Protein 2EKD (pdb70)

Nearest PDB structures (foldseek):
  2ekd-assembly1_F  TM=9.959E-01  e=2.726E-40  Pyrococcus horikoshii OT3
  4nph-assembly1_A  TM=5.467E-01  e=3.891E-03  Salmonella enterica subsp. enterica serovar Typhimurium str. LT2
  3vr5-assembly1_C  TM=5.036E-01  e=1.893E-02  Enterococcus hirae
  4ag5-assembly2_B  TM=5.015E-01  e=1.734E-01  Thermoanaerobacter pseudethanolicus
  4ag5-assembly1_A  TM=5.591E-01  e=1.920E+00  Thermoanaerobacter pseudethanolicus

Structure (mmCIF, N/CA/C/O backbone):
data_2EKD
#
_entry.id   2EKD
#
_cell.length_a   93.471
_cell.length_b   158.026
_cell.length_c   163.347
_cell.angle_alpha   90.00
_cell.angle_beta   90.00
_cell.angle_gamma   90.00
#
_symmetry.space_group_name_H-M   'C 2 2 21'
#
loop_
_entity.id
_entity.type
_entity.pdbx_description
1 polymer 'Hypothetical protein PH0250'
2 non-polymer 'CHLORIDE ION'
3 water water
#
loop_
_atom_site.group_PDB
_atom_site.id
_atom_site.type_symbol
_atom_site.label_atom_id
_atom_site.label_alt_id
_atom_site.label_comp_id
_atom_site.label_asym_id
_atom_site.label_entity_id
_atom_site.label_seq_id
_atom_site.pdbx_PDB_ins_code
_atom_site.Cartn_x
_atom_site.Cartn_y
_atom_site.Cartn_z
_atom_site.occupancy
_atom_site.B_iso_or_equiv
_atom_site.auth_seq_id
_atom_site.auth_comp_id
_atom_site.auth_asym_id
_atom_site.auth_atom_id
_atom_site.pdbx_PDB_model_num
ATOM 9 N N . ASN A 1 4 ? 76.752 52.796 30.554 1.00 76.86 2 ASN A N 1
ATOM 10 C CA . ASN A 1 4 ? 77.963 52.959 29.762 1.00 75.69 2 ASN A CA 1
ATOM 11 C C . ASN A 1 4 ? 77.713 53.638 28.420 1.00 74.41 2 ASN A C 1
ATOM 12 O O . ASN A 1 4 ? 76.614 54.123 28.151 1.00 74.16 2 ASN A O 1
ATOM 17 N N . SER A 1 5 ? 78.750 53.669 27.585 1.00 72.38 3 SER A N 1
ATOM 18 C CA . SER A 1 5 ? 78.670 54.280 26.262 1.00 69.84 3 SER A CA 1
ATOM 19 C C . SER A 1 5 ? 79.319 53.382 25.216 1.00 67.75 3 SER A C 1
ATOM 20 O O . SER A 1 5 ? 78.649 52.882 24.312 1.00 67.59 3 SER A O 1
ATOM 23 N N . GLU A 1 6 ? 80.628 53.186 25.339 1.00 65.69 4 GLU A N 1
ATOM 24 C CA . GLU A 1 6 ? 81.364 52.341 24.404 1.00 63.12 4 GLU A CA 1
ATOM 25 C C . GLU A 1 6 ? 81.301 50.878 24.819 1.00 60.30 4 GLU A C 1
ATOM 26 O O . GLU A 1 6 ? 81.562 49.984 24.015 1.00 60.17 4 GLU A O 1
ATOM 32 N N . LYS A 1 7 ? 80.962 50.641 26.082 1.00 56.73 5 LYS A N 1
ATOM 33 C CA . LYS A 1 7 ? 80.861 49.283 26.596 1.00 53.01 5 LYS A CA 1
ATOM 34 C C . LYS A 1 7 ? 79.614 48.610 26.025 1.00 49.00 5 LYS A C 1
ATOM 35 O O . LYS A 1 7 ? 79.541 47.381 25.957 1.00 47.52 5 LYS A O 1
ATOM 41 N N . PHE A 1 8 ? 78.644 49.424 25.606 1.00 44.05 6 PHE A N 1
ATOM 42 C CA . PHE A 1 8 ? 77.399 48.909 25.042 1.00 38.75 6 PHE A CA 1
ATOM 43 C C . PHE A 1 8 ? 77.667 48.110 23.780 1.00 36.41 6 PHE A C 1
ATOM 44 O O . PHE A 1 8 ? 77.272 46.949 23.681 1.00 34.43 6 PHE A O 1
ATOM 52 N N . PHE A 1 9 ? 78.331 48.737 22.813 1.00 35.69 7 PHE A N 1
ATOM 53 C CA . PHE A 1 9 ? 78.645 48.074 21.553 1.00 35.78 7 PHE A CA 1
ATOM 54 C C . PHE A 1 9 ? 79.506 46.834 21.760 1.00 35.05 7 PHE A C 1
ATOM 55 O O . PHE A 1 9 ? 79.476 45.913 20.941 1.00 36.15 7 PHE A O 1
ATOM 63 N N . LYS A 1 10 ? 80.258 46.804 22.858 1.00 33.46 8 LYS A N 1
ATOM 64 C CA . LYS A 1 10 ? 81.120 45.663 23.150 1.00 32.52 8 LYS A CA 1
ATOM 65 C C . LYS A 1 10 ? 80.328 44.383 23.479 1.00 30.35 8 LYS A C 1
ATOM 66 O O . LYS A 1 10 ? 80.862 43.279 23.473 1.00 30.21 8 LYS A O 1
ATOM 72 N N . LEU A 1 11 ? 79.033 44.545 23.814 1.00 28.68 9 LEU A N 1
ATOM 73 C CA . LEU A 1 11 ? 78.215 43.357 24.058 1.00 26.83 9 LEU A CA 1
ATOM 74 C C . LEU A 1 11 ? 78.076 42.498 22.795 1.00 24.99 9 LEU A C 1
ATOM 75 O O . LEU A 1 11 ? 77.708 41.326 22.844 1.00 23.78 9 LEU A O 1
ATOM 80 N N . PHE A 1 12 ? 78.343 43.133 21.630 1.00 23.86 10 PHE A N 1
ATOM 81 C CA . PHE A 1 12 ? 78.160 42.431 20.360 1.00 25.11 10 PHE A CA 1
ATOM 82 C C . PHE A 1 12 ? 79.469 42.343 19.562 1.00 27.76 10 PHE A C 1
ATOM 83 O O . PHE A 1 12 ? 80.417 43.088 19.777 1.00 30.86 10 PHE A O 1
ATOM 91 N N . ARG A 1 13 ? 79.470 41.410 18.616 1.00 28.78 11 ARG A N 1
ATOM 92 C CA . ARG A 1 13 ? 80.601 41.194 17.723 1.00 30.46 11 ARG A CA 1
ATOM 93 C C . ARG A 1 13 ? 80.202 41.664 16.333 1.00 31.13 11 ARG A C 1
ATOM 94 O O . ARG A 1 13 ? 79.012 41.670 15.984 1.00 30.65 11 ARG A O 1
ATOM 102 N N . VAL A 1 14 ? 81.196 42.048 15.541 1.00 28.45 12 VAL A N 1
ATOM 103 C CA . VAL A 1 14 ? 80.938 42.470 14.179 1.00 29.03 12 VAL A CA 1
ATOM 104 C C . VAL A 1 14 ? 80.269 41.278 13.488 1.00 25.92 12 VAL A C 1
ATOM 105 O O . VAL A 1 14 ? 80.609 40.129 13.756 1.00 25.09 12 VAL A O 1
ATOM 109 N N . GLY A 1 15 ? 79.305 41.554 12.619 1.00 25.64 13 GLY A N 1
ATOM 110 C CA . GLY A 1 15 ? 78.613 40.480 11.925 1.00 24.19 13 GLY A CA 1
ATOM 111 C C . GLY A 1 15 ? 77.356 40.001 12.633 1.00 25.23 13 GLY A C 1
ATOM 112 O O . GLY A 1 15 ? 76.573 39.247 12.057 1.00 26.00 13 GLY A O 1
ATOM 113 N N . GLU A 1 16 ? 77.158 40.414 13.882 1.00 23.60 14 GLU A N 1
ATOM 114 C CA . GLU A 1 16 ? 75.971 39.999 14.618 1.00 24.72 14 GLU A CA 1
ATOM 115 C C . GLU A 1 16 ? 74.713 40.677 14.098 1.00 23.77 14 GLU A C 1
ATOM 116 O O . GLU A 1 16 ? 74.769 41.725 13.456 1.00 23.68 14 GLU A O 1
ATOM 122 N N . THR A 1 17 ? 73.578 40.049 14.374 1.00 22.09 15 THR A N 1
ATOM 123 C CA . THR A 1 17 ? 72.278 40.602 14.030 1.00 20.95 15 THR A CA 1
ATOM 124 C C . THR A 1 17 ? 71.571 40.650 15.376 1.00 20.93 15 THR A C 1
ATOM 125 O O . THR A 1 17 ? 71.331 39.614 16.008 1.00 20.38 15 THR A O 1
ATOM 129 N N . VAL A 1 18 ? 71.275 41.866 15.819 1.00 19.74 16 VAL A N 1
ATOM 130 C CA . VAL A 1 18 ? 70.630 42.089 17.095 1.00 17.62 16 VAL A CA 1
ATOM 131 C C . VAL A 1 18 ? 69.155 42.449 16.932 1.00 18.65 16 VAL A C 1
ATOM 132 O O . VAL A 1 18 ? 68.803 43.390 16.217 1.00 18.02 16 VAL A O 1
ATOM 136 N N . LEU A 1 19 ? 68.295 41.683 17.591 1.00 16.62 17 LEU A N 1
ATOM 137 C CA . LEU A 1 19 ? 66.868 41.944 17.547 1.00 16.09 17 LEU A CA 1
ATOM 138 C C . LEU A 1 19 ? 66.559 42.766 18.796 1.00 15.87 17 LEU A C 1
ATOM 139 O O . LEU A 1 19 ? 66.791 42.314 19.913 1.00 15.91 17 LEU A O 1
ATOM 144 N N . VAL A 1 20 ? 66.068 43.984 18.599 1.00 14.45 18 VAL A N 1
ATOM 145 C CA . VAL A 1 20 ? 65.714 44.868 19.702 1.00 15.38 18 VAL A CA 1
ATOM 146 C C . VAL A 1 20 ? 64.187 44.900 19.814 1.00 15.57 18 VAL A C 1
ATOM 147 O O . VAL A 1 20 ? 63.505 45.489 18.977 1.00 15.44 18 VAL A O 1
ATOM 151 N N . GLU A 1 21 ? 63.661 44.261 20.852 1.00 15.57 19 GLU A N 1
ATOM 152 C CA . GLU A 1 21 ? 62.221 44.188 21.067 1.00 14.72 19 GLU A CA 1
ATOM 153 C C . GLU A 1 21 ? 61.722 45.267 22.016 1.00 14.01 19 GLU A C 1
ATOM 154 O O . GLU A 1 21 ? 62.281 45.484 23.098 1.00 14.01 19 GLU A O 1
ATOM 160 N N . TYR A 1 22 ? 60.653 45.931 21.600 1.00 13.28 20 TYR A N 1
ATOM 161 C CA . TYR A 1 22 ? 60.059 47.005 22.372 1.00 14.54 20 TYR A CA 1
ATOM 162 C C . TYR A 1 22 ? 58.541 47.035 22.157 1.00 15.81 20 TYR A C 1
ATOM 163 O O . TYR A 1 22 ? 57.999 46.247 21.381 1.00 15.74 20 TYR A O 1
ATOM 172 N N . SER A 1 23 ? 57.860 47.935 22.856 1.00 17.63 21 SER A N 1
ATOM 173 C CA . SER A 1 23 ? 56.415 48.081 22.707 1.00 20.43 21 SER A CA 1
ATOM 174 C C . SER A 1 23 ? 56.099 49.566 22.607 1.00 19.86 21 SER A C 1
ATOM 175 O O . SER A 1 23 ? 56.995 50.405 22.709 1.00 18.83 21 SER A O 1
ATOM 178 N N . GLY A 1 24 ? 54.825 49.885 22.409 1.00 21.02 22 GLY A N 1
ATOM 179 C CA . GLY A 1 24 ? 54.417 51.272 22.277 1.00 19.51 22 GLY A CA 1
ATOM 180 C C . GLY A 1 24 ? 54.742 52.184 23.450 1.00 20.83 22 GLY A C 1
ATOM 181 O O . GLY A 1 24 ? 54.827 53.400 23.272 1.00 21.47 22 GLY A O 1
ATOM 182 N N . THR A 1 25 ? 54.919 51.618 24.641 1.00 20.33 23 THR A N 1
ATOM 183 C CA . THR A 1 25 ? 55.230 52.421 25.827 1.00 21.87 23 THR A CA 1
ATOM 184 C C . THR A 1 25 ? 56.723 52.447 26.149 1.00 22.01 23 THR A C 1
ATOM 185 O O . THR A 1 25 ? 57.137 53.027 27.145 1.00 24.94 23 THR A O 1
ATOM 189 N N . SER A 1 26 ? 57.530 51.817 25.306 1.00 21.56 24 SER A N 1
ATOM 190 C CA . SER A 1 26 ? 58.968 51.765 25.537 1.00 21.66 24 SER A CA 1
ATOM 191 C C . SER A 1 26 ? 59.720 53.044 25.195 1.00 20.26 24 SER A C 1
ATOM 192 O O . SER A 1 26 ? 60.757 53.327 25.790 1.00 21.14 24 SER A O 1
ATOM 195 N N . ARG A 1 27 ? 59.201 53.815 24.247 1.00 20.64 25 ARG A N 1
ATOM 196 C CA . ARG A 1 27 ? 59.896 55.020 23.793 1.00 19.76 25 ARG A CA 1
ATOM 197 C C . ARG A 1 27 ? 61.235 54.486 23.284 1.00 19.01 25 ARG A C 1
ATOM 198 O O . ARG A 1 27 ? 62.292 54.905 23.740 1.00 21.15 25 ARG A O 1
ATOM 206 N N . ALA A 1 28 ? 61.172 53.539 22.352 1.00 17.71 26 ALA A N 1
ATOM 207 C CA . ALA A 1 28 ? 62.368 52.915 21.793 1.00 18.18 26 ALA A CA 1
ATOM 208 C C . ALA A 1 28 ? 63.268 53.883 21.041 1.00 17.01 26 ALA A C 1
ATOM 209 O O . ALA A 1 28 ? 64.460 53.618 20.868 1.00 17.00 26 ALA A O 1
ATOM 211 N N . GLU A 1 29 ? 62.700 54.998 20.588 1.00 17.33 27 GLU A N 1
ATOM 212 C CA . GLU A 1 29 ? 63.474 55.995 19.858 1.00 17.59 27 GLU A CA 1
ATOM 213 C C . GLU A 1 29 ? 64.642 56.495 20.712 1.00 16.65 27 GLU A C 1
ATOM 214 O O . GLU A 1 29 ? 65.677 56.885 20.182 1.00 17.33 27 GLU A O 1
ATOM 220 N N . LEU A 1 30 ? 64.468 56.479 22.030 1.00 16.05 28 LEU A N 1
ATOM 221 C CA . LEU A 1 30 ? 65.518 56.919 22.947 1.00 18.28 28 LEU A CA 1
ATOM 222 C C . LEU A 1 30 ? 66.755 56.050 22.784 1.00 18.10 28 LEU A C 1
ATOM 223 O O . LEU A 1 30 ? 67.879 56.550 22.804 1.00 18.25 28 LEU A O 1
ATOM 228 N N . LEU A 1 31 ? 66.541 54.746 22.627 1.00 19.32 29 LEU A N 1
ATOM 229 C CA . LEU A 1 31 ? 67.651 53.817 22.453 1.00 18.41 29 LEU A CA 1
ATOM 230 C C . LEU A 1 31 ? 68.262 53.995 21.066 1.00 19.03 29 LEU A C 1
ATOM 231 O O . LEU A 1 31 ? 69.469 53.837 20.895 1.00 18.99 29 LEU A O 1
ATOM 236 N N . LEU A 1 32 ? 67.429 54.316 20.076 1.00 18.19 30 LEU A N 1
ATOM 237 C CA . LEU A 1 32 ? 67.930 54.527 18.724 1.00 17.98 30 LEU A CA 1
ATOM 238 C C . LEU A 1 32 ? 68.841 55.745 18.750 1.00 18.74 30 LEU A C 1
ATOM 239 O O . LEU A 1 32 ? 69.952 55.717 18.224 1.00 19.81 30 LEU A O 1
ATOM 244 N N . TYR A 1 33 ? 68.365 56.811 19.381 1.00 19.38 31 TYR A N 1
ATOM 245 C CA . TYR A 1 33 ? 69.135 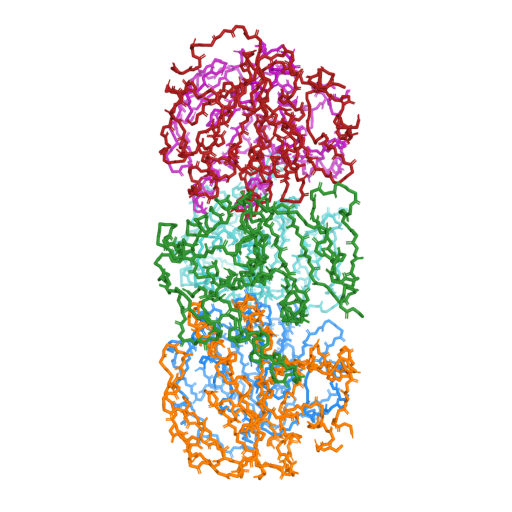58.032 19.481 1.00 21.49 31 TYR A CA 1
ATOM 246 C C . TYR A 1 33 ? 70.502 57.722 20.077 1.00 22.69 31 TYR A C 1
ATOM 247 O O . TYR A 1 33 ? 71.528 58.153 19.557 1.00 22.58 31 TYR A O 1
ATOM 256 N N . TYR A 1 34 ? 70.501 56.964 21.171 1.00 23.42 32 TYR A N 1
ATOM 257 C CA . TYR A 1 34 ? 71.725 56.587 21.871 1.00 22.92 32 TYR A CA 1
ATOM 258 C C . TYR A 1 34 ? 72.714 55.869 20.952 1.00 23.79 32 TYR A C 1
ATOM 259 O O . TYR A 1 34 ? 73.906 56.185 20.935 1.00 22.65 32 TYR A O 1
ATOM 268 N N . ILE A 1 35 ? 72.216 54.911 20.180 1.00 23.17 33 ILE A N 1
ATOM 269 C CA . ILE A 1 35 ? 73.061 54.154 19.261 1.00 23.94 33 ILE A CA 1
ATOM 270 C C . ILE A 1 35 ? 73.647 55.016 18.138 1.00 26.14 33 ILE A C 1
ATOM 271 O O . ILE A 1 35 ? 74.813 54.874 17.778 1.00 26.85 33 ILE A O 1
ATOM 276 N N . VAL A 1 36 ? 72.832 55.907 17.589 1.00 27.53 34 VAL A N 1
ATOM 277 C CA . VAL A 1 36 ? 73.268 56.774 16.506 1.00 29.31 34 VAL A CA 1
ATOM 278 C C . VAL A 1 36 ? 74.216 57.861 16.994 1.00 31.83 34 VAL A C 1
ATOM 279 O O . VAL A 1 36 ? 75.220 58.158 16.353 1.00 30.71 34 VAL A O 1
ATOM 283 N N . ASN A 1 37 ? 73.893 58.433 18.146 1.00 35.10 35 ASN A N 1
ATOM 284 C CA . ASN A 1 37 ? 74.674 59.513 18.721 1.00 38.28 35 ASN A CA 1
ATOM 285 C C . ASN A 1 37 ? 75.939 59.110 19.479 1.00 40.36 35 ASN A C 1
ATOM 286 O O . ASN A 1 37 ? 76.745 59.969 19.840 1.00 40.99 35 ASN A O 1
ATOM 291 N N . ASN A 1 38 ? 76.119 57.816 19.722 1.00 42.20 36 ASN A N 1
ATOM 292 C CA . ASN A 1 38 ? 77.295 57.340 20.452 1.00 43.46 36 ASN A CA 1
ATOM 293 C C . ASN A 1 38 ? 78.144 56.376 19.636 1.00 44.59 36 ASN A C 1
ATOM 294 O O . ASN A 1 38 ? 79.152 55.857 20.121 1.00 46.09 36 ASN A O 1
ATOM 299 N N . SER A 1 39 ? 77.733 56.142 18.395 1.00 44.56 37 SER A N 1
ATOM 300 C CA . SER A 1 39 ? 78.483 55.265 17.516 1.00 44.42 37 SER A CA 1
ATOM 301 C C . SER A 1 39 ? 79.660 55.998 16.875 1.00 44.56 37 SER A C 1
ATOM 302 O O . SER A 1 39 ? 79.530 57.071 16.299 1.00 45.55 37 SER A O 1
ATOM 305 N N . LYS A 1 40 ? 80.851 55.398 17.045 1.00 43.51 38 LYS A N 1
ATOM 306 C CA . LYS A 1 40 ? 82.034 55.966 16.419 1.00 43.85 38 LYS A CA 1
ATOM 307 C C . LYS A 1 40 ? 82.157 55.503 14.967 1.00 42.74 38 LYS A C 1
ATOM 308 O O . LYS A 1 40 ? 82.711 56.179 14.110 1.00 43.97 38 LYS A O 1
ATOM 314 N N . LEU A 1 41 ? 81.643 54.284 14.719 1.00 41.21 39 LEU A N 1
ATOM 315 C CA . LEU A 1 41 ? 81.568 53.793 13.347 1.00 38.09 39 LEU A CA 1
ATOM 316 C C . LEU A 1 41 ? 80.482 54.527 12.557 1.00 35.99 39 LEU A C 1
ATOM 317 O O . LEU A 1 41 ? 79.619 55.195 13.109 1.00 36.92 39 LEU A O 1
ATOM 322 N N . PRO A 1 42 ? 80.496 54.418 11.220 1.00 33.74 40 PRO A N 1
ATOM 323 C CA . PRO A 1 42 ? 79.468 55.075 10.410 1.00 32.02 40 PRO A CA 1
ATOM 324 C C . PRO A 1 42 ? 78.102 54.451 10.690 1.00 29.96 40 PRO A C 1
ATOM 325 O O . PRO A 1 42 ? 78.008 53.255 10.960 1.00 29.49 40 PRO A O 1
ATOM 329 N N . ILE A 1 43 ? 77.053 55.263 10.624 1.00 28.15 41 ILE A N 1
ATOM 330 C CA . ILE A 1 43 ? 75.699 54.779 10.854 1.00 27.01 41 ILE A CA 1
ATOM 331 C C . ILE A 1 43 ? 74.932 54.672 9.538 1.00 27.04 41 ILE A C 1
ATOM 332 O O . ILE A 1 43 ? 74.837 55.645 8.786 1.00 27.57 41 ILE A O 1
ATOM 337 N N . VAL A 1 44 ? 74.395 53.488 9.257 1.00 25.97 42 VAL A N 1
ATOM 338 C CA . VAL A 1 44 ? 73.604 53.283 8.045 1.00 25.50 42 VAL A CA 1
ATOM 339 C C . VAL A 1 44 ? 72.256 52.719 8.465 1.00 24.48 42 VAL A C 1
ATOM 340 O O . VAL A 1 44 ? 72.167 51.606 8.981 1.00 24.17 42 VAL A O 1
ATOM 344 N N . VAL A 1 45 ? 71.210 53.503 8.245 1.00 22.70 43 VAL A N 1
ATOM 345 C CA . VAL A 1 45 ? 69.863 53.107 8.623 1.00 21.88 43 VAL A CA 1
ATOM 346 C C . VAL A 1 45 ? 69.021 52.545 7.486 1.00 21.13 43 VAL A C 1
ATOM 347 O O . VAL A 1 45 ? 68.967 53.120 6.402 1.00 20.78 43 VAL A O 1
ATOM 351 N N . ASP A 1 46 ? 68.388 51.403 7.736 1.00 19.91 44 ASP A N 1
ATOM 352 C CA . ASP A 1 46 ? 67.483 50.803 6.763 1.00 19.62 44 ASP A CA 1
ATOM 353 C C . ASP A 1 46 ? 66.117 51.249 7.279 1.00 17.67 44 ASP A C 1
ATOM 354 O O . ASP A 1 46 ? 65.646 50.778 8.317 1.00 16.19 44 ASP A O 1
ATOM 359 N N . ASP A 1 47 ? 65.513 52.183 6.556 1.00 16.27 45 ASP A N 1
ATOM 360 C CA . ASP A 1 47 ? 64.233 52.773 6.928 1.00 17.82 45 ASP A CA 1
ATOM 361 C C . ASP A 1 47 ? 63.055 52.158 6.178 1.00 17.33 45 ASP A C 1
ATOM 362 O O . ASP A 1 47 ? 62.821 52.457 5.006 1.00 17.03 45 ASP A O 1
ATOM 367 N N . ILE A 1 48 ? 62.319 51.289 6.864 1.00 16.36 46 ILE A N 1
ATOM 368 C CA . ILE A 1 48 ? 61.174 50.615 6.264 1.00 15.38 46 ILE A CA 1
ATOM 369 C C . ILE A 1 48 ? 59.888 51.391 6.501 1.00 16.95 46 ILE A C 1
ATOM 370 O O . ILE A 1 48 ? 59.530 51.694 7.640 1.00 17.31 46 ILE A O 1
ATOM 375 N N . LEU A 1 49 ? 59.210 51.714 5.408 1.00 16.49 47 LEU A N 1
ATOM 376 C CA . LEU A 1 49 ? 57.943 52.428 5.433 1.00 16.74 47 LEU A CA 1
ATOM 377 C C . LEU A 1 49 ? 57.881 53.672 6.320 1.00 16.91 47 LEU A C 1
ATOM 378 O O . LEU A 1 49 ? 57.012 53.801 7.191 1.00 16.76 47 LEU A O 1
ATOM 383 N N . ASP A 1 50 ? 58.803 54.597 6.075 1.00 18.52 48 ASP A N 1
ATOM 384 C CA . ASP A 1 50 ? 58.867 55.863 6.804 1.00 19.63 48 ASP A CA 1
ATOM 385 C C . ASP A 1 50 ? 58.892 55.765 8.318 1.00 18.78 48 ASP A C 1
ATOM 386 O O . ASP A 1 50 ? 58.406 56.662 9.006 1.00 20.92 48 ASP A O 1
ATOM 391 N N . THR A 1 51 ? 59.461 54.688 8.843 1.00 19.01 49 THR A N 1
ATOM 392 C CA . THR A 1 51 ? 59.535 54.515 10.284 1.00 18.13 49 THR A CA 1
ATOM 393 C C . THR A 1 51 ? 60.619 55.399 10.894 1.00 17.91 49 THR A C 1
ATOM 394 O O . THR A 1 51 ? 60.517 55.806 12.049 1.00 19.41 49 THR A O 1
ATOM 398 N N . TYR A 1 52 ? 61.658 55.703 10.125 1.00 17.53 50 TYR A N 1
ATOM 399 C CA . TYR A 1 52 ? 62.721 56.551 10.643 1.00 18.45 50 TYR A CA 1
ATOM 400 C C . TYR A 1 52 ? 62.140 57.940 10.918 1.00 16.87 50 TYR A C 1
ATOM 401 O O . TYR A 1 52 ? 62.483 58.586 11.905 1.00 17.40 50 TYR A O 1
ATOM 410 N N . TYR A 1 53 ? 61.234 58.381 10.054 1.00 17.20 51 TYR A N 1
ATOM 411 C CA . TYR A 1 53 ? 60.589 59.682 10.218 1.00 17.37 51 TYR A CA 1
ATOM 412 C C . TYR A 1 53 ? 59.787 59.754 11.524 1.00 18.59 51 TYR A C 1
ATOM 413 O O . TYR A 1 53 ? 59.743 60.805 12.175 1.00 19.31 51 TYR A O 1
ATOM 422 N N . GLU A 1 54 ? 59.144 58.645 11.896 1.00 17.81 52 GLU A N 1
ATOM 423 C CA . GLU A 1 54 ? 58.342 58.598 13.122 1.00 16.93 52 GLU A CA 1
ATOM 424 C C . GLU A 1 54 ? 59.247 58.706 14.359 1.00 15.86 52 GLU A C 1
ATOM 425 O O . GLU A 1 54 ? 58.960 59.473 15.268 1.00 14.36 52 GLU A O 1
ATOM 431 N N . PHE A 1 55 ? 60.327 57.932 14.388 1.00 15.00 53 PHE A N 1
ATOM 432 C CA . PHE A 1 55 ? 61.279 57.980 15.497 1.00 17.46 53 PHE A CA 1
ATOM 433 C C . PHE A 1 55 ? 61.828 59.399 15.606 1.00 18.89 53 PHE A C 1
ATOM 434 O O . PHE A 1 55 ? 61.900 59.977 16.692 1.00 20.17 53 PHE A O 1
ATOM 442 N N . TYR A 1 56 ? 62.206 59.943 14.452 1.00 20.53 54 TYR A N 1
ATOM 443 C CA . TYR A 1 56 ? 62.760 61.290 14.325 1.00 19.15 54 TYR A CA 1
ATOM 444 C C . TYR A 1 56 ? 61.817 62.369 14.868 1.00 19.04 54 TYR A C 1
ATOM 445 O O . TYR A 1 56 ? 62.215 63.179 15.708 1.00 17.91 54 TYR A O 1
ATOM 454 N N . THR A 1 57 ? 60.574 62.392 14.392 1.00 17.78 55 THR A N 1
ATOM 455 C CA . THR A 1 57 ? 59.628 63.403 14.862 1.00 19.96 55 THR A CA 1
ATOM 456 C C . THR A 1 57 ? 59.385 63.300 16.361 1.00 17.77 55 THR A C 1
ATOM 457 O O . THR A 1 57 ? 59.199 64.310 17.036 1.00 17.73 55 THR A O 1
ATOM 461 N N . ARG A 1 58 ? 59.377 62.078 16.878 1.00 16.65 56 ARG A N 1
ATOM 462 C CA . ARG A 1 58 ? 59.137 61.873 18.301 1.00 17.93 56 ARG A CA 1
ATOM 463 C C . ARG A 1 58 ? 60.290 62.446 19.132 1.00 17.63 56 ARG A C 1
ATOM 464 O O . ARG A 1 58 ? 60.075 63.090 20.155 1.00 15.58 56 ARG A O 1
ATOM 472 N N . LEU A 1 59 ? 61.516 62.218 18.684 1.00 18.27 57 LEU A N 1
ATOM 473 C CA . LEU A 1 59 ? 62.670 62.733 19.400 1.00 19.93 57 LEU A CA 1
ATOM 474 C C . LEU A 1 59 ? 62.714 64.259 19.301 1.00 20.90 57 LEU A C 1
ATOM 475 O O . LEU A 1 59 ? 63.031 64.949 20.278 1.00 19.39 57 LEU A O 1
ATOM 480 N N . LYS A 1 60 ? 62.378 64.775 18.121 1.00 19.90 58 LYS A N 1
ATOM 481 C CA . LYS A 1 60 ? 62.388 66.211 17.887 1.00 21.48 58 LYS A CA 1
ATOM 482 C C . LYS A 1 60 ? 61.417 66.897 18.836 1.00 22.12 58 LYS A C 1
ATOM 483 O O . LYS A 1 60 ? 61.757 67.907 19.463 1.00 22.28 58 LYS A O 1
ATOM 489 N N . VAL A 1 61 ? 60.214 66.342 18.950 1.00 21.71 59 VAL A N 1
ATOM 490 C CA . VAL A 1 61 ? 59.202 66.899 19.839 1.00 22.46 59 VAL A CA 1
ATOM 491 C C . VAL A 1 61 ? 59.650 66.786 21.296 1.00 23.18 59 VAL A C 1
ATOM 492 O O . VAL A 1 61 ? 59.299 67.621 22.126 1.00 24.73 59 VAL A O 1
ATOM 496 N N . ALA A 1 62 ? 60.427 65.753 21.609 1.00 23.35 60 ALA A N 1
ATOM 497 C CA . ALA A 1 62 ? 60.907 65.568 22.977 1.00 23.60 60 ALA A CA 1
ATOM 498 C C . ALA A 1 62 ? 62.010 66.574 23.306 1.00 24.18 60 ALA A C 1
ATOM 499 O O . ALA A 1 62 ? 62.480 66.638 24.440 1.00 25.43 60 ALA A O 1
ATOM 501 N N . GLY A 1 63 ? 62.428 67.347 22.307 1.00 24.86 61 GLY A N 1
ATOM 502 C CA . GLY A 1 63 ? 63.455 68.349 22.533 1.00 25.41 61 GLY A CA 1
ATOM 503 C C . GLY A 1 63 ? 64.884 67.901 22.294 1.00 26.78 61 GLY A C 1
ATOM 504 O O . GLY A 1 63 ? 65.821 68.589 22.696 1.00 26.82 61 GLY A O 1
ATOM 505 N N . PHE A 1 64 ? 65.065 66.754 21.650 1.00 27.45 62 PHE A N 1
ATOM 506 C CA . PHE A 1 64 ? 66.409 66.260 21.370 1.00 28.01 62 PHE A CA 1
ATOM 507 C C . PHE A 1 64 ? 67.014 66.968 20.161 1.00 28.13 62 PHE A C 1
ATOM 508 O O . PHE A 1 64 ? 66.299 67.409 19.259 1.00 26.66 62 PHE A O 1
ATOM 516 N N . ASP A 1 65 ? 68.338 67.078 20.155 1.00 28.52 63 ASP A N 1
ATOM 517 C CA . ASP A 1 65 ? 69.042 67.669 19.032 1.00 28.68 63 ASP A CA 1
ATOM 518 C C . ASP A 1 65 ? 69.096 66.528 18.026 1.00 28.44 63 ASP A C 1
ATOM 519 O O . ASP A 1 65 ? 69.812 65.541 18.227 1.00 27.90 63 ASP A O 1
ATOM 524 N N . VAL A 1 66 ? 68.338 66.658 16.943 1.00 27.16 64 VAL A N 1
ATOM 525 C CA . VAL A 1 66 ? 68.288 65.599 15.943 1.00 26.36 64 VAL A CA 1
ATOM 526 C C . VAL A 1 66 ? 69.221 65.737 14.740 1.00 25.81 64 VAL A C 1
ATOM 527 O O . VAL A 1 66 ? 69.119 64.972 13.782 1.00 26.00 64 VAL A O 1
ATOM 531 N N . ALA A 1 67 ? 70.135 66.699 14.788 1.00 26.10 65 ALA A N 1
ATOM 532 C CA . ALA A 1 67 ? 71.087 66.876 13.695 1.00 25.40 65 ALA A CA 1
ATOM 533 C C . ALA A 1 67 ? 71.811 65.553 13.435 1.00 24.70 65 ALA A C 1
ATOM 534 O O . ALA A 1 67 ? 72.056 65.189 12.286 1.00 25.47 65 ALA A O 1
ATOM 536 N N . PRO A 1 68 ? 72.161 64.813 14.504 1.00 24.92 66 PRO A N 1
ATOM 537 C CA . PRO A 1 68 ? 72.854 63.533 14.317 1.00 26.28 66 PRO A CA 1
ATOM 538 C C . PRO A 1 68 ? 72.031 62.538 13.493 1.00 27.10 66 PRO A C 1
ATOM 539 O O . PRO A 1 68 ? 72.586 61.713 12.766 1.00 27.48 66 PRO A O 1
ATOM 543 N N . LEU A 1 69 ? 70.708 62.609 13.615 1.00 28.35 67 LEU A N 1
ATOM 544 C CA . LEU A 1 69 ? 69.833 61.699 12.876 1.00 29.48 67 LEU A CA 1
ATOM 545 C C . LEU A 1 69 ? 69.770 62.080 11.395 1.00 29.35 67 LEU A C 1
ATOM 546 O O . LEU A 1 69 ? 69.611 61.222 10.525 1.00 26.51 67 LEU A O 1
ATOM 551 N N . GLU A 1 70 ? 69.910 63.371 11.118 1.00 29.42 68 GLU A N 1
ATOM 552 C CA . GLU A 1 70 ? 69.852 63.875 9.750 1.00 32.08 68 GLU A CA 1
ATOM 553 C C . GLU A 1 70 ? 71.147 63.654 8.962 1.00 30.93 68 GLU A C 1
ATOM 554 O O . GLU A 1 70 ? 71.150 63.737 7.737 1.00 31.29 68 GLU A O 1
ATOM 560 N N . ASN A 1 71 ? 72.241 63.355 9.655 1.00 31.73 69 ASN A N 1
ATOM 561 C CA . ASN A 1 71 ? 73.519 63.164 8.977 1.00 31.55 69 ASN A CA 1
ATOM 562 C C . ASN A 1 71 ? 73.938 61.722 8.685 1.00 31.77 69 ASN A C 1
ATOM 563 O O . ASN A 1 71 ? 74.977 61.485 8.062 1.00 31.71 69 ASN A O 1
ATOM 568 N N . VAL A 1 72 ? 73.139 60.756 9.122 1.00 30.27 70 VAL A N 1
ATOM 569 C CA . VAL A 1 72 ? 73.468 59.358 8.862 1.00 28.58 70 VAL A CA 1
ATOM 570 C C . VAL A 1 72 ? 73.043 59.022 7.440 1.00 27.17 70 VAL A C 1
ATOM 571 O O . VAL A 1 72 ? 72.233 59.733 6.847 1.00 28.30 70 VAL A O 1
ATOM 575 N N . GLN A 1 73 ? 73.599 57.951 6.888 1.00 24.49 71 GLN A N 1
ATOM 576 C CA . GLN A 1 73 ? 73.229 57.514 5.547 1.00 23.33 71 GLN A CA 1
ATOM 577 C C . GLN A 1 73 ? 71.984 56.633 5.687 1.00 21.32 71 GLN A C 1
ATOM 578 O O . GLN A 1 73 ? 71.833 55.901 6.665 1.00 20.80 71 GLN A O 1
ATOM 584 N N . VAL A 1 74 ? 71.093 56.697 4.711 1.00 19.92 72 VAL A N 1
ATOM 585 C CA . VAL A 1 74 ? 69.857 55.942 4.803 1.00 19.66 72 VAL A CA 1
ATOM 586 C C . VAL A 1 74 ? 69.419 55.248 3.533 1.00 20.08 72 VAL A C 1
ATOM 587 O O . VAL A 1 74 ? 69.523 55.795 2.436 1.00 22.11 72 VAL A O 1
ATOM 591 N N . ILE A 1 75 ? 68.916 54.033 3.703 1.00 19.61 73 ILE A N 1
ATOM 592 C CA . ILE A 1 75 ? 68.401 53.247 2.597 1.00 20.09 73 ILE A CA 1
ATOM 593 C C . ILE A 1 75 ? 66.912 53.103 2.871 1.00 20.39 73 ILE A C 1
ATOM 594 O O . ILE A 1 75 ? 66.507 52.431 3.824 1.00 19.78 73 ILE A O 1
ATOM 599 N N . LYS A 1 76 ? 66.098 53.763 2.054 1.00 20.84 74 LYS A N 1
ATOM 600 C CA . LYS A 1 76 ? 64.661 53.702 2.238 1.00 21.74 74 LYS A CA 1
ATOM 601 C C . LYS A 1 76 ? 64.039 52.513 1.537 1.00 24.10 74 LYS A C 1
ATOM 602 O O . LYS A 1 76 ? 64.333 52.234 0.376 1.00 24.33 74 LYS A O 1
ATOM 616 N N . GLY A 1 78 ? 60.521 51.600 0.685 1.00 24.55 76 GLY A N 1
ATOM 617 C CA . GLY A 1 78 ? 59.157 52.091 0.619 1.00 23.40 76 GLY A CA 1
ATOM 618 C C . GLY A 1 78 ? 59.147 53.452 1.298 1.00 23.84 76 GLY A C 1
ATOM 619 O O . GLY A 1 78 ? 60.211 53.998 1.598 1.00 22.18 76 GLY A O 1
ATOM 620 N N . GLY A 1 79 ? 57.963 54.006 1.543 1.00 24.11 77 GLY A N 1
ATOM 621 C CA . GLY A 1 79 ? 57.875 55.295 2.213 1.00 25.48 77 GLY A CA 1
ATOM 622 C C . GLY A 1 79 ? 58.124 56.503 1.329 1.00 26.95 77 GLY A C 1
ATOM 623 O O . GLY A 1 79 ? 58.716 56.383 0.257 1.00 27.26 77 GLY A O 1
ATOM 624 N N . THR A 1 80 ? 57.679 57.670 1.790 1.00 27.55 78 THR A N 1
ATOM 625 C CA . THR A 1 80 ? 57.829 58.915 1.040 1.00 29.41 78 THR A CA 1
ATOM 626 C C . THR A 1 80 ? 58.325 60.076 1.904 1.00 29.16 78 THR A C 1
ATOM 627 O O . THR A 1 80 ? 58.334 61.218 1.459 1.00 28.87 78 THR A O 1
ATOM 631 N N . LYS A 1 81 ? 58.728 59.781 3.136 1.00 28.60 79 LYS A N 1
ATOM 632 C CA . LYS A 1 81 ? 59.220 60.801 4.055 1.00 28.09 79 LYS A CA 1
ATOM 633 C C . LYS A 1 81 ? 60.722 60.655 4.217 1.00 27.36 79 LYS A C 1
ATOM 634 O O . LYS A 1 81 ? 61.188 59.758 4.916 1.00 27.36 79 LYS A O 1
ATOM 640 N N . ASP A 1 82 ? 61.485 61.538 3.588 1.00 26.89 80 ASP A N 1
ATOM 641 C CA . ASP A 1 82 ? 62.931 61.452 3.689 1.00 28.14 80 ASP A CA 1
ATOM 642 C C . ASP A 1 82 ? 63.508 62.134 4.921 1.00 27.69 80 ASP A C 1
ATOM 643 O O . ASP A 1 82 ? 63.196 63.286 5.224 1.00 27.42 80 ASP A O 1
ATOM 648 N N . ILE A 1 83 ? 64.340 61.389 5.638 1.00 27.42 81 ILE A N 1
ATOM 649 C CA . ILE A 1 83 ? 65.038 61.882 6.819 1.00 25.42 81 ILE A CA 1
ATOM 650 C C . ILE A 1 83 ? 66.436 61.310 6.665 1.00 23.49 81 ILE A C 1
ATOM 651 O O . ILE A 1 83 ? 66.591 60.152 6.273 1.00 24.19 81 ILE A O 1
ATOM 656 N N . GLY A 1 84 ? 67.449 62.114 6.962 1.00 23.21 82 GLY A N 1
ATOM 657 C CA . GLY A 1 84 ? 68.818 61.650 6.822 1.00 23.75 82 GLY A CA 1
ATOM 658 C C . GLY A 1 84 ? 69.284 61.770 5.381 1.00 24.47 82 GLY A C 1
ATOM 659 O O . GLY A 1 84 ? 68.631 62.411 4.556 1.00 23.48 82 GLY A O 1
ATOM 660 N N . ARG A 1 85 ? 70.415 61.153 5.071 1.00 26.58 83 ARG A N 1
ATOM 661 C CA . ARG A 1 85 ? 70.952 61.199 3.718 1.00 27.16 83 ARG A CA 1
ATOM 662 C C . ARG A 1 85 ? 70.628 59.912 2.972 1.00 27.31 83 ARG A C 1
ATOM 663 O O . ARG A 1 85 ? 71.291 58.891 3.155 1.00 26.33 83 ARG A O 1
ATOM 671 N N . VAL A 1 86 ? 69.599 59.967 2.130 1.00 26.42 84 VAL A N 1
ATOM 672 C CA . VAL A 1 86 ? 69.180 58.784 1.373 1.00 25.26 84 VAL A CA 1
ATOM 673 C C . VAL A 1 86 ? 70.193 58.405 0.284 1.00 26.83 84 VAL A C 1
ATOM 674 O O . VAL A 1 86 ? 70.384 59.103 -0.698 1.00 26.28 84 VAL A O 1
ATOM 678 N N . ILE A 1 87 ? 70.870 57.261 0.500 1.00 26.53 85 ILE A N 1
ATOM 679 C CA . ILE A 1 87 ? 71.820 56.779 -0.503 1.00 26.66 85 ILE A CA 1
ATOM 680 C C . ILE A 1 87 ? 71.206 55.706 -1.408 1.00 26.94 85 ILE A C 1
ATOM 681 O O . ILE A 1 87 ? 71.833 55.192 -2.325 1.00 27.20 85 ILE A O 1
ATOM 686 N N . GLY A 1 88 ? 69.953 55.327 -1.095 1.00 25.98 86 GLY A N 1
ATOM 687 C CA . GLY A 1 88 ? 69.305 54.293 -1.897 1.00 26.06 86 GLY A CA 1
ATOM 688 C C . GLY A 1 88 ? 67.824 54.149 -1.548 1.00 27.05 86 GLY A C 1
ATOM 689 O O . GLY A 1 88 ? 67.392 54.386 -0.427 1.00 27.30 86 GLY A O 1
ATOM 690 N N . ARG A 1 89 ? 67.046 53.747 -2.549 1.00 27.43 87 ARG A N 1
ATOM 691 C CA . ARG A 1 89 ? 65.613 53.537 -2.395 1.00 27.05 87 ARG A CA 1
ATOM 692 C C . ARG A 1 89 ? 65.252 52.176 -2.965 1.00 27.27 87 ARG A C 1
ATOM 693 O O . ARG A 1 89 ? 65.780 51.769 -3.998 1.00 27.93 87 ARG A O 1
ATOM 701 N N . LEU A 1 90 ? 64.354 51.471 -2.287 1.00 27.37 88 LEU A N 1
ATOM 702 C CA . LEU A 1 90 ? 63.927 50.153 -2.733 1.00 26.48 88 LEU A CA 1
ATOM 703 C C . LEU A 1 90 ? 62.418 50.038 -2.662 1.00 27.00 88 LEU A C 1
ATOM 704 O O . LEU A 1 90 ? 61.795 50.478 -1.699 1.00 27.80 88 LEU A O 1
ATOM 709 N N . ASN A 1 91 ? 61.832 49.464 -3.704 1.00 28.05 89 ASN A N 1
ATOM 710 C CA . ASN A 1 91 ? 60.393 49.267 -3.756 1.00 29.22 89 ASN A CA 1
ATOM 711 C C . ASN A 1 91 ? 60.075 47.979 -3.006 1.00 29.27 89 ASN A C 1
ATOM 712 O O . ASN A 1 91 ? 60.872 47.037 -2.996 1.00 26.14 89 ASN A O 1
ATOM 717 N N . ILE A 1 92 ? 58.909 47.951 -2.377 1.00 28.83 90 ILE A N 1
ATOM 718 C CA . ILE A 1 92 ? 58.468 46.782 -1.638 1.00 29.70 90 ILE A CA 1
ATOM 719 C C . ILE A 1 92 ? 57.515 45.986 -2.516 1.00 32.00 90 ILE A C 1
ATOM 720 O O . ILE A 1 92 ? 56.522 46.523 -3.013 1.00 31.94 90 ILE A O 1
ATOM 725 N N . SER A 1 93 ? 57.837 44.711 -2.715 1.00 34.51 91 SER A N 1
ATOM 726 C CA . SER A 1 93 ? 57.012 43.809 -3.511 1.00 37.94 91 SER A CA 1
ATOM 727 C C . SER A 1 93 ? 56.756 42.493 -2.773 1.00 38.45 91 SER A C 1
ATOM 728 O O . SER A 1 93 ? 57.656 41.828 -2.282 1.00 38.71 91 SER A O 1
ATOM 731 N N . LYS A 1 94 ? 55.469 42.138 -2.672 1.00 39.36 92 LYS A N 1
ATOM 732 C CA . LYS A 1 94 ? 55.135 40.984 -1.855 1.00 39.31 92 LYS A CA 1
ATOM 733 C C . LYS A 1 94 ? 55.756 41.130 -0.457 1.00 38.63 92 LYS A C 1
ATOM 734 O O . LYS A 1 94 ? 56.245 40.189 0.152 1.00 38.08 92 LYS A O 1
ATOM 740 N N . TYR A 1 95 ? 55.762 42.403 0.011 1.00 37.18 93 TYR A N 1
ATOM 741 C CA . TYR A 1 95 ? 56.214 42.737 1.366 1.00 37.08 93 TYR A CA 1
ATOM 742 C C . TYR A 1 95 ? 57.686 42.383 1.629 1.00 36.36 93 TYR A C 1
ATOM 743 O O . TYR A 1 95 ? 58.099 42.080 2.740 1.00 37.19 93 TYR A O 1
ATOM 752 N N . VAL A 1 96 ? 58.525 42.464 0.599 1.00 35.20 94 VAL A N 1
ATOM 753 C CA . VAL A 1 96 ? 59.967 42.251 0.725 1.00 33.68 94 VAL A CA 1
ATOM 754 C C . VAL A 1 96 ? 60.668 43.079 -0.349 1.00 34.27 94 VAL A C 1
ATOM 755 O O . VAL A 1 96 ? 60.021 43.643 -1.233 1.00 34.14 94 VAL A O 1
ATOM 759 N N . ILE A 1 97 ? 61.990 43.152 -0.275 1.00 34.05 95 ILE A N 1
ATOM 760 C CA . ILE A 1 97 ? 62.743 43.928 -1.247 1.00 35.02 95 ILE A CA 1
ATOM 761 C C . ILE A 1 97 ? 63.727 43.057 -2.006 1.00 35.24 95 ILE A C 1
ATOM 762 O O . ILE A 1 97 ? 64.017 41.930 -1.598 1.00 36.66 95 ILE A O 1
ATOM 767 N N . SER A 1 98 ? 64.232 43.590 -3.114 1.00 35.43 96 SER A N 1
ATOM 768 C CA . SER A 1 98 ? 65.204 42.890 -3.940 1.00 34.54 96 SER A CA 1
ATOM 769 C C . SER A 1 98 ? 66.549 42.954 -3.244 1.00 34.59 96 SER A C 1
ATOM 770 O O . SER A 1 98 ? 67.171 44.013 -3.180 1.00 34.29 96 SER A O 1
ATOM 773 N N . GLU A 1 99 ? 66.996 41.823 -2.717 1.00 36.18 97 GLU A N 1
ATOM 774 C CA . GLU A 1 99 ? 68.276 41.776 -2.025 1.00 37.25 97 GLU A CA 1
ATOM 775 C C . GLU A 1 99 ? 69.427 42.069 -2.983 1.00 36.24 97 GLU A C 1
ATOM 776 O O . GLU A 1 99 ? 70.458 42.611 -2.583 1.00 34.15 97 GLU A O 1
ATOM 782 N N . GLN A 1 100 ? 69.243 41.725 -4.254 1.00 35.59 98 GLN A N 1
ATOM 783 C CA . GLN A 1 100 ? 70.274 41.986 -5.252 1.00 35.27 98 GLN A CA 1
ATOM 784 C C . GLN A 1 100 ? 70.443 43.490 -5.463 1.00 33.54 98 GLN A C 1
ATOM 785 O O . GLN A 1 100 ? 71.567 43.993 -5.493 1.00 34.57 98 GLN A O 1
ATOM 791 N N . GLU A 1 101 ? 69.336 44.215 -5.610 1.00 32.14 99 GLU A N 1
ATOM 792 C CA . GLU A 1 101 ? 69.435 45.658 -5.799 1.00 30.54 99 GLU A CA 1
ATOM 793 C C . GLU A 1 101 ? 69.982 46.274 -4.520 1.00 30.54 99 GLU A C 1
ATOM 794 O O . GLU A 1 101 ? 70.762 47.225 -4.566 1.00 31.11 99 GLU A O 1
ATOM 800 N N . TYR A 1 102 ? 69.579 45.720 -3.379 1.00 30.29 100 TYR A N 1
ATOM 801 C CA . TYR A 1 102 ? 70.053 46.213 -2.091 1.00 30.91 100 TYR A CA 1
ATOM 802 C C . TYR A 1 102 ? 71.578 46.106 -2.024 1.00 32.37 100 TYR A C 1
ATOM 803 O O . TYR A 1 102 ? 72.256 47.053 -1.628 1.00 30.81 100 TYR A O 1
ATOM 820 N N . GLU A 1 104 ? 73.653 46.109 -4.394 1.00 35.83 102 GLU A N 1
ATOM 821 C CA . GLU A 1 104 ? 74.227 47.104 -5.288 1.00 33.78 102 GLU A CA 1
ATOM 822 C C . GLU A 1 104 ? 74.210 48.472 -4.617 1.00 31.39 102 GLU A C 1
ATOM 823 O O . GLU A 1 104 ? 75.151 49.251 -4.737 1.00 31.30 102 GLU A O 1
ATOM 829 N N . ILE A 1 105 ? 73.128 48.765 -3.908 1.00 29.44 103 ILE A N 1
ATOM 830 C CA . ILE A 1 105 ? 73.013 50.041 -3.224 1.00 26.95 103 ILE A CA 1
ATOM 831 C C . ILE A 1 105 ? 74.092 50.203 -2.159 1.00 28.34 103 ILE A C 1
ATOM 832 O O . ILE A 1 105 ? 74.696 51.267 -2.051 1.00 29.48 103 ILE A O 1
ATOM 837 N N . VAL A 1 106 ? 74.351 49.151 -1.386 1.00 29.83 104 VAL A N 1
ATOM 838 C CA . VAL A 1 106 ? 75.354 49.231 -0.327 1.00 33.41 104 VAL A CA 1
ATOM 839 C C . VAL A 1 106 ? 76.793 49.068 -0.816 1.00 36.55 104 VAL A C 1
ATOM 840 O O . VAL A 1 106 ? 77.732 49.172 -0.026 1.00 36.42 104 VAL A O 1
ATOM 844 N N . SER A 1 107 ? 76.969 48.815 -2.112 1.00 39.05 105 SER A N 1
ATOM 845 C CA . SER A 1 107 ? 78.308 48.649 -2.674 1.00 41.12 105 SER A CA 1
ATOM 846 C C . SER A 1 107 ? 79.074 49.972 -2.630 1.00 43.30 105 SER A C 1
ATOM 847 O O . SER A 1 107 ? 80.301 49.990 -2.738 1.00 43.32 105 SER A O 1
ATOM 850 N N . GLN A 1 108 ? 78.344 51.074 -2.477 1.00 44.70 106 GLN A N 1
ATOM 851 C CA . GLN A 1 108 ? 78.957 52.398 -2.420 1.00 47.09 106 GLN A CA 1
ATOM 852 C C . GLN A 1 108 ? 79.626 52.669 -1.075 1.00 48.16 106 GLN A C 1
ATOM 853 O O . GLN A 1 108 ? 80.443 53.581 -0.954 1.00 49.35 106 GLN A O 1
ATOM 859 N N . LEU A 1 109 ? 79.273 51.884 -0.062 1.00 48.17 107 LEU A N 1
ATOM 860 C CA . LEU A 1 109 ? 79.860 52.046 1.262 1.00 48.75 107 LEU A CA 1
ATOM 861 C C . LEU A 1 109 ? 81.279 51.476 1.245 1.00 49.28 107 LEU A C 1
ATOM 862 O O . LEU A 1 109 ? 81.507 50.380 0.732 1.00 49.36 107 LEU A O 1
ATOM 867 N N . LYS A 1 110 ? 82.229 52.219 1.807 1.00 49.87 108 LYS A N 1
ATOM 868 C CA . LYS A 1 110 ? 83.624 51.786 1.830 1.00 50.74 108 LYS A CA 1
ATOM 869 C C . LYS A 1 110 ? 84.302 51.975 3.186 1.00 50.84 108 LYS A C 1
ATOM 870 O O . LYS A 1 110 ? 85.505 51.752 3.323 1.00 51.75 108 LYS A O 1
ATOM 876 N N . ASP A 1 111 ? 83.527 52.385 4.184 1.00 50.17 109 ASP A N 1
ATOM 877 C CA . ASP A 1 111 ? 84.049 52.609 5.529 1.00 48.58 109 ASP A CA 1
ATOM 878 C C . ASP A 1 111 ? 83.429 51.577 6.472 1.00 46.90 109 ASP A C 1
ATOM 879 O O . ASP A 1 111 ? 82.541 51.901 7.257 1.00 46.15 109 ASP A O 1
ATOM 884 N N . TYR A 1 112 ? 83.900 50.337 6.385 1.00 45.40 110 TYR A N 1
ATOM 885 C CA . TYR A 1 112 ? 83.392 49.249 7.221 1.00 44.06 110 TYR A CA 1
ATOM 886 C C . TYR A 1 112 ? 84.270 49.007 8.449 1.00 42.89 110 TYR A C 1
ATOM 887 O O . TYR A 1 112 ? 85.471 49.277 8.428 1.00 44.56 110 TYR A O 1
ATOM 896 N N . PRO A 1 113 ? 83.680 48.484 9.540 1.00 40.32 111 PRO A N 1
ATOM 897 C CA . PRO A 1 113 ? 82.261 48.131 9.656 1.00 37.79 111 PRO A CA 1
ATOM 898 C C . PRO A 1 113 ? 81.371 49.327 9.993 1.00 35.24 111 PRO A C 1
ATOM 899 O O . PRO A 1 113 ? 81.857 50.411 10.323 1.00 34.56 111 PRO A O 1
ATOM 903 N N . VAL A 1 114 ? 80.064 49.125 9.899 1.00 31.87 112 VAL A N 1
ATOM 904 C CA . VAL A 1 114 ? 79.113 50.184 10.204 1.00 28.97 112 VAL A CA 1
ATOM 905 C C . VAL A 1 114 ? 78.080 49.653 11.192 1.00 27.37 112 VAL A C 1
ATOM 906 O O . VAL A 1 114 ? 77.926 48.442 11.334 1.00 24.17 112 VAL A O 1
ATOM 910 N N . ILE A 1 115 ? 77.405 50.558 11.897 1.00 26.99 113 ILE A N 1
ATOM 911 C CA . ILE A 1 115 ? 76.344 50.167 12.818 1.00 25.93 113 ILE A CA 1
ATOM 912 C C . ILE A 1 115 ? 75.088 50.302 11.952 1.00 25.63 113 ILE A C 1
ATOM 913 O O . ILE A 1 115 ? 74.802 51.379 11.420 1.00 25.32 113 ILE A O 1
ATOM 918 N N . ASN A 1 116 ? 74.347 49.210 11.809 1.00 22.86 114 ASN A N 1
ATOM 919 C CA . ASN A 1 116 ? 73.173 49.193 10.940 1.00 20.53 114 ASN A CA 1
ATOM 920 C C . ASN A 1 116 ? 71.783 49.066 11.584 1.00 19.17 114 ASN A C 1
ATOM 921 O O . ASN A 1 116 ? 71.259 47.966 11.744 1.00 19.60 114 ASN A O 1
ATOM 926 N N . PRO A 1 117 ? 71.172 50.195 11.971 1.00 18.54 115 PRO A N 1
ATOM 927 C CA . PRO A 1 117 ? 69.836 50.109 12.575 1.00 18.04 115 PRO A CA 1
ATOM 928 C C . PRO A 1 117 ? 68.794 49.841 11.480 1.00 17.70 115 PRO A C 1
ATOM 929 O O . PRO A 1 117 ? 68.843 50.452 10.413 1.00 18.14 115 PRO A O 1
ATOM 933 N N . VAL A 1 118 ? 67.880 48.909 11.736 1.00 15.79 116 VAL A N 1
ATOM 934 C CA . VAL A 1 118 ? 66.812 48.583 10.791 1.00 14.38 116 VAL A CA 1
ATOM 935 C C . VAL A 1 118 ? 65.516 48.880 11.531 1.00 15.42 116 VAL A C 1
ATOM 936 O O . VAL A 1 118 ? 65.268 48.319 12.597 1.00 16.51 116 VAL A O 1
ATOM 940 N N . LEU A 1 119 ? 64.691 49.759 10.971 1.00 16.09 117 LEU A N 1
ATOM 941 C CA . LEU A 1 119 ? 63.448 50.149 11.620 1.00 15.82 117 LEU A CA 1
ATOM 942 C C . LEU A 1 119 ? 62.209 49.819 10.798 1.00 16.20 117 LEU A C 1
ATOM 943 O O . LEU A 1 119 ? 62.224 49.932 9.573 1.00 16.57 117 LEU A O 1
ATOM 948 N N . GLY A 1 120 ? 61.140 49.413 11.486 1.00 15.82 118 GLY A N 1
ATOM 949 C CA . GLY A 1 120 ? 59.883 49.109 10.821 1.00 14.74 118 GLY A CA 1
ATOM 950 C C . GLY A 1 120 ? 59.642 47.709 10.279 1.00 16.09 118 GLY A C 1
ATOM 951 O O . GLY A 1 120 ? 58.707 47.509 9.505 1.00 15.17 118 GLY A O 1
ATOM 952 N N . LEU A 1 121 ? 60.450 46.734 10.681 1.00 15.64 119 LEU A N 1
ATOM 953 C CA . LEU A 1 121 ? 60.259 45.376 10.186 1.00 16.43 119 LEU A CA 1
ATOM 954 C C . LEU A 1 121 ? 58.867 44.833 10.535 1.00 17.36 119 LEU A C 1
ATOM 955 O O . LEU A 1 121 ? 58.225 44.183 9.706 1.00 16.45 119 LEU A O 1
ATOM 960 N N . HIS A 1 122 ? 58.402 45.092 11.754 1.00 14.77 120 HIS A N 1
ATOM 961 C CA . HIS A 1 122 ? 57.103 44.529 12.118 1.00 16.75 120 HIS A CA 1
ATOM 962 C C . HIS A 1 122 ? 55.974 45.044 11.214 1.00 16.10 120 HIS A C 1
ATOM 963 O O . HIS A 1 122 ? 54.913 44.444 11.098 1.00 16.14 120 HIS A O 1
ATOM 970 N N . LYS A 1 123 ? 56.193 46.131 10.480 1.00 18.40 121 LYS A N 1
ATOM 971 C CA . LYS A 1 123 ? 55.183 46.623 9.545 1.00 19.97 121 LYS A CA 1
ATOM 972 C C . LYS A 1 123 ? 55.028 45.690 8.347 1.00 20.71 121 LYS A C 1
ATOM 973 O O . LYS A 1 123 ? 53.914 45.435 7.890 1.00 21.25 121 LYS A O 1
ATOM 979 N N . LEU A 1 124 ? 56.148 45.190 7.837 1.00 19.76 122 LEU A N 1
ATOM 980 C CA . LEU A 1 124 ? 56.124 44.279 6.698 1.00 20.38 122 LEU A CA 1
ATOM 981 C C . LEU A 1 124 ? 55.439 42.975 7.082 1.00 20.72 122 LEU A C 1
ATOM 982 O O . LEU A 1 124 ? 54.774 42.333 6.266 1.00 20.94 122 LEU A O 1
ATOM 987 N N . ILE A 1 125 ? 55.618 42.590 8.340 1.00 19.93 123 ILE A N 1
ATOM 988 C CA . ILE A 1 125 ? 55.048 41.363 8.866 1.00 19.13 123 ILE A CA 1
ATOM 989 C C . ILE A 1 125 ? 53.544 41.480 9.089 1.00 18.99 123 ILE A C 1
ATOM 990 O O . ILE A 1 125 ? 52.787 40.581 8.730 1.00 20.05 123 ILE A O 1
ATOM 995 N N . LEU A 1 126 ? 53.121 42.590 9.683 1.00 17.94 124 LEU A N 1
ATOM 996 C CA . LEU A 1 126 ? 51.711 42.826 9.951 1.00 18.88 124 LEU A CA 1
ATOM 997 C C . LEU A 1 126 ? 50.911 42.846 8.646 1.00 19.88 124 LEU A C 1
ATOM 998 O O . LEU A 1 126 ? 49.739 42.463 8.622 1.00 18.82 124 LEU A O 1
ATOM 1003 N N . LEU A 1 127 ? 51.566 43.276 7.567 1.00 19.76 125 LEU A N 1
ATOM 1004 C CA . LEU A 1 127 ? 50.950 43.380 6.243 1.00 22.08 125 LEU A CA 1
ATOM 1005 C C . LEU A 1 127 ? 50.862 42.089 5.427 1.00 22.72 125 LEU A C 1
ATOM 1006 O O . LEU A 1 127 ? 49.927 41.908 4.642 1.00 24.14 125 LEU A O 1
ATOM 1011 N N . GLY A 1 128 ? 51.832 41.198 5.591 1.00 23.13 126 GLY A N 1
ATOM 1012 C CA . GLY A 1 128 ? 51.818 39.972 4.813 1.00 22.71 126 GLY A CA 1
ATOM 1013 C C . GLY A 1 128 ? 51.159 38.767 5.461 1.00 23.58 126 GLY A C 1
ATOM 1014 O O . GLY A 1 128 ? 50.722 38.813 6.609 1.00 24.22 126 GLY A O 1
ATOM 1015 N N . ASN A 1 129 ? 51.070 37.683 4.698 1.00 23.52 127 ASN A N 1
ATOM 1016 C CA . ASN A 1 129 ? 50.505 36.442 5.197 1.00 24.50 127 ASN A CA 1
ATOM 1017 C C . ASN A 1 129 ? 51.671 35.598 5.704 1.00 24.30 127 ASN A C 1
ATOM 1018 O O . ASN A 1 129 ? 52.812 36.069 5.737 1.00 24.92 127 ASN A O 1
ATOM 1023 N N . THR A 1 130 ? 51.397 34.358 6.093 1.00 24.19 128 THR A N 1
ATOM 1024 C CA . THR A 1 130 ? 52.453 33.490 6.601 1.00 25.33 128 THR A CA 1
ATOM 1025 C C . THR A 1 130 ? 53.575 33.294 5.591 1.00 25.46 128 THR A C 1
ATOM 1026 O O . THR A 1 130 ? 54.751 33.428 5.929 1.00 23.72 128 THR A O 1
ATOM 1030 N N . PHE A 1 131 ? 53.215 32.979 4.350 1.00 27.12 129 PHE A N 1
ATOM 1031 C CA . PHE A 1 131 ? 54.221 32.765 3.315 1.00 28.94 129 PHE A CA 1
ATOM 1032 C C . PHE A 1 131 ? 55.143 33.967 3.184 1.00 28.87 129 PHE A C 1
ATOM 1033 O O . PHE A 1 131 ? 56.365 33.825 3.127 1.00 29.32 129 PHE A O 1
ATOM 1041 N N . GLU A 1 132 ? 54.548 35.153 3.135 1.00 27.01 130 GLU A N 1
ATOM 1042 C CA . GLU A 1 132 ? 55.312 36.382 2.993 1.00 26.34 130 GLU A CA 1
ATOM 1043 C C . GLU A 1 132 ? 56.122 36.710 4.250 1.00 25.74 130 GLU A C 1
ATOM 1044 O O . GLU A 1 132 ? 57.219 37.259 4.155 1.00 24.92 130 GLU A O 1
ATOM 1050 N N . ASN A 1 133 ? 55.590 36.365 5.420 1.00 25.63 131 ASN A N 1
ATOM 1051 C CA . ASN A 1 133 ? 56.289 36.619 6.676 1.00 25.46 131 ASN A CA 1
ATOM 1052 C C . ASN A 1 133 ? 57.561 35.785 6.726 1.00 25.17 131 ASN A C 1
ATOM 1053 O O . ASN A 1 133 ? 58.591 36.234 7.226 1.00 25.37 131 ASN A O 1
ATOM 1058 N N . ILE A 1 134 ? 57.483 34.566 6.203 1.00 24.32 132 ILE A N 1
ATOM 1059 C CA . ILE A 1 134 ? 58.631 33.673 6.175 1.00 24.61 132 ILE A CA 1
ATOM 1060 C C . ILE A 1 134 ? 59.732 34.256 5.291 1.00 25.73 132 ILE A C 1
ATOM 1061 O O . ILE A 1 134 ? 60.911 34.186 5.642 1.00 26.58 132 ILE A O 1
ATOM 1066 N N . ASN A 1 135 ? 59.352 34.836 4.151 1.00 24.77 133 ASN A N 1
ATOM 1067 C CA . ASN A 1 135 ? 60.342 35.437 3.256 1.00 25.08 133 ASN A CA 1
ATOM 1068 C C . ASN A 1 135 ? 61.006 36.632 3.945 1.00 24.04 133 ASN A C 1
ATOM 1069 O O . ASN A 1 135 ? 62.170 36.933 3.693 1.00 21.86 133 ASN A O 1
ATOM 1074 N N . VAL A 1 136 ? 60.263 37.312 4.814 1.00 23.86 134 VAL A N 1
ATOM 1075 C CA . VAL A 1 136 ? 60.809 38.455 5.541 1.00 24.50 134 VAL A CA 1
ATOM 1076 C C . VAL A 1 136 ? 61.882 37.967 6.518 1.00 25.14 134 VAL A C 1
ATOM 1077 O O . VAL A 1 136 ? 62.961 38.552 6.614 1.00 25.08 134 VAL A O 1
ATOM 1081 N N . VAL A 1 137 ? 61.580 36.891 7.238 1.00 25.25 135 VAL A N 1
ATOM 1082 C CA . VAL A 1 137 ? 62.533 36.324 8.186 1.00 27.28 135 VAL A CA 1
ATOM 1083 C C . VAL A 1 137 ? 63.745 35.807 7.407 1.00 28.47 135 VAL A C 1
ATOM 1084 O O . VAL A 1 137 ? 64.883 35.898 7.868 1.00 26.47 135 VAL A O 1
ATOM 1088 N N . LYS A 1 138 ? 63.473 35.271 6.221 1.00 29.95 136 LYS A N 1
ATOM 1089 C CA . LYS A 1 138 ? 64.499 34.743 5.328 1.00 33.55 136 LYS A CA 1
ATOM 1090 C C . LYS A 1 138 ? 65.450 35.877 4.964 1.00 34.93 136 LYS A C 1
ATOM 1091 O O . LYS A 1 138 ? 66.669 35.700 4.917 1.00 33.75 136 LYS A O 1
ATOM 1105 N N . VAL A 1 140 ? 66.072 38.487 6.720 1.00 32.84 138 VAL A N 1
ATOM 1106 C CA . VAL A 1 140 ? 66.874 38.742 7.907 1.00 30.18 138 VAL A CA 1
ATOM 1107 C C . VAL A 1 140 ? 68.007 37.732 8.104 1.00 29.08 138 VAL A C 1
ATOM 1108 O O . VAL A 1 140 ? 69.148 38.116 8.350 1.00 29.83 138 VAL A O 1
ATOM 1112 N N . SER A 1 141 ? 67.705 36.445 7.989 1.00 26.93 139 SER A N 1
ATOM 1113 C CA . SER A 1 141 ? 68.739 35.443 8.191 1.00 28.46 139 SER A CA 1
ATOM 1114 C C . SER A 1 141 ? 69.817 35.441 7.107 1.00 28.45 139 SER A C 1
ATOM 1115 O O . SER A 1 141 ? 70.939 35.009 7.354 1.00 27.70 139 SER A O 1
ATOM 1118 N N . ASN A 1 142 ? 69.484 35.932 5.916 1.00 29.34 140 ASN A N 1
ATOM 1119 C CA . ASN A 1 142 ? 70.451 35.964 4.820 1.00 30.10 140 ASN A CA 1
ATOM 1120 C C . ASN A 1 142 ? 71.677 36.821 5.097 1.00 29.01 140 ASN A C 1
ATOM 1121 O O . ASN A 1 142 ? 72.738 36.578 4.537 1.00 31.00 140 ASN A O 1
ATOM 1126 N N . TYR A 1 143 ? 71.536 37.818 5.960 1.00 28.47 141 TYR A N 1
ATOM 1127 C CA . TYR A 1 143 ? 72.647 38.707 6.264 1.00 29.32 141 TYR A CA 1
ATOM 1128 C C . TYR A 1 143 ? 73.337 38.421 7.590 1.00 28.43 141 TYR A C 1
ATOM 1129 O O . TYR A 1 143 ? 74.364 39.023 7.897 1.00 26.77 141 TYR A O 1
ATOM 1138 N N . VAL A 1 144 ? 72.779 37.504 8.375 1.00 27.24 142 VAL A N 1
ATOM 1139 C CA . VAL A 1 144 ? 73.388 37.158 9.651 1.00 26.44 142 VAL A CA 1
ATOM 1140 C C . VAL A 1 144 ? 74.844 36.743 9.433 1.00 27.14 142 VAL A C 1
ATOM 1141 O O . VAL A 1 144 ? 75.136 35.887 8.601 1.00 27.64 142 VAL A O 1
ATOM 1145 N N . GLY A 1 145 ? 75.757 37.366 10.170 1.00 27.53 143 GLY A N 1
ATOM 1146 C CA . GLY A 1 145 ? 77.157 37.016 10.038 1.00 30.35 143 GLY A CA 1
ATOM 1147 C C . GLY A 1 145 ? 78.019 37.878 9.131 1.00 32.61 143 GLY A C 1
ATOM 1148 O O . GLY A 1 145 ? 79.241 37.737 9.161 1.00 32.26 143 GLY A O 1
ATOM 1149 N N . ARG A 1 146 ? 77.419 38.754 8.324 1.00 33.42 144 ARG A N 1
ATOM 1150 C CA . ARG A 1 146 ? 78.218 39.601 7.443 1.00 34.72 144 ARG A CA 1
ATOM 1151 C C . ARG A 1 146 ? 78.976 40.622 8.284 1.00 34.61 144 ARG A C 1
ATOM 1152 O O . ARG A 1 146 ? 78.395 41.511 8.914 1.00 31.63 144 ARG A O 1
ATOM 1160 N N . GLU A 1 147 ? 80.293 40.474 8.282 1.00 34.87 145 GLU A N 1
ATOM 1161 C CA . GLU A 1 147 ? 81.167 41.322 9.070 1.00 36.34 145 GLU A CA 1
ATOM 1162 C C . GLU A 1 147 ? 81.226 42.791 8.679 1.00 34.83 145 GLU A C 1
ATOM 1163 O O . GLU A 1 147 ? 81.897 43.581 9.340 1.00 34.57 145 GLU A O 1
ATOM 1169 N N . GLU A 1 148 ? 80.520 43.171 7.622 1.00 33.79 146 GLU A N 1
ATOM 1170 C CA . GLU A 1 148 ? 80.518 44.568 7.216 1.00 33.21 146 GLU A CA 1
ATOM 1171 C C . GLU A 1 148 ? 79.767 45.439 8.231 1.00 31.51 146 GLU A C 1
ATOM 1172 O O . GLU A 1 148 ? 79.930 46.661 8.251 1.00 30.20 146 GLU A O 1
ATOM 1178 N N . ARG A 1 149 ? 78.959 44.818 9.090 1.00 27.85 147 ARG A N 1
ATOM 1179 C CA . ARG A 1 149 ? 78.207 45.599 10.069 1.00 26.48 147 ARG A CA 1
ATOM 1180 C C . ARG A 1 149 ? 77.668 44.814 11.257 1.00 25.17 147 ARG A C 1
ATOM 1181 O O . ARG A 1 149 ? 77.887 43.610 11.395 1.00 23.98 147 ARG A O 1
ATOM 1189 N N . ILE A 1 150 ? 76.962 45.546 12.114 1.00 23.97 148 ILE A N 1
ATOM 1190 C CA . ILE A 1 150 ? 76.270 44.990 13.267 1.00 23.79 148 ILE A CA 1
ATOM 1191 C C . ILE A 1 150 ? 74.871 45.581 13.084 1.00 22.00 148 ILE A C 1
ATOM 1192 O O . ILE A 1 150 ? 74.687 46.795 13.142 1.00 19.87 148 ILE A O 1
ATOM 1197 N N . ALA A 1 151 ? 73.894 44.722 12.835 1.00 20.32 149 ALA A N 1
ATOM 1198 C CA . ALA A 1 151 ? 72.531 45.177 12.617 1.00 17.91 149 ALA A CA 1
ATOM 1199 C C . ALA A 1 151 ? 71.672 45.132 13.880 1.00 18.64 149 ALA A C 1
ATOM 1200 O O . ALA A 1 151 ? 71.714 44.163 14.639 1.00 17.06 149 ALA A O 1
ATOM 1202 N N . PHE A 1 152 ? 70.904 46.196 14.099 1.00 18.04 150 PHE A N 1
ATOM 1203 C CA . PHE A 1 152 ? 70.007 46.279 15.237 1.00 17.82 150 PHE A CA 1
ATOM 1204 C C . PHE A 1 152 ? 68.597 46.434 14.692 1.00 19.23 150 PHE A C 1
ATOM 1205 O O . PHE A 1 152 ? 68.197 47.523 14.272 1.00 18.55 150 PHE A O 1
ATOM 1213 N N . TYR A 1 153 ? 67.851 45.335 14.680 1.00 18.30 151 TYR A N 1
ATOM 1214 C CA . TYR A 1 153 ? 66.493 45.362 14.181 1.00 17.43 151 TYR A CA 1
ATOM 1215 C C . TYR A 1 153 ? 65.527 45.781 15.267 1.00 17.19 151 TYR A C 1
ATOM 1216 O O . TYR A 1 153 ? 65.269 45.024 16.197 1.00 17.38 151 TYR A O 1
ATOM 1225 N N . PHE A 1 154 ? 64.996 46.992 15.149 1.00 17.11 152 PHE A N 1
ATOM 1226 C CA . PHE A 1 154 ? 64.022 47.485 16.112 1.00 17.37 152 PHE A CA 1
ATOM 1227 C C . PHE A 1 154 ? 62.643 46.986 15.687 1.00 16.94 152 PHE A C 1
ATOM 1228 O O . PHE A 1 154 ? 62.131 47.380 14.636 1.00 17.95 152 PHE A O 1
ATOM 1236 N N . VAL A 1 155 ? 62.050 46.102 16.485 1.00 16.72 153 VAL A N 1
ATOM 1237 C CA . VAL A 1 155 ? 60.726 45.577 16.157 1.00 17.07 153 VAL A CA 1
ATOM 1238 C C . VAL A 1 155 ? 59.750 45.713 17.308 1.00 16.74 153 VAL A C 1
ATOM 1239 O O . VAL A 1 155 ? 60.090 45.434 18.463 1.00 15.80 153 VAL A O 1
ATOM 1243 N N . ASN A 1 156 ? 58.539 46.162 16.995 1.00 16.94 154 ASN A N 1
ATOM 1244 C CA . ASN A 1 156 ? 57.515 46.281 18.016 1.00 17.70 154 ASN A CA 1
ATOM 1245 C C . ASN A 1 156 ? 57.083 44.836 18.253 1.00 19.87 154 ASN A C 1
ATOM 1246 O O . ASN A 1 156 ? 56.414 44.227 17.414 1.00 19.83 154 ASN A O 1
ATOM 1251 N N . ARG A 1 157 ? 57.497 44.295 19.393 1.00 19.95 155 ARG A N 1
ATOM 1252 C CA . ARG A 1 157 ? 57.223 42.916 19.762 1.00 20.54 155 ARG A CA 1
ATOM 1253 C C . ARG A 1 157 ? 55.759 42.491 19.734 1.00 17.77 155 ARG A C 1
ATOM 1254 O O . ARG A 1 157 ? 55.432 41.457 19.162 1.00 17.25 155 ARG A O 1
ATOM 1262 N N . ASN A 1 158 ? 54.880 43.269 20.354 1.00 18.39 156 ASN A N 1
ATOM 1263 C CA . ASN A 1 158 ? 53.462 42.918 20.385 1.00 19.28 156 ASN A CA 1
ATOM 1264 C C . ASN A 1 158 ? 52.828 42.878 19.003 1.00 19.65 156 ASN A C 1
ATOM 1265 O O . ASN A 1 158 ? 51.985 42.021 18.725 1.00 18.67 156 ASN A O 1
ATOM 1270 N N . VAL A 1 159 ? 53.240 43.792 18.132 1.00 18.81 157 VAL A N 1
ATOM 1271 C CA . VAL A 1 159 ? 52.698 43.811 16.782 1.00 20.06 157 VAL A CA 1
ATOM 1272 C C . VAL A 1 159 ? 52.932 42.458 16.110 1.00 20.74 157 VAL A C 1
ATOM 1273 O O . VAL A 1 159 ? 51.989 41.829 15.623 1.00 19.53 157 VAL A O 1
ATOM 1277 N N . ILE A 1 160 ? 54.185 42.009 16.096 1.00 19.63 158 ILE A N 1
ATOM 1278 C CA . ILE A 1 160 ? 54.523 40.735 15.469 1.00 21.87 158 ILE A CA 1
ATOM 1279 C C . ILE A 1 160 ? 53.845 39.555 16.157 1.00 23.94 158 ILE A C 1
ATOM 1280 O O . ILE A 1 160 ? 53.158 38.756 15.517 1.00 25.49 158 ILE A O 1
ATOM 1285 N N . GLU A 1 161 ? 54.046 39.452 17.465 1.00 26.04 159 GLU A N 1
ATOM 1286 C CA . GLU A 1 161 ? 53.480 38.365 18.252 1.00 28.83 159 GLU A CA 1
ATOM 1287 C C . GLU A 1 161 ? 51.970 38.219 18.104 1.00 27.97 159 GLU A C 1
ATOM 1288 O O . GLU A 1 161 ? 51.460 37.115 17.930 1.00 27.02 159 GLU A O 1
ATOM 1294 N N . LYS A 1 162 ? 51.259 39.337 18.172 1.00 28.86 160 LYS A N 1
ATOM 1295 C CA . LYS A 1 162 ? 49.809 39.325 18.061 1.00 29.85 160 LYS A CA 1
ATOM 1296 C C . LYS A 1 162 ? 49.314 39.060 16.649 1.00 29.53 160 LYS A C 1
ATOM 1297 O O . LYS A 1 162 ? 48.173 38.649 16.459 1.00 32.64 160 LYS A O 1
ATOM 1303 N N . HIS A 1 163 ? 50.161 39.288 15.654 1.00 29.51 161 HIS A N 1
ATOM 1304 C CA . HIS A 1 163 ? 49.759 39.033 14.270 1.00 29.29 161 HIS A CA 1
ATOM 1305 C C . HIS A 1 163 ? 50.134 37.612 13.870 1.00 29.69 161 HIS A C 1
ATOM 1306 O O . HIS A 1 163 ? 49.362 36.924 13.205 1.00 31.12 161 HIS A O 1
ATOM 1313 N N . SER A 1 164 ? 51.329 37.184 14.267 1.00 29.80 162 SER A N 1
ATOM 1314 C CA . SER A 1 164 ? 51.803 35.842 13.958 1.00 31.12 162 SER A CA 1
ATOM 1315 C C . SER A 1 164 ? 52.869 35.411 14.953 1.00 30.80 162 SER A C 1
ATOM 1316 O O . SER A 1 164 ? 54.061 35.630 14.744 1.00 31.08 162 SER A O 1
ATOM 1319 N N . SER A 1 165 ? 52.429 34.802 16.045 1.00 31.98 163 SER A N 1
ATOM 1320 C CA . SER A 1 165 ? 53.338 34.345 17.086 1.00 32.03 163 SER A CA 1
ATOM 1321 C C . SER A 1 165 ? 54.429 33.427 16.532 1.00 30.81 163 SER A C 1
ATOM 1322 O O . SER A 1 165 ? 55.577 33.487 16.971 1.00 31.65 163 SER A O 1
ATOM 1325 N N . PRO A 1 166 ? 54.086 32.558 15.566 1.00 30.06 164 PRO A N 1
ATOM 1326 C CA . PRO A 1 166 ? 55.131 31.680 15.029 1.00 29.29 164 PRO A CA 1
ATOM 1327 C C . PRO A 1 166 ? 56.268 32.474 14.392 1.00 27.58 164 PRO A C 1
ATOM 1328 O O . PRO A 1 166 ? 57.428 32.081 14.474 1.00 28.14 164 PRO A O 1
ATOM 1332 N N . ILE A 1 167 ? 55.925 33.595 13.764 1.00 25.27 165 ILE A N 1
ATOM 1333 C CA . ILE A 1 167 ? 56.918 34.433 13.098 1.00 23.17 165 ILE A CA 1
ATOM 1334 C C . ILE A 1 167 ? 57.898 35.063 14.076 1.00 22.82 165 ILE A C 1
ATOM 1335 O O . ILE A 1 167 ? 59.077 35.213 13.763 1.00 22.24 165 ILE A O 1
ATOM 1340 N N . LEU A 1 168 ? 57.419 35.435 15.258 1.00 22.45 166 LEU A N 1
ATOM 1341 C CA . LEU A 1 168 ? 58.303 36.027 16.255 1.00 23.50 166 LEU A CA 1
ATOM 1342 C C . LEU A 1 168 ? 59.351 35.012 16.703 1.00 22.65 166 LEU A C 1
ATOM 1343 O O . LEU A 1 168 ? 60.518 35.356 16.873 1.00 22.57 166 LEU A O 1
ATOM 1348 N N . ASP A 1 169 ? 58.930 33.765 16.896 1.00 22.09 167 ASP A N 1
ATOM 1349 C CA . ASP A 1 169 ? 59.855 32.718 17.317 1.00 23.74 167 ASP A CA 1
ATOM 1350 C C . ASP A 1 169 ? 60.908 32.412 16.252 1.00 21.33 167 ASP A C 1
ATOM 1351 O O . ASP A 1 169 ? 62.049 32.087 16.586 1.00 19.73 167 ASP A O 1
ATOM 1356 N N . LEU A 1 170 ? 60.529 32.516 14.979 1.00 19.41 168 LEU A N 1
ATOM 1357 C CA . LEU A 1 170 ? 61.471 32.271 13.887 1.00 20.58 168 LEU A CA 1
ATOM 1358 C C . LEU A 1 170 ? 62.533 33.364 13.882 1.00 21.31 168 LEU A C 1
ATOM 1359 O O . LEU A 1 170 ? 63.720 33.090 13.691 1.00 20.18 168 LEU A O 1
ATOM 1364 N N . LEU A 1 171 ? 62.086 34.605 14.078 1.00 19.50 169 LEU A N 1
ATOM 1365 C CA . LEU A 1 171 ? 62.977 35.752 14.108 1.00 19.10 169 LEU A CA 1
ATOM 1366 C C . LEU A 1 171 ? 63.976 35.630 15.239 1.00 18.44 169 LEU A C 1
ATOM 1367 O O . LEU A 1 171 ? 65.171 35.845 15.042 1.00 18.52 169 LEU A O 1
ATOM 1372 N N . GLU A 1 172 ? 63.485 35.305 16.431 1.00 16.36 170 GLU A N 1
ATOM 1373 C CA . GLU A 1 172 ? 64.374 35.186 17.578 1.00 18.42 170 GLU A CA 1
ATOM 1374 C C . GLU A 1 172 ? 65.398 34.086 17.347 1.00 16.89 170 GLU A C 1
ATOM 1375 O O . GLU A 1 172 ? 66.533 34.187 17.816 1.00 18.99 170 GLU A O 1
ATOM 1381 N N . GLU A 1 173 ? 64.996 33.049 16.614 1.00 16.82 171 GLU A N 1
ATOM 1382 C CA . GLU A 1 173 ? 65.878 31.921 16.299 1.00 18.22 171 GLU A CA 1
ATOM 1383 C C . GLU A 1 173 ? 67.040 32.268 15.360 1.00 19.02 171 GLU A C 1
ATOM 1384 O O . GLU A 1 173 ? 68.168 31.809 15.570 1.00 18.70 171 GLU A O 1
ATOM 1390 N N . VAL A 1 174 ? 66.769 33.067 14.328 1.00 18.74 172 VAL A N 1
ATOM 1391 C CA . VAL A 1 174 ? 67.805 33.416 13.359 1.00 17.10 172 VAL A CA 1
ATOM 1392 C C . VAL A 1 174 ? 68.762 34.538 13.752 1.00 17.43 172 VAL A C 1
ATOM 1393 O O . VAL A 1 174 ? 69.823 34.667 13.145 1.00 17.67 172 VAL A O 1
ATOM 1397 N N . VAL A 1 175 ? 68.405 35.351 14.745 1.00 15.85 173 VAL A N 1
ATOM 1398 C CA . VAL A 1 175 ? 69.308 36.422 15.162 1.00 16.07 173 VAL A CA 1
ATOM 1399 C C . VAL A 1 175 ? 70.309 35.869 16.181 1.00 16.19 173 VAL A C 1
ATOM 1400 O O . VAL A 1 175 ? 70.089 34.802 16.749 1.00 16.70 173 VAL A O 1
ATOM 1404 N N . THR A 1 176 ? 71.410 36.581 16.399 1.00 16.98 174 THR A N 1
ATOM 1405 C CA . THR A 1 176 ? 72.453 36.132 17.325 1.00 17.82 174 THR A CA 1
ATOM 1406 C C . THR A 1 176 ? 72.317 36.711 18.728 1.00 17.85 174 THR A C 1
ATOM 1407 O O . THR A 1 176 ? 72.791 36.129 19.701 1.00 18.18 174 THR A O 1
ATOM 1411 N N . SER A 1 177 ? 71.685 37.871 18.823 1.00 18.66 175 SER A N 1
ATOM 1412 C CA . SER A 1 177 ? 71.471 38.525 20.102 1.00 19.58 175 SER A CA 1
ATOM 1413 C C . SER A 1 177 ? 70.089 39.145 20.110 1.00 18.48 175 SER A C 1
ATOM 1414 O O . SER A 1 177 ? 69.596 39.601 19.071 1.00 18.49 175 SER A O 1
ATOM 1417 N N . ILE A 1 178 ? 69.471 39.156 21.285 1.00 17.74 176 ILE A N 1
ATOM 1418 C CA . ILE A 1 178 ? 68.144 39.737 21.451 1.00 17.51 176 ILE A CA 1
ATOM 1419 C C . ILE A 1 178 ? 68.104 40.620 22.686 1.00 16.88 176 ILE A C 1
ATOM 1420 O O . ILE A 1 178 ? 68.479 40.187 23.774 1.00 17.90 176 ILE A O 1
ATOM 1425 N N . LEU A 1 179 ? 67.659 41.857 22.506 1.00 16.99 177 LEU A N 1
ATOM 1426 C CA . LEU A 1 179 ? 67.518 42.807 23.601 1.00 18.58 177 LEU A CA 1
ATOM 1427 C C . LEU A 1 179 ? 66.025 43.107 23.740 1.00 21.10 177 LEU A C 1
ATOM 1428 O O . LEU A 1 179 ? 65.306 43.171 22.740 1.00 20.39 177 LEU A O 1
ATOM 1433 N N . GLU A 1 180 ? 65.558 43.286 24.969 1.00 21.74 178 GLU A N 1
ATOM 1434 C CA . GLU A 1 180 ? 64.160 43.605 25.195 1.00 24.29 178 GLU A CA 1
ATOM 1435 C C . GLU A 1 180 ? 64.071 44.806 26.117 1.00 23.97 178 GLU A C 1
ATOM 1436 O O . GLU A 1 180 ? 64.527 44.765 27.256 1.00 24.68 178 GLU A O 1
ATOM 1442 N N . ILE A 1 181 ? 63.491 45.887 25.616 1.00 24.28 179 ILE A N 1
ATOM 1443 C CA . ILE A 1 181 ? 63.350 47.088 26.415 1.00 23.04 179 ILE A CA 1
ATOM 1444 C C . ILE A 1 181 ? 62.193 46.922 27.400 1.00 23.88 179 ILE A C 1
ATOM 1445 O O . ILE A 1 181 ? 61.098 46.492 27.021 1.00 21.76 179 ILE A O 1
ATOM 1450 N N . THR A 1 182 ? 62.460 47.233 28.668 1.00 23.43 180 THR A N 1
ATOM 1451 C CA . THR A 1 182 ? 61.452 47.163 29.716 1.00 25.80 180 THR A CA 1
ATOM 1452 C C . THR A 1 182 ? 61.644 48.417 30.559 1.00 26.66 180 THR A C 1
ATOM 1453 O O . THR A 1 182 ? 62.620 49.146 30.380 1.00 25.05 180 THR A O 1
ATOM 1457 N N . ASP A 1 183 ? 60.718 48.673 31.474 1.00 29.81 181 ASP A N 1
ATOM 1458 C CA . ASP A 1 183 ? 60.808 49.857 32.321 1.00 33.01 181 ASP A CA 1
ATOM 1459 C C . ASP A 1 183 ? 61.988 49.819 33.290 1.00 31.99 181 ASP A C 1
ATOM 1460 O O . ASP A 1 183 ? 62.489 50.865 33.699 1.00 32.63 181 ASP A O 1
ATOM 1465 N N . SER A 1 184 ? 62.439 48.620 33.650 1.00 31.41 182 SER A N 1
ATOM 1466 C CA . SER A 1 184 ? 63.561 48.487 34.577 1.00 31.33 182 SER A CA 1
ATOM 1467 C C . SER A 1 184 ? 64.906 48.507 33.853 1.00 30.42 182 SER A C 1
ATOM 1468 O O . SER A 1 184 ? 65.963 48.563 34.489 1.00 29.61 182 SER A O 1
ATOM 1471 N N . GLY A 1 185 ? 64.859 48.466 32.524 1.00 28.18 183 GLY A N 1
ATOM 1472 C CA . GLY A 1 185 ? 66.081 48.472 31.736 1.00 24.44 183 GLY A CA 1
ATOM 1473 C C . GLY A 1 185 ? 65.998 47.532 30.546 1.00 22.72 183 GLY A C 1
ATOM 1474 O O . GLY A 1 185 ? 64.921 47.074 30.179 1.00 21.38 183 GLY A O 1
ATOM 1475 N N . ILE A 1 186 ? 67.143 47.223 29.953 1.00 22.03 184 ILE A N 1
ATOM 1476 C CA . ILE A 1 186 ? 67.189 46.348 28.789 1.00 20.14 184 ILE A CA 1
ATOM 1477 C C . ILE A 1 186 ? 67.620 44.912 29.116 1.00 20.50 184 ILE A C 1
ATOM 1478 O O . ILE A 1 186 ? 68.746 44.673 29.568 1.00 19.85 184 ILE A O 1
ATOM 1483 N N . ILE A 1 187 ? 66.720 43.963 28.873 1.00 17.23 185 ILE A N 1
ATOM 1484 C CA . ILE A 1 187 ? 66.999 42.557 29.122 1.00 18.94 185 ILE A CA 1
ATOM 1485 C C . ILE A 1 187 ? 67.753 41.926 27.957 1.00 19.38 185 ILE A C 1
ATOM 1486 O O . ILE A 1 187 ? 67.343 42.059 26.803 1.00 22.53 185 ILE A O 1
ATOM 1491 N N . ILE A 1 188 ? 68.847 41.241 28.257 1.00 17.21 186 ILE A N 1
ATOM 1492 C CA . ILE A 1 188 ? 69.606 40.546 27.231 1.00 17.54 186 ILE A CA 1
ATOM 1493 C C . ILE A 1 188 ? 69.024 39.130 27.214 1.00 19.00 186 ILE A C 1
ATOM 1494 O O . ILE A 1 188 ? 69.471 38.267 27.966 1.00 18.37 186 ILE A O 1
ATOM 1499 N N . LYS A 1 189 ? 68.018 38.902 26.368 1.00 21.07 187 LYS A N 1
ATOM 1500 C CA . LYS A 1 189 ? 67.358 37.594 26.274 1.00 20.97 187 LYS A CA 1
ATOM 1501 C C . LYS A 1 189 ? 68.192 36.519 25.600 1.00 20.53 187 LYS A C 1
ATOM 1502 O O . LYS A 1 189 ? 68.005 35.327 25.853 1.00 22.56 187 LYS A O 1
ATOM 1508 N N . LYS A 1 190 ? 69.101 36.933 24.729 1.00 19.34 188 LYS A N 1
ATOM 1509 C CA . LYS A 1 190 ? 69.965 35.988 24.044 1.00 20.75 188 LYS A CA 1
ATOM 1510 C C . LYS A 1 190 ? 71.256 36.693 23.673 1.00 20.77 188 LYS A C 1
ATOM 1511 O O . LYS A 1 190 ? 71.243 37.860 23.281 1.00 20.16 188 LYS A O 1
ATOM 1517 N N . SER A 1 191 ? 72.373 35.992 23.816 1.00 21.85 189 SER A N 1
ATOM 1518 C CA . SER A 1 191 ? 73.668 36.562 23.463 1.00 20.60 189 SER A CA 1
ATOM 1519 C C . SER A 1 191 ? 74.688 35.466 23.146 1.00 21.16 189 SER A C 1
ATOM 1520 O O . SER A 1 191 ? 74.583 34.331 23.585 1.00 20.30 189 SER A O 1
ATOM 1523 N N . ILE A 1 192 ? 75.683 35.836 22.316 1.00 23.58 190 ILE A N 1
ATOM 1524 C CA . ILE A 1 192 ? 76.745 34.874 22.001 1.00 25.92 190 ILE A CA 1
ATOM 1525 C C . ILE A 1 192 ? 77.608 34.584 23.231 1.00 28.85 190 ILE A C 1
ATOM 1526 O O . ILE A 1 192 ? 78.314 33.586 23.312 1.00 28.32 190 ILE A O 1
ATOM 1531 N N . LYS A 1 193 ? 77.539 35.531 24.203 1.00 32.31 191 LYS A N 1
ATOM 1532 C CA . LYS A 1 193 ? 78.153 35.317 25.516 1.00 37.46 191 LYS A CA 1
ATOM 1533 C C . LYS A 1 193 ? 77.150 34.718 26.515 1.00 40.30 191 LYS A C 1
ATOM 1534 O O . LYS A 1 193 ? 76.186 35.353 26.923 1.00 40.87 191 LYS A O 1
ATOM 1540 N N . ASP A 1 194 ? 77.430 33.479 26.906 1.00 44.44 192 ASP A N 1
ATOM 1541 C CA . ASP A 1 194 ? 76.598 32.736 27.851 1.00 47.22 192 ASP A CA 1
ATOM 1542 C C . ASP A 1 194 ? 76.356 33.469 29.167 1.00 48.50 192 ASP A C 1
ATOM 1543 O O . ASP A 1 194 ? 75.250 33.454 29.714 1.00 49.57 192 ASP A O 1
ATOM 1548 N N . GLU A 1 195 ? 77.406 34.101 29.673 1.00 48.55 193 GLU A N 1
ATOM 1549 C CA . GLU A 1 195 ? 77.352 34.817 30.939 1.00 49.80 193 GLU A CA 1
ATOM 1550 C C . GLU A 1 195 ? 76.260 35.882 31.068 1.00 48.29 193 GLU A C 1
ATOM 1551 O O . GLU A 1 195 ? 75.484 35.866 32.027 1.00 46.59 193 GLU A O 1
ATOM 1557 N N . ILE A 1 196 ? 76.204 36.796 30.100 1.00 44.96 194 ILE A N 1
ATOM 1558 C CA . ILE A 1 196 ? 75.247 37.897 30.120 1.00 41.88 194 ILE A CA 1
ATOM 1559 C C . ILE A 1 196 ? 73.774 37.566 29.889 1.00 39.84 194 ILE A C 1
ATOM 1560 O O . ILE A 1 196 ? 72.901 38.350 30.255 1.00 39.53 194 ILE A O 1
ATOM 1565 N N . ALA A 1 197 ? 73.487 36.411 29.302 1.00 37.06 195 ALA A N 1
ATOM 1566 C CA . ALA A 1 197 ? 72.101 36.038 29.037 1.00 35.52 195 ALA A CA 1
ATOM 1567 C C . ALA A 1 197 ? 71.229 36.065 30.295 1.00 34.64 195 ALA A C 1
ATOM 1568 O O . ALA A 1 197 ? 71.477 35.334 31.254 1.00 35.49 195 ALA A O 1
ATOM 1570 N N . GLY A 1 198 ? 70.198 36.906 30.275 1.00 31.83 196 GLY A N 1
ATOM 1571 C CA . GLY A 1 198 ? 69.304 37.017 31.415 1.00 28.50 196 GLY A CA 1
ATOM 1572 C C . GLY A 1 198 ? 69.567 38.278 32.221 1.00 27.18 196 GLY A C 1
ATOM 1573 O O . GLY A 1 198 ? 68.744 38.684 33.041 1.00 25.80 196 GLY A O 1
ATOM 1574 N N . LYS A 1 199 ? 70.717 38.901 31.977 1.00 25.57 197 LYS A N 1
ATOM 1575 C CA . LYS A 1 199 ? 71.099 40.123 32.676 1.00 25.46 197 LYS A CA 1
ATOM 1576 C C . LYS A 1 199 ? 70.401 41.345 32.107 1.00 25.44 197 LYS A C 1
ATOM 1577 O O . LYS A 1 199 ? 70.041 41.384 30.927 1.00 25.87 197 LYS A O 1
ATOM 1583 N N . ILE A 1 200 ? 70.227 42.347 32.962 1.00 24.71 198 ILE A N 1
ATOM 1584 C CA . ILE A 1 200 ? 69.592 43.599 32.586 1.00 23.19 198 ILE A CA 1
ATOM 1585 C C . ILE A 1 200 ? 70.601 44.740 32.691 1.00 22.15 198 ILE A C 1
ATOM 1586 O O . ILE A 1 200 ? 71.349 44.825 33.664 1.00 22.38 198 ILE A O 1
ATOM 1591 N N . VAL A 1 201 ? 70.623 45.606 31.680 1.00 21.07 199 VAL A N 1
ATOM 1592 C CA . VAL A 1 201 ? 71.521 46.756 31.670 1.00 20.98 199 VAL A CA 1
ATOM 1593 C C . VAL A 1 201 ? 70.732 48.042 31.410 1.00 22.03 199 VAL A C 1
ATOM 1594 O O . VAL A 1 201 ? 69.674 48.022 30.777 1.00 22.73 199 VAL A O 1
ATOM 1598 N N . SER A 1 202 ? 71.245 49.158 31.913 1.00 21.60 200 SER A N 1
ATOM 1599 C CA . SER A 1 202 ? 70.596 50.450 31.732 1.00 23.23 200 SER A CA 1
ATOM 1600 C C . SER A 1 202 ? 71.627 51.400 31.139 1.00 24.31 200 SER A C 1
ATOM 1601 O O . SER A 1 202 ? 72.113 52.293 31.816 1.00 25.13 200 SER A O 1
ATOM 1604 N N . PRO A 1 203 ? 71.974 51.215 29.855 1.00 25.04 201 PRO A N 1
ATOM 1605 C CA . PRO A 1 203 ? 72.965 52.077 29.205 1.00 27.02 201 PRO A CA 1
ATOM 1606 C C . PRO A 1 203 ? 72.561 53.542 29.092 1.00 29.38 201 PRO A C 1
ATOM 1607 O O . PRO A 1 203 ? 73.421 54.409 28.928 1.00 29.32 201 PRO A O 1
ATOM 1611 N N . LEU A 1 204 ? 71.262 53.819 29.194 1.00 30.62 202 LEU A N 1
ATOM 1612 C CA . LEU A 1 204 ? 70.775 55.190 29.091 1.00 33.59 202 LEU A CA 1
ATOM 1613 C C . LEU A 1 204 ? 70.859 55.982 30.397 1.00 35.54 202 LEU A C 1
ATOM 1614 O O . LEU A 1 204 ? 70.542 57.173 30.418 1.00 35.50 202 LEU A O 1
ATOM 1619 N N . LEU A 1 205 ? 71.288 55.336 31.480 1.00 37.40 203 LEU A N 1
ATOM 1620 C CA . LEU A 1 205 ? 71.411 56.020 32.767 1.00 39.48 203 LEU A CA 1
ATOM 1621 C C . LEU A 1 205 ? 72.341 57.225 32.692 1.00 40.32 203 LEU A C 1
ATOM 1622 O O . LEU A 1 205 ? 73.548 57.018 32.440 1.00 41.24 203 LEU A O 1
ATOM 1635 N N . ASN B 1 4 ? 80.932 13.591 27.716 1.00 53.10 2 ASN B N 1
ATOM 1636 C CA . ASN B 1 4 ? 81.554 13.214 26.455 1.00 51.57 2 ASN B CA 1
ATOM 1637 C C . ASN B 1 4 ? 80.481 12.947 25.400 1.00 50.55 2 ASN B C 1
ATOM 1638 O O . ASN B 1 4 ? 79.417 12.402 25.699 1.00 50.32 2 ASN B O 1
ATOM 1643 N N . SER B 1 5 ? 80.773 13.332 24.164 1.00 48.84 3 SER B N 1
ATOM 1644 C CA . SER B 1 5 ? 79.852 13.151 23.049 1.00 47.86 3 SER B CA 1
ATOM 1645 C C . SER B 1 5 ? 79.205 11.770 22.980 1.00 46.90 3 SER B C 1
ATOM 1646 O O . SER B 1 5 ? 77.981 11.659 22.903 1.00 46.15 3 SER B O 1
ATOM 1649 N N . GLU B 1 6 ? 80.019 10.717 23.007 1.00 46.02 4 GLU B N 1
ATOM 1650 C CA . GLU B 1 6 ? 79.478 9.355 22.903 1.00 45.38 4 GLU B CA 1
ATOM 1651 C C . GLU B 1 6 ? 78.709 8.898 24.142 1.00 42.34 4 GLU B C 1
ATOM 1652 O O . GLU B 1 6 ? 77.938 7.944 24.085 1.00 40.76 4 GLU B O 1
ATOM 1658 N N . LYS B 1 7 ? 78.975 9.556 25.298 1.00 40.05 5 LYS B N 1
ATOM 1659 C CA . LYS B 1 7 ? 78.215 9.193 26.498 1.00 38.59 5 LYS B CA 1
ATOM 1660 C C . LYS B 1 7 ? 76.769 9.620 26.299 1.00 36.70 5 LYS B C 1
ATOM 1661 O O . LYS B 1 7 ? 75.825 8.964 26.726 1.00 35.65 5 LYS B O 1
ATOM 1667 N N . PHE B 1 8 ? 76.626 10.794 25.639 1.00 34.37 6 PHE B N 1
ATOM 1668 C CA . PHE B 1 8 ? 75.304 11.347 25.346 1.00 30.57 6 PHE B CA 1
ATOM 1669 C C . PHE B 1 8 ? 74.525 10.422 24.425 1.00 30.20 6 PHE B C 1
ATOM 1670 O O . PHE B 1 8 ? 73.362 10.127 24.670 1.00 28.58 6 PHE B O 1
ATOM 1678 N N . PHE B 1 9 ? 75.170 9.951 23.362 1.00 29.24 7 PHE B N 1
ATOM 1679 C CA . PHE B 1 9 ? 74.512 9.061 22.417 1.00 29.93 7 PHE B CA 1
ATOM 1680 C C . PHE B 1 9 ? 74.069 7.749 23.064 1.00 29.61 7 PHE B C 1
ATOM 1681 O O . PHE B 1 9 ? 73.156 7.090 22.569 1.00 29.56 7 PHE B O 1
ATOM 1689 N N . LYS B 1 10 ? 74.712 7.372 24.167 1.00 30.16 8 LYS B N 1
ATOM 1690 C CA . LYS B 1 10 ? 74.368 6.130 24.857 1.00 30.76 8 LYS B CA 1
ATOM 1691 C C . LYS B 1 10 ? 72.968 6.186 25.452 1.00 29.48 8 LYS B C 1
ATOM 1692 O O . LYS B 1 10 ? 72.415 5.161 25.852 1.00 28.14 8 LYS B O 1
ATOM 1698 N N . LEU B 1 11 ? 72.401 7.387 25.514 1.00 28.06 9 LEU B N 1
ATOM 1699 C CA . LEU B 1 11 ? 71.054 7.564 26.040 1.00 26.79 9 LEU B CA 1
ATOM 1700 C C . LEU B 1 11 ? 70.016 7.071 25.034 1.00 24.38 9 LEU B C 1
ATOM 1701 O O . LEU B 1 11 ? 68.846 6.917 25.373 1.00 23.56 9 LEU B O 1
ATOM 1706 N N . PHE B 1 12 ? 70.449 6.825 23.803 1.00 23.17 10 PHE B N 1
ATOM 1707 C CA . PHE B 1 12 ? 69.538 6.387 22.753 1.00 25.35 10 PHE B CA 1
ATOM 1708 C C . PHE B 1 12 ? 69.998 5.095 22.075 1.00 27.23 10 PHE B C 1
ATOM 1709 O O . PHE B 1 12 ? 71.178 4.746 22.114 1.00 28.38 10 PHE B O 1
ATOM 1717 N N . ARG B 1 13 ? 69.056 4.396 21.451 1.00 28.10 11 ARG B N 1
ATOM 1718 C CA . ARG B 1 13 ? 69.352 3.152 20.746 1.00 29.56 11 ARG B CA 1
ATOM 1719 C C . ARG B 1 13 ? 69.319 3.393 19.243 1.00 28.27 11 ARG B C 1
ATOM 1720 O O . ARG B 1 13 ? 68.653 4.324 18.774 1.00 28.13 11 ARG B O 1
ATOM 1728 N N . VAL B 1 14 ? 70.029 2.562 18.485 1.00 24.72 12 VAL B N 1
ATOM 1729 C CA . VAL B 1 14 ? 70.010 2.710 17.037 1.00 24.48 12 VAL B CA 1
ATOM 1730 C C . VAL B 1 14 ? 68.560 2.468 16.629 1.00 22.27 12 VAL B C 1
ATOM 1731 O O . VAL B 1 14 ? 67.886 1.608 17.194 1.00 22.62 12 VAL B O 1
ATOM 1735 N N . GLY B 1 15 ? 68.073 3.251 15.677 1.00 21.93 13 GLY B N 1
ATOM 1736 C CA . GLY B 1 15 ? 66.697 3.108 15.239 1.00 21.42 13 GLY B CA 1
ATOM 1737 C C . GLY B 1 15 ? 65.786 4.169 15.839 1.00 21.96 13 GLY B C 1
ATOM 1738 O O . GLY B 1 15 ? 64.688 4.412 15.341 1.00 23.16 13 GLY B O 1
ATOM 1739 N N . GLU B 1 16 ? 66.222 4.814 16.913 1.00 20.50 14 GLU B N 1
ATOM 1740 C CA . GLU B 1 16 ? 65.383 5.832 17.516 1.00 21.89 14 GLU B CA 1
ATOM 1741 C C . GLU B 1 16 ? 65.248 7.084 16.669 1.00 22.15 14 GLU B C 1
ATOM 1742 O O . GLU B 1 16 ? 66.084 7.384 15.812 1.00 20.97 14 GLU B O 1
ATOM 1748 N N . THR B 1 17 ? 64.160 7.800 16.914 1.00 21.48 15 THR B N 1
ATOM 1749 C CA . THR B 1 17 ? 63.908 9.071 16.269 1.00 20.81 15 THR B CA 1
ATOM 1750 C C . THR B 1 17 ? 63.762 9.981 17.475 1.00 19.56 15 THR B C 1
ATOM 1751 O O . THR B 1 17 ? 62.847 9.810 18.284 1.00 18.59 15 THR B O 1
ATOM 1755 N N . VAL B 1 18 ? 64.692 10.917 17.618 1.00 18.75 16 VAL B N 1
ATOM 1756 C CA . VAL B 1 18 ? 64.685 11.834 18.749 1.00 18.59 16 VAL B CA 1
ATOM 1757 C C . VAL B 1 18 ? 64.218 13.227 18.364 1.00 18.66 16 VAL B C 1
ATOM 1758 O O . VAL B 1 18 ? 64.770 13.843 17.457 1.00 19.00 16 VAL B O 1
ATOM 1762 N N . LEU B 1 19 ? 63.193 13.714 19.058 1.00 17.64 17 LEU B N 1
ATOM 1763 C CA . LEU B 1 19 ? 62.662 15.043 18.799 1.00 17.94 17 LEU B CA 1
ATOM 1764 C C . LEU B 1 19 ? 63.331 16.024 19.754 1.00 16.27 17 LEU B C 1
ATOM 1765 O O . LEU B 1 19 ? 63.192 15.909 20.968 1.00 18.43 17 LEU B O 1
ATOM 1770 N N . VAL B 1 20 ? 64.072 16.976 19.201 1.00 14.62 18 VAL B N 1
ATOM 1771 C CA . VAL B 1 20 ? 64.755 17.975 20.006 1.00 14.18 18 VAL B CA 1
ATOM 1772 C C . VAL B 1 20 ? 63.967 19.280 19.891 1.00 14.46 18 VAL B C 1
ATOM 1773 O O . VAL B 1 20 ? 64.014 19.955 18.864 1.00 14.58 18 VAL B O 1
ATOM 1777 N N . GLU B 1 21 ? 63.231 19.617 20.947 1.00 14.04 19 GLU B N 1
ATOM 1778 C CA . GLU B 1 21 ? 62.412 20.824 20.960 1.00 14.96 19 GLU B CA 1
ATOM 1779 C C . GLU B 1 21 ? 63.181 21.981 21.558 1.00 14.53 19 GLU B C 1
ATOM 1780 O O . GLU B 1 21 ? 63.814 21.852 22.606 1.00 13.03 19 GLU B O 1
ATOM 1786 N N . TYR B 1 22 ? 63.124 23.119 20.882 1.00 14.82 20 TYR B N 1
ATOM 1787 C CA . TYR B 1 22 ? 63.838 24.297 21.340 1.00 16.49 20 TYR B CA 1
ATOM 1788 C C . TYR B 1 22 ? 63.046 25.529 20.959 1.00 17.96 20 TYR B C 1
ATOM 1789 O O . TYR B 1 22 ? 62.037 25.423 20.259 1.00 17.42 20 TYR B O 1
ATOM 1798 N N . SER B 1 23 ? 63.497 26.687 21.439 1.00 19.37 21 SER B N 1
ATOM 1799 C CA . SER B 1 23 ? 62.853 27.960 21.120 1.00 21.20 21 SER B CA 1
ATOM 1800 C C . SER B 1 23 ? 63.916 28.888 20.526 1.00 21.15 21 SER B C 1
ATOM 1801 O O . SER B 1 23 ? 65.083 28.507 20.403 1.00 18.16 21 SER B O 1
ATOM 1804 N N . GLY B 1 24 ? 63.511 30.101 20.164 1.00 21.10 22 GLY B N 1
ATOM 1805 C CA . GLY B 1 24 ? 64.442 31.052 19.586 1.00 21.74 22 GLY B CA 1
ATOM 1806 C C . GLY B 1 24 ? 65.571 31.493 20.509 1.00 23.60 22 GLY B C 1
ATOM 1807 O O . GLY B 1 24 ? 66.651 31.837 20.029 1.00 25.21 22 GLY B O 1
ATOM 1808 N N . THR B 1 25 ? 65.332 31.488 21.822 1.00 21.98 23 THR B N 1
ATOM 1809 C CA . THR B 1 25 ? 66.347 31.897 22.795 1.00 22.42 23 THR B CA 1
ATOM 1810 C C . THR B 1 25 ? 67.253 30.747 23.260 1.00 22.68 23 THR B C 1
ATOM 1811 O O . THR B 1 25 ? 68.217 30.972 23.993 1.00 23.54 23 THR B O 1
ATOM 1815 N N . SER B 1 26 ? 66.945 29.526 22.829 1.00 21.50 24 SER B N 1
ATOM 1816 C CA . SER B 1 26 ? 67.712 28.333 23.216 1.00 21.92 24 SER B CA 1
ATOM 1817 C C . SER B 1 26 ? 69.125 28.190 22.649 1.00 22.24 24 SER B C 1
ATOM 1818 O O . SER B 1 26 ? 69.966 27.517 23.252 1.00 24.15 24 SER B O 1
ATOM 1821 N N . ARG B 1 27 ? 69.390 28.805 21.502 1.00 21.59 25 ARG B N 1
ATOM 1822 C CA . ARG B 1 27 ? 70.703 28.692 20.866 1.00 22.54 25 ARG B CA 1
ATOM 1823 C C . ARG B 1 27 ? 70.928 27.217 20.565 1.00 21.19 25 ARG B C 1
ATOM 1824 O O . ARG B 1 27 ? 71.961 26.650 20.918 1.00 21.20 25 ARG B O 1
ATOM 1832 N N . ALA B 1 28 ? 69.945 26.607 19.912 1.00 19.75 26 ALA B N 1
ATOM 1833 C CA . ALA B 1 28 ? 69.998 25.191 19.576 1.00 18.77 26 ALA B CA 1
ATOM 1834 C C . ALA B 1 28 ? 71.232 24.787 18.773 1.00 17.40 26 ALA B C 1
ATOM 1835 O O . ALA B 1 28 ? 71.659 23.632 18.826 1.00 16.85 26 ALA B O 1
ATOM 1837 N N . GLU B 1 29 ? 71.811 25.730 18.038 1.00 17.01 27 GLU B N 1
ATOM 1838 C CA . GLU B 1 29 ? 72.991 25.424 17.235 1.00 17.69 27 GLU B CA 1
ATOM 1839 C C . GLU B 1 29 ? 74.156 24.904 18.081 1.00 17.37 27 GLU B C 1
ATOM 1840 O O . GLU B 1 29 ? 75.032 24.215 17.572 1.00 18.53 27 GLU B O 1
ATOM 1846 N N . LEU B 1 30 ? 74.166 25.233 19.370 1.00 18.68 28 LEU B N 1
ATOM 1847 C CA . LEU B 1 30 ? 75.225 24.769 20.259 1.00 19.63 28 LEU B CA 1
ATOM 1848 C C . LEU B 1 30 ? 75.132 23.251 20.452 1.00 21.45 28 LEU B C 1
ATOM 1849 O O . LEU B 1 30 ? 76.151 22.545 20.442 1.00 20.34 28 LEU B O 1
ATOM 1854 N N . LEU B 1 31 ? 73.911 22.748 20.634 1.00 19.09 29 LEU B N 1
ATOM 1855 C CA . LEU B 1 31 ? 73.718 21.311 20.807 1.00 19.18 29 LEU B CA 1
ATOM 1856 C C . LEU B 1 31 ? 74.050 20.604 19.492 1.00 18.99 29 LEU B C 1
ATOM 1857 O O . LEU B 1 31 ? 74.664 19.540 19.494 1.00 20.30 29 LEU B O 1
ATOM 1862 N N . LEU B 1 32 ? 73.650 21.197 18.369 1.00 19.38 30 LEU B N 1
ATOM 1863 C CA . LEU B 1 32 ? 73.949 20.605 17.069 1.00 18.61 30 LEU B CA 1
ATOM 1864 C C . LEU B 1 32 ? 75.464 20.511 16.882 1.00 18.46 30 LEU B C 1
ATOM 1865 O O . LEU B 1 32 ? 75.960 19.515 16.372 1.00 17.79 30 LEU B O 1
ATOM 1870 N N . TYR B 1 33 ? 76.188 21.554 17.286 1.00 18.33 31 TYR B N 1
ATOM 1871 C CA . TYR B 1 33 ? 77.643 21.559 17.168 1.00 19.84 31 TYR B CA 1
ATOM 1872 C C . TYR B 1 33 ? 78.210 20.424 18.019 1.00 20.00 31 TYR B C 1
ATOM 1873 O O . TYR B 1 33 ? 79.044 19.653 17.563 1.00 19.56 31 TYR B O 1
ATOM 1882 N N . TYR B 1 34 ? 77.749 20.341 19.264 1.00 19.53 32 TYR B N 1
ATOM 1883 C CA . TYR B 1 34 ? 78.179 19.301 20.191 1.00 18.85 32 TYR B CA 1
ATOM 1884 C C . TYR B 1 34 ? 77.990 17.912 19.581 1.00 19.86 32 TYR B C 1
ATOM 1885 O O . TYR B 1 34 ? 78.828 17.018 19.754 1.00 19.79 32 TYR B O 1
ATOM 1894 N N . ILE B 1 35 ? 76.883 17.732 18.868 1.00 18.71 33 ILE B N 1
ATOM 1895 C CA . ILE B 1 35 ? 76.584 16.447 18.249 1.00 20.29 33 ILE B CA 1
ATOM 1896 C C . ILE B 1 35 ? 77.487 16.138 17.052 1.00 21.91 33 ILE B C 1
ATOM 1897 O O . ILE B 1 35 ? 77.910 15.000 16.863 1.00 20.78 33 ILE B O 1
ATOM 1902 N N . VAL B 1 36 ? 77.790 17.158 16.260 1.00 23.83 34 VAL B N 1
ATOM 1903 C CA . VAL B 1 36 ? 78.625 16.982 15.082 1.00 27.40 34 VAL B CA 1
ATOM 1904 C C . VAL B 1 36 ? 80.134 16.975 15.355 1.00 29.33 34 VAL B C 1
ATOM 1905 O O . VAL B 1 36 ? 80.870 16.213 14.734 1.00 30.35 34 VAL B O 1
ATOM 1909 N N . ASN B 1 37 ? 80.593 17.810 16.280 1.00 29.70 35 ASN B N 1
ATOM 1910 C CA . ASN B 1 37 ? 82.021 17.900 16.581 1.00 31.91 35 ASN B CA 1
ATOM 1911 C C . ASN B 1 37 ? 82.664 16.616 17.099 1.00 33.21 35 ASN B C 1
ATOM 1912 O O . ASN B 1 37 ? 82.224 16.043 18.097 1.00 32.14 35 ASN B O 1
ATOM 1917 N N . ASN B 1 38 ? 83.725 16.186 16.420 1.00 35.43 36 ASN B N 1
ATOM 1918 C CA . ASN B 1 38 ? 84.468 14.986 16.800 1.00 38.18 36 ASN B CA 1
ATOM 1919 C C . ASN B 1 38 ? 83.583 13.765 17.016 1.00 38.64 36 ASN B C 1
ATOM 1920 O O . ASN B 1 38 ? 83.853 12.959 17.907 1.00 39.03 36 ASN B O 1
ATOM 1925 N N . SER B 1 39 ? 82.532 13.628 16.209 1.00 39.21 37 SER B N 1
ATOM 1926 C CA . SER B 1 39 ? 81.626 12.487 16.331 1.00 38.77 37 SER B CA 1
ATOM 1927 C C . SER B 1 39 ? 82.334 11.205 15.910 1.00 38.77 37 SER B C 1
ATOM 1928 O O . SER B 1 39 ? 83.041 11.179 14.899 1.00 38.21 37 SER B O 1
ATOM 1931 N N . LYS B 1 40 ? 82.136 10.143 16.687 1.00 38.13 38 LYS B N 1
ATOM 1932 C CA . LYS B 1 40 ? 82.758 8.857 16.400 1.00 38.35 38 LYS B CA 1
ATOM 1933 C C . LYS B 1 40 ? 82.066 8.141 15.249 1.00 37.70 38 LYS B C 1
ATOM 1934 O O . LYS B 1 40 ? 82.686 7.349 14.545 1.00 40.28 38 LYS B O 1
ATOM 1940 N N . LEU B 1 41 ? 80.781 8.420 15.056 1.00 37.11 39 LEU B N 1
ATOM 1941 C CA . LEU B 1 41 ? 80.025 7.810 13.966 1.00 35.09 39 LEU B CA 1
ATOM 1942 C C . LEU B 1 41 ? 79.831 8.837 12.859 1.00 34.46 39 LEU B C 1
ATOM 1943 O O . LEU B 1 41 ? 79.911 10.041 13.096 1.00 35.21 39 LEU B O 1
ATOM 1948 N N . PRO B 1 42 ? 79.573 8.374 11.627 1.00 33.95 40 PRO B N 1
ATOM 1949 C CA . PRO B 1 42 ? 79.373 9.299 10.509 1.00 33.07 40 PRO B CA 1
ATOM 1950 C C . PRO B 1 42 ? 78.154 10.190 10.738 1.00 31.95 40 PRO B C 1
ATOM 1951 O O . PRO B 1 42 ? 77.121 9.736 11.233 1.00 30.79 40 PRO B O 1
ATOM 1955 N N . ILE B 1 43 ? 78.279 11.458 10.373 1.00 30.27 41 ILE B N 1
ATOM 1956 C CA . ILE B 1 43 ? 77.187 12.399 10.532 1.00 28.54 41 ILE B CA 1
ATOM 1957 C C . ILE B 1 43 ? 76.549 12.701 9.180 1.00 29.35 41 ILE B C 1
ATOM 1958 O O . ILE B 1 43 ? 77.241 13.023 8.213 1.00 28.30 41 ILE B O 1
ATOM 1963 N N . VAL B 1 44 ? 75.227 12.594 9.121 1.00 27.44 42 VAL B N 1
ATOM 1964 C CA . VAL B 1 44 ? 74.492 12.894 7.905 1.00 26.68 42 VAL B CA 1
ATOM 1965 C C . VAL B 1 44 ? 73.386 13.859 8.306 1.00 27.52 42 VAL B C 1
ATOM 1966 O O . VAL B 1 44 ? 72.532 13.530 9.127 1.00 28.17 42 VAL B O 1
ATOM 1970 N N . VAL B 1 45 ? 73.416 15.051 7.722 1.00 26.24 43 VAL B N 1
ATOM 1971 C CA . VAL B 1 45 ? 72.440 16.085 8.017 1.00 24.43 43 VAL B CA 1
ATOM 1972 C C . VAL B 1 45 ? 71.356 16.244 6.952 1.00 25.62 43 VAL B C 1
ATOM 1973 O O . VAL B 1 45 ? 71.655 16.468 5.779 1.00 25.61 43 VAL B O 1
ATOM 1977 N N . ASP B 1 46 ? 70.096 16.104 7.358 1.00 25.31 44 ASP B N 1
ATOM 1978 C CA . ASP B 1 46 ? 68.988 16.329 6.439 1.00 24.94 44 ASP B CA 1
ATOM 1979 C C . ASP B 1 46 ? 68.709 17.820 6.642 1.00 25.02 44 ASP B C 1
ATOM 1980 O O . ASP B 1 46 ? 68.269 18.246 7.718 1.00 22.93 44 ASP B O 1
ATOM 1985 N N . ASP B 1 47 ? 69.001 18.607 5.610 1.00 23.47 45 ASP B N 1
ATOM 1986 C CA . ASP B 1 47 ? 68.850 20.056 5.654 1.00 23.04 45 ASP B CA 1
ATOM 1987 C C . ASP B 1 47 ? 67.611 20.558 4.928 1.00 23.70 45 ASP B C 1
ATOM 1988 O O . ASP B 1 47 ? 67.573 20.625 3.698 1.00 22.16 45 ASP B O 1
ATOM 1993 N N . ILE B 1 48 ? 66.595 20.920 5.702 1.00 24.01 46 ILE B N 1
ATOM 1994 C CA . ILE B 1 48 ? 65.348 21.409 5.130 1.00 22.42 46 ILE B CA 1
ATOM 1995 C C . ILE B 1 48 ? 65.325 22.928 4.991 1.00 22.69 46 ILE B C 1
ATOM 1996 O O . ILE B 1 48 ? 65.584 23.662 5.949 1.00 22.15 46 ILE B O 1
ATOM 2001 N N . LEU B 1 49 ? 65.020 23.389 3.782 1.00 23.17 47 LEU B N 1
ATOM 2002 C CA . LEU B 1 49 ? 64.923 24.816 3.485 1.00 22.64 47 LEU B CA 1
ATOM 2003 C C . LEU B 1 49 ? 66.063 25.671 4.023 1.00 23.33 47 LEU B C 1
ATOM 2004 O O . LEU B 1 49 ? 65.838 26.670 4.707 1.00 22.93 47 LEU B O 1
ATOM 2009 N N . ASP B 1 50 ? 67.291 25.273 3.705 1.00 23.81 48 ASP B N 1
ATOM 2010 C CA . ASP B 1 50 ? 68.474 26.010 4.123 1.00 23.26 48 ASP B CA 1
ATOM 2011 C C . ASP B 1 50 ? 68.560 26.343 5.603 1.00 22.16 48 ASP B C 1
ATOM 2012 O O . ASP B 1 50 ? 69.065 27.404 5.965 1.00 21.59 48 ASP B O 1
ATOM 2017 N N . THR B 1 51 ? 68.080 25.449 6.459 1.00 20.31 49 THR B N 1
ATOM 2018 C CA . THR B 1 51 ? 68.156 25.690 7.889 1.00 20.88 49 THR B CA 1
ATOM 2019 C C . THR B 1 51 ? 69.563 25.380 8.406 1.00 21.54 49 THR B C 1
ATOM 2020 O O . THR B 1 51 ? 70.007 25.961 9.400 1.00 21.69 49 THR B O 1
ATOM 2024 N N . TYR B 1 52 ? 70.269 24.473 7.734 1.00 20.83 50 TYR B N 1
ATOM 2025 C CA . TYR B 1 52 ? 71.625 24.136 8.158 1.00 20.67 50 TYR B CA 1
ATOM 2026 C C . TYR B 1 52 ? 72.501 25.375 7.969 1.00 19.30 50 TYR B C 1
ATOM 2027 O O . TYR B 1 52 ? 73.354 25.674 8.797 1.00 19.90 50 TYR B O 1
ATOM 2036 N N . TYR B 1 53 ? 72.266 26.117 6.895 1.00 20.17 51 TYR B N 1
ATOM 2037 C CA . TYR B 1 53 ? 73.034 27.338 6.651 1.00 21.36 51 TYR B CA 1
ATOM 2038 C C . TYR B 1 53 ? 72.852 28.341 7.796 1.00 19.92 51 TYR B C 1
ATOM 2039 O O . TYR B 1 53 ? 73.785 29.048 8.167 1.00 22.39 51 TYR B O 1
ATOM 2048 N N . GLU B 1 54 ? 71.646 28.402 8.351 1.00 19.76 52 GLU B N 1
ATOM 2049 C CA . GLU B 1 54 ? 71.354 29.321 9.448 1.00 19.65 52 GLU B CA 1
ATOM 2050 C C . GLU B 1 54 ? 72.109 28.917 10.724 1.00 19.52 52 GLU B C 1
ATOM 2051 O O . GLU B 1 54 ? 72.659 29.767 11.422 1.00 17.19 52 GLU B O 1
ATOM 2057 N N . PHE B 1 55 ? 72.127 27.622 11.026 1.00 19.47 53 PHE B N 1
ATOM 2058 C CA . PHE B 1 55 ? 72.832 27.131 12.205 1.00 20.07 53 PHE B CA 1
ATOM 2059 C C . PHE B 1 55 ? 74.322 27.415 12.026 1.00 20.84 53 PHE B C 1
ATOM 2060 O O . PHE B 1 55 ? 74.999 27.895 12.936 1.00 21.09 53 PHE B O 1
ATOM 2068 N N . TYR B 1 56 ? 74.810 27.123 10.827 1.00 21.46 54 TYR B N 1
ATOM 2069 C CA . TYR B 1 56 ? 76.208 27.315 10.460 1.00 20.93 54 TYR B CA 1
ATOM 2070 C C . TYR B 1 56 ? 76.681 28.753 10.654 1.00 20.05 54 TYR B C 1
ATOM 2071 O O . TYR B 1 56 ? 77.685 29.003 11.332 1.00 19.72 54 TYR B O 1
ATOM 2080 N N . THR B 1 57 ? 75.959 29.703 10.065 1.00 18.29 55 THR B N 1
ATOM 2081 C CA . THR B 1 57 ? 76.342 31.105 10.184 1.00 19.03 55 THR B CA 1
ATOM 2082 C C . THR B 1 57 ? 76.306 31.615 11.622 1.00 16.86 55 THR B C 1
ATOM 2083 O O . THR B 1 57 ? 77.145 32.420 12.021 1.00 15.48 55 THR B O 1
ATOM 2087 N N . ARG B 1 58 ? 75.345 31.139 12.404 1.00 14.44 56 ARG B N 1
ATOM 2088 C CA . ARG B 1 58 ? 75.232 31.573 13.792 1.00 17.10 56 ARG B CA 1
ATOM 2089 C C . ARG B 1 58 ? 76.436 31.063 14.584 1.00 16.76 56 ARG B C 1
ATOM 2090 O O . ARG B 1 58 ? 77.013 31.787 15.390 1.00 15.58 56 ARG B O 1
ATOM 2098 N N . LEU B 1 59 ? 76.811 29.811 14.344 1.00 17.98 57 LEU B N 1
ATOM 2099 C CA . LEU B 1 59 ? 77.953 29.214 15.026 1.00 20.24 57 LEU B CA 1
ATOM 2100 C C . LEU B 1 59 ? 79.255 29.884 14.591 1.00 22.01 57 LEU B C 1
ATOM 2101 O O . LEU B 1 59 ? 80.159 30.083 15.403 1.00 23.21 57 LEU B O 1
ATOM 2106 N N . LYS B 1 60 ? 79.341 30.233 13.308 1.00 24.30 58 LYS B N 1
ATOM 2107 C CA . LYS B 1 60 ? 80.536 30.874 12.760 1.00 24.71 58 LYS B CA 1
ATOM 2108 C C . LYS B 1 60 ? 80.747 32.223 13.418 1.00 25.16 58 LYS B C 1
ATOM 2109 O O . LYS B 1 60 ? 81.850 32.545 13.850 1.00 27.02 58 LYS B O 1
ATOM 2115 N N . VAL B 1 61 ? 79.683 33.013 13.500 1.00 25.46 59 VAL B N 1
ATOM 2116 C CA . VAL B 1 61 ? 79.794 34.321 14.139 1.00 25.99 59 VAL B CA 1
ATOM 2117 C C . VAL B 1 61 ? 80.172 34.180 15.616 1.00 26.01 59 VAL B C 1
ATOM 2118 O O . VAL B 1 61 ? 80.878 34.996 16.196 1.00 26.67 59 VAL B O 1
ATOM 2122 N N . ALA B 1 62 ? 79.629 33.119 16.237 1.00 24.36 60 ALA B N 1
ATOM 2123 C CA . ALA B 1 62 ? 79.920 32.887 17.650 1.00 26.75 60 ALA B CA 1
ATOM 2124 C C . ALA B 1 62 ? 81.400 32.546 17.879 1.00 27.54 60 ALA B C 1
ATOM 2125 O O . ALA B 1 62 ? 81.877 32.414 18.998 1.00 28.97 60 ALA B O 1
ATOM 2127 N N . GLY B 1 63 ? 82.127 32.349 16.759 1.00 28.24 61 GLY B N 1
ATOM 2128 C CA . GLY B 1 63 ? 83.568 32.115 16.865 1.00 28.81 61 GLY B CA 1
ATOM 2129 C C . GLY B 1 63 ? 83.924 30.625 16.855 1.00 29.94 61 GLY B C 1
ATOM 2130 O O . GLY B 1 63 ? 85.059 30.225 17.073 1.00 29.96 61 GLY B O 1
ATOM 2131 N N . PHE B 1 64 ? 82.959 29.748 16.600 1.00 30.10 62 PHE B N 1
ATOM 2132 C CA . PHE B 1 64 ? 83.250 28.322 16.567 1.00 29.54 62 PHE B CA 1
ATOM 2133 C C . PHE B 1 64 ? 84.054 27.947 15.329 1.00 30.86 62 PHE B C 1
ATOM 2134 O O . PHE B 1 64 ? 84.114 28.695 14.349 1.00 29.36 62 PHE B O 1
ATOM 2142 N N . ASP B 1 65 ? 84.683 26.781 15.393 1.00 31.52 63 ASP B N 1
ATOM 2143 C CA . ASP B 1 65 ? 85.436 26.266 14.270 1.00 31.54 63 ASP B CA 1
ATOM 2144 C C . ASP B 1 65 ? 84.392 25.456 13.519 1.00 30.59 63 ASP B C 1
ATOM 2145 O O . ASP B 1 65 ? 83.991 24.380 13.957 1.00 28.51 63 ASP B O 1
ATOM 2150 N N . VAL B 1 66 ? 83.944 25.985 12.390 1.00 31.39 64 VAL B N 1
ATOM 2151 C CA . VAL B 1 66 ? 82.907 25.326 11.613 1.00 32.57 64 VAL B CA 1
ATOM 2152 C C . VAL B 1 66 ? 83.385 24.291 10.608 1.00 32.77 64 VAL B C 1
ATOM 2153 O O . VAL B 1 66 ? 82.579 23.714 9.878 1.00 33.54 64 VAL B O 1
ATOM 2157 N N . ALA B 1 67 ? 84.690 24.038 10.578 1.00 33.30 65 ALA B N 1
ATOM 2158 C CA . ALA B 1 67 ? 85.238 23.048 9.659 1.00 32.43 65 ALA B CA 1
ATOM 2159 C C . ALA B 1 67 ? 84.475 21.723 9.762 1.00 31.68 65 ALA B C 1
ATOM 2160 O O . ALA B 1 67 ? 84.140 21.117 8.744 1.00 33.95 65 ALA B O 1
ATOM 2162 N N . PRO B 1 68 ? 84.182 21.256 10.992 1.00 30.97 66 PRO B N 1
ATOM 2163 C CA . PRO B 1 68 ? 83.450 19.994 11.174 1.00 29.49 66 PRO B CA 1
ATOM 2164 C C . PRO B 1 68 ? 82.066 20.013 10.532 1.00 29.44 66 PRO B C 1
ATOM 2165 O O . PRO B 1 68 ? 81.564 18.983 10.084 1.00 29.62 66 PRO B O 1
ATOM 2169 N N . LEU B 1 69 ? 81.446 21.189 10.502 1.00 29.59 67 LEU B N 1
ATOM 2170 C CA . LEU B 1 69 ? 80.122 21.333 9.906 1.00 30.06 67 LEU B CA 1
ATOM 2171 C C . LEU B 1 69 ? 80.234 21.247 8.382 1.00 29.78 67 LEU B C 1
ATOM 2172 O O . LEU B 1 69 ? 79.320 20.777 7.706 1.00 26.12 67 LEU B O 1
ATOM 2177 N N . GLU B 1 70 ? 81.367 21.694 7.851 1.00 30.91 68 GLU B N 1
ATOM 2178 C CA . GLU B 1 70 ? 81.590 21.678 6.408 1.00 34.26 68 GLU B CA 1
ATOM 2179 C C . GLU B 1 70 ? 81.935 20.281 5.904 1.00 34.25 68 GLU B C 1
ATOM 2180 O O . GLU B 1 70 ? 81.734 19.973 4.733 1.00 34.28 68 GLU B O 1
ATOM 2186 N N . ASN B 1 71 ? 82.441 19.437 6.799 1.00 35.91 69 ASN B N 1
ATOM 2187 C CA . ASN B 1 71 ? 82.845 18.081 6.439 1.00 36.97 69 ASN B CA 1
ATOM 2188 C C . ASN B 1 71 ? 81.775 16.993 6.494 1.00 35.55 69 ASN B C 1
ATOM 2189 O O . ASN B 1 71 ? 81.975 15.913 5.950 1.00 36.30 69 ASN B O 1
ATOM 2194 N N . VAL B 1 72 ? 80.645 17.253 7.141 1.00 34.46 70 VAL B N 1
ATOM 2195 C CA . VAL B 1 72 ? 79.605 16.228 7.218 1.00 32.54 70 VAL B CA 1
ATOM 2196 C C . VAL B 1 72 ? 78.871 16.126 5.883 1.00 31.64 70 VAL B C 1
ATOM 2197 O O . VAL B 1 72 ? 78.888 17.064 5.089 1.00 32.18 70 VAL B O 1
ATOM 2201 N N . GLN B 1 73 ? 78.238 14.987 5.630 1.00 29.50 71 GLN B N 1
ATOM 2202 C CA . GLN B 1 73 ? 77.490 14.811 4.392 1.00 30.48 71 GLN B CA 1
ATOM 2203 C C . GLN B 1 73 ? 76.101 15.394 4.628 1.00 29.73 71 GLN B C 1
ATOM 2204 O O . GLN B 1 73 ? 75.566 15.308 5.735 1.00 27.80 71 GLN B O 1
ATOM 2210 N N . VAL B 1 74 ? 75.521 15.986 3.588 1.00 29.82 72 VAL B N 1
ATOM 2211 C CA . VAL B 1 74 ? 74.212 16.619 3.704 1.00 28.87 72 VAL B CA 1
ATOM 2212 C C . VAL B 1 74 ? 73.232 16.217 2.604 1.00 30.04 72 VAL B C 1
ATOM 2213 O O . VAL B 1 74 ? 73.623 15.986 1.458 1.00 30.99 72 VAL B O 1
ATOM 2217 N N . ILE B 1 75 ? 71.955 16.136 2.967 1.00 29.86 73 ILE B N 1
ATOM 2218 C CA . ILE B 1 75 ? 70.894 15.815 2.019 1.00 29.56 73 ILE B CA 1
ATOM 2219 C C . ILE B 1 75 ? 69.939 17.005 2.050 1.00 30.85 73 ILE B C 1
ATOM 2220 O O . ILE B 1 75 ? 69.144 17.146 2.984 1.00 30.83 73 ILE B O 1
ATOM 2225 N N . LYS B 1 76 ? 70.023 17.866 1.041 1.00 31.18 74 LYS B N 1
ATOM 2226 C CA . LYS B 1 76 ? 69.165 19.042 0.992 1.00 31.85 74 LYS B CA 1
ATOM 2227 C C . LYS B 1 76 ? 67.759 18.727 0.503 1.00 34.28 74 LYS B C 1
ATOM 2228 O O . LYS B 1 76 ? 67.553 17.894 -0.386 1.00 32.96 74 LYS B O 1
ATOM 2242 N N . GLY B 1 78 ? 65.036 21.149 -0.650 1.00 37.68 76 GLY B N 1
ATOM 2243 C CA . GLY B 1 78 ? 64.668 22.518 -0.963 1.00 36.64 76 GLY B CA 1
ATOM 2244 C C . GLY B 1 78 ? 65.880 23.380 -0.640 1.00 37.05 76 GLY B C 1
ATOM 2245 O O . GLY B 1 78 ? 66.942 22.848 -0.310 1.00 36.44 76 GLY B O 1
ATOM 2246 N N . GLY B 1 79 ? 65.744 24.697 -0.739 1.00 37.64 77 GLY B N 1
ATOM 2247 C CA . GLY B 1 79 ? 66.862 25.577 -0.421 1.00 38.39 77 GLY B CA 1
ATOM 2248 C C . GLY B 1 79 ? 67.892 25.775 -1.521 1.00 38.86 77 GLY B C 1
ATOM 2249 O O . GLY B 1 79 ? 67.922 25.025 -2.496 1.00 39.29 77 GLY B O 1
ATOM 2250 N N . THR B 1 80 ? 68.749 26.781 -1.357 1.00 39.14 78 THR B N 1
ATOM 2251 C CA . THR B 1 80 ? 69.776 27.087 -2.348 1.00 40.73 78 THR B CA 1
ATOM 2252 C C . THR B 1 80 ? 71.147 27.430 -1.763 1.00 41.47 78 THR B C 1
ATOM 2253 O O . THR B 1 80 ? 72.035 27.878 -2.488 1.00 43.12 78 THR B O 1
ATOM 2257 N N . LYS B 1 81 ? 71.322 27.230 -0.461 1.00 41.01 79 LYS B N 1
ATOM 2258 C CA . LYS B 1 81 ? 72.599 27.527 0.180 1.00 40.93 79 LYS B CA 1
ATOM 2259 C C . LYS B 1 81 ? 73.244 26.229 0.650 1.00 39.81 79 LYS B C 1
ATOM 2260 O O . LYS B 1 81 ? 72.844 25.656 1.665 1.00 39.30 79 LYS B O 1
ATOM 2266 N N . ASP B 1 82 ? 74.243 25.772 -0.099 1.00 39.06 80 ASP B N 1
ATOM 2267 C CA . ASP B 1 82 ? 74.928 24.525 0.210 1.00 38.95 80 ASP B CA 1
ATOM 2268 C C . ASP B 1 82 ? 76.005 24.639 1.282 1.00 37.76 80 ASP B C 1
ATOM 2269 O O . ASP B 1 82 ? 76.972 25.383 1.133 1.00 39.53 80 ASP B O 1
ATOM 2274 N N . ILE B 1 83 ? 75.821 23.892 2.366 1.00 36.13 81 ILE B N 1
ATOM 2275 C CA . ILE B 1 83 ? 76.780 23.841 3.464 1.00 34.27 81 ILE B CA 1
ATOM 2276 C C . ILE B 1 83 ? 77.086 22.362 3.680 1.00 33.43 81 ILE B C 1
ATOM 2277 O O . ILE B 1 83 ? 76.172 21.536 3.744 1.00 33.44 81 ILE B O 1
ATOM 2282 N N . GLY B 1 84 ? 78.366 22.024 3.777 1.00 32.21 82 GLY B N 1
ATOM 2283 C CA . GLY B 1 84 ? 78.736 20.633 3.966 1.00 32.29 82 GLY B CA 1
ATOM 2284 C C . GLY B 1 84 ? 78.850 19.895 2.643 1.00 32.49 82 GLY B C 1
ATOM 2285 O O . GLY B 1 84 ? 78.669 20.481 1.579 1.00 31.42 82 GLY B O 1
ATOM 2286 N N . ARG B 1 85 ? 79.159 18.606 2.711 1.00 34.25 83 ARG B N 1
ATOM 2287 C CA . ARG B 1 85 ? 79.301 17.773 1.520 1.00 35.17 83 ARG B CA 1
ATOM 2288 C C . ARG B 1 85 ? 77.925 17.362 1.025 1.00 34.27 83 ARG B C 1
ATOM 2289 O O . ARG B 1 85 ? 77.412 16.312 1.415 1.00 33.19 83 ARG B O 1
ATOM 2297 N N . VAL B 1 86 ? 77.319 18.177 0.171 1.00 34.92 84 VAL B N 1
ATOM 2298 C CA . VAL B 1 86 ? 75.997 17.809 -0.335 1.00 36.44 84 VAL B CA 1
ATOM 2299 C C . VAL B 1 86 ? 76.093 16.554 -1.197 1.00 38.04 84 VAL B C 1
ATOM 2300 O O . VAL B 1 86 ? 76.887 16.462 -2.123 1.00 39.93 84 VAL B O 1
ATOM 2304 N N . ILE B 1 87 ? 75.279 15.546 -0.821 1.00 38.19 85 ILE B N 1
ATOM 2305 C CA . ILE B 1 87 ? 75.268 14.315 -1.597 1.00 38.63 85 ILE B CA 1
ATOM 2306 C C . ILE B 1 87 ? 73.904 14.057 -2.237 1.00 39.33 85 ILE B C 1
ATOM 2307 O O . ILE B 1 87 ? 73.676 13.053 -2.901 1.00 41.81 85 ILE B O 1
ATOM 2312 N N . GLY B 1 88 ? 72.950 14.958 -1.959 1.00 39.02 86 GLY B N 1
ATOM 2313 C CA . GLY B 1 88 ? 71.620 14.779 -2.518 1.00 38.82 86 GLY B CA 1
ATOM 2314 C C . GLY B 1 88 ? 70.797 16.067 -2.450 1.00 40.35 86 GLY B C 1
ATOM 2315 O O . GLY B 1 88 ? 70.996 16.914 -1.594 1.00 38.49 86 GLY B O 1
ATOM 2316 N N . ARG B 1 89 ? 69.855 16.197 -3.381 1.00 40.85 87 ARG B N 1
ATOM 2317 C CA . ARG B 1 89 ? 68.991 17.368 -3.460 1.00 42.79 87 ARG B CA 1
ATOM 2318 C C . ARG B 1 89 ? 67.562 16.957 -3.815 1.00 44.08 87 ARG B C 1
ATOM 2319 O O . ARG B 1 89 ? 67.243 16.732 -4.983 1.00 45.32 87 ARG B O 1
ATOM 2327 N N . LEU B 1 90 ? 66.705 16.863 -2.803 1.00 44.67 88 LEU B N 1
ATOM 2328 C CA . LEU B 1 90 ? 65.316 16.476 -3.006 1.00 45.50 88 LEU B CA 1
ATOM 2329 C C . LEU B 1 90 ? 64.411 17.696 -3.105 1.00 46.71 88 LEU B C 1
ATOM 2330 O O . LEU B 1 90 ? 64.692 18.739 -2.516 1.00 46.23 88 LEU B O 1
ATOM 2335 N N . ASN B 1 91 ? 63.325 17.558 -3.856 1.00 48.31 89 ASN B N 1
ATOM 2336 C CA . ASN B 1 91 ? 62.370 18.643 -4.024 1.00 50.54 89 ASN B CA 1
ATOM 2337 C C . ASN B 1 91 ? 61.246 18.480 -3.016 1.00 52.27 89 ASN B C 1
ATOM 2338 O O . ASN B 1 91 ? 61.007 17.382 -2.510 1.00 51.24 89 ASN B O 1
ATOM 2343 N N . ILE B 1 92 ? 60.556 19.578 -2.730 1.00 54.16 90 ILE B N 1
ATOM 2344 C CA . ILE B 1 92 ? 59.459 19.561 -1.775 1.00 56.90 90 ILE B CA 1
ATOM 2345 C C . ILE B 1 92 ? 58.123 19.895 -2.434 1.00 58.86 90 ILE B C 1
ATOM 2346 O O . ILE B 1 92 ? 57.817 21.064 -2.676 1.00 60.13 90 ILE B O 1
ATOM 2351 N N . SER B 1 93 ? 57.330 18.868 -2.723 1.00 60.43 91 SER B N 1
ATOM 2352 C CA . SER B 1 93 ? 56.007 19.061 -3.301 1.00 62.04 91 SER B CA 1
ATOM 2353 C C . SER B 1 93 ? 54.918 18.770 -2.275 1.00 62.95 91 SER B C 1
ATOM 2354 O O . SER B 1 93 ? 54.882 17.723 -1.640 1.00 62.82 91 SER B O 1
ATOM 2357 N N . LYS B 1 94 ? 54.030 19.762 -2.081 1.00 64.59 92 LYS B N 1
ATOM 2358 C CA . LYS B 1 94 ? 53.035 19.634 -1.023 1.00 65.96 92 LYS B CA 1
ATOM 2359 C C . LYS B 1 94 ? 53.710 19.579 0.354 1.00 65.88 92 LYS B C 1
ATOM 2360 O O . LYS B 1 94 ? 53.236 18.945 1.285 1.00 65.49 92 LYS B O 1
ATOM 2366 N N . TYR B 1 95 ? 54.885 20.245 0.438 1.00 65.60 93 TYR B N 1
ATOM 2367 C CA . TYR B 1 95 ? 55.620 20.313 1.701 1.00 65.50 93 TYR B CA 1
ATOM 2368 C C . TYR B 1 95 ? 56.024 18.927 2.240 1.00 65.44 93 TYR B C 1
ATOM 2369 O O . TYR B 1 95 ? 56.082 18.697 3.441 1.00 65.48 93 TYR B O 1
ATOM 2378 N N . VAL B 1 96 ? 56.317 17.999 1.332 1.00 65.16 94 VAL B N 1
ATOM 2379 C CA . VAL B 1 96 ? 56.747 16.651 1.688 1.00 65.56 94 VAL B CA 1
ATOM 2380 C C . VAL B 1 96 ? 57.747 16.161 0.642 1.00 66.00 94 VAL B C 1
ATOM 2381 O O . VAL B 1 96 ? 57.674 16.546 -0.527 1.00 65.46 94 VAL B O 1
ATOM 2385 N N . ILE B 1 97 ? 58.679 15.313 1.065 1.00 66.49 95 ILE B N 1
ATOM 2386 C CA . ILE B 1 97 ? 59.690 14.780 0.160 1.00 67.10 95 ILE B CA 1
ATOM 2387 C C . ILE B 1 97 ? 59.269 13.432 -0.412 1.00 67.35 95 ILE B C 1
ATOM 2388 O O . ILE B 1 97 ? 58.275 12.846 0.016 1.00 67.49 95 ILE B O 1
ATOM 2393 N N . SER B 1 98 ? 60.035 12.948 -1.383 1.00 67.82 96 SER B N 1
ATOM 2394 C CA . SER B 1 98 ? 59.754 11.668 -2.021 1.00 68.22 96 SER B CA 1
ATOM 2395 C C . SER B 1 98 ? 60.535 10.546 -1.349 1.00 68.45 96 SER B C 1
ATOM 2396 O O . SER B 1 98 ? 61.764 10.500 -1.427 1.00 68.63 96 SER B O 1
ATOM 2399 N N . GLU B 1 99 ? 59.816 9.646 -0.684 1.00 68.29 97 GLU B N 1
ATOM 2400 C CA . GLU B 1 99 ? 60.444 8.518 -0.007 1.00 68.30 97 GLU B CA 1
ATOM 2401 C C . GLU B 1 99 ? 61.238 7.705 -1.022 1.00 68.14 97 GLU B C 1
ATOM 2402 O O . GLU B 1 99 ? 62.242 7.075 -0.690 1.00 68.47 97 GLU B O 1
ATOM 2408 N N . GLN B 1 100 ? 60.777 7.732 -2.267 1.00 67.86 98 GLN B N 1
ATOM 2409 C CA . GLN B 1 100 ? 61.425 7.006 -3.347 1.00 67.74 98 GLN B CA 1
ATOM 2410 C C . GLN B 1 100 ? 62.801 7.599 -3.632 1.00 66.42 98 GLN B C 1
ATOM 2411 O O . GLN B 1 100 ? 63.801 6.882 -3.676 1.00 65.82 98 GLN B O 1
ATOM 2417 N N . GLU B 1 101 ? 62.840 8.914 -3.823 1.00 65.30 99 GLU B N 1
ATOM 2418 C CA . GLU B 1 101 ? 64.089 9.612 -4.106 1.00 64.12 99 GLU B CA 1
ATOM 2419 C C . GLU B 1 101 ? 65.038 9.568 -2.915 1.00 63.35 99 GLU B C 1
ATOM 2420 O O . GLU B 1 101 ? 66.240 9.348 -3.079 1.00 63.05 99 GLU B O 1
ATOM 2426 N N . TYR B 1 102 ? 64.491 9.779 -1.720 1.00 61.98 100 TYR B N 1
ATOM 2427 C CA . TYR B 1 102 ? 65.290 9.778 -0.500 1.00 60.57 100 TYR B CA 1
ATOM 2428 C C . TYR B 1 102 ? 66.053 8.473 -0.291 1.00 60.60 100 TYR B C 1
ATOM 2429 O O . TYR B 1 102 ? 67.239 8.490 0.042 1.00 60.09 100 TYR B O 1
ATOM 2446 N N . GLU B 1 104 ? 66.853 6.378 -2.550 1.00 60.81 102 GLU B N 1
ATOM 2447 C CA . GLU B 1 104 ? 67.765 6.208 -3.672 1.00 60.09 102 GLU B CA 1
ATOM 2448 C C . GLU B 1 104 ? 69.059 6.975 -3.402 1.00 58.36 102 GLU B C 1
ATOM 2449 O O . GLU B 1 104 ? 70.106 6.669 -3.969 1.00 57.38 102 GLU B O 1
ATOM 2455 N N . ILE B 1 105 ? 68.974 7.969 -2.522 1.00 56.90 103 ILE B N 1
ATOM 2456 C CA . ILE B 1 105 ? 70.125 8.788 -2.166 1.00 54.66 103 ILE B CA 1
ATOM 2457 C C . ILE B 1 105 ? 70.956 8.183 -1.036 1.00 54.49 103 ILE B C 1
ATOM 2458 O O . ILE B 1 105 ? 72.180 8.203 -1.094 1.00 53.20 103 ILE B O 1
ATOM 2463 N N . VAL B 1 106 ? 70.298 7.645 -0.012 1.00 54.91 104 VAL B N 1
ATOM 2464 C CA . VAL B 1 106 ? 71.018 7.047 1.114 1.00 56.58 104 VAL B CA 1
ATOM 2465 C C . VAL B 1 106 ? 71.684 5.728 0.727 1.00 57.81 104 VAL B C 1
ATOM 2466 O O . VAL B 1 106 ? 72.527 5.208 1.459 1.00 57.66 104 VAL B O 1
ATOM 2470 N N . SER B 1 107 ? 71.300 5.189 -0.426 1.00 59.69 105 SER B N 1
ATOM 2471 C CA . SER B 1 107 ? 71.893 3.935 -0.874 1.00 61.45 105 SER B CA 1
ATOM 2472 C C . SER B 1 107 ? 73.403 4.068 -1.085 1.00 63.05 105 SER B C 1
ATOM 2473 O O . SER B 1 107 ? 74.166 3.118 -0.962 1.00 63.42 105 SER B O 1
ATOM 2476 N N . GLN B 1 108 ? 73.827 5.296 -1.444 1.00 64.42 106 GLN B N 1
ATOM 2477 C CA . GLN B 1 108 ? 75.250 5.543 -1.636 1.00 65.79 106 GLN B CA 1
ATOM 2478 C C . GLN B 1 108 ? 76.015 5.572 -0.304 1.00 66.45 106 GLN B C 1
ATOM 2479 O O . GLN B 1 108 ? 77.237 5.657 -0.256 1.00 66.94 106 GLN B O 1
ATOM 2485 N N . LEU B 1 109 ? 75.239 5.520 0.801 1.00 66.90 107 LEU B N 1
ATOM 2486 C CA . LEU B 1 109 ? 75.857 5.409 2.126 1.00 67.25 107 LEU B CA 1
ATOM 2487 C C . LEU B 1 109 ? 76.062 3.945 2.532 1.00 67.42 107 LEU B C 1
ATOM 2488 O O . LEU B 1 109 ? 75.217 3.085 2.310 1.00 67.73 107 LEU B O 1
ATOM 2493 N N . LYS B 1 110 ? 77.193 3.632 3.154 1.00 67.47 108 LYS B N 1
ATOM 2494 C CA . LYS B 1 110 ? 77.456 2.266 3.591 1.00 67.39 108 LYS B CA 1
ATOM 2495 C C . LYS B 1 110 ? 78.275 2.191 4.878 1.00 66.84 108 LYS B C 1
ATOM 2496 O O . LYS B 1 110 ? 78.731 1.116 5.270 1.00 66.83 108 LYS B O 1
ATOM 2502 N N . ASP B 1 111 ? 78.450 3.331 5.538 1.00 65.64 109 ASP B N 1
ATOM 2503 C CA . ASP B 1 111 ? 79.210 3.378 6.781 1.00 64.81 109 ASP B CA 1
ATOM 2504 C C . ASP B 1 111 ? 78.324 3.296 8.032 1.00 62.98 109 ASP B C 1
ATOM 2505 O O . ASP B 1 111 ? 78.786 3.563 9.142 1.00 63.28 109 ASP B O 1
ATOM 2510 N N . TYR B 1 112 ? 77.060 2.915 7.846 1.00 59.97 110 TYR B N 1
ATOM 2511 C CA . TYR B 1 112 ? 76.103 2.789 8.951 1.00 57.40 110 TYR B CA 1
ATOM 2512 C C . TYR B 1 112 ? 76.732 2.118 10.173 1.00 53.62 110 TYR B C 1
ATOM 2513 O O . TYR B 1 112 ? 77.666 1.329 10.038 1.00 54.83 110 TYR B O 1
ATOM 2522 N N . PRO B 1 113 ? 76.231 2.424 11.384 1.00 49.74 111 PRO B N 1
ATOM 2523 C CA . PRO B 1 113 ? 75.126 3.339 11.699 1.00 46.05 111 PRO B CA 1
ATOM 2524 C C . PRO B 1 113 ? 75.576 4.797 11.694 1.00 42.20 111 PRO B C 1
ATOM 2525 O O . PRO B 1 113 ? 76.747 5.088 11.929 1.00 42.38 111 PRO B O 1
ATOM 2529 N N . VAL B 1 114 ? 74.641 5.710 11.442 1.00 37.99 112 VAL B N 1
ATOM 2530 C CA . VAL B 1 114 ? 74.960 7.133 11.415 1.00 32.59 112 VAL B CA 1
ATOM 2531 C C . VAL B 1 114 ? 74.086 7.968 12.356 1.00 28.51 112 VAL B C 1
ATOM 2532 O O . VAL B 1 114 ? 72.969 7.577 12.702 1.00 25.74 112 VAL B O 1
ATOM 2536 N N . ILE B 1 115 ? 74.624 9.111 12.773 1.00 25.41 113 ILE B N 1
ATOM 2537 C CA . ILE B 1 115 ? 73.915 10.062 13.623 1.00 22.69 113 ILE B CA 1
ATOM 2538 C C . ILE B 1 115 ? 73.314 11.021 12.594 1.00 23.45 113 ILE B C 1
ATOM 2539 O O . ILE B 1 115 ? 74.044 11.700 11.859 1.00 23.41 113 ILE B O 1
ATOM 2544 N N . ASN B 1 116 ? 71.987 11.067 12.546 1.00 22.43 114 ASN B N 1
ATOM 2545 C CA . ASN B 1 116 ? 71.281 11.871 11.559 1.00 22.31 114 ASN B CA 1
ATOM 2546 C C . ASN B 1 116 ? 70.474 13.083 12.045 1.00 22.94 114 ASN B C 1
ATOM 2547 O O . ASN B 1 116 ? 69.301 12.963 12.387 1.00 22.03 114 ASN B O 1
ATOM 2552 N N . PRO B 1 117 ? 71.103 14.270 12.085 1.00 21.89 115 PRO B N 1
ATOM 2553 C CA . PRO B 1 117 ? 70.376 15.462 12.528 1.00 22.15 115 PRO B CA 1
ATOM 2554 C C . PRO B 1 117 ? 69.497 15.975 11.380 1.00 21.92 115 PRO B C 1
ATOM 2555 O O . PRO B 1 117 ? 69.942 16.041 10.233 1.00 21.89 115 PRO B O 1
ATOM 2559 N N . VAL B 1 118 ? 68.251 16.313 11.697 1.00 21.07 116 VAL B N 1
ATOM 2560 C CA . VAL B 1 118 ? 67.291 16.834 10.723 1.00 19.60 116 VAL B CA 1
ATOM 2561 C C . VAL B 1 118 ? 66.907 18.241 11.190 1.00 20.37 116 VAL B C 1
ATOM 2562 O O . VAL B 1 118 ? 66.344 18.412 12.278 1.00 22.43 116 VAL B O 1
ATOM 2566 N N . LEU B 1 119 ? 67.224 19.243 10.375 1.00 21.11 117 LEU B N 1
ATOM 2567 C CA . LEU B 1 119 ? 66.944 20.638 10.712 1.00 21.08 117 LEU B CA 1
ATOM 2568 C C . LEU B 1 119 ? 65.888 21.285 9.823 1.00 22.21 117 LEU B C 1
ATOM 2569 O O . LEU B 1 119 ? 65.877 21.080 8.605 1.00 21.21 117 LEU B O 1
ATOM 2574 N N . GLY B 1 120 ? 65.010 22.073 10.443 1.00 22.02 118 GLY B N 1
ATOM 2575 C CA . GLY B 1 120 ? 63.987 22.785 9.695 1.00 21.85 118 GLY B CA 1
ATOM 2576 C C . GLY B 1 120 ? 62.616 22.165 9.504 1.00 21.23 118 GLY B C 1
ATOM 2577 O O . GLY B 1 120 ? 61.806 22.710 8.758 1.00 21.22 118 GLY B O 1
ATOM 2578 N N . LEU B 1 121 ? 62.329 21.050 10.166 1.00 21.37 119 LEU B N 1
ATOM 2579 C CA . LEU B 1 121 ? 61.020 20.423 9.994 1.00 21.31 119 LEU B CA 1
ATOM 2580 C C . LEU B 1 121 ? 59.868 21.390 10.279 1.00 21.19 119 LEU B C 1
ATOM 2581 O O . LEU B 1 121 ? 58.842 21.358 9.598 1.00 19.69 119 LEU B O 1
ATOM 2586 N N . HIS B 1 122 ? 60.038 22.239 11.290 1.00 21.26 120 HIS B N 1
ATOM 2587 C CA . HIS B 1 122 ? 59.004 23.195 11.661 1.00 23.70 120 HIS B CA 1
ATOM 2588 C C . HIS B 1 122 ? 58.678 24.160 10.527 1.00 24.15 120 HIS B C 1
ATOM 2589 O O . HIS B 1 122 ? 57.568 24.682 10.456 1.00 24.00 120 HIS B O 1
ATOM 2596 N N . LYS B 1 123 ? 59.642 24.396 9.642 1.00 25.01 121 LYS B N 1
ATOM 2597 C CA . LYS B 1 123 ? 59.413 25.285 8.508 1.00 26.82 121 LYS B CA 1
ATOM 2598 C C . LYS B 1 123 ? 58.339 24.694 7.595 1.00 26.68 121 LYS B C 1
ATOM 2599 O O . LYS B 1 123 ? 57.388 25.382 7.219 1.00 27.92 121 LYS B O 1
ATOM 2605 N N . LEU B 1 124 ? 58.494 23.418 7.249 1.00 25.32 122 LEU B N 1
ATOM 2606 C CA . LEU B 1 124 ? 57.544 22.719 6.388 1.00 25.73 122 LEU B CA 1
ATOM 2607 C C . LEU B 1 124 ? 56.138 22.729 6.976 1.00 25.86 122 LEU B C 1
ATOM 2608 O O . LEU B 1 124 ? 55.150 22.827 6.248 1.00 26.53 122 LEU B O 1
ATOM 2613 N N . ILE B 1 125 ? 56.056 22.604 8.296 1.00 24.62 123 ILE B N 1
ATOM 2614 C CA . ILE B 1 125 ? 54.774 22.576 8.983 1.00 24.31 123 ILE B CA 1
ATOM 2615 C C . ILE B 1 125 ? 54.084 23.937 8.983 1.00 24.54 123 ILE B C 1
ATOM 2616 O O . ILE B 1 125 ? 52.864 24.023 8.815 1.00 24.01 123 ILE B O 1
ATOM 2621 N N . LEU B 1 126 ? 54.866 24.995 9.172 1.00 24.08 124 LEU B N 1
ATOM 2622 C CA . LEU B 1 126 ? 54.323 26.346 9.183 1.00 25.69 124 LEU B CA 1
ATOM 2623 C C . LEU B 1 126 ? 53.744 26.691 7.807 1.00 26.57 124 LEU B C 1
ATOM 2624 O O . LEU B 1 126 ? 52.723 27.370 7.705 1.00 25.77 124 LEU B O 1
ATOM 2629 N N . LEU B 1 127 ? 54.404 26.200 6.760 1.00 27.88 125 LEU B N 1
ATOM 2630 C CA . LEU B 1 127 ? 54.002 26.445 5.377 1.00 29.82 125 LEU B CA 1
ATOM 2631 C C . LEU B 1 127 ? 52.741 25.714 4.907 1.00 30.05 125 LEU B C 1
ATOM 2632 O O . LEU B 1 127 ? 52.034 26.208 4.029 1.00 30.37 125 LEU B O 1
ATOM 2637 N N . GLY B 1 128 ? 52.458 24.545 5.476 1.00 28.87 126 GLY B N 1
ATOM 2638 C CA . GLY B 1 128 ? 51.303 23.793 5.024 1.00 28.74 126 GLY B CA 1
ATOM 2639 C C . GLY B 1 128 ? 50.050 23.786 5.877 1.00 28.41 126 GLY B C 1
ATOM 2640 O O . GLY B 1 128 ? 50.036 24.283 7.003 1.00 29.91 126 GLY B O 1
ATOM 2641 N N . ASN B 1 129 ? 48.983 23.223 5.316 1.00 27.84 127 ASN B N 1
ATOM 2642 C CA . ASN B 1 129 ? 47.718 23.107 6.020 1.00 28.13 127 ASN B CA 1
ATOM 2643 C C . ASN B 1 129 ? 47.703 21.778 6.786 1.00 27.43 127 ASN B C 1
ATOM 2644 O O . ASN B 1 129 ? 48.671 21.015 6.736 1.00 27.13 127 ASN B O 1
ATOM 2649 N N . THR B 1 130 ? 46.610 21.505 7.489 1.00 27.48 128 THR B N 1
ATOM 2650 C CA . THR B 1 130 ? 46.489 20.280 8.278 1.00 27.89 128 THR B CA 1
ATOM 2651 C C . THR B 1 130 ? 46.814 19.021 7.474 1.00 28.16 128 THR B C 1
ATOM 2652 O O . THR B 1 130 ? 47.592 18.172 7.922 1.00 28.48 128 THR B O 1
ATOM 2656 N N . PHE B 1 131 ? 46.225 18.900 6.289 1.00 27.18 129 PHE B N 1
ATOM 2657 C CA . PHE B 1 131 ? 46.464 17.733 5.444 1.00 27.90 129 PHE B CA 1
ATOM 2658 C C . PHE B 1 131 ? 47.952 17.559 5.117 1.00 27.65 129 PHE B C 1
ATOM 2659 O O . PHE B 1 131 ? 48.494 16.457 5.205 1.00 27.63 129 PHE B O 1
ATOM 2667 N N . GLU B 1 132 ? 48.612 18.645 4.734 1.00 26.71 130 GLU B N 1
ATOM 2668 C CA . GLU B 1 132 ? 50.030 18.574 4.397 1.00 27.28 130 GLU B CA 1
ATOM 2669 C C . GLU B 1 132 ? 50.890 18.374 5.647 1.00 26.06 130 GLU B C 1
ATOM 2670 O O . GLU B 1 132 ? 51.959 17.764 5.578 1.00 25.53 130 GLU B O 1
ATOM 2676 N N . ASN B 1 133 ? 50.418 18.881 6.785 1.00 24.64 131 ASN B N 1
ATOM 2677 C CA . ASN B 1 133 ? 51.136 18.726 8.053 1.00 25.77 131 ASN B CA 1
ATOM 2678 C C . ASN B 1 133 ? 51.095 17.253 8.464 1.00 26.07 131 ASN B C 1
ATOM 2679 O O . ASN B 1 133 ? 52.069 16.713 8.984 1.00 23.52 131 ASN B O 1
ATOM 2684 N N . ILE B 1 134 ? 49.953 16.612 8.235 1.00 26.24 132 ILE B N 1
ATOM 2685 C CA . ILE B 1 134 ? 49.798 15.205 8.570 1.00 26.63 132 ILE B CA 1
ATOM 2686 C C . ILE B 1 134 ? 50.750 14.349 7.733 1.00 26.94 132 ILE B C 1
ATOM 2687 O O . ILE B 1 134 ? 51.308 13.370 8.233 1.00 27.18 132 ILE B O 1
ATOM 2692 N N . ASN B 1 135 ? 50.939 14.710 6.464 1.00 24.56 133 ASN B N 1
ATOM 2693 C CA . ASN B 1 135 ? 51.855 13.951 5.616 1.00 23.73 133 ASN B CA 1
ATOM 2694 C C . ASN B 1 135 ? 53.302 14.158 6.064 1.00 22.59 133 ASN B C 1
ATOM 2695 O O . ASN B 1 135 ? 54.138 13.274 5.893 1.00 22.03 133 ASN B O 1
ATOM 2700 N N . VAL B 1 136 ? 53.598 15.324 6.632 1.00 21.67 134 VAL B N 1
ATOM 2701 C CA . VAL B 1 136 ? 54.946 15.600 7.120 1.00 23.86 134 VAL B CA 1
ATOM 2702 C C . VAL B 1 136 ? 55.234 14.695 8.320 1.00 24.66 134 VAL B C 1
ATOM 2703 O O . VAL B 1 136 ? 56.352 14.202 8.486 1.00 24.30 134 VAL B O 1
ATOM 2707 N N . VAL B 1 137 ? 54.219 14.472 9.152 1.00 23.75 135 VAL B N 1
ATOM 2708 C CA . VAL B 1 137 ? 54.410 13.610 10.309 1.00 24.39 135 VAL B CA 1
ATOM 2709 C C . VAL B 1 137 ? 54.564 12.159 9.869 1.00 25.89 135 VAL B C 1
ATOM 2710 O O . VAL B 1 137 ? 55.363 11.395 10.400 1.00 23.26 135 VAL B O 1
ATOM 2714 N N . LYS B 1 138 ? 53.719 11.763 8.891 1.00 28.24 136 LYS B N 1
ATOM 2715 C CA . LYS B 1 138 ? 53.874 10.426 8.322 1.00 32.24 136 LYS B CA 1
ATOM 2716 C C . LYS B 1 138 ? 55.294 10.237 7.798 1.00 33.64 136 LYS B C 1
ATOM 2717 O O . LYS B 1 138 ? 55.905 9.170 7.876 1.00 34.89 136 LYS B O 1
ATOM 2731 N N . VAL B 1 140 ? 57.912 11.494 9.017 1.00 33.69 138 VAL B N 1
ATOM 2732 C CA . VAL B 1 140 ? 58.760 11.199 10.171 1.00 31.55 138 VAL B CA 1
ATOM 2733 C C . VAL B 1 140 ? 58.549 9.780 10.716 1.00 31.80 138 VAL B C 1
ATOM 2734 O O . VAL B 1 140 ? 59.520 9.057 10.982 1.00 29.17 138 VAL B O 1
ATOM 2738 N N . SER B 1 141 ? 57.289 9.378 10.876 1.00 28.95 139 SER B N 1
ATOM 2739 C CA . SER B 1 141 ? 56.988 8.050 11.406 1.00 30.12 139 SER B CA 1
ATOM 2740 C C . SER B 1 141 ? 57.399 6.924 10.458 1.00 30.57 139 SER B C 1
ATOM 2741 O O . SER B 1 141 ? 57.613 5.792 10.885 1.00 29.47 139 SER B O 1
ATOM 2744 N N . ASN B 1 142 ? 57.504 7.235 9.171 1.00 31.87 140 ASN B N 1
ATOM 2745 C CA . ASN B 1 142 ? 57.895 6.233 8.189 1.00 33.06 140 ASN B CA 1
ATOM 2746 C C . ASN B 1 142 ? 59.311 5.711 8.413 1.00 32.36 140 ASN B C 1
ATOM 2747 O O . ASN B 1 142 ? 59.637 4.607 7.986 1.00 31.98 140 ASN B O 1
ATOM 2752 N N . TYR B 1 143 ? 60.142 6.495 9.096 1.00 32.70 141 TYR B N 1
ATOM 2753 C CA . TYR B 1 143 ? 61.531 6.109 9.340 1.00 33.16 141 TYR B CA 1
ATOM 2754 C C . TYR B 1 143 ? 61.871 5.645 10.752 1.00 32.76 141 TYR B C 1
ATOM 2755 O O . TYR B 1 143 ? 62.957 5.107 10.985 1.00 33.21 141 TYR B O 1
ATOM 2764 N N . VAL B 1 144 ? 60.956 5.837 11.694 1.00 30.65 142 VAL B N 1
ATOM 2765 C CA . VAL B 1 144 ? 61.212 5.404 13.062 1.00 30.10 142 VAL B CA 1
ATOM 2766 C C . VAL B 1 144 ? 61.563 3.914 13.077 1.00 29.80 142 VAL B C 1
ATOM 2767 O O . VAL B 1 144 ? 60.876 3.102 12.466 1.00 28.89 142 VAL B O 1
ATOM 2771 N N . GLY B 1 145 ? 62.649 3.565 13.758 1.00 29.18 143 GLY B N 1
ATOM 2772 C CA . GLY B 1 145 ? 63.038 2.170 13.842 1.00 30.02 143 GLY B CA 1
ATOM 2773 C C . GLY B 1 145 ? 64.091 1.668 12.867 1.00 32.48 143 GLY B C 1
ATOM 2774 O O . GLY B 1 145 ? 64.649 0.592 13.087 1.00 32.71 143 GLY B O 1
ATOM 2775 N N . ARG B 1 146 ? 64.367 2.402 11.791 1.00 33.08 144 ARG B N 1
ATOM 2776 C CA . ARG B 1 146 ? 65.380 1.945 10.849 1.00 35.11 144 ARG B CA 1
ATOM 2777 C C . ARG B 1 146 ? 66.752 2.059 11.513 1.00 35.61 144 ARG B C 1
ATOM 2778 O O . ARG B 1 146 ? 67.308 3.149 11.664 1.00 33.93 144 ARG B O 1
ATOM 2786 N N . GLU B 1 147 ? 67.282 0.909 11.916 1.00 36.74 145 GLU B N 1
ATOM 2787 C CA . GLU B 1 147 ? 68.547 0.825 12.659 1.00 37.57 145 GLU B CA 1
ATOM 2788 C C . GLU B 1 147 ? 69.773 1.383 11.898 1.00 36.44 145 GLU B C 1
ATOM 2789 O O . GLU B 1 147 ? 70.894 1.380 12.397 1.00 36.33 145 GLU B O 1
ATOM 2795 N N . GLU B 1 148 ? 69.566 1.836 10.652 1.00 36.15 146 GLU B N 1
ATOM 2796 C CA . GLU B 1 148 ? 70.694 2.433 9.937 1.00 36.54 146 GLU B CA 1
ATOM 2797 C C . GLU B 1 148 ? 71.191 3.712 10.644 1.00 34.32 146 GLU B C 1
ATOM 2798 O O . GLU B 1 148 ? 72.284 4.215 10.402 1.00 34.56 146 GLU B O 1
ATOM 2804 N N . ARG B 1 149 ? 70.328 4.279 11.527 1.00 31.64 147 ARG B N 1
ATOM 2805 C CA . ARG B 1 149 ? 70.696 5.544 12.163 1.00 29.16 147 ARG B CA 1
ATOM 2806 C C . ARG B 1 149 ? 69.880 5.877 13.435 1.00 28.03 147 ARG B C 1
ATOM 2807 O O . ARG B 1 149 ? 68.943 5.190 13.816 1.00 27.56 147 ARG B O 1
ATOM 2815 N N . ILE B 1 150 ? 70.297 6.985 14.039 1.00 27.03 148 ILE B N 1
ATOM 2816 C CA . ILE B 1 150 ? 69.627 7.581 15.184 1.00 24.65 148 ILE B CA 1
ATOM 2817 C C . ILE B 1 150 ? 69.356 8.983 14.656 1.00 23.44 148 ILE B C 1
ATOM 2818 O O . ILE B 1 150 ? 70.295 9.744 14.407 1.00 22.27 148 ILE B O 1
ATOM 2823 N N . ALA B 1 151 ? 68.088 9.314 14.450 1.00 20.92 149 ALA B N 1
ATOM 2824 C CA . ALA B 1 151 ? 67.739 10.626 13.931 1.00 20.08 149 ALA B CA 1
ATOM 2825 C C . ALA B 1 151 ? 67.429 11.627 15.044 1.00 19.52 149 ALA B C 1
ATOM 2826 O O . ALA B 1 151 ? 66.809 11.285 16.056 1.00 17.38 149 ALA B O 1
ATOM 2828 N N . PHE B 1 152 ? 67.887 12.859 14.852 1.00 18.22 150 PHE B N 1
ATOM 2829 C CA . PHE B 1 152 ? 67.655 13.933 15.809 1.00 17.83 150 PHE B CA 1
ATOM 2830 C C . PHE B 1 152 ? 66.926 15.053 15.076 1.00 18.54 150 PHE B C 1
ATOM 2831 O O . PHE B 1 152 ? 67.533 15.780 14.286 1.00 18.15 150 PHE B O 1
ATOM 2839 N N . TYR B 1 153 ? 65.624 15.175 15.321 1.00 16.93 151 TYR B N 1
ATOM 2840 C CA . TYR B 1 153 ? 64.840 16.220 14.679 1.00 18.88 151 TYR B CA 1
ATOM 2841 C C . TYR B 1 153 ? 64.785 17.498 15.502 1.00 18.08 151 TYR B C 1
ATOM 2842 O O . TYR B 1 153 ? 64.019 17.585 16.458 1.00 19.10 151 TYR B O 1
ATOM 2851 N N . PHE B 1 154 ? 65.596 18.485 15.122 1.00 18.71 152 PHE B N 1
ATOM 2852 C CA . PHE B 1 154 ? 65.623 19.779 15.802 1.00 16.07 152 PHE B CA 1
ATOM 2853 C C . PHE B 1 154 ? 64.410 20.585 15.334 1.00 17.87 152 PHE B C 1
ATOM 2854 O O . PHE B 1 154 ? 64.336 20.970 14.166 1.00 16.50 152 PHE B O 1
ATOM 2862 N N . VAL B 1 155 ? 63.456 20.833 16.228 1.00 16.39 153 VAL B N 1
ATOM 2863 C CA . VAL B 1 155 ? 62.286 21.609 15.853 1.00 15.54 153 VAL B CA 1
ATOM 2864 C C . VAL B 1 155 ? 62.033 22.752 16.820 1.00 16.46 153 VAL B C 1
ATOM 2865 O O . VAL B 1 155 ? 62.181 22.593 18.035 1.00 15.70 153 VAL B O 1
ATOM 2869 N N . ASN B 1 156 ? 61.683 23.912 16.266 1.00 16.50 154 ASN B N 1
ATOM 2870 C CA . ASN B 1 156 ? 61.360 25.082 17.072 1.00 16.78 154 ASN B CA 1
ATOM 2871 C C . ASN B 1 156 ? 59.951 24.782 17.568 1.00 18.81 154 ASN B C 1
ATOM 2872 O O . ASN B 1 156 ? 58.971 24.938 16.828 1.00 17.25 154 ASN B O 1
ATOM 2877 N N . ARG B 1 157 ? 59.860 24.329 18.814 1.00 18.33 155 ARG B N 1
ATOM 2878 C CA . ARG B 1 157 ? 58.587 23.961 19.407 1.00 21.24 155 ARG B CA 1
ATOM 2879 C C . ARG B 1 157 ? 57.454 24.961 19.188 1.00 19.85 155 ARG B C 1
ATOM 2880 O O . ARG B 1 157 ? 56.391 24.598 18.689 1.00 19.81 155 ARG B O 1
ATOM 2888 N N . ASN B 1 158 ? 57.688 26.213 19.564 1.00 19.31 156 ASN B N 1
ATOM 2889 C CA . ASN B 1 158 ? 56.679 27.258 19.441 1.00 21.42 156 ASN B CA 1
ATOM 2890 C C . ASN B 1 158 ? 56.118 27.448 18.042 1.00 21.36 156 ASN B C 1
ATOM 2891 O O . ASN B 1 158 ? 54.922 27.675 17.879 1.00 21.31 156 ASN B O 1
ATOM 2896 N N . VAL B 1 159 ? 56.975 27.361 17.033 1.00 19.77 157 VAL B N 1
ATOM 2897 C CA . VAL B 1 159 ? 56.514 27.519 15.666 1.00 20.95 157 VAL B CA 1
ATOM 2898 C C . VAL B 1 159 ? 55.407 26.512 15.372 1.00 20.55 157 VAL B C 1
ATOM 2899 O O . VAL B 1 159 ? 54.373 26.862 14.816 1.00 20.63 157 VAL B O 1
ATOM 2903 N N . ILE B 1 160 ? 55.625 25.262 15.767 1.00 21.66 158 ILE B N 1
ATOM 2904 C CA . ILE B 1 160 ? 54.649 24.209 15.523 1.00 22.39 158 ILE B CA 1
ATOM 2905 C C . ILE B 1 160 ? 53.416 24.334 16.414 1.00 24.70 158 ILE B C 1
ATOM 2906 O O . ILE B 1 160 ? 52.283 24.266 15.936 1.00 26.54 158 ILE B O 1
ATOM 2911 N N . GLU B 1 161 ? 53.647 24.520 17.707 1.00 26.45 159 GLU B N 1
ATOM 2912 C CA . GLU B 1 161 ? 52.571 24.650 18.681 1.00 29.99 159 GLU B CA 1
ATOM 2913 C C . GLU B 1 161 ? 51.562 25.721 18.280 1.00 29.73 159 GLU B C 1
ATOM 2914 O O . GLU B 1 161 ? 50.355 25.480 18.266 1.00 28.35 159 GLU B O 1
ATOM 2920 N N . LYS B 1 162 ? 52.074 26.904 17.956 1.00 29.64 160 LYS B N 1
ATOM 2921 C CA . LYS B 1 162 ? 51.240 28.041 17.595 1.00 31.54 160 LYS B CA 1
ATOM 2922 C C . LYS B 1 162 ? 50.596 27.946 16.220 1.00 32.32 160 LYS B C 1
ATOM 2923 O O . LYS B 1 162 ? 49.515 28.493 16.002 1.00 33.72 160 LYS B O 1
ATOM 2929 N N . HIS B 1 163 ? 51.246 27.256 15.289 1.00 30.51 161 HIS B N 1
ATOM 2930 C CA . HIS B 1 163 ? 50.665 27.102 13.965 1.00 30.22 161 HIS B CA 1
ATOM 2931 C C . HIS B 1 163 ? 49.568 26.045 14.047 1.00 31.16 161 HIS B C 1
ATOM 2932 O O . HIS B 1 163 ? 48.428 26.282 13.646 1.00 31.88 161 HIS B O 1
ATOM 2939 N N . SER B 1 164 ? 49.917 24.881 14.586 1.00 31.02 162 SER B N 1
ATOM 2940 C CA . SER B 1 164 ? 48.969 23.786 14.729 1.00 31.19 162 SER B CA 1
ATOM 2941 C C . SER B 1 164 ? 49.334 22.902 15.917 1.00 30.10 162 SER B C 1
ATOM 2942 O O . SER B 1 164 ? 50.187 22.021 15.816 1.00 29.37 162 SER B O 1
ATOM 2945 N N . SER B 1 165 ? 48.675 23.152 17.042 1.00 29.01 163 SER B N 1
ATOM 2946 C CA . SER B 1 165 ? 48.912 22.404 18.269 1.00 28.56 163 SER B CA 1
ATOM 2947 C C . SER B 1 165 ? 48.667 20.895 18.116 1.00 26.91 163 SER B C 1
ATOM 2948 O O . SER B 1 165 ? 49.371 20.086 18.724 1.00 27.25 163 SER B O 1
ATOM 2951 N N . PRO B 1 166 ? 47.655 20.495 17.320 1.00 25.28 164 PRO B N 1
ATOM 2952 C CA . PRO B 1 166 ? 47.398 19.059 17.148 1.00 23.16 164 PRO B CA 1
ATOM 2953 C C . PRO B 1 166 ? 48.575 18.355 16.479 1.00 21.52 164 PRO B C 1
ATOM 2954 O O . PRO B 1 166 ? 48.878 17.204 16.779 1.00 20.36 164 PRO B O 1
ATOM 2958 N N . ILE B 1 167 ? 49.239 19.055 15.568 1.00 21.17 165 ILE B N 1
ATOM 2959 C CA . ILE B 1 167 ? 50.365 18.479 14.850 1.00 19.22 165 ILE B CA 1
ATOM 2960 C C . ILE B 1 167 ? 51.579 18.236 15.737 1.00 20.42 165 ILE B C 1
ATOM 2961 O O . ILE B 1 167 ? 52.346 17.301 15.496 1.00 19.36 165 ILE B O 1
ATOM 2966 N N . LEU B 1 168 ? 51.762 19.075 16.754 1.00 20.44 166 LEU B N 1
ATOM 2967 C CA . LEU B 1 168 ? 52.889 18.898 17.659 1.00 22.01 166 LEU B CA 1
ATOM 2968 C C . LEU B 1 168 ? 52.643 17.636 18.480 1.00 23.72 166 LEU B C 1
ATOM 2969 O O . LEU B 1 168 ? 53.566 16.866 18.748 1.00 23.74 166 LEU B O 1
ATOM 2974 N N . ASP B 1 169 ? 51.392 17.429 18.880 1.00 22.65 167 ASP B N 1
ATOM 2975 C CA . ASP B 1 169 ? 51.049 16.251 19.658 1.00 24.50 167 ASP B CA 1
ATOM 2976 C C . ASP B 1 169 ? 51.253 14.976 18.847 1.00 22.73 167 ASP B C 1
ATOM 2977 O O . ASP B 1 169 ? 51.729 13.977 19.373 1.00 20.75 167 ASP B O 1
ATOM 2982 N N . LEU B 1 170 ? 50.895 15.007 17.567 1.00 21.89 168 LEU B N 1
ATOM 2983 C CA . LEU B 1 170 ? 51.079 13.834 16.721 1.00 22.38 168 LEU B CA 1
ATOM 2984 C C . LEU B 1 170 ? 52.570 13.544 16.589 1.00 21.80 168 LEU B C 1
ATOM 2985 O O . LEU B 1 170 ? 52.994 12.389 16.626 1.00 21.48 168 LEU B O 1
ATOM 2990 N N . LEU B 1 171 ? 53.357 14.607 16.448 1.00 20.89 169 LEU B N 1
ATOM 2991 C CA . LEU B 1 171 ? 54.805 14.501 16.301 1.00 19.74 169 LEU B CA 1
ATOM 2992 C C . LEU B 1 171 ? 55.470 13.887 17.532 1.00 18.89 169 LEU B C 1
ATOM 2993 O O . LEU B 1 171 ? 56.347 13.029 17.405 1.00 20.20 169 LEU B O 1
ATOM 2998 N N . GLU B 1 172 ? 55.066 14.326 18.721 1.00 16.39 170 GLU B N 1
ATOM 2999 C CA . GLU B 1 172 ? 55.650 13.799 19.952 1.00 16.65 170 GLU B CA 1
ATOM 3000 C C . GLU B 1 172 ? 55.226 12.343 20.163 1.00 18.40 170 GLU B C 1
ATOM 3001 O O . GLU B 1 172 ? 55.910 11.580 20.850 1.00 18.68 170 GLU B O 1
ATOM 3007 N N . GLU B 1 173 ? 54.109 11.956 19.551 1.00 17.94 171 GLU B N 1
ATOM 3008 C CA . GLU B 1 173 ? 53.614 10.590 19.668 1.00 18.19 171 GLU B CA 1
ATOM 3009 C C . GLU B 1 173 ? 54.414 9.576 18.841 1.00 17.70 171 GLU B C 1
ATOM 3010 O O . GLU B 1 173 ? 54.700 8.477 19.318 1.00 15.56 171 GLU B O 1
ATOM 3016 N N . VAL B 1 174 ? 54.775 9.943 17.613 1.00 17.93 172 VAL B N 1
ATOM 3017 C CA . VAL B 1 174 ? 55.497 9.023 16.734 1.00 18.56 172 VAL B CA 1
ATOM 3018 C C . VAL B 1 174 ? 56.990 8.847 16.991 1.00 18.34 172 VAL B C 1
ATOM 3019 O O . VAL B 1 174 ? 57.576 7.871 16.526 1.00 19.97 172 VAL B O 1
ATOM 3023 N N . VAL B 1 175 ? 57.615 9.776 17.712 1.00 16.92 173 VAL B N 1
ATOM 3024 C CA . VAL B 1 175 ? 59.039 9.635 18.018 1.00 16.02 173 VAL B CA 1
ATOM 3025 C C . VAL B 1 175 ? 59.193 8.742 19.248 1.00 15.64 173 VAL B C 1
ATOM 3026 O O . VAL B 1 175 ? 58.225 8.519 19.984 1.00 15.61 173 VAL B O 1
ATOM 3030 N N . THR B 1 176 ? 60.405 8.232 19.461 1.00 15.62 174 THR B N 1
ATOM 3031 C CA . THR B 1 176 ? 60.696 7.351 20.590 1.00 16.07 174 THR B CA 1
ATOM 3032 C C . THR B 1 176 ? 61.258 8.096 21.799 1.00 16.35 174 THR B C 1
ATOM 3033 O O . THR B 1 176 ? 61.118 7.640 22.935 1.00 19.81 174 THR B O 1
ATOM 3037 N N . SER B 1 177 ? 61.898 9.235 21.556 1.00 14.66 175 SER B N 1
ATOM 3038 C CA . SER B 1 177 ? 62.438 10.053 22.633 1.00 15.87 175 SER B CA 1
ATOM 3039 C C . SER B 1 177 ? 62.207 11.525 22.310 1.00 15.05 175 SER B C 1
ATOM 3040 O O . SER B 1 177 ? 62.150 11.917 21.142 1.00 16.19 175 SER B O 1
ATOM 3043 N N . ILE B 1 178 ? 62.071 12.334 23.351 1.00 15.09 176 ILE B N 1
ATOM 3044 C CA . ILE B 1 178 ? 61.856 13.767 23.196 1.00 14.22 176 ILE B CA 1
ATOM 3045 C C . ILE B 1 178 ? 62.718 14.530 24.181 1.00 14.90 176 ILE B C 1
ATOM 3046 O O . ILE B 1 178 ? 62.696 14.256 25.382 1.00 16.54 176 ILE B O 1
ATOM 3051 N N . LEU B 1 179 ? 63.476 15.486 23.661 1.00 14.94 177 LEU B N 1
ATOM 3052 C CA . LEU B 1 179 ? 64.341 16.319 24.475 1.00 15.72 177 LEU B CA 1
ATOM 3053 C C . LEU B 1 179 ? 63.838 17.747 24.372 1.00 16.34 177 LEU B C 1
ATOM 3054 O O . LEU B 1 179 ? 63.333 18.165 23.330 1.00 17.08 177 LEU B O 1
ATOM 3059 N N . GLU B 1 180 ? 63.971 18.498 25.454 1.00 18.39 178 GLU B N 1
ATOM 3060 C CA . GLU B 1 180 ? 63.546 19.885 25.433 1.00 20.15 178 GLU B CA 1
ATOM 3061 C C . GLU B 1 180 ? 64.654 20.733 26.018 1.00 19.31 178 GLU B C 1
ATOM 3062 O O . GLU B 1 180 ? 65.026 20.575 27.182 1.00 17.24 178 GLU B O 1
ATOM 3068 N N . ILE B 1 181 ? 65.191 21.619 25.190 1.00 18.82 179 ILE B N 1
ATOM 3069 C CA . ILE B 1 181 ? 66.263 22.497 25.611 1.00 21.01 179 ILE B CA 1
ATOM 3070 C C . ILE B 1 181 ? 65.706 23.651 26.431 1.00 22.61 179 ILE B C 1
ATOM 3071 O O . ILE B 1 181 ? 64.876 24.420 25.942 1.00 24.47 179 ILE B O 1
ATOM 3076 N N . THR B 1 182 ? 66.146 23.754 27.683 1.00 22.24 180 THR B N 1
ATOM 3077 C CA . THR B 1 182 ? 65.706 24.830 28.567 1.00 25.36 180 THR B CA 1
ATOM 3078 C C . THR B 1 182 ? 66.934 25.523 29.140 1.00 24.91 180 THR B C 1
ATOM 3079 O O . THR B 1 182 ? 68.060 25.084 28.916 1.00 25.11 180 THR B O 1
ATOM 3083 N N . ASP B 1 183 ? 66.718 26.602 29.882 1.00 27.24 181 ASP B N 1
ATOM 3084 C CA . ASP B 1 183 ? 67.822 27.355 30.472 1.00 30.15 181 ASP B CA 1
ATOM 3085 C C . ASP B 1 183 ? 68.689 26.565 31.454 1.00 28.74 181 ASP B C 1
ATOM 3086 O O . ASP B 1 183 ? 69.905 26.752 31.504 1.00 30.32 181 ASP B O 1
ATOM 3091 N N . SER B 1 184 ? 68.070 25.685 32.232 1.00 27.79 182 SER B N 1
ATOM 3092 C CA . SER B 1 184 ? 68.813 24.902 33.216 1.00 27.28 182 SER B CA 1
ATOM 3093 C C . SER B 1 184 ? 69.391 23.606 32.653 1.00 26.24 182 SER B C 1
ATOM 3094 O O . SER B 1 184 ? 70.147 22.911 33.332 1.00 25.96 182 SER B O 1
ATOM 3097 N N . GLY B 1 185 ? 69.046 23.287 31.410 1.00 23.11 183 GLY B N 1
ATOM 3098 C CA . GLY B 1 185 ? 69.560 22.071 30.809 1.00 22.20 183 GLY B CA 1
ATOM 3099 C C . GLY B 1 185 ? 68.554 21.401 29.893 1.00 22.67 183 GLY B C 1
ATOM 3100 O O . GLY B 1 185 ? 67.501 21.971 29.596 1.00 22.68 183 GLY B O 1
ATOM 3101 N N . ILE B 1 186 ? 68.868 20.179 29.465 1.00 21.09 184 ILE B N 1
ATOM 3102 C CA . ILE B 1 186 ? 67.999 19.437 28.565 1.00 21.04 184 ILE B CA 1
ATOM 3103 C C . ILE B 1 186 ? 67.089 18.442 29.287 1.00 23.10 184 ILE B C 1
ATOM 3104 O O . ILE B 1 186 ? 67.547 17.485 29.921 1.00 22.62 184 ILE B O 1
ATOM 3109 N N . ILE B 1 187 ? 65.788 18.680 29.182 1.00 21.79 185 ILE B N 1
ATOM 3110 C CA . ILE B 1 187 ? 64.801 17.822 29.809 1.00 23.08 185 ILE B CA 1
ATOM 3111 C C . ILE B 1 187 ? 64.468 16.636 28.910 1.00 22.73 185 ILE B C 1
ATOM 3112 O O . ILE B 1 187 ? 64.184 16.803 27.724 1.00 22.64 185 ILE B O 1
ATOM 3117 N N . ILE B 1 188 ? 64.516 15.439 29.476 1.00 22.43 186 ILE B N 1
ATOM 3118 C CA . ILE B 1 188 ? 64.168 14.239 28.735 1.00 23.24 186 ILE B CA 1
ATOM 3119 C C . ILE B 1 188 ? 62.681 14.023 29.012 1.00 22.24 186 ILE B C 1
ATOM 3120 O O . ILE B 1 188 ? 62.315 13.416 30.018 1.00 21.29 186 ILE B O 1
ATOM 3125 N N . LYS B 1 189 ? 61.832 14.537 28.123 1.00 21.14 187 LYS B N 1
ATOM 3126 C CA . LYS B 1 189 ? 60.387 14.427 28.291 1.00 21.00 187 LYS B CA 1
ATOM 3127 C C . LYS B 1 189 ? 59.872 13.020 28.067 1.00 20.01 187 LYS B C 1
ATOM 3128 O O . LYS B 1 189 ? 58.948 12.572 28.738 1.00 20.80 187 LYS B O 1
ATOM 3134 N N . LYS B 1 190 ? 60.466 12.325 27.109 1.00 20.76 188 LYS B N 1
ATOM 3135 C CA . LYS B 1 190 ? 60.066 10.959 26.818 1.00 19.68 188 LYS B CA 1
ATOM 3136 C C . LYS B 1 190 ? 61.304 10.167 26.442 1.00 20.53 188 LYS B C 1
ATOM 3137 O O . LYS B 1 190 ? 62.242 10.708 25.850 1.00 17.66 188 LYS B O 1
ATOM 3143 N N . SER B 1 191 ? 61.304 8.884 26.787 1.00 20.66 189 SER B N 1
ATOM 3144 C CA . SER B 1 191 ? 62.432 8.026 26.479 1.00 22.27 189 SER B CA 1
ATOM 3145 C C . SER B 1 191 ? 62.065 6.556 26.538 1.00 23.77 189 SER B C 1
ATOM 3146 O O . SER B 1 191 ? 61.104 6.172 27.202 1.00 24.56 189 SER B O 1
ATOM 3149 N N . ILE B 1 192 ? 62.853 5.741 25.846 1.00 26.44 190 ILE B N 1
ATOM 3150 C CA . ILE B 1 192 ? 62.660 4.298 25.813 1.00 29.73 190 ILE B CA 1
ATOM 3151 C C . ILE B 1 192 ? 63.167 3.700 27.121 1.00 31.16 190 ILE B C 1
ATOM 3152 O O . ILE B 1 192 ? 62.694 2.656 27.567 1.00 32.13 190 ILE B O 1
ATOM 3157 N N . LYS B 1 193 ? 64.137 4.374 27.725 1.00 32.76 191 LYS B N 1
ATOM 3158 C CA . LYS B 1 193 ? 64.708 3.949 28.995 1.00 35.58 191 LYS B CA 1
ATOM 3159 C C . LYS B 1 193 ? 63.959 4.713 30.078 1.00 38.24 191 LYS B C 1
ATOM 3160 O O . LYS B 1 193 ? 64.146 5.916 30.226 1.00 39.10 191 LYS B O 1
ATOM 3166 N N . ASP B 1 194 ? 63.111 4.021 30.831 1.00 42.79 192 ASP B N 1
ATOM 3167 C CA . ASP B 1 194 ? 62.335 4.659 31.894 1.00 46.43 192 ASP B CA 1
ATOM 3168 C C . ASP B 1 194 ? 63.242 5.190 33.001 1.00 47.23 192 ASP B C 1
ATOM 3169 O O . ASP B 1 194 ? 62.802 5.935 33.878 1.00 48.11 192 ASP B O 1
ATOM 3174 N N . GLU B 1 195 ? 64.509 4.794 32.949 1.00 48.28 193 GLU B N 1
ATOM 3175 C CA . GLU B 1 195 ? 65.510 5.199 33.933 1.00 48.54 193 GLU B CA 1
ATOM 3176 C C . GLU B 1 195 ? 65.915 6.671 33.803 1.00 47.30 193 GLU B C 1
ATOM 3177 O O . GLU B 1 195 ? 66.460 7.257 34.743 1.00 47.15 193 GLU B O 1
ATOM 3183 N N . ILE B 1 196 ? 65.651 7.264 32.641 1.00 43.61 194 ILE B N 1
ATOM 3184 C CA . ILE B 1 196 ? 66.024 8.652 32.401 1.00 39.75 194 ILE B CA 1
ATOM 3185 C C . ILE B 1 196 ? 64.843 9.583 32.133 1.00 37.88 194 ILE B C 1
ATOM 3186 O O . ILE B 1 196 ? 65.019 10.796 32.038 1.00 37.46 194 ILE B O 1
ATOM 3191 N N . ALA B 1 197 ? 63.643 9.026 32.018 1.00 35.71 195 ALA B N 1
ATOM 3192 C CA . ALA B 1 197 ? 62.465 9.842 31.744 1.00 33.26 195 ALA B CA 1
ATOM 3193 C C . ALA B 1 197 ? 62.219 10.854 32.852 1.00 32.00 195 ALA B C 1
ATOM 3194 O O . ALA B 1 197 ? 62.175 10.497 34.025 1.00 32.99 195 ALA B O 1
ATOM 3196 N N . GLY B 1 198 ? 62.061 12.120 32.472 1.00 31.07 196 GLY B N 1
ATOM 3197 C CA . GLY B 1 198 ? 61.819 13.170 33.446 1.00 29.01 196 GLY B CA 1
ATOM 3198 C C . GLY B 1 198 ? 63.088 13.776 34.030 1.00 29.09 196 GLY B C 1
ATOM 3199 O O . GLY B 1 198 ? 63.026 14.729 34.811 1.00 30.41 196 GLY B O 1
ATOM 3200 N N . LYS B 1 199 ? 64.243 13.227 33.671 1.00 25.72 197 LYS B N 1
ATOM 3201 C CA . LYS B 1 199 ? 65.503 13.751 34.185 1.00 24.78 197 LYS B CA 1
ATOM 3202 C C . LYS B 1 199 ? 66.055 14.852 33.291 1.00 22.92 197 LYS B C 1
ATOM 3203 O O . LYS B 1 199 ? 65.740 14.933 32.096 1.00 18.67 197 LYS B O 1
ATOM 3209 N N . ILE B 1 200 ? 66.895 15.690 33.884 1.00 21.96 198 ILE B N 1
ATOM 3210 C CA . ILE B 1 200 ? 67.511 16.792 33.179 1.00 21.30 198 ILE B CA 1
ATOM 3211 C C . ILE B 1 200 ? 69.021 16.591 33.133 1.00 22.37 198 ILE B C 1
ATOM 3212 O O . ILE B 1 200 ? 69.659 16.318 34.158 1.00 22.16 198 ILE B O 1
ATOM 3217 N N . VAL B 1 201 ? 69.584 16.712 31.934 1.00 20.36 199 VAL B N 1
ATOM 3218 C CA . VAL B 1 201 ? 71.018 16.549 31.745 1.00 20.56 199 VAL B CA 1
ATOM 3219 C C . VAL B 1 201 ? 71.635 17.809 31.146 1.00 22.17 199 VAL B C 1
ATOM 3220 O O . VAL B 1 201 ? 70.957 18.584 30.467 1.00 22.77 199 VAL B O 1
ATOM 3224 N N . SER B 1 202 ? 72.922 18.014 31.403 1.00 22.52 200 SER B N 1
ATOM 3225 C CA . SER B 1 202 ? 73.627 19.174 30.871 1.00 22.70 200 SER B CA 1
ATOM 3226 C C . SER B 1 202 ? 74.899 18.693 30.182 1.00 23.27 200 SER B C 1
ATOM 3227 O O . SER B 1 202 ? 76.006 18.923 30.662 1.00 23.04 200 SER B O 1
ATOM 3230 N N . PRO B 1 203 ? 74.749 18.025 29.031 1.00 23.73 201 PRO B N 1
ATOM 3231 C CA . PRO B 1 203 ? 75.868 17.490 28.250 1.00 24.44 201 PRO B CA 1
ATOM 3232 C C . PRO B 1 203 ? 76.942 18.477 27.775 1.00 27.39 201 PRO B C 1
ATOM 3233 O O . PRO B 1 203 ? 78.081 18.078 27.553 1.00 26.22 201 PRO B O 1
ATOM 3237 N N . LEU B 1 204 ? 76.601 19.752 27.620 1.00 28.55 202 LEU B N 1
ATOM 3238 C CA . LEU B 1 204 ? 77.594 20.713 27.152 1.00 32.33 202 LEU B CA 1
ATOM 3239 C C . LEU B 1 204 ? 78.586 21.190 28.217 1.00 35.09 202 LEU B C 1
ATOM 3240 O O . LEU B 1 204 ? 79.640 21.742 27.884 1.00 35.43 202 LEU B O 1
ATOM 3245 N N . LEU B 1 205 ? 78.268 20.965 29.490 1.00 36.08 203 LEU B N 1
ATOM 3246 C CA . LEU B 1 205 ? 79.160 21.378 30.571 1.00 37.98 203 LEU B CA 1
ATOM 3247 C C . LEU B 1 205 ? 80.555 20.776 30.414 1.00 38.71 203 LEU B C 1
ATOM 3248 O O . LEU B 1 205 ? 81.531 21.553 30.396 1.00 40.65 203 LEU B O 1
ATOM 3261 N N . ASN C 1 4 ? 46.981 -7.570 38.389 1.00 69.45 2 ASN C N 1
ATOM 3262 C CA . ASN C 1 4 ? 47.002 -8.701 37.471 1.00 66.85 2 ASN C CA 1
ATOM 3263 C C . ASN C 1 4 ? 46.307 -8.319 36.179 1.00 64.28 2 ASN C C 1
ATOM 3264 O O . ASN C 1 4 ? 45.374 -7.517 36.182 1.00 63.53 2 ASN C O 1
ATOM 3269 N N . SER C 1 5 ? 46.766 -8.896 35.076 1.00 61.16 3 SER C N 1
ATOM 3270 C CA . SER C 1 5 ? 46.161 -8.621 33.784 1.00 58.40 3 SER C CA 1
ATOM 3271 C C . SER C 1 5 ? 44.721 -9.116 33.822 1.00 56.66 3 SER C C 1
ATOM 3272 O O . SER C 1 5 ? 43.831 -8.522 33.211 1.00 55.32 3 SER C O 1
ATOM 3275 N N . GLU C 1 6 ? 44.500 -10.203 34.559 1.00 54.26 4 GLU C N 1
ATOM 3276 C CA . GLU C 1 6 ? 43.172 -10.784 34.685 1.00 52.55 4 GLU C CA 1
ATOM 3277 C C . GLU C 1 6 ? 42.283 -9.856 35.498 1.00 49.54 4 GLU C C 1
ATOM 3278 O O . GLU C 1 6 ? 41.058 -9.882 35.370 1.00 49.31 4 GLU C O 1
ATOM 3284 N N . LYS C 1 7 ? 42.910 -9.027 36.326 1.00 45.48 5 LYS C N 1
ATOM 3285 C CA . LYS C 1 7 ? 42.177 -8.086 37.157 1.00 42.18 5 LYS C CA 1
ATOM 3286 C C . LYS C 1 7 ? 41.850 -6.827 36.354 1.00 39.14 5 LYS C C 1
ATOM 3287 O O . LYS C 1 7 ? 40.746 -6.296 36.448 1.00 37.76 5 LYS C O 1
ATOM 3293 N N . PHE C 1 8 ? 42.811 -6.357 35.560 1.00 35.08 6 PHE C N 1
ATOM 3294 C CA . PHE C 1 8 ? 42.605 -5.169 34.738 1.00 31.94 6 PHE C CA 1
ATOM 3295 C C . PHE C 1 8 ? 41.407 -5.353 33.812 1.00 29.77 6 PHE C C 1
ATOM 3296 O O . PHE C 1 8 ? 40.596 -4.447 33.652 1.00 27.30 6 PHE C O 1
ATOM 3304 N N . PHE C 1 9 ? 41.308 -6.528 33.202 1.00 29.22 7 PHE C N 1
ATOM 3305 C CA . PHE C 1 9 ? 40.210 -6.819 32.288 1.00 30.47 7 PHE C CA 1
ATOM 3306 C C . PHE C 1 9 ? 38.875 -6.938 33.009 1.00 29.72 7 PHE C C 1
ATOM 3307 O O . PHE C 1 9 ? 37.824 -6.749 32.402 1.00 29.22 7 PHE C O 1
ATOM 3315 N N . LYS C 1 10 ? 38.918 -7.241 34.305 1.00 29.57 8 LYS C N 1
ATOM 3316 C CA . LYS C 1 10 ? 37.686 -7.370 35.088 1.00 29.54 8 LYS C CA 1
ATOM 3317 C C . LYS C 1 10 ? 37.002 -6.015 35.271 1.00 27.83 8 LYS C C 1
ATOM 3318 O O . LYS C 1 10 ? 35.837 -5.928 35.641 1.00 28.80 8 LYS C O 1
ATOM 3324 N N . LEU C 1 11 ? 37.792 -4.929 35.067 1.00 25.95 9 LEU C N 1
ATOM 3325 C CA . LEU C 1 11 ? 37.205 -3.596 35.205 1.00 25.53 9 LEU C CA 1
ATOM 3326 C C . LEU C 1 11 ? 36.125 -3.368 34.137 1.00 25.12 9 LEU C C 1
ATOM 3327 O O . LEU C 1 11 ? 35.312 -2.453 34.217 1.00 23.70 9 LEU C O 1
ATOM 3332 N N . PHE C 1 12 ? 36.180 -4.203 33.067 1.00 24.99 10 PHE C N 1
ATOM 3333 C CA . PHE C 1 12 ? 35.236 -4.036 31.946 1.00 26.17 10 PHE C CA 1
ATOM 3334 C C . PHE C 1 12 ? 34.399 -5.303 31.696 1.00 28.05 10 PHE C C 1
ATOM 3335 O O . PHE C 1 12 ? 34.779 -6.413 32.044 1.00 30.03 10 PHE C O 1
ATOM 3343 N N . ARG C 1 13 ? 33.249 -5.100 31.067 1.00 29.36 11 ARG C N 1
ATOM 3344 C CA . ARG C 1 13 ? 32.372 -6.203 30.729 1.00 30.25 11 ARG C CA 1
ATOM 3345 C C . ARG C 1 13 ? 32.147 -6.233 29.225 1.00 29.25 11 ARG C C 1
ATOM 3346 O O . ARG C 1 13 ? 32.232 -5.209 28.540 1.00 29.39 11 ARG C O 1
ATOM 3354 N N . VAL C 1 14 ? 31.879 -7.427 28.719 1.00 29.16 12 VAL C N 1
ATOM 3355 C CA . VAL C 1 14 ? 31.638 -7.638 27.303 1.00 28.10 12 VAL C CA 1
ATOM 3356 C C . VAL C 1 14 ? 30.597 -6.648 26.782 1.00 26.92 12 VAL C C 1
ATOM 3357 O O . VAL C 1 14 ? 29.598 -6.377 27.445 1.00 25.48 12 VAL C O 1
ATOM 3361 N N . GLY C 1 15 ? 30.851 -6.093 25.600 1.00 26.25 13 GLY C N 1
ATOM 3362 C CA . GLY C 1 15 ? 29.927 -5.135 25.024 1.00 25.36 13 GLY C CA 1
ATOM 3363 C C . GLY C 1 15 ? 30.349 -3.697 25.263 1.00 24.51 13 GLY C C 1
ATOM 3364 O O . GLY C 1 15 ? 29.858 -2.779 24.609 1.00 25.14 13 GLY C O 1
ATOM 3365 N N . GLU C 1 16 ? 31.260 -3.491 26.203 1.00 22.79 14 GLU C N 1
ATOM 3366 C CA . GLU C 1 16 ? 31.725 -2.148 26.492 1.00 21.99 14 GLU C CA 1
ATOM 3367 C C . GLU C 1 16 ? 32.601 -1.564 25.396 1.00 20.29 14 GLU C C 1
ATOM 3368 O O . GLU C 1 16 ? 33.213 -2.284 24.606 1.00 19.56 14 GLU C O 1
ATOM 3374 N N . THR C 1 17 ? 32.639 -0.240 25.362 1.00 19.88 15 THR C N 1
ATOM 3375 C CA . THR C 1 17 ? 33.470 0.510 24.432 1.00 20.62 15 THR C CA 1
ATOM 3376 C C . THR C 1 17 ? 34.270 1.407 25.362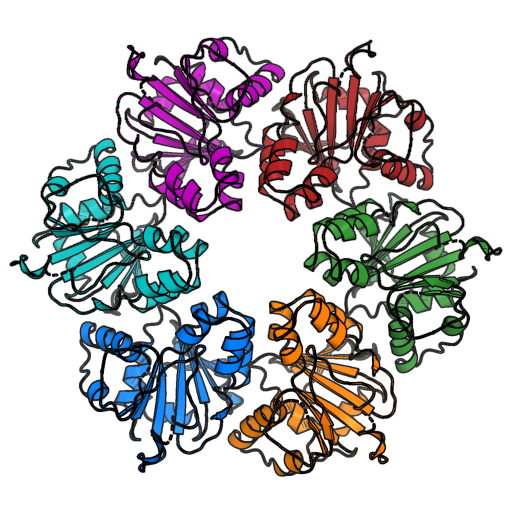 1.00 19.08 15 THR C C 1
ATOM 3377 O O . THR C 1 17 ? 33.716 2.282 26.024 1.00 17.39 15 THR C O 1
ATOM 3381 N N . VAL C 1 18 ? 35.572 1.165 25.431 1.00 19.86 16 VAL C N 1
ATOM 3382 C CA . VAL C 1 18 ? 36.438 1.929 26.312 1.00 17.72 16 VAL C CA 1
ATOM 3383 C C . VAL C 1 18 ? 37.287 2.934 25.552 1.00 18.88 16 VAL C C 1
ATOM 3384 O O . VAL C 1 18 ? 37.993 2.577 24.605 1.00 21.04 16 VAL C O 1
ATOM 3388 N N . LEU C 1 19 ? 37.212 4.196 25.961 1.00 17.60 17 LEU C N 1
ATOM 3389 C CA . LEU C 1 19 ? 38.014 5.230 25.330 1.00 16.75 17 LEU C CA 1
ATOM 3390 C C . LEU C 1 19 ? 39.316 5.353 26.130 1.00 15.77 17 LEU C C 1
ATOM 3391 O O . LEU C 1 19 ? 39.297 5.642 27.328 1.00 17.54 17 LEU C O 1
ATOM 3396 N N . VAL C 1 20 ? 40.442 5.106 25.472 1.00 13.55 18 VAL C N 1
ATOM 3397 C CA . VAL C 1 20 ? 41.737 5.208 26.125 1.00 14.37 18 VAL C CA 1
ATOM 3398 C C . VAL C 1 20 ? 42.403 6.485 25.620 1.00 14.29 18 VAL C C 1
ATOM 3399 O O . VAL C 1 20 ? 42.932 6.526 24.509 1.00 15.12 18 VAL C O 1
ATOM 3403 N N . GLU C 1 21 ? 42.359 7.532 26.437 1.00 14.26 19 GLU C N 1
ATOM 3404 C CA . GLU C 1 21 ? 42.936 8.819 26.067 1.00 14.96 19 GLU C CA 1
ATOM 3405 C C . GLU C 1 21 ? 44.390 8.915 26.494 1.00 13.81 19 GLU C C 1
ATOM 3406 O O . GLU C 1 21 ? 44.740 8.603 27.633 1.00 11.98 19 GLU C O 1
ATOM 3412 N N . TYR C 1 22 ? 45.238 9.351 25.571 1.00 14.19 20 TYR C N 1
ATOM 3413 C CA . TYR C 1 22 ? 46.653 9.486 25.859 1.00 15.88 20 TYR C CA 1
ATOM 3414 C C . TYR C 1 22 ? 47.229 10.707 25.148 1.00 17.90 20 TYR C C 1
ATOM 3415 O O . TYR C 1 22 ? 46.520 11.405 24.411 1.00 18.02 20 TYR C O 1
ATOM 3424 N N . SER C 1 23 ? 48.511 10.969 25.383 1.00 18.11 21 SER C N 1
ATOM 3425 C CA . SER C 1 23 ? 49.182 12.090 24.745 1.00 21.48 21 SER C CA 1
ATOM 3426 C C . SER C 1 23 ? 50.491 11.585 24.152 1.00 20.31 21 SER C C 1
ATOM 3427 O O . SER C 1 23 ? 50.865 10.435 24.351 1.00 19.26 21 SER C O 1
ATOM 3430 N N . GLY C 1 24 ? 51.185 12.458 23.432 1.00 21.40 22 GLY C N 1
ATOM 3431 C CA . GLY C 1 24 ? 52.447 12.082 22.830 1.00 21.39 22 GLY C CA 1
ATOM 3432 C C . GLY C 1 24 ? 53.507 11.616 23.816 1.00 20.86 22 GLY C C 1
ATOM 3433 O O . GLY C 1 24 ? 54.366 10.821 23.454 1.00 23.37 22 GLY C O 1
ATOM 3434 N N . THR C 1 25 ? 53.454 12.093 25.055 1.00 20.03 23 THR C N 1
ATOM 3435 C CA . THR C 1 25 ? 54.443 11.700 26.062 1.00 21.22 23 THR C CA 1
ATOM 3436 C C . THR C 1 25 ? 54.027 10.477 26.889 1.00 22.72 23 THR C C 1
ATOM 3437 O O . THR C 1 25 ? 54.772 10.039 27.766 1.00 24.54 23 THR C O 1
ATOM 3441 N N . SER C 1 26 ? 52.851 9.925 26.603 1.00 20.57 24 SER C N 1
ATOM 3442 C CA . SER C 1 26 ? 52.333 8.775 27.345 1.00 20.71 24 SER C CA 1
ATOM 3443 C C . SER C 1 26 ? 52.960 7.422 27.015 1.00 20.60 24 SER C C 1
ATOM 3444 O O . SER C 1 26 ? 52.956 6.513 27.852 1.00 19.36 24 SER C O 1
ATOM 3447 N N . ARG C 1 27 ? 53.488 7.288 25.802 1.00 20.13 25 ARG C N 1
ATOM 3448 C CA . ARG C 1 27 ? 54.036 6.013 25.346 1.00 19.12 25 ARG C CA 1
ATOM 3449 C C . ARG C 1 27 ? 52.872 5.038 25.484 1.00 18.70 25 ARG C C 1
ATOM 3450 O O . ARG C 1 27 ? 52.989 3.996 26.128 1.00 19.22 25 ARG C O 1
ATOM 3458 N N . ALA C 1 28 ? 51.740 5.409 24.888 1.00 16.77 26 ALA C N 1
ATOM 3459 C CA . ALA C 1 28 ? 50.525 4.595 24.939 1.00 16.91 26 ALA C CA 1
ATOM 3460 C C . ALA C 1 28 ? 50.733 3.186 24.400 1.00 15.62 26 ALA C C 1
ATOM 3461 O O . ALA C 1 28 ? 49.954 2.286 24.711 1.00 14.06 26 ALA C O 1
ATOM 3463 N N . GLU C 1 29 ? 51.781 2.992 23.599 1.00 15.03 27 GLU C N 1
ATOM 3464 C CA . GLU C 1 29 ? 52.065 1.671 23.039 1.00 15.76 27 GLU C CA 1
ATOM 3465 C C . GLU C 1 29 ? 52.309 0.627 24.129 1.00 15.47 27 GLU C C 1
ATOM 3466 O O . GLU C 1 29 ? 52.068 -0.562 23.915 1.00 14.45 27 GLU C O 1
ATOM 3472 N N . LEU C 1 30 ? 52.787 1.065 25.292 1.00 14.19 28 LEU C N 1
ATOM 3473 C CA . LEU C 1 30 ? 53.061 0.133 26.385 1.00 16.45 28 LEU C CA 1
ATOM 3474 C C . LEU C 1 30 ? 51.766 -0.509 26.870 1.00 17.07 28 LEU C C 1
ATOM 3475 O O . LEU C 1 30 ? 51.738 -1.705 27.171 1.00 18.17 28 LEU C O 1
ATOM 3480 N N . LEU C 1 31 ? 50.697 0.280 26.949 1.00 15.99 29 LEU C N 1
ATOM 3481 C CA . LEU C 1 31 ? 49.414 -0.259 27.385 1.00 16.89 29 LEU C CA 1
ATOM 3482 C C . LEU C 1 31 ? 48.856 -1.182 26.305 1.00 16.29 29 LEU C C 1
ATOM 3483 O O . LEU C 1 31 ? 48.293 -2.230 26.611 1.00 16.41 29 LEU C O 1
ATOM 3488 N N . LEU C 1 32 ? 49.013 -0.802 25.039 1.00 17.28 30 LEU C N 1
ATOM 3489 C CA . LEU C 1 32 ? 48.520 -1.651 23.962 1.00 16.60 30 LEU C CA 1
ATOM 3490 C C . LEU C 1 32 ? 49.209 -3.010 24.029 1.00 16.37 30 LEU C C 1
ATOM 3491 O O . LEU C 1 32 ? 48.560 -4.044 23.905 1.00 16.45 30 LEU C O 1
ATOM 3496 N N . TYR C 1 33 ? 50.526 -2.999 24.229 1.00 17.53 31 TYR C N 1
ATOM 3497 C CA . TYR C 1 33 ? 51.305 -4.233 24.313 1.00 18.76 31 TYR C CA 1
ATOM 3498 C C . TYR C 1 33 ? 50.805 -5.079 25.472 1.00 19.00 31 TYR C C 1
ATOM 3499 O O . TYR C 1 33 ? 50.676 -6.298 25.366 1.00 19.10 31 TYR C O 1
ATOM 3508 N N . TYR C 1 34 ? 50.541 -4.415 26.588 1.00 20.40 32 TYR C N 1
ATOM 3509 C CA . TYR C 1 34 ? 50.053 -5.082 27.785 1.00 20.72 32 TYR C CA 1
ATOM 3510 C C . TYR C 1 34 ? 48.738 -5.809 27.526 1.00 20.04 32 TYR C C 1
ATOM 3511 O O . TYR C 1 34 ? 48.572 -6.966 27.913 1.00 20.29 32 TYR C O 1
ATOM 3520 N N . ILE C 1 35 ? 47.807 -5.123 26.872 1.00 19.97 33 ILE C N 1
ATOM 3521 C CA . ILE C 1 35 ? 46.504 -5.691 26.554 1.00 19.83 33 ILE C CA 1
ATOM 3522 C C . ILE C 1 35 ? 46.632 -6.850 25.569 1.00 22.18 33 ILE C C 1
ATOM 3523 O O . ILE C 1 35 ? 45.972 -7.874 25.720 1.00 21.72 33 ILE C O 1
ATOM 3528 N N . VAL C 1 36 ? 47.490 -6.685 24.568 1.00 24.07 34 VAL C N 1
ATOM 3529 C CA . VAL C 1 36 ? 47.700 -7.714 23.558 1.00 25.90 34 VAL C CA 1
ATOM 3530 C C . VAL C 1 36 ? 48.389 -8.956 24.117 1.00 28.51 34 VAL C C 1
ATOM 3531 O O . VAL C 1 36 ? 47.981 -10.083 23.834 1.00 28.64 34 VAL C O 1
ATOM 3535 N N . ASN C 1 37 ? 49.420 -8.737 24.928 1.00 29.94 35 ASN C N 1
ATOM 3536 C CA . ASN C 1 37 ? 50.214 -9.819 25.500 1.00 30.66 35 ASN C CA 1
ATOM 3537 C C . ASN C 1 37 ? 49.616 -10.554 26.697 1.00 31.83 35 ASN C C 1
ATOM 3538 O O . ASN C 1 37 ? 50.022 -11.675 26.993 1.00 32.94 35 ASN C O 1
ATOM 3543 N N . ASN C 1 38 ? 48.659 -9.937 27.383 1.00 32.78 36 ASN C N 1
ATOM 3544 C CA . ASN C 1 38 ? 48.055 -10.555 28.563 1.00 32.87 36 ASN C CA 1
ATOM 3545 C C . ASN C 1 38 ? 46.618 -10.998 28.358 1.00 34.60 36 ASN C C 1
ATOM 3546 O O . ASN C 1 38 ? 46.033 -11.667 29.218 1.00 33.61 36 ASN C O 1
ATOM 3551 N N . SER C 1 39 ? 46.049 -10.617 27.221 1.00 34.22 37 SER C N 1
ATOM 3552 C CA . SER C 1 39 ? 44.730 -11.081 26.874 1.00 34.14 37 SER C CA 1
ATOM 3553 C C . SER C 1 39 ? 44.731 -12.586 26.631 1.00 34.52 37 SER C C 1
ATOM 3554 O O . SER C 1 39 ? 45.611 -13.160 26.003 1.00 35.26 37 SER C O 1
ATOM 3557 N N . LYS C 1 40 ? 43.708 -13.214 27.239 1.00 33.15 38 LYS C N 1
ATOM 3558 C CA . LYS C 1 40 ? 43.477 -14.638 27.046 1.00 34.55 38 LYS C CA 1
ATOM 3559 C C . LYS C 1 40 ? 42.415 -14.885 25.966 1.00 34.62 38 LYS C C 1
ATOM 3560 O O . LYS C 1 40 ? 42.093 -16.017 25.617 1.00 35.85 38 LYS C O 1
ATOM 3566 N N . LEU C 1 41 ? 41.822 -13.779 25.464 1.00 33.12 39 LEU C N 1
ATOM 3567 C CA . LEU C 1 41 ? 40.906 -13.887 24.328 1.00 31.79 39 LEU C CA 1
ATOM 3568 C C . LEU C 1 41 ? 41.607 -13.536 23.011 1.00 30.59 39 LEU C C 1
ATOM 3569 O O . LEU C 1 41 ? 42.688 -12.962 22.992 1.00 31.59 39 LEU C O 1
ATOM 3574 N N . PRO C 1 42 ? 40.999 -13.854 21.860 1.00 28.08 40 PRO C N 1
ATOM 3575 C CA . PRO C 1 42 ? 41.638 -13.481 20.596 1.00 26.37 40 PRO C CA 1
ATOM 3576 C C . PRO C 1 42 ? 41.716 -11.955 20.496 1.00 25.37 40 PRO C C 1
ATOM 3577 O O . PRO C 1 42 ? 40.907 -11.242 21.089 1.00 22.88 40 PRO C O 1
ATOM 3581 N N . ILE C 1 43 ? 42.699 -11.463 19.751 1.00 24.92 41 ILE C N 1
ATOM 3582 C CA . ILE C 1 43 ? 42.883 -10.031 19.574 1.00 23.34 41 ILE C CA 1
ATOM 3583 C C . ILE C 1 43 ? 42.526 -9.634 18.150 1.00 22.84 41 ILE C C 1
ATOM 3584 O O . ILE C 1 43 ? 43.025 -10.228 17.199 1.00 23.56 41 ILE C O 1
ATOM 3589 N N . VAL C 1 44 ? 41.658 -8.637 18.004 1.00 22.73 42 VAL C N 1
ATOM 3590 C CA . VAL C 1 44 ? 41.285 -8.149 16.678 1.00 23.10 42 VAL C CA 1
ATOM 3591 C C . VAL C 1 44 ? 41.479 -6.640 16.662 1.00 23.65 42 VAL C C 1
ATOM 3592 O O . VAL C 1 44 ? 40.726 -5.894 17.289 1.00 23.63 42 VAL C O 1
ATOM 3596 N N . VAL C 1 45 ? 42.499 -6.198 15.937 1.00 22.34 43 VAL C N 1
ATOM 3597 C CA . VAL C 1 45 ? 42.824 -4.785 15.866 1.00 22.44 43 VAL C CA 1
ATOM 3598 C C . VAL C 1 45 ? 42.253 -4.044 14.665 1.00 23.24 43 VAL C C 1
ATOM 3599 O O . VAL C 1 45 ? 42.359 -4.508 13.536 1.00 24.19 43 VAL C O 1
ATOM 3603 N N . ASP C 1 46 ? 41.640 -2.894 14.918 1.00 22.08 44 ASP C N 1
ATOM 3604 C CA . ASP C 1 46 ? 41.150 -2.065 13.829 1.00 23.02 44 ASP C CA 1
ATOM 3605 C C . ASP C 1 46 ? 42.280 -1.053 13.652 1.00 22.84 44 ASP C C 1
ATOM 3606 O O . ASP C 1 46 ? 42.491 -0.190 14.500 1.00 20.44 44 ASP C O 1
ATOM 3611 N N . ASP C 1 47 ? 43.021 -1.192 12.557 1.00 21.88 45 ASP C N 1
ATOM 3612 C CA . ASP C 1 47 ? 44.166 -0.338 12.271 1.00 21.87 45 ASP C CA 1
ATOM 3613 C C . ASP C 1 47 ? 43.844 0.794 11.297 1.00 21.99 45 ASP C C 1
ATOM 3614 O O . ASP C 1 47 ? 43.767 0.603 10.080 1.00 19.08 45 ASP C O 1
ATOM 3619 N N . ILE C 1 48 ? 43.666 1.985 11.854 1.00 22.09 46 ILE C N 1
ATOM 3620 C CA . ILE C 1 48 ? 43.338 3.159 11.062 1.00 20.91 46 ILE C CA 1
ATOM 3621 C C . ILE C 1 48 ? 44.569 3.951 10.645 1.00 21.74 46 ILE C C 1
ATOM 3622 O O . ILE C 1 48 ? 45.329 4.428 11.489 1.00 21.94 46 ILE C O 1
ATOM 3627 N N . LEU C 1 49 ? 44.763 4.071 9.333 1.00 22.77 47 LEU C N 1
ATOM 3628 C CA . LEU C 1 49 ? 45.877 4.823 8.763 1.00 22.48 47 LEU C CA 1
ATOM 3629 C C . LEU C 1 49 ? 47.256 4.454 9.318 1.00 23.87 47 LEU C C 1
ATOM 3630 O O . LEU C 1 49 ? 48.009 5.313 9.791 1.00 24.68 47 LEU C O 1
ATOM 3635 N N . ASP C 1 50 ? 47.579 3.165 9.243 1.00 25.80 48 ASP C N 1
ATOM 3636 C CA . ASP C 1 50 ? 48.865 2.631 9.706 1.00 25.17 48 ASP C CA 1
ATOM 3637 C C . ASP C 1 50 ? 49.279 3.050 11.108 1.00 24.16 48 ASP C C 1
ATOM 3638 O O . ASP C 1 50 ? 50.467 3.243 11.373 1.00 26.50 48 ASP C O 1
ATOM 3643 N N . THR C 1 51 ? 48.314 3.189 12.008 1.00 22.17 49 THR C N 1
ATOM 3644 C CA . THR C 1 51 ? 48.627 3.576 13.376 1.00 20.48 49 THR C CA 1
ATOM 3645 C C . THR C 1 51 ? 49.208 2.387 14.144 1.00 19.59 49 THR C C 1
ATOM 3646 O O . THR C 1 51 ? 50.013 2.560 15.055 1.00 19.81 49 THR C O 1
ATOM 3650 N N . TYR C 1 52 ? 48.800 1.180 13.767 1.00 19.71 50 TYR C N 1
ATOM 3651 C CA . TYR C 1 52 ? 49.299 -0.028 14.425 1.00 21.29 50 TYR C CA 1
ATOM 3652 C C . TYR C 1 52 ? 50.796 -0.194 14.125 1.00 20.57 50 TYR C C 1
ATOM 3653 O O . TYR C 1 52 ? 51.593 -0.491 15.017 1.00 20.18 50 TYR C O 1
ATOM 3662 N N . TYR C 1 53 ? 51.168 0.021 12.868 1.00 19.18 51 TYR C N 1
ATOM 3663 C CA . TYR C 1 53 ? 52.557 -0.064 12.442 1.00 20.53 51 TYR C CA 1
ATOM 3664 C C . TYR C 1 53 ? 53.447 0.875 13.263 1.00 20.32 51 TYR C C 1
ATOM 3665 O O . TYR C 1 53 ? 54.593 0.543 13.572 1.00 21.43 51 TYR C O 1
ATOM 3674 N N . GLU C 1 54 ? 52.929 2.056 13.593 1.00 20.10 52 GLU C N 1
ATOM 3675 C CA . GLU C 1 54 ? 53.687 3.022 14.389 1.00 20.41 52 GLU C CA 1
ATOM 3676 C C . GLU C 1 54 ? 53.890 2.508 15.823 1.00 18.78 52 GLU C C 1
ATOM 3677 O O . GLU C 1 54 ? 54.991 2.603 16.367 1.00 17.49 52 GLU C O 1
ATOM 3683 N N . PHE C 1 55 ? 52.830 1.970 16.428 1.00 18.34 53 PHE C N 1
ATOM 3684 C CA . PHE C 1 55 ? 52.912 1.425 17.792 1.00 18.96 53 PHE C CA 1
ATOM 3685 C C . PHE C 1 55 ? 53.919 0.272 17.796 1.00 19.63 53 PHE C C 1
ATOM 3686 O O . PHE C 1 55 ? 54.815 0.202 18.640 1.00 19.27 53 PHE C O 1
ATOM 3694 N N . TYR C 1 56 ? 53.761 -0.621 16.825 1.00 20.64 54 TYR C N 1
ATOM 3695 C CA . TYR C 1 56 ? 54.622 -1.788 16.657 1.00 21.59 54 TYR C CA 1
ATOM 3696 C C . TYR C 1 56 ? 56.090 -1.395 16.517 1.00 21.04 54 TYR C C 1
ATOM 3697 O O . TYR C 1 56 ? 56.968 -1.992 17.133 1.00 21.03 54 TYR C O 1
ATOM 3706 N N . THR C 1 57 ? 56.341 -0.388 15.691 1.00 21.42 55 THR C N 1
ATOM 3707 C CA . THR C 1 57 ? 57.685 0.095 15.451 1.00 22.30 55 THR C CA 1
ATOM 3708 C C . THR C 1 57 ? 58.318 0.696 16.709 1.00 20.95 55 THR C C 1
ATOM 3709 O O . THR C 1 57 ? 59.502 0.504 16.963 1.00 21.28 55 THR C O 1
ATOM 3713 N N . ARG C 1 58 ? 57.530 1.417 17.498 1.00 20.49 56 ARG C N 1
ATOM 3714 C CA . ARG C 1 58 ? 58.036 2.023 18.727 1.00 19.04 56 ARG C CA 1
ATOM 3715 C C . ARG C 1 58 ? 58.376 0.939 19.751 1.00 18.80 56 ARG C C 1
ATOM 3716 O O . ARG C 1 58 ? 59.384 1.021 20.439 1.00 15.78 56 ARG C O 1
ATOM 3724 N N . LEU C 1 59 ? 57.531 -0.080 19.851 1.00 20.29 57 LEU C N 1
ATOM 3725 C CA . LEU C 1 59 ? 57.785 -1.167 20.790 1.00 20.91 57 LEU C CA 1
ATOM 3726 C C . LEU C 1 59 ? 59.003 -1.972 20.334 1.00 21.29 57 LEU C C 1
ATOM 3727 O O . LEU C 1 59 ? 59.856 -2.334 21.144 1.00 19.76 57 LEU C O 1
ATOM 3732 N N . LYS C 1 60 ? 59.092 -2.230 19.032 1.00 21.40 58 LYS C N 1
ATOM 3733 C CA . LYS C 1 60 ? 60.211 -2.992 18.489 1.00 22.24 58 LYS C CA 1
ATOM 3734 C C . LYS C 1 60 ? 61.534 -2.297 18.805 1.00 22.45 58 LYS C C 1
ATOM 3735 O O . LYS C 1 60 ? 62.477 -2.921 19.303 1.00 21.85 58 LYS C O 1
ATOM 3741 N N . VAL C 1 61 ? 61.598 -1.000 18.523 1.00 22.36 59 VAL C N 1
ATOM 3742 C CA . VAL C 1 61 ? 62.805 -0.231 18.791 1.00 21.96 59 VAL C CA 1
ATOM 3743 C C . VAL C 1 61 ? 63.094 -0.258 20.292 1.00 20.31 59 VAL C C 1
ATOM 3744 O O . VAL C 1 61 ? 64.248 -0.264 20.707 1.00 18.76 59 VAL C O 1
ATOM 3748 N N . ALA C 1 62 ? 62.034 -0.281 21.096 1.00 18.92 60 ALA C N 1
ATOM 3749 C CA . ALA C 1 62 ? 62.164 -0.305 22.549 1.00 19.97 60 ALA C CA 1
ATOM 3750 C C . ALA C 1 62 ? 62.685 -1.646 23.068 1.00 20.84 60 ALA C C 1
ATOM 3751 O O . ALA C 1 62 ? 62.940 -1.794 24.260 1.00 21.42 60 ALA C O 1
ATOM 3753 N N . GLY C 1 63 ? 62.831 -2.622 22.174 1.00 22.95 61 GLY C N 1
ATOM 3754 C CA . GLY C 1 63 ? 63.349 -3.920 22.573 1.00 23.38 61 GLY C CA 1
ATOM 3755 C C . GLY C 1 63 ? 62.327 -4.963 22.986 1.00 24.45 61 GLY C C 1
ATOM 3756 O O . GLY C 1 63 ? 62.691 -6.013 23.509 1.00 25.08 61 GLY C O 1
ATOM 3757 N N . PHE C 1 64 ? 61.049 -4.689 22.758 1.00 23.95 62 PHE C N 1
ATOM 3758 C CA . PHE C 1 64 ? 60.004 -5.640 23.125 1.00 23.41 62 PHE C CA 1
ATOM 3759 C C . PHE C 1 64 ? 59.970 -6.788 22.138 1.00 23.57 62 PHE C C 1
ATOM 3760 O O . PHE C 1 64 ? 60.326 -6.630 20.969 1.00 23.69 62 PHE C O 1
ATOM 3768 N N . ASP C 1 65 ? 59.571 -7.957 22.612 1.00 22.36 63 ASP C N 1
ATOM 3769 C CA . ASP C 1 65 ? 59.428 -9.083 21.710 1.00 24.66 63 ASP C CA 1
ATOM 3770 C C . ASP C 1 65 ? 58.071 -8.764 21.090 1.00 23.24 63 ASP C C 1
ATOM 3771 O O . ASP C 1 65 ? 57.065 -8.728 21.793 1.00 22.76 63 ASP C O 1
ATOM 3776 N N . VAL C 1 66 ? 58.044 -8.508 19.788 1.00 24.46 64 VAL C N 1
ATOM 3777 C CA . VAL C 1 66 ? 56.794 -8.140 19.126 1.00 25.93 64 VAL C CA 1
ATOM 3778 C C . VAL C 1 66 ? 56.084 -9.236 18.344 1.00 25.66 64 VAL C C 1
ATOM 3779 O O . VAL C 1 66 ? 55.244 -8.944 17.491 1.00 25.77 64 VAL C O 1
ATOM 3783 N N . ALA C 1 67 ? 56.413 -10.490 18.635 1.00 25.40 65 ALA C N 1
ATOM 3784 C CA . ALA C 1 67 ? 55.770 -11.617 17.963 1.00 26.55 65 ALA C CA 1
ATOM 3785 C C . ALA C 1 67 ? 54.262 -11.621 18.248 1.00 25.94 65 ALA C C 1
ATOM 3786 O O . ALA C 1 67 ? 53.455 -11.889 17.356 1.00 26.53 65 ALA C O 1
ATOM 3788 N N . PRO C 1 68 ? 53.861 -11.324 19.501 1.00 25.58 66 PRO C N 1
ATOM 3789 C CA . PRO C 1 68 ? 52.433 -11.308 19.843 1.00 24.71 66 PRO C CA 1
ATOM 3790 C C . PRO C 1 68 ? 51.656 -10.301 18.993 1.00 25.04 66 PRO C C 1
ATOM 3791 O O . PRO C 1 68 ? 50.468 -10.489 18.726 1.00 24.07 66 PRO C O 1
ATOM 3795 N N . LEU C 1 69 ? 52.330 -9.225 18.588 1.00 24.70 67 LEU C N 1
ATOM 3796 C CA . LEU C 1 69 ? 51.693 -8.186 17.777 1.00 24.94 67 LEU C CA 1
ATOM 3797 C C . LEU C 1 69 ? 51.478 -8.641 16.340 1.00 24.43 67 LEU C C 1
ATOM 3798 O O . LEU C 1 69 ? 50.474 -8.307 15.722 1.00 23.51 67 LEU C O 1
ATOM 3803 N N . GLU C 1 70 ? 52.421 -9.414 15.813 1.00 25.53 68 GLU C N 1
ATOM 3804 C CA . GLU C 1 70 ? 52.322 -9.900 14.444 1.00 28.59 68 GLU C CA 1
ATOM 3805 C C . GLU C 1 70 ? 51.317 -11.044 14.325 1.00 28.32 68 GLU C C 1
ATOM 3806 O O . GLU C 1 70 ? 50.865 -11.370 13.230 1.00 27.89 68 GLU C O 1
ATOM 3812 N N . ASN C 1 71 ? 50.955 -11.635 15.457 1.00 29.38 69 ASN C N 1
ATOM 3813 C CA . ASN C 1 71 ? 50.034 -12.762 15.469 1.00 31.03 69 ASN C CA 1
ATOM 3814 C C . ASN C 1 71 ? 48.542 -12.418 15.553 1.00 30.61 69 ASN C C 1
ATOM 3815 O O . ASN C 1 71 ? 47.699 -13.272 15.285 1.00 30.80 69 ASN C O 1
ATOM 3820 N N . VAL C 1 72 ? 48.208 -11.181 15.910 1.00 29.20 70 VAL C N 1
ATOM 3821 C CA . VAL C 1 72 ? 46.800 -10.793 16.013 1.00 28.18 70 VAL C CA 1
ATOM 3822 C C . VAL C 1 72 ? 46.152 -10.560 14.645 1.00 27.52 70 VAL C C 1
ATOM 3823 O O . VAL C 1 72 ? 46.844 -10.380 13.646 1.00 28.67 70 VAL C O 1
ATOM 3827 N N . GLN C 1 73 ? 44.822 -10.564 14.608 1.00 26.83 71 GLN C N 1
ATOM 3828 C CA . GLN C 1 73 ? 44.086 -10.330 13.369 1.00 26.97 71 GLN C CA 1
ATOM 3829 C C . GLN C 1 73 ? 43.832 -8.829 13.212 1.00 26.37 71 GLN C C 1
ATOM 3830 O O . GLN C 1 73 ? 43.439 -8.153 14.161 1.00 25.49 71 GLN C O 1
ATOM 3836 N N . VAL C 1 74 ? 44.053 -8.313 12.008 1.00 25.70 72 VAL C N 1
ATOM 3837 C CA . VAL C 1 74 ? 43.887 -6.889 11.767 1.00 23.97 72 VAL C CA 1
ATOM 3838 C C . VAL C 1 74 ? 42.962 -6.508 10.621 1.00 24.59 72 VAL C C 1
ATOM 3839 O O . VAL C 1 74 ? 42.987 -7.116 9.550 1.00 24.24 72 VAL C O 1
ATOM 3843 N N . ILE C 1 75 ? 42.146 -5.489 10.864 1.00 25.12 73 ILE C N 1
ATOM 3844 C CA . ILE C 1 75 ? 41.249 -4.960 9.850 1.00 26.46 73 ILE C CA 1
ATOM 3845 C C . ILE C 1 75 ? 41.793 -3.570 9.561 1.00 27.72 73 ILE C C 1
ATOM 3846 O O . ILE C 1 75 ? 41.739 -2.693 10.423 1.00 28.60 73 ILE C O 1
ATOM 3851 N N . LYS C 1 76 ? 42.333 -3.374 8.363 1.00 28.55 74 LYS C N 1
ATOM 3852 C CA . LYS C 1 76 ? 42.901 -2.086 7.993 1.00 30.89 74 LYS C CA 1
ATOM 3853 C C . LYS C 1 76 ? 41.916 -1.110 7.373 1.00 32.65 74 LYS C C 1
ATOM 3854 O O . LYS C 1 76 ? 41.092 -1.474 6.537 1.00 31.99 74 LYS C O 1
ATOM 3868 N N . GLY C 1 78 ? 42.401 2.191 5.425 1.00 35.24 76 GLY C N 1
ATOM 3869 C CA . GLY C 1 78 ? 43.375 3.066 4.796 1.00 35.43 76 GLY C CA 1
ATOM 3870 C C . GLY C 1 78 ? 44.766 2.563 5.143 1.00 35.56 76 GLY C C 1
ATOM 3871 O O . GLY C 1 78 ? 44.910 1.452 5.653 1.00 35.53 76 GLY C O 1
ATOM 3872 N N . GLY C 1 79 ? 45.787 3.371 4.876 1.00 35.53 77 GLY C N 1
ATOM 3873 C CA . GLY C 1 79 ? 47.149 2.970 5.191 1.00 35.25 77 GLY C CA 1
ATOM 3874 C C . GLY C 1 79 ? 47.749 2.023 4.173 1.00 35.16 77 GLY C C 1
ATOM 3875 O O . GLY C 1 79 ? 47.044 1.512 3.304 1.00 35.03 77 GLY C O 1
ATOM 3876 N N . THR C 1 80 ? 49.052 1.778 4.280 1.00 35.43 78 THR C N 1
ATOM 3877 C CA . THR C 1 80 ? 49.735 0.887 3.343 1.00 36.08 78 THR C CA 1
ATOM 3878 C C . THR C 1 80 ? 50.768 -0.024 4.002 1.00 35.61 78 THR C C 1
ATOM 3879 O O . THR C 1 80 ? 51.475 -0.764 3.317 1.00 36.96 78 THR C O 1
ATOM 3883 N N . LYS C 1 81 ? 50.865 0.028 5.324 1.00 35.36 79 LYS C N 1
ATOM 3884 C CA . LYS C 1 81 ? 51.839 -0.795 6.028 1.00 34.75 79 LYS C CA 1
ATOM 3885 C C . LYS C 1 81 ? 51.179 -1.919 6.809 1.00 35.15 79 LYS C C 1
ATOM 3886 O O . LYS C 1 81 ? 50.505 -1.691 7.816 1.00 34.03 79 LYS C O 1
ATOM 3892 N N . ASP C 1 82 ? 51.384 -3.140 6.324 1.00 34.81 80 ASP C N 1
ATOM 3893 C CA . ASP C 1 82 ? 50.796 -4.323 6.927 1.00 34.66 80 ASP C CA 1
ATOM 3894 C C . ASP C 1 82 ? 51.574 -4.910 8.085 1.00 34.10 80 ASP C C 1
ATOM 3895 O O . ASP C 1 82 ? 52.736 -5.287 7.948 1.00 36.13 80 ASP C O 1
ATOM 3900 N N . ILE C 1 83 ? 50.906 -4.988 9.227 1.00 31.84 81 ILE C N 1
ATOM 3901 C CA . ILE C 1 83 ? 51.469 -5.558 10.437 1.00 30.16 81 ILE C CA 1
ATOM 3902 C C . ILE C 1 83 ? 50.374 -6.476 10.964 1.00 30.30 81 ILE C C 1
ATOM 3903 O O . ILE C 1 83 ? 49.206 -6.081 11.034 1.00 28.91 81 ILE C O 1
ATOM 3908 N N . GLY C 1 84 ? 50.749 -7.702 11.309 1.00 29.61 82 GLY C N 1
ATOM 3909 C CA . GLY C 1 84 ? 49.781 -8.659 11.811 1.00 30.03 82 GLY C CA 1
ATOM 3910 C C . GLY C 1 84 ? 49.124 -9.424 10.676 1.00 30.97 82 GLY C C 1
ATOM 3911 O O . GLY C 1 84 ? 49.560 -9.341 9.527 1.00 29.75 82 GLY C O 1
ATOM 3912 N N . ARG C 1 85 ? 48.076 -10.175 10.997 1.00 30.81 83 ARG C N 1
ATOM 3913 C CA . ARG C 1 85 ? 47.352 -10.947 9.996 1.00 32.11 83 ARG C CA 1
ATOM 3914 C C . ARG C 1 85 ? 46.154 -10.138 9.528 1.00 31.40 83 ARG C C 1
ATOM 3915 O O . ARG C 1 85 ? 45.104 -10.129 10.179 1.00 31.45 83 ARG C O 1
ATOM 3923 N N . VAL C 1 86 ? 46.319 -9.448 8.403 1.00 31.18 84 VAL C N 1
ATOM 3924 C CA . VAL C 1 86 ? 45.258 -8.613 7.848 1.00 31.37 84 VAL C CA 1
ATOM 3925 C C . VAL C 1 86 ? 44.124 -9.448 7.270 1.00 32.03 84 VAL C C 1
ATOM 3926 O O . VAL C 1 86 ? 44.327 -10.217 6.333 1.00 33.61 84 VAL C O 1
ATOM 3930 N N . ILE C 1 87 ? 42.929 -9.290 7.829 1.00 32.07 85 ILE C N 1
ATOM 3931 C CA . ILE C 1 87 ? 41.774 -10.046 7.362 1.00 32.70 85 ILE C CA 1
ATOM 3932 C C . ILE C 1 87 ? 40.791 -9.179 6.575 1.00 33.69 85 ILE C C 1
ATOM 3933 O O . ILE C 1 87 ? 39.807 -9.681 6.024 1.00 33.58 85 ILE C O 1
ATOM 3938 N N . GLY C 1 88 ? 41.067 -7.881 6.516 1.00 33.73 86 GLY C N 1
ATOM 3939 C CA . GLY C 1 88 ? 40.194 -6.972 5.795 1.00 34.72 86 GLY C CA 1
ATOM 3940 C C . GLY C 1 88 ? 40.827 -5.613 5.551 1.00 35.30 86 GLY C C 1
ATOM 3941 O O . GLY C 1 88 ? 41.657 -5.149 6.331 1.00 32.94 86 GLY C O 1
ATOM 3942 N N . ARG C 1 89 ? 40.439 -4.978 4.453 1.00 37.16 87 ARG C N 1
ATOM 3943 C CA . ARG C 1 89 ? 40.957 -3.661 4.105 1.00 39.51 87 ARG C CA 1
ATOM 3944 C C . ARG C 1 89 ? 39.786 -2.795 3.680 1.00 41.48 87 ARG C C 1
ATOM 3945 O O . ARG C 1 89 ? 39.116 -3.092 2.692 1.00 41.90 87 ARG C O 1
ATOM 3953 N N . LEU C 1 90 ? 39.535 -1.734 4.435 1.00 43.50 88 LEU C N 1
ATOM 3954 C CA . LEU C 1 90 ? 38.442 -0.825 4.134 1.00 46.12 88 LEU C CA 1
ATOM 3955 C C . LEU C 1 90 ? 39.009 0.482 3.605 1.00 48.54 88 LEU C C 1
ATOM 3956 O O . LEU C 1 90 ? 40.181 0.797 3.823 1.00 47.79 88 LEU C O 1
ATOM 3961 N N . ASN C 1 91 ? 38.167 1.236 2.908 1.00 51.92 89 ASN C N 1
ATOM 3962 C CA . ASN C 1 91 ? 38.562 2.516 2.337 1.00 54.75 89 ASN C CA 1
ATOM 3963 C C . ASN C 1 91 ? 38.018 3.643 3.200 1.00 55.64 89 ASN C C 1
ATOM 3964 O O . ASN C 1 91 ? 36.936 3.531 3.775 1.00 55.60 89 ASN C O 1
ATOM 3969 N N . ILE C 1 92 ? 38.773 4.730 3.294 1.00 57.38 90 ILE C N 1
ATOM 3970 C CA . ILE C 1 92 ? 38.345 5.872 4.084 1.00 59.35 90 ILE C CA 1
ATOM 3971 C C . ILE C 1 92 ? 37.706 6.916 3.173 1.00 60.68 90 ILE C C 1
ATOM 3972 O O . ILE C 1 92 ? 38.352 7.882 2.763 1.00 61.05 90 ILE C O 1
ATOM 3977 N N . SER C 1 93 ? 36.434 6.704 2.849 1.00 62.27 91 SER C N 1
ATOM 3978 C CA . SER C 1 93 ? 35.700 7.630 1.994 1.00 63.18 91 SER C CA 1
ATOM 3979 C C . SER C 1 93 ? 34.973 8.640 2.868 1.00 63.18 91 SER C C 1
ATOM 3980 O O . SER C 1 93 ? 34.180 8.267 3.734 1.00 62.12 91 SER C O 1
ATOM 3983 N N . LYS C 1 94 ? 35.250 9.919 2.635 1.00 64.40 92 LYS C N 1
ATOM 3984 C CA . LYS C 1 94 ? 34.636 10.990 3.412 1.00 65.14 92 LYS C CA 1
ATOM 3985 C C . LYS C 1 94 ? 35.025 10.858 4.882 1.00 64.64 92 LYS C C 1
ATOM 3986 O O . LYS C 1 94 ? 34.207 11.070 5.777 1.00 64.97 92 LYS C O 1
ATOM 3992 N N . TYR C 1 95 ? 36.284 10.495 5.113 1.00 64.27 93 TYR C N 1
ATOM 3993 C CA . TYR C 1 95 ? 36.826 10.338 6.458 1.00 63.83 93 TYR C CA 1
ATOM 3994 C C . TYR C 1 95 ? 35.901 9.553 7.381 1.00 63.82 93 TYR C C 1
ATOM 3995 O O . TYR C 1 95 ? 35.597 9.982 8.494 1.00 63.38 93 TYR C O 1
ATOM 4004 N N . VAL C 1 96 ? 35.459 8.397 6.896 1.00 63.89 94 VAL C N 1
ATOM 4005 C CA . VAL C 1 96 ? 34.576 7.508 7.641 1.00 63.64 94 VAL C CA 1
ATOM 4006 C C . VAL C 1 96 ? 34.627 6.148 6.946 1.00 63.85 94 VAL C C 1
ATOM 4007 O O . VAL C 1 96 ? 35.220 6.020 5.874 1.00 63.95 94 VAL C O 1
ATOM 4011 N N . ILE C 1 97 ? 34.021 5.133 7.551 1.00 64.11 95 ILE C N 1
ATOM 4012 C CA . ILE C 1 97 ? 34.024 3.807 6.945 1.00 64.21 95 ILE C CA 1
ATOM 4013 C C . ILE C 1 97 ? 32.615 3.249 6.792 1.00 63.46 95 ILE C C 1
ATOM 4014 O O . ILE C 1 97 ? 31.694 3.647 7.507 1.00 63.78 95 ILE C O 1
ATOM 4019 N N . SER C 1 98 ? 32.458 2.327 5.849 1.00 62.27 96 SER C N 1
ATOM 4020 C CA . SER C 1 98 ? 31.163 1.696 5.597 1.00 61.80 96 SER C CA 1
ATOM 4021 C C . SER C 1 98 ? 30.860 0.645 6.666 1.00 61.19 96 SER C C 1
ATOM 4022 O O . SER C 1 98 ? 31.661 -0.239 6.942 1.00 60.60 96 SER C O 1
ATOM 4025 N N . GLU C 1 99 ? 29.687 0.814 7.318 1.00 60.59 97 GLU C N 1
ATOM 4026 C CA . GLU C 1 99 ? 29.288 -0.139 8.347 1.00 60.15 97 GLU C CA 1
ATOM 4027 C C . GLU C 1 99 ? 28.920 -1.486 7.724 1.00 59.07 97 GLU C C 1
ATOM 4028 O O . GLU C 1 99 ? 28.917 -2.531 8.369 1.00 59.36 97 GLU C O 1
ATOM 4034 N N . GLN C 1 100 ? 28.554 -1.419 6.425 1.00 57.83 98 GLN C N 1
ATOM 4035 C CA . GLN C 1 100 ? 28.160 -2.627 5.712 1.00 57.07 98 GLN C CA 1
ATOM 4036 C C . GLN C 1 100 ? 29.380 -3.480 5.338 1.00 55.54 98 GLN C C 1
ATOM 4037 O O . GLN C 1 100 ? 29.393 -4.687 5.532 1.00 54.06 98 GLN C O 1
ATOM 4043 N N . GLU C 1 101 ? 30.411 -2.836 4.800 1.00 54.93 99 GLU C N 1
ATOM 4044 C CA . GLU C 1 101 ? 31.622 -3.544 4.406 1.00 54.58 99 GLU C CA 1
ATOM 4045 C C . GLU C 1 101 ? 32.386 -4.055 5.627 1.00 52.69 99 GLU C C 1
ATOM 4046 O O . GLU C 1 101 ? 33.034 -5.099 5.569 1.00 51.91 99 GLU C O 1
ATOM 4052 N N . TYR C 1 102 ? 32.303 -3.325 6.736 1.00 51.82 100 TYR C N 1
ATOM 4053 C CA . TYR C 1 102 ? 32.994 -3.730 7.956 1.00 50.98 100 TYR C CA 1
ATOM 4054 C C . TYR C 1 102 ? 32.401 -5.024 8.508 1.00 51.63 100 TYR C C 1
ATOM 4055 O O . TYR C 1 102 ? 33.131 -5.967 8.815 1.00 50.88 100 TYR C O 1
ATOM 4072 N N . GLU C 1 104 ? 30.824 -7.172 6.955 1.00 54.34 102 GLU C N 1
ATOM 4073 C CA . GLU C 1 104 ? 31.079 -8.226 5.987 1.00 53.29 102 GLU C CA 1
ATOM 4074 C C . GLU C 1 104 ? 32.430 -8.880 6.281 1.00 51.31 102 GLU C C 1
ATOM 4075 O O . GLU C 1 104 ? 32.615 -10.075 6.052 1.00 51.47 102 GLU C O 1
ATOM 4081 N N . ILE C 1 105 ? 33.372 -8.093 6.793 1.00 48.59 103 ILE C N 1
ATOM 4082 C CA . ILE C 1 105 ? 34.700 -8.609 7.120 1.00 45.83 103 ILE C CA 1
ATOM 4083 C C . ILE C 1 105 ? 34.725 -9.326 8.468 1.00 45.33 103 ILE C C 1
ATOM 4084 O O . ILE C 1 105 ? 35.304 -10.400 8.591 1.00 45.09 103 ILE C O 1
ATOM 4089 N N . VAL C 1 106 ? 34.100 -8.731 9.478 1.00 45.17 104 VAL C N 1
ATOM 4090 C CA . VAL C 1 106 ? 34.079 -9.331 10.807 1.00 46.05 104 VAL C CA 1
ATOM 4091 C C . VAL C 1 106 ? 33.178 -10.561 10.892 1.00 47.13 104 VAL C C 1
ATOM 4092 O O . VAL C 1 106 ? 33.087 -11.193 11.942 1.00 46.37 104 VAL C O 1
ATOM 4096 N N . SER C 1 107 ? 32.510 -10.899 9.792 1.00 47.91 105 SER C N 1
ATOM 4097 C CA . SER C 1 107 ? 31.637 -12.065 9.783 1.00 49.47 105 SER C CA 1
ATOM 4098 C C . SER C 1 107 ? 32.449 -13.344 9.596 1.00 49.99 105 SER C C 1
ATOM 4099 O O . SER C 1 107 ? 31.927 -14.442 9.752 1.00 50.88 105 SER C O 1
ATOM 4102 N N . GLN C 1 108 ? 33.729 -13.199 9.268 1.00 51.26 106 GLN C N 1
ATOM 4103 C CA . GLN C 1 108 ? 34.598 -14.356 9.070 1.00 52.54 106 GLN C CA 1
ATOM 4104 C C . GLN C 1 108 ? 35.255 -14.809 10.379 1.00 52.72 106 GLN C C 1
ATOM 4105 O O . GLN C 1 108 ? 36.112 -15.693 10.378 1.00 52.79 106 GLN C O 1
ATOM 4111 N N . LEU C 1 109 ? 34.851 -14.197 11.489 1.00 52.80 107 LEU C N 1
ATOM 4112 C CA . LEU C 1 109 ? 35.394 -14.532 12.805 1.00 52.39 107 LEU C CA 1
ATOM 4113 C C . LEU C 1 109 ? 34.409 -15.412 13.576 1.00 52.62 107 LEU C C 1
ATOM 4114 O O . LEU C 1 109 ? 33.203 -15.174 13.536 1.00 52.68 107 LEU C O 1
ATOM 4119 N N . LYS C 1 110 ? 34.920 -16.417 14.284 1.00 53.04 108 LYS C N 1
ATOM 4120 C CA . LYS C 1 110 ? 34.053 -17.312 15.049 1.00 53.72 108 LYS C CA 1
ATOM 4121 C C . LYS C 1 110 ? 34.370 -17.312 16.541 1.00 53.28 108 LYS C C 1
ATOM 4122 O O . LYS C 1 110 ? 33.468 -17.402 17.380 1.00 54.63 108 LYS C O 1
ATOM 4128 N N . ASP C 1 111 ? 35.653 -17.216 16.869 1.00 50.93 109 ASP C N 1
ATOM 4129 C CA . ASP C 1 111 ? 36.096 -17.234 18.256 1.00 48.44 109 ASP C CA 1
ATOM 4130 C C . ASP C 1 111 ? 35.733 -15.961 19.026 1.00 46.86 109 ASP C C 1
ATOM 4131 O O . ASP C 1 111 ? 36.537 -15.035 19.112 1.00 45.79 109 ASP C O 1
ATOM 4136 N N . TYR C 1 112 ? 34.528 -15.930 19.591 1.00 44.67 110 TYR C N 1
ATOM 4137 C CA . TYR C 1 112 ? 34.048 -14.785 20.369 1.00 42.69 110 TYR C CA 1
ATOM 4138 C C . TYR C 1 112 ? 33.913 -15.137 21.851 1.00 40.61 110 TYR C C 1
ATOM 4139 O O . TYR C 1 112 ? 33.688 -16.294 22.203 1.00 42.30 110 TYR C O 1
ATOM 4148 N N . PRO C 1 113 ? 34.044 -14.139 22.743 1.00 38.27 111 PRO C N 1
ATOM 4149 C CA . PRO C 1 113 ? 34.309 -12.727 22.440 1.00 35.29 111 PRO C CA 1
ATOM 4150 C C . PRO C 1 113 ? 35.780 -12.445 22.152 1.00 33.62 111 PRO C C 1
ATOM 4151 O O . PRO C 1 113 ? 36.624 -13.335 22.254 1.00 32.81 111 PRO C O 1
ATOM 4155 N N . VAL C 1 114 ? 36.079 -11.197 21.802 1.00 31.02 112 VAL C N 1
ATOM 4156 C CA . VAL C 1 114 ? 37.448 -10.797 21.506 1.00 26.73 112 VAL C CA 1
ATOM 4157 C C . VAL C 1 114 ? 37.771 -9.417 22.075 1.00 24.93 112 VAL C C 1
ATOM 4158 O O . VAL C 1 114 ? 36.874 -8.632 22.377 1.00 23.24 112 VAL C O 1
ATOM 4162 N N . ILE C 1 115 ? 39.060 -9.138 22.240 1.00 24.15 113 ILE C N 1
ATOM 4163 C CA . ILE C 1 115 ? 39.497 -7.829 22.710 1.00 23.25 113 ILE C CA 1
ATOM 4164 C C . ILE C 1 115 ? 39.792 -7.104 21.400 1.00 22.01 113 ILE C C 1
ATOM 4165 O O . ILE C 1 115 ? 40.569 -7.584 20.575 1.00 22.76 113 ILE C O 1
ATOM 4170 N N . ASN C 1 116 ? 39.167 -5.950 21.214 1.00 21.00 114 ASN C N 1
ATOM 4171 C CA . ASN C 1 116 ? 39.280 -5.202 19.969 1.00 20.29 114 ASN C CA 1
ATOM 4172 C C . ASN C 1 116 ? 39.880 -3.793 20.070 1.00 19.92 114 ASN C C 1
ATOM 4173 O O . ASN C 1 116 ? 39.157 -2.808 20.224 1.00 21.27 114 ASN C O 1
ATOM 4178 N N . PRO C 1 117 ? 41.215 -3.679 19.981 1.00 19.86 115 PRO C N 1
ATOM 4179 C CA . PRO C 1 117 ? 41.865 -2.363 20.060 1.00 18.47 115 PRO C CA 1
ATOM 4180 C C . PRO C 1 117 ? 41.660 -1.576 18.759 1.00 17.71 115 PRO C C 1
ATOM 4181 O O . PRO C 1 117 ? 41.872 -2.106 17.674 1.00 19.30 115 PRO C O 1
ATOM 4185 N N . VAL C 1 118 ? 41.230 -0.323 18.867 1.00 17.23 116 VAL C N 1
ATOM 4186 C CA . VAL C 1 118 ? 41.035 0.518 17.690 1.00 15.74 116 VAL C CA 1
ATOM 4187 C C . VAL C 1 118 ? 42.069 1.638 17.775 1.00 17.36 116 VAL C C 1
ATOM 4188 O O . VAL C 1 118 ? 42.037 2.459 18.703 1.00 15.87 116 VAL C O 1
ATOM 4192 N N . LEU C 1 119 ? 42.982 1.678 16.809 1.00 17.30 117 LEU C N 1
ATOM 4193 C CA . LEU C 1 119 ? 44.035 2.686 16.816 1.00 17.62 117 LEU C CA 1
ATOM 4194 C C . LEU C 1 119 ? 43.900 3.714 15.698 1.00 18.97 117 LEU C C 1
ATOM 4195 O O . LEU C 1 119 ? 43.539 3.371 14.574 1.00 18.98 117 LEU C O 1
ATOM 4200 N N . GLY C 1 120 ? 44.200 4.972 16.020 1.00 18.24 118 GLY C N 1
ATOM 4201 C CA . GLY C 1 120 ? 44.164 6.031 15.029 1.00 16.07 118 GLY C CA 1
ATOM 4202 C C . GLY C 1 120 ? 42.889 6.827 14.803 1.00 17.40 118 GLY C C 1
ATOM 4203 O O . GLY C 1 120 ? 42.841 7.616 13.859 1.00 15.74 118 GLY C O 1
ATOM 4204 N N . LEU C 1 121 ? 41.875 6.664 15.649 1.00 16.39 119 LEU C N 1
ATOM 4205 C CA . LEU C 1 121 ? 40.628 7.397 15.448 1.00 18.59 119 LEU C CA 1
ATOM 4206 C C . LEU C 1 121 ? 40.853 8.915 15.386 1.00 19.03 119 LEU C C 1
ATOM 4207 O O . LEU C 1 121 ? 40.247 9.600 14.561 1.00 18.67 119 LEU C O 1
ATOM 4212 N N . HIS C 1 122 ? 41.726 9.438 16.246 1.00 18.68 120 HIS C N 1
ATOM 4213 C CA . HIS C 1 122 ? 42.001 10.873 16.253 1.00 18.35 120 HIS C CA 1
ATOM 4214 C C . HIS C 1 122 ? 42.461 11.363 14.886 1.00 17.46 120 HIS C C 1
ATOM 4215 O O . HIS C 1 122 ? 42.180 12.504 14.509 1.00 17.20 120 HIS C O 1
ATOM 4222 N N . LYS C 1 123 ? 43.165 10.507 14.148 1.00 17.34 121 LYS C N 1
ATOM 4223 C CA . LYS C 1 123 ? 43.644 10.868 12.812 1.00 19.54 121 LYS C CA 1
ATOM 4224 C C . LYS C 1 123 ? 42.468 11.125 11.883 1.00 19.06 121 LYS C C 1
ATOM 4225 O O . LYS C 1 123 ? 42.499 12.066 11.092 1.00 19.38 121 LYS C O 1
ATOM 4231 N N . LEU C 1 124 ? 41.442 10.277 11.975 1.00 19.62 122 LEU C N 1
ATOM 4232 C CA . LEU C 1 124 ? 40.236 10.417 11.153 1.00 21.91 122 LEU C CA 1
ATOM 4233 C C . LEU C 1 124 ? 39.536 11.724 11.452 1.00 21.39 122 LEU C C 1
ATOM 4234 O O . LEU C 1 124 ? 39.109 12.444 10.554 1.00 22.82 122 LEU C O 1
ATOM 4239 N N . ILE C 1 125 ? 39.404 12.004 12.739 1.00 21.24 123 ILE C N 1
ATOM 4240 C CA . ILE C 1 125 ? 38.751 13.207 13.207 1.00 20.25 123 ILE C CA 1
ATOM 4241 C C . ILE C 1 125 ? 39.514 14.446 12.770 1.00 20.18 123 ILE C C 1
ATOM 4242 O O . ILE C 1 125 ? 38.920 15.402 12.271 1.00 19.67 123 ILE C O 1
ATOM 4247 N N . LEU C 1 126 ? 40.830 14.422 12.946 1.00 19.88 124 LEU C N 1
ATOM 4248 C CA . LEU C 1 126 ? 41.670 15.554 12.574 1.00 22.38 124 LEU C CA 1
ATOM 4249 C C . LEU C 1 126 ? 41.512 15.917 11.097 1.00 23.24 124 LEU C C 1
ATOM 4250 O O . LEU C 1 126 ? 41.580 17.090 10.729 1.00 24.65 124 LEU C O 1
ATOM 4255 N N . LEU C 1 127 ? 41.295 14.905 10.265 1.00 23.72 125 LEU C N 1
ATOM 4256 C CA . LEU C 1 127 ? 41.145 15.087 8.822 1.00 25.99 125 LEU C CA 1
ATOM 4257 C C . LEU C 1 127 ? 39.769 15.563 8.360 1.00 26.35 125 LEU C C 1
ATOM 4258 O O . LEU C 1 127 ? 39.642 16.131 7.277 1.00 27.76 125 LEU C O 1
ATOM 4263 N N . GLY C 1 128 ? 38.739 15.328 9.162 1.00 25.51 126 GLY C N 1
ATOM 4264 C CA . GLY C 1 128 ? 37.412 15.723 8.741 1.00 25.08 126 GLY C CA 1
ATOM 4265 C C . GLY C 1 128 ? 36.854 16.999 9.334 1.00 25.80 126 GLY C C 1
ATOM 4266 O O . GLY C 1 128 ? 37.475 17.627 10.200 1.00 25.57 126 GLY C O 1
ATOM 4267 N N . ASN C 1 129 ? 35.681 17.392 8.842 1.00 24.83 127 ASN C N 1
ATOM 4268 C CA . ASN C 1 129 ? 35.004 18.583 9.340 1.00 25.32 127 ASN C CA 1
ATOM 4269 C C . ASN C 1 129 ? 33.991 18.115 10.377 1.00 23.87 127 ASN C C 1
ATOM 4270 O O . ASN C 1 129 ? 33.931 16.929 10.700 1.00 23.26 127 ASN C O 1
ATOM 4275 N N . THR C 1 130 ? 33.191 19.037 10.890 1.00 24.10 128 THR C N 1
ATOM 4276 C CA . THR C 1 130 ? 32.199 18.703 11.907 1.00 23.89 128 THR C CA 1
ATOM 4277 C C . THR C 1 130 ? 31.191 17.638 11.467 1.00 24.67 128 THR C C 1
ATOM 4278 O O . THR C 1 130 ? 30.853 16.737 12.239 1.00 24.02 128 THR C O 1
ATOM 4282 N N . PHE C 1 131 ? 30.708 17.736 10.232 1.00 25.38 129 PHE C N 1
ATOM 4283 C CA . PHE C 1 131 ? 29.734 16.772 9.731 1.00 25.27 129 PHE C CA 1
ATOM 4284 C C . PHE C 1 131 ? 30.347 15.377 9.666 1.00 22.94 129 PHE C C 1
ATOM 4285 O O . PHE C 1 131 ? 29.715 14.397 10.037 1.00 21.61 129 PHE C O 1
ATOM 4293 N N . GLU C 1 132 ? 31.587 15.302 9.200 1.00 22.83 130 GLU C N 1
ATOM 4294 C CA . GLU C 1 132 ? 32.292 14.028 9.080 1.00 24.16 130 GLU C CA 1
ATOM 4295 C C . GLU C 1 132 ? 32.665 13.492 10.461 1.00 22.63 130 GLU C C 1
ATOM 4296 O O . GLU C 1 132 ? 32.577 12.289 10.714 1.00 22.93 130 GLU C O 1
ATOM 4302 N N . ASN C 1 133 ? 33.068 14.390 11.355 1.00 20.51 131 ASN C N 1
ATOM 4303 C CA . ASN C 1 133 ? 33.432 14.000 12.709 1.00 20.64 131 ASN C CA 1
ATOM 4304 C C . ASN C 1 133 ? 32.220 13.372 13.389 1.00 22.72 131 ASN C C 1
ATOM 4305 O O . ASN C 1 133 ? 32.343 12.359 14.086 1.00 22.86 131 ASN C O 1
ATOM 4310 N N . ILE C 1 134 ? 31.047 13.969 13.184 1.00 21.36 132 ILE C N 1
ATOM 4311 C CA . ILE C 1 134 ? 29.832 13.439 13.789 1.00 23.53 132 ILE C CA 1
ATOM 4312 C C . ILE C 1 134 ? 29.548 12.020 13.306 1.00 23.19 132 ILE C C 1
ATOM 4313 O O . ILE C 1 134 ? 29.093 11.175 14.080 1.00 20.77 132 ILE C O 1
ATOM 4318 N N . ASN C 1 135 ? 29.815 11.757 12.029 1.00 23.10 133 ASN C N 1
ATOM 4319 C CA . ASN C 1 135 ? 29.591 10.419 11.497 1.00 25.42 133 ASN C CA 1
ATOM 4320 C C . ASN C 1 135 ? 30.576 9.439 12.129 1.00 23.63 133 ASN C C 1
ATOM 4321 O O . ASN C 1 135 ? 30.243 8.280 12.354 1.00 21.61 133 ASN C O 1
ATOM 4326 N N . VAL C 1 136 ? 31.783 9.917 12.422 1.00 23.60 134 VAL C N 1
ATOM 4327 C CA . VAL C 1 136 ? 32.801 9.095 13.068 1.00 22.32 134 VAL C CA 1
ATOM 4328 C C . VAL C 1 136 ? 32.290 8.733 14.464 1.00 22.43 134 VAL C C 1
ATOM 4329 O O . VAL C 1 136 ? 32.353 7.577 14.879 1.00 22.12 134 VAL C O 1
ATOM 4333 N N . VAL C 1 137 ? 31.783 9.723 15.190 1.00 21.69 135 VAL C N 1
ATOM 4334 C CA . VAL C 1 137 ? 31.254 9.461 16.526 1.00 22.53 135 VAL C CA 1
ATOM 4335 C C . VAL C 1 137 ? 30.058 8.507 16.442 1.00 23.91 135 VAL C C 1
ATOM 4336 O O . VAL C 1 137 ? 29.903 7.616 17.277 1.00 22.16 135 VAL C O 1
ATOM 4340 N N . LYS C 1 138 ? 29.214 8.695 15.433 1.00 26.91 136 LYS C N 1
ATOM 4341 C CA . LYS C 1 138 ? 28.055 7.829 15.255 1.00 30.36 136 LYS C CA 1
ATOM 4342 C C . LYS C 1 138 ? 28.529 6.405 15.006 1.00 31.16 136 LYS C C 1
ATOM 4343 O O . LYS C 1 138 ? 27.897 5.447 15.448 1.00 31.80 136 LYS C O 1
ATOM 4357 N N . VAL C 1 140 ? 31.170 4.992 16.228 1.00 30.59 138 VAL C N 1
ATOM 4358 C CA . VAL C 1 140 ? 31.533 4.462 17.537 1.00 27.35 138 VAL C CA 1
ATOM 4359 C C . VAL C 1 140 ? 30.310 4.099 18.380 1.00 27.18 138 VAL C C 1
ATOM 4360 O O . VAL C 1 140 ? 30.284 3.044 19.020 1.00 26.55 138 VAL C O 1
ATOM 4364 N N . SER C 1 141 ? 29.290 4.955 18.378 1.00 25.98 139 SER C N 1
ATOM 4365 C CA . SER C 1 141 ? 28.102 4.664 19.172 1.00 27.22 139 SER C CA 1
ATOM 4366 C C . SER C 1 141 ? 27.269 3.507 18.604 1.00 27.72 139 SER C C 1
ATOM 4367 O O . SER C 1 141 ? 26.539 2.847 19.345 1.00 27.16 139 SER C O 1
ATOM 4370 N N . ASN C 1 142 ? 27.392 3.243 17.306 1.00 25.87 140 ASN C N 1
ATOM 4371 C CA . ASN C 1 142 ? 26.631 2.154 16.701 1.00 28.13 140 ASN C CA 1
ATOM 4372 C C . ASN C 1 142 ? 27.068 0.769 17.160 1.00 28.55 140 ASN C C 1
ATOM 4373 O O . ASN C 1 142 ? 26.315 -0.190 17.025 1.00 28.86 140 ASN C O 1
ATOM 4378 N N . TYR C 1 143 ? 28.279 0.663 17.696 1.00 28.21 141 TYR C N 1
ATOM 4379 C CA . TYR C 1 143 ? 28.792 -0.628 18.141 1.00 28.82 141 TYR C CA 1
ATOM 4380 C C . TYR C 1 143 ? 28.810 -0.813 19.649 1.00 27.46 141 TYR C C 1
ATOM 4381 O O . TYR C 1 143 ? 29.098 -1.906 20.140 1.00 26.90 141 TYR C O 1
ATOM 4390 N N . VAL C 1 144 ? 28.509 0.254 20.383 1.00 27.02 142 VAL C N 1
ATOM 4391 C CA . VAL C 1 144 ? 28.473 0.174 21.837 1.00 26.37 142 VAL C CA 1
ATOM 4392 C C . VAL C 1 144 ? 27.471 -0.904 22.233 1.00 27.46 142 VAL C C 1
ATOM 4393 O O . VAL C 1 144 ? 26.334 -0.908 21.762 1.00 26.42 142 VAL C O 1
ATOM 4397 N N . GLY C 1 145 ? 27.906 -1.831 23.081 1.00 27.50 143 GLY C N 1
ATOM 4398 C CA . GLY C 1 145 ? 27.016 -2.886 23.527 1.00 29.23 143 GLY C CA 1
ATOM 4399 C C . GLY C 1 145 ? 27.096 -4.228 22.819 1.00 30.98 143 GLY C C 1
ATOM 4400 O O . GLY C 1 145 ? 26.600 -5.221 23.353 1.00 31.66 143 GLY C O 1
ATOM 4401 N N . ARG C 1 146 ? 27.696 -4.288 21.632 1.00 31.38 144 ARG C N 1
ATOM 4402 C CA . ARG C 1 146 ? 27.781 -5.570 20.938 1.00 32.83 144 ARG C CA 1
ATOM 4403 C C . ARG C 1 146 ? 28.692 -6.508 21.727 1.00 32.27 144 ARG C C 1
ATOM 4404 O O . ARG C 1 146 ? 29.894 -6.269 21.883 1.00 31.76 144 ARG C O 1
ATOM 4412 N N . GLU C 1 147 ? 28.091 -7.581 22.230 1.00 32.05 145 GLU C N 1
ATOM 4413 C CA . GLU C 1 147 ? 28.782 -8.549 23.063 1.00 31.29 145 GLU C CA 1
ATOM 4414 C C . GLU C 1 147 ? 29.882 -9.400 22.445 1.00 29.77 145 GLU C C 1
ATOM 4415 O O . GLU C 1 147 ? 30.527 -10.166 23.156 1.00 29.12 145 GLU C O 1
ATOM 4421 N N . GLU C 1 148 ? 30.115 -9.297 21.143 1.00 27.25 146 GLU C N 1
ATOM 4422 C CA . GLU C 1 148 ? 31.187 -10.098 20.572 1.00 27.52 146 GLU C CA 1
ATOM 4423 C C . GLU C 1 148 ? 32.559 -9.546 20.961 1.00 26.43 146 GLU C C 1
ATOM 4424 O O . GLU C 1 148 ? 33.586 -10.154 20.659 1.00 26.77 146 GLU C O 1
ATOM 4430 N N . ARG C 1 149 ? 32.585 -8.409 21.650 1.00 24.23 147 ARG C N 1
ATOM 4431 C CA . ARG C 1 149 ? 33.868 -7.834 22.028 1.00 22.73 147 ARG C CA 1
ATOM 4432 C C . ARG C 1 149 ? 33.838 -6.723 23.074 1.00 20.31 147 ARG C C 1
ATOM 4433 O O . ARG C 1 149 ? 32.785 -6.233 23.477 1.00 20.39 147 ARG C O 1
ATOM 4441 N N . ILE C 1 150 ? 35.032 -6.356 23.518 1.00 19.65 148 ILE C N 1
ATOM 4442 C CA . ILE C 1 150 ? 35.226 -5.246 24.439 1.00 18.67 148 ILE C CA 1
ATOM 4443 C C . ILE C 1 150 ? 36.166 -4.423 23.579 1.00 16.57 148 ILE C C 1
ATOM 4444 O O . ILE C 1 150 ? 37.221 -4.914 23.178 1.00 16.87 148 ILE C O 1
ATOM 4449 N N . ALA C 1 151 ? 35.773 -3.197 23.256 1.00 15.48 149 ALA C N 1
ATOM 4450 C CA . ALA C 1 151 ? 36.600 -2.356 22.403 1.00 16.67 149 ALA C CA 1
ATOM 4451 C C . ALA C 1 151 ? 37.396 -1.310 23.166 1.00 17.22 149 ALA C C 1
ATOM 4452 O O . ALA C 1 151 ? 36.886 -0.678 24.093 1.00 19.81 149 ALA C O 1
ATOM 4454 N N . PHE C 1 152 ? 38.652 -1.139 22.763 1.00 17.40 150 PHE C N 1
ATOM 4455 C CA . PHE C 1 152 ? 39.543 -0.151 23.363 1.00 17.66 150 PHE C CA 1
ATOM 4456 C C . PHE C 1 152 ? 39.961 0.844 22.292 1.00 17.26 150 PHE C C 1
ATOM 4457 O O . PHE C 1 152 ? 40.793 0.531 21.442 1.00 18.32 150 PHE C O 1
ATOM 4465 N N . TYR C 1 153 ? 39.376 2.034 22.326 1.00 17.07 151 TYR C N 1
ATOM 4466 C CA . TYR C 1 153 ? 39.720 3.068 21.362 1.00 18.44 151 TYR C CA 1
ATOM 4467 C C . TYR C 1 153 ? 40.834 3.923 21.934 1.00 17.65 151 TYR C C 1
ATOM 4468 O O . TYR C 1 153 ? 40.601 4.702 22.853 1.00 19.11 151 TYR C O 1
ATOM 4477 N N . PHE C 1 154 ? 42.042 3.757 21.401 1.00 19.81 152 PHE C N 1
ATOM 4478 C CA . PHE C 1 154 ? 43.202 4.544 21.826 1.00 17.45 152 PHE C CA 1
ATOM 4479 C C . PHE C 1 154 ? 43.158 5.829 21.008 1.00 17.04 152 PHE C C 1
ATOM 4480 O O . PHE C 1 154 ? 43.240 5.786 19.780 1.00 16.56 152 PHE C O 1
ATOM 4488 N N . VAL C 1 155 ? 43.005 6.967 21.674 1.00 15.41 153 VAL C N 1
ATOM 4489 C CA . VAL C 1 155 ? 42.966 8.237 20.965 1.00 16.12 153 VAL C CA 1
ATOM 4490 C C . VAL C 1 155 ? 43.890 9.257 21.607 1.00 15.11 153 VAL C C 1
ATOM 4491 O O . VAL C 1 155 ? 43.993 9.343 22.830 1.00 15.16 153 VAL C O 1
ATOM 4495 N N . ASN C 1 156 ? 44.581 10.016 20.770 1.00 15.12 154 ASN C N 1
ATOM 4496 C CA . ASN C 1 156 ? 45.469 11.045 21.267 1.00 15.76 154 ASN C CA 1
ATOM 4497 C C . ASN C 1 156 ? 44.531 12.196 21.624 1.00 18.45 154 ASN C C 1
ATOM 4498 O O . ASN C 1 156 ? 44.132 12.973 20.757 1.00 16.38 154 ASN C O 1
ATOM 4503 N N . ARG C 1 157 ? 44.178 12.278 22.903 1.00 19.34 155 ARG C N 1
ATOM 4504 C CA . ARG C 1 157 ? 43.257 13.288 23.414 1.00 22.10 155 ARG C CA 1
ATOM 4505 C C . ARG C 1 157 ? 43.500 14.716 22.915 1.00 22.76 155 ARG C C 1
ATOM 4506 O O . ARG C 1 157 ? 42.571 15.373 22.438 1.00 23.91 155 ARG C O 1
ATOM 4514 N N . ASN C 1 158 ? 44.736 15.199 23.015 1.00 23.45 156 ASN C N 1
ATOM 4515 C CA . ASN C 1 158 ? 45.047 16.556 22.575 1.00 24.42 156 ASN C CA 1
ATOM 4516 C C . ASN C 1 158 ? 44.726 16.804 21.104 1.00 24.04 156 ASN C C 1
ATOM 4517 O O . ASN C 1 158 ? 44.216 17.867 20.747 1.00 24.54 156 ASN C O 1
ATOM 4522 N N . VAL C 1 159 ? 45.029 15.832 20.251 1.00 21.06 157 VAL C N 1
ATOM 4523 C CA . VAL C 1 159 ? 44.763 15.989 18.828 1.00 20.99 157 VAL C CA 1
ATOM 4524 C C . VAL C 1 159 ? 43.288 16.294 18.607 1.00 20.85 157 VAL C C 1
ATOM 4525 O O . VAL C 1 159 ? 42.944 17.245 17.916 1.00 18.73 157 VAL C O 1
ATOM 4529 N N . ILE C 1 160 ? 42.415 15.498 19.213 1.00 20.91 158 ILE C N 1
ATOM 4530 C CA . ILE C 1 160 ? 40.985 15.717 19.052 1.00 20.42 158 ILE C CA 1
ATOM 4531 C C . ILE C 1 160 ? 40.490 16.993 19.739 1.00 21.53 158 ILE C C 1
ATOM 4532 O O . ILE C 1 160 ? 39.734 17.766 19.153 1.00 19.72 158 ILE C O 1
ATOM 4537 N N . GLU C 1 161 ? 40.916 17.220 20.975 1.00 21.75 159 GLU C N 1
ATOM 4538 C CA . GLU C 1 161 ? 40.448 18.392 21.705 1.00 25.47 159 GLU C CA 1
ATOM 4539 C C . GLU C 1 161 ? 40.790 19.728 21.047 1.00 26.09 159 GLU C C 1
ATOM 4540 O O . GLU C 1 161 ? 39.983 20.668 21.074 1.00 24.73 159 GLU C O 1
ATOM 4546 N N . LYS C 1 162 ? 41.977 19.809 20.455 1.00 24.93 160 LYS C N 1
ATOM 4547 C CA . LYS C 1 162 ? 42.416 21.029 19.790 1.00 28.41 160 LYS C CA 1
ATOM 4548 C C . LYS C 1 162 ? 41.775 21.178 18.411 1.00 26.97 160 LYS C C 1
ATOM 4549 O O . LYS C 1 162 ? 41.619 22.290 17.916 1.00 29.77 160 LYS C O 1
ATOM 4555 N N . HIS C 1 163 ? 41.397 20.065 17.791 1.00 25.95 161 HIS C N 1
ATOM 4556 C CA . HIS C 1 163 ? 40.750 20.121 16.479 1.00 25.77 161 HIS C CA 1
ATOM 4557 C C . HIS C 1 163 ? 39.270 20.484 16.652 1.00 25.59 161 HIS C C 1
ATOM 4558 O O . HIS C 1 163 ? 38.779 21.441 16.062 1.00 25.66 161 HIS C O 1
ATOM 4565 N N . SER C 1 164 ? 38.569 19.704 17.465 1.00 25.51 162 SER C N 1
ATOM 4566 C CA . SER C 1 164 ? 37.157 19.931 17.738 1.00 26.07 162 SER C CA 1
ATOM 4567 C C . SER C 1 164 ? 36.838 19.482 19.160 1.00 24.98 162 SER C C 1
ATOM 4568 O O . SER C 1 164 ? 36.585 18.302 19.408 1.00 23.39 162 SER C O 1
ATOM 4571 N N . SER C 1 165 ? 36.857 20.429 20.091 1.00 24.53 163 SER C N 1
ATOM 4572 C CA . SER C 1 165 ? 36.572 20.127 21.488 1.00 24.86 163 SER C CA 1
ATOM 4573 C C . SER C 1 165 ? 35.175 19.517 21.653 1.00 23.68 163 SER C C 1
ATOM 4574 O O . SER C 1 165 ? 34.971 18.633 22.488 1.00 24.23 163 SER C O 1
ATOM 4577 N N . PRO C 1 166 ? 34.189 19.980 20.860 1.00 21.61 164 PRO C N 1
ATOM 4578 C CA . PRO C 1 166 ? 32.844 19.409 20.994 1.00 19.65 164 PRO C CA 1
ATOM 4579 C C . PRO C 1 166 ? 32.838 17.919 20.682 1.00 19.82 164 PRO C C 1
ATOM 4580 O O . PRO C 1 166 ? 32.148 17.137 21.345 1.00 19.15 164 PRO C O 1
ATOM 4584 N N . ILE C 1 167 ? 33.612 17.540 19.662 1.00 18.88 165 ILE C N 1
ATOM 4585 C CA . ILE C 1 167 ? 33.705 16.148 19.233 1.00 17.85 165 ILE C CA 1
ATOM 4586 C C . ILE C 1 167 ? 34.308 15.246 20.306 1.00 17.59 165 ILE C C 1
ATOM 4587 O O . ILE C 1 167 ? 33.879 14.106 20.470 1.00 17.33 165 ILE C O 1
ATOM 4592 N N . LEU C 1 168 ? 35.299 15.748 21.039 1.00 16.18 166 LEU C N 1
ATOM 4593 C CA . LEU C 1 168 ? 35.888 14.942 22.100 1.00 16.62 166 LEU C CA 1
ATOM 4594 C C . LEU C 1 168 ? 34.829 14.686 23.168 1.00 16.79 166 LEU C C 1
ATOM 4595 O O . LEU C 1 168 ? 34.738 13.590 23.704 1.00 18.08 166 LEU C O 1
ATOM 4600 N N . ASP C 1 169 ? 34.026 15.698 23.472 1.00 18.23 167 ASP C N 1
ATOM 4601 C CA . ASP C 1 169 ? 33.006 15.531 24.496 1.00 22.16 167 ASP C CA 1
ATOM 4602 C C . ASP C 1 169 ? 31.885 14.598 24.045 1.00 20.83 167 ASP C C 1
ATOM 4603 O O . ASP C 1 169 ? 31.275 13.932 24.870 1.00 20.99 167 ASP C O 1
ATOM 4608 N N . LEU C 1 170 ? 31.614 14.546 22.744 1.00 20.02 168 LEU C N 1
ATOM 4609 C CA . LEU C 1 170 ? 30.584 13.643 22.235 1.00 19.96 168 LEU C CA 1
ATOM 4610 C C . LEU C 1 170 ? 31.100 12.214 22.378 1.00 19.57 168 LEU C C 1
ATOM 4611 O O . LEU C 1 170 ? 30.379 11.327 22.835 1.00 19.78 168 LEU C O 1
ATOM 4616 N N . LEU C 1 171 ? 32.354 12.005 21.979 1.00 18.77 169 LEU C N 1
ATOM 4617 C CA . LEU C 1 171 ? 33.001 10.700 22.082 1.00 19.11 169 LEU C CA 1
ATOM 4618 C C . LEU C 1 171 ? 32.945 10.180 23.516 1.00 18.28 169 LEU C C 1
ATOM 4619 O O . LEU C 1 171 ? 32.605 9.023 23.746 1.00 18.58 169 LEU C O 1
ATOM 4624 N N . GLU C 1 172 ? 33.302 11.035 24.474 1.00 16.64 170 GLU C N 1
ATOM 4625 C CA . GLU C 1 172 ? 33.298 10.636 25.877 1.00 18.42 170 GLU C CA 1
ATOM 4626 C C . GLU C 1 172 ? 31.887 10.289 26.341 1.00 17.78 170 GLU C C 1
ATOM 4627 O O . GLU C 1 172 ? 31.705 9.437 27.211 1.00 19.37 170 GLU C O 1
ATOM 4633 N N . GLU C 1 173 ? 30.891 10.939 25.751 1.00 17.18 171 GLU C N 1
ATOM 4634 C CA . GLU C 1 173 ? 29.503 10.683 26.114 1.00 17.88 171 GLU C CA 1
ATOM 4635 C C . GLU C 1 173 ? 29.005 9.312 25.651 1.00 17.58 171 GLU C C 1
ATOM 4636 O O . GLU C 1 173 ? 28.337 8.598 26.408 1.00 16.07 171 GLU C O 1
ATOM 4642 N N . VAL C 1 174 ? 29.330 8.946 24.413 1.00 15.80 172 VAL C N 1
ATOM 4643 C CA . VAL C 1 174 ? 28.861 7.681 23.860 1.00 16.83 172 VAL C CA 1
ATOM 4644 C C . VAL C 1 174 ? 29.549 6.399 24.334 1.00 18.55 172 VAL C C 1
ATOM 4645 O O . VAL C 1 174 ? 28.967 5.319 24.211 1.00 17.72 172 VAL C O 1
ATOM 4649 N N . VAL C 1 175 ? 30.774 6.491 24.857 1.00 17.84 173 VAL C N 1
ATOM 4650 C CA . VAL C 1 175 ? 31.451 5.277 25.331 1.00 15.62 173 VAL C CA 1
ATOM 4651 C C . VAL C 1 175 ? 30.992 4.962 26.752 1.00 15.84 173 VAL C C 1
ATOM 4652 O O . VAL C 1 175 ? 30.417 5.814 27.423 1.00 16.18 173 VAL C O 1
ATOM 4656 N N . THR C 1 176 ? 31.236 3.737 27.207 1.00 18.10 174 THR C N 1
ATOM 4657 C CA . THR C 1 176 ? 30.810 3.318 28.545 1.00 18.32 174 THR C CA 1
ATOM 4658 C C . THR C 1 176 ? 31.886 3.511 29.612 1.00 19.63 174 THR C C 1
ATOM 4659 O O . THR C 1 176 ? 31.590 3.692 30.797 1.00 20.41 174 THR C O 1
ATOM 4663 N N . SER C 1 177 ? 33.141 3.471 29.190 1.00 19.76 175 SER C N 1
ATOM 4664 C CA . SER C 1 177 ? 34.248 3.649 30.115 1.00 21.07 175 SER C CA 1
ATOM 4665 C C . SER C 1 177 ? 35.284 4.569 29.494 1.00 20.57 175 SER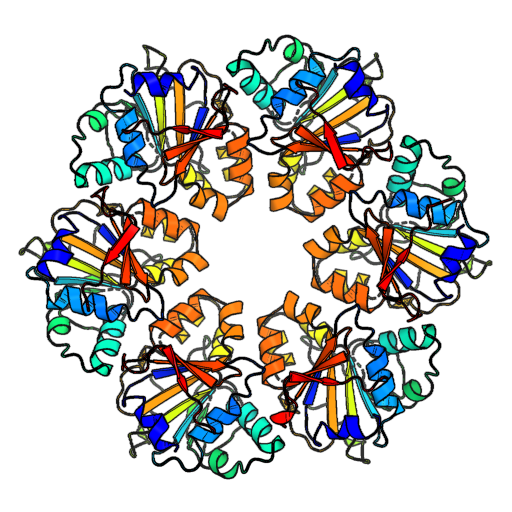 C C 1
ATOM 4666 O O . SER C 1 177 ? 35.423 4.637 28.267 1.00 21.26 175 SER C O 1
ATOM 4669 N N . ILE C 1 178 ? 36.006 5.284 30.345 1.00 18.05 176 ILE C N 1
ATOM 4670 C CA . ILE C 1 178 ? 37.039 6.184 29.872 1.00 18.50 176 ILE C CA 1
ATOM 4671 C C . ILE C 1 178 ? 38.266 6.076 30.753 1.00 18.97 176 ILE C C 1
ATOM 4672 O O . ILE C 1 178 ? 38.186 6.225 31.972 1.00 18.98 176 ILE C O 1
ATOM 4677 N N . LEU C 1 179 ? 39.402 5.808 30.125 1.00 19.10 177 LEU C N 1
ATOM 4678 C CA . LEU C 1 179 ? 40.664 5.711 30.836 1.00 18.01 177 LEU C CA 1
ATOM 4679 C C . LEU C 1 179 ? 41.561 6.811 30.296 1.00 17.54 177 LEU C C 1
ATOM 4680 O O . LEU C 1 179 ? 41.530 7.103 29.101 1.00 18.25 177 LEU C O 1
ATOM 4685 N N . GLU C 1 180 ? 42.345 7.435 31.166 1.00 18.49 178 GLU C N 1
ATOM 4686 C CA . GLU C 1 180 ? 43.274 8.455 30.712 1.00 18.76 178 GLU C CA 1
ATOM 4687 C C . GLU C 1 180 ? 44.661 8.154 31.267 1.00 18.86 178 GLU C C 1
ATOM 4688 O O . GLU C 1 180 ? 44.855 8.075 32.477 1.00 19.13 178 GLU C O 1
ATOM 4694 N N . ILE C 1 181 ? 45.625 7.978 30.375 1.00 18.57 179 ILE C N 1
ATOM 4695 C CA . ILE C 1 181 ? 46.985 7.683 30.791 1.00 18.19 179 ILE C CA 1
ATOM 4696 C C . ILE C 1 181 ? 47.719 8.948 31.227 1.00 19.21 179 ILE C C 1
ATOM 4697 O O . ILE C 1 181 ? 47.772 9.931 30.496 1.00 20.79 179 ILE C O 1
ATOM 4702 N N . THR C 1 182 ? 48.266 8.916 32.436 1.00 19.72 180 THR C N 1
ATOM 4703 C CA . THR C 1 182 ? 49.017 10.036 32.989 1.00 21.66 180 THR C CA 1
ATOM 4704 C C . THR C 1 182 ? 50.317 9.462 33.543 1.00 21.29 180 THR C C 1
ATOM 4705 O O . THR C 1 182 ? 50.489 8.241 33.594 1.00 18.41 180 THR C O 1
ATOM 4709 N N . ASP C 1 183 ? 51.224 10.340 33.960 1.00 24.19 181 ASP C N 1
ATOM 4710 C CA . ASP C 1 183 ? 52.511 9.916 34.514 1.00 28.62 181 ASP C CA 1
ATOM 4711 C C . ASP C 1 183 ? 52.375 9.057 35.772 1.00 28.51 181 ASP C C 1
ATOM 4712 O O . ASP C 1 183 ? 53.084 8.063 35.925 1.00 30.72 181 ASP C O 1
ATOM 4717 N N . SER C 1 184 ? 51.461 9.436 36.663 1.00 28.61 182 SER C N 1
ATOM 4718 C CA . SER C 1 184 ? 51.233 8.697 37.905 1.00 27.67 182 SER C CA 1
ATOM 4719 C C . SER C 1 184 ? 50.532 7.357 37.674 1.00 26.16 182 SER C C 1
ATOM 4720 O O . SER C 1 184 ? 50.659 6.438 38.486 1.00 26.27 182 SER C O 1
ATOM 4723 N N . GLY C 1 185 ? 49.792 7.248 36.573 1.00 24.52 183 GLY C N 1
ATOM 4724 C CA . GLY C 1 185 ? 49.099 6.007 36.265 1.00 22.12 183 GLY C CA 1
ATOM 4725 C C . GLY C 1 185 ? 47.906 6.200 35.344 1.00 21.79 183 GLY C C 1
ATOM 4726 O O . GLY C 1 185 ? 47.806 7.201 34.633 1.00 22.83 183 GLY C O 1
ATOM 4727 N N . ILE C 1 186 ? 46.992 5.239 35.351 1.00 20.15 184 ILE C N 1
ATOM 4728 C CA . ILE C 1 186 ? 45.804 5.416 34.517 1.00 17.97 184 ILE C CA 1
ATOM 4729 C C . ILE C 1 186 ? 44.565 5.811 35.334 1.00 17.98 184 ILE C C 1
ATOM 4730 O O . ILE C 1 186 ? 44.140 5.115 36.248 1.00 18.01 184 ILE C O 1
ATOM 4735 N N . ILE C 1 187 ? 43.991 6.994 34.998 1.00 17.48 185 ILE C N 1
ATOM 4736 C CA . ILE C 1 187 ? 42.743 7.397 35.647 1.00 19.78 185 ILE C CA 1
ATOM 4737 C C . ILE C 1 187 ? 41.520 6.778 34.984 1.00 18.98 185 ILE C C 1
ATOM 4738 O O . ILE C 1 187 ? 41.354 6.775 33.775 1.00 16.25 185 ILE C O 1
ATOM 4743 N N . ILE C 1 188 ? 40.661 6.211 35.833 1.00 20.44 186 ILE C N 1
ATOM 4744 C CA . ILE C 1 188 ? 39.351 5.842 35.355 1.00 20.80 186 ILE C CA 1
ATOM 4745 C C . ILE C 1 188 ? 38.400 7.036 35.479 1.00 20.73 186 ILE C C 1
ATOM 4746 O O . ILE C 1 188 ? 37.789 7.258 36.516 1.00 22.12 186 ILE C O 1
ATOM 4751 N N . LYS C 1 189 ? 38.297 7.807 34.400 1.00 20.80 187 LYS C N 1
ATOM 4752 C CA . LYS C 1 189 ? 37.434 8.985 34.356 1.00 21.25 187 LYS C CA 1
ATOM 4753 C C . LYS C 1 189 ? 35.948 8.644 34.322 1.00 21.45 187 LYS C C 1
ATOM 4754 O O . LYS C 1 189 ? 35.120 9.404 34.822 1.00 23.75 187 LYS C O 1
ATOM 4760 N N . LYS C 1 190 ? 35.609 7.511 33.720 1.00 19.93 188 LYS C N 1
ATOM 4761 C CA . LYS C 1 190 ? 34.217 7.083 33.650 1.00 20.36 188 LYS C CA 1
ATOM 4762 C C . LYS C 1 190 ? 34.152 5.560 33.668 1.00 19.04 188 LYS C C 1
ATOM 4763 O O . LYS C 1 190 ? 35.028 4.886 33.137 1.00 18.42 188 LYS C O 1
ATOM 4769 N N . SER C 1 191 ? 33.111 5.020 34.283 1.00 19.63 189 SER C N 1
ATOM 4770 C CA . SER C 1 191 ? 32.970 3.568 34.363 1.00 21.71 189 SER C CA 1
ATOM 4771 C C . SER C 1 191 ? 31.523 3.158 34.653 1.00 24.04 189 SER C C 1
ATOM 4772 O O . SER C 1 191 ? 30.731 3.912 35.197 1.00 24.13 189 SER C O 1
ATOM 4775 N N . ILE C 1 192 ? 31.180 1.930 34.222 1.00 25.94 190 ILE C N 1
ATOM 4776 C CA . ILE C 1 192 ? 29.851 1.404 34.547 1.00 29.27 190 ILE C CA 1
ATOM 4777 C C . ILE C 1 192 ? 29.729 1.190 36.050 1.00 32.18 190 ILE C C 1
ATOM 4778 O O . ILE C 1 192 ? 28.665 1.290 36.653 1.00 33.67 190 ILE C O 1
ATOM 4783 N N . LYS C 1 193 ? 30.873 0.829 36.647 1.00 36.30 191 LYS C N 1
ATOM 4784 C CA . LYS C 1 193 ? 30.917 0.687 38.089 1.00 42.14 191 LYS C CA 1
ATOM 4785 C C . LYS C 1 193 ? 31.051 2.051 38.759 1.00 44.36 191 LYS C C 1
ATOM 4786 O O . LYS C 1 193 ? 32.116 2.652 38.797 1.00 45.40 191 LYS C O 1
ATOM 4792 N N . ASP C 1 194 ? 29.917 2.535 39.253 1.00 47.86 192 ASP C N 1
ATOM 4793 C CA . ASP C 1 194 ? 29.783 3.851 39.871 1.00 51.34 192 ASP C CA 1
ATOM 4794 C C . ASP C 1 194 ? 30.761 4.165 40.999 1.00 52.98 192 ASP C C 1
ATOM 4795 O O . ASP C 1 194 ? 30.882 5.314 41.425 1.00 53.25 192 ASP C O 1
ATOM 4800 N N . GLU C 1 195 ? 31.467 3.145 41.464 1.00 53.00 193 GLU C N 1
ATOM 4801 C CA . GLU C 1 195 ? 32.406 3.280 42.568 1.00 53.76 193 GLU C CA 1
ATOM 4802 C C . GLU C 1 195 ? 33.844 3.667 42.198 1.00 53.44 193 GLU C C 1
ATOM 4803 O O . GLU C 1 195 ? 34.479 4.471 42.885 1.00 52.43 193 GLU C O 1
ATOM 4809 N N . ILE C 1 196 ? 34.344 3.093 41.108 1.00 51.41 194 ILE C N 1
ATOM 4810 C CA . ILE C 1 196 ? 35.716 3.310 40.660 1.00 49.34 194 ILE C CA 1
ATOM 4811 C C . ILE C 1 196 ? 36.062 4.659 40.018 1.00 46.97 194 ILE C C 1
ATOM 4812 O O . ILE C 1 196 ? 37.237 5.005 39.901 1.00 47.34 194 ILE C O 1
ATOM 4817 N N . ALA C 1 197 ? 35.056 5.422 39.612 1.00 43.21 195 ALA C N 1
ATOM 4818 C CA . ALA C 1 197 ? 35.304 6.708 38.972 1.00 40.67 195 ALA C CA 1
ATOM 4819 C C . ALA C 1 197 ? 36.288 7.573 39.752 1.00 38.90 195 ALA C C 1
ATOM 4820 O O . ALA C 1 197 ? 36.172 7.710 40.970 1.00 39.59 195 ALA C O 1
ATOM 4822 N N . GLY C 1 198 ? 37.253 8.154 39.042 1.00 35.35 196 GLY C N 1
ATOM 4823 C CA . GLY C 1 198 ? 38.243 9.005 39.681 1.00 31.66 196 GLY C CA 1
ATOM 4824 C C . GLY C 1 198 ? 39.455 8.266 40.233 1.00 29.54 196 GLY C C 1
ATOM 4825 O O . GLY C 1 198 ? 40.482 8.880 40.532 1.00 30.13 196 GLY C O 1
ATOM 4826 N N . LYS C 1 199 ? 39.344 6.950 40.366 1.00 24.94 197 LYS C N 1
ATOM 4827 C CA . LYS C 1 199 ? 40.439 6.141 40.882 1.00 22.29 197 LYS C CA 1
ATOM 4828 C C . LYS C 1 199 ? 41.542 5.944 39.844 1.00 21.62 197 LYS C C 1
ATOM 4829 O O . LYS C 1 199 ? 41.294 5.939 38.637 1.00 17.39 197 LYS C O 1
ATOM 4835 N N . ILE C 1 200 ? 42.765 5.776 40.330 1.00 21.34 198 ILE C N 1
ATOM 4836 C CA . ILE C 1 200 ? 43.913 5.578 39.463 1.00 20.78 198 ILE C CA 1
ATOM 4837 C C . ILE C 1 200 ? 44.526 4.198 39.679 1.00 21.39 198 ILE C C 1
ATOM 4838 O O . ILE C 1 200 ? 44.687 3.744 40.815 1.00 22.14 198 ILE C O 1
ATOM 4843 N N . VAL C 1 201 ? 44.849 3.523 38.581 1.00 20.76 199 VAL C N 1
ATOM 4844 C CA . VAL C 1 201 ? 45.453 2.198 38.652 1.00 19.65 199 VAL C CA 1
ATOM 4845 C C . VAL C 1 201 ? 46.748 2.157 37.852 1.00 20.18 199 VAL C C 1
ATOM 4846 O O . VAL C 1 201 ? 46.924 2.919 36.898 1.00 19.21 199 VAL C O 1
ATOM 4850 N N . SER C 1 202 ? 47.658 1.275 38.255 1.00 21.19 200 SER C N 1
ATOM 4851 C CA . SER C 1 202 ? 48.942 1.122 37.570 1.00 21.93 200 SER C CA 1
ATOM 4852 C C . SER C 1 202 ? 49.124 -0.351 37.235 1.00 23.34 200 SER C C 1
ATOM 4853 O O . SER C 1 202 ? 49.931 -1.039 37.852 1.00 23.94 200 SER C O 1
ATOM 4856 N N . PRO C 1 203 ? 48.379 -0.853 36.237 1.00 25.61 201 PRO C N 1
ATOM 4857 C CA . PRO C 1 203 ? 48.491 -2.263 35.862 1.00 27.17 201 PRO C CA 1
ATOM 4858 C C . PRO C 1 203 ? 49.854 -2.647 35.291 1.00 30.69 201 PRO C C 1
ATOM 4859 O O . PRO C 1 203 ? 50.233 -3.817 35.342 1.00 32.20 201 PRO C O 1
ATOM 4863 N N . LEU C 1 204 ? 50.590 -1.669 34.762 1.00 31.72 202 LEU C N 1
ATOM 4864 C CA . LEU C 1 204 ? 51.902 -1.936 34.172 1.00 35.47 202 LEU C CA 1
ATOM 4865 C C . LEU C 1 204 ? 53.110 -1.874 35.108 1.00 38.08 202 LEU C C 1
ATOM 4866 O O . LEU C 1 204 ? 54.225 -2.190 34.692 1.00 39.13 202 LEU C O 1
ATOM 4871 N N . LEU C 1 205 ? 52.916 -1.481 36.361 1.00 39.72 203 LEU C N 1
ATOM 4872 C CA . LEU C 1 205 ? 54.061 -1.390 37.258 1.00 42.75 203 LEU C CA 1
ATOM 4873 C C . LEU C 1 205 ? 54.616 -2.768 37.627 1.00 44.89 203 LEU C C 1
ATOM 4874 O O . LEU C 1 205 ? 53.980 -3.792 37.282 1.00 44.91 203 LEU C O 1
ATOM 4887 N N . ASN D 1 4 ? 12.424 9.560 46.024 1.00 63.93 2 ASN D N 1
ATOM 4888 C CA . ASN D 1 4 ? 11.643 8.878 45.005 1.00 63.03 2 ASN D CA 1
ATOM 4889 C C . ASN D 1 4 ? 11.140 9.863 43.956 1.00 61.31 2 ASN D C 1
ATOM 4890 O O . ASN D 1 4 ? 10.408 10.801 44.264 1.00 62.04 2 ASN D O 1
ATOM 4895 N N . SER D 1 5 ? 11.564 9.631 42.718 1.00 58.81 3 SER D N 1
ATOM 4896 C CA . SER D 1 5 ? 11.230 10.457 41.564 1.00 57.33 3 SER D CA 1
ATOM 4897 C C . SER D 1 5 ? 10.103 11.476 41.704 1.00 56.47 3 SER D C 1
ATOM 4898 O O . SER D 1 5 ? 10.287 12.650 41.381 1.00 56.55 3 SER D O 1
ATOM 4901 N N . GLU D 1 6 ? 8.942 11.043 42.181 1.00 54.27 4 GLU D N 1
ATOM 4902 C CA . GLU D 1 6 ? 7.807 11.961 42.275 1.00 52.30 4 GLU D CA 1
ATOM 4903 C C . GLU D 1 6 ? 8.065 13.169 43.192 1.00 49.25 4 GLU D C 1
ATOM 4904 O O . GLU D 1 6 ? 7.375 14.184 43.127 1.00 48.00 4 GLU D O 1
ATOM 4910 N N . LYS D 1 7 ? 9.046 13.027 44.110 1.00 45.99 5 LYS D N 1
ATOM 4911 C CA . LYS D 1 7 ? 9.381 14.171 44.949 1.00 43.02 5 LYS D CA 1
ATOM 4912 C C . LYS D 1 7 ? 10.363 15.097 44.218 1.00 40.28 5 LYS D C 1
ATOM 4913 O O . LYS D 1 7 ? 10.436 16.298 44.459 1.00 40.11 5 LYS D O 1
ATOM 4919 N N . PHE D 1 8 ? 11.152 14.465 43.320 1.00 35.82 6 PHE D N 1
ATOM 4920 C CA . PHE D 1 8 ? 12.068 15.227 42.475 1.00 32.57 6 PHE D CA 1
ATOM 4921 C C . PHE D 1 8 ? 11.287 16.139 41.539 1.00 30.91 6 PHE D C 1
ATOM 4922 O O . PHE D 1 8 ? 11.616 17.299 41.348 1.00 28.45 6 PHE D O 1
ATOM 4930 N N . PHE D 1 9 ? 10.226 15.588 40.953 1.00 28.82 7 PHE D N 1
ATOM 4931 C CA . PHE D 1 9 ? 9.376 16.329 40.034 1.00 29.66 7 PHE D CA 1
ATOM 4932 C C . PHE D 1 9 ? 8.698 17.528 40.688 1.00 29.26 7 PHE D C 1
ATOM 4933 O O . PHE D 1 9 ? 8.284 18.461 39.993 1.00 28.46 7 PHE D O 1
ATOM 4941 N N . LYS D 1 10 ? 8.589 17.503 42.016 1.00 29.12 8 LYS D N 1
ATOM 4942 C CA . LYS D 1 10 ? 7.928 18.593 42.736 1.00 30.41 8 LYS D CA 1
ATOM 4943 C C . LYS D 1 10 ? 8.771 19.875 42.737 1.00 29.27 8 LYS D C 1
ATOM 4944 O O . LYS D 1 10 ? 8.323 20.942 43.143 1.00 28.87 8 LYS D O 1
ATOM 4950 N N . LEU D 1 11 ? 10.050 19.738 42.322 1.00 26.65 9 LEU D N 1
ATOM 4951 C CA . LEU D 1 11 ? 10.888 20.930 42.223 1.00 25.20 9 LEU D CA 1
ATOM 4952 C C . LEU D 1 11 ? 10.396 21.848 41.095 1.00 23.83 9 LEU D C 1
ATOM 4953 O O . LEU D 1 11 ? 10.744 23.017 41.007 1.00 23.06 9 LEU D O 1
ATOM 4958 N N . PHE D 1 12 ? 9.590 21.252 40.177 1.00 23.24 10 PHE D N 1
ATOM 4959 C CA . PHE D 1 12 ? 9.139 21.986 38.984 1.00 26.39 10 PHE D CA 1
ATOM 4960 C C . PHE D 1 12 ? 7.609 22.178 38.928 1.00 28.53 10 PHE D C 1
ATOM 4961 O O . PHE D 1 12 ? 6.842 21.507 39.604 1.00 32.10 10 PHE D O 1
ATOM 4969 N N . ARG D 1 13 ? 7.205 23.122 38.081 1.00 29.85 11 ARG D N 1
ATOM 4970 C CA . ARG D 1 13 ? 5.796 23.436 37.855 1.00 29.98 11 ARG D CA 1
ATOM 4971 C C . ARG D 1 13 ? 5.441 23.029 36.434 1.00 28.89 11 ARG D C 1
ATOM 4972 O O . ARG D 1 13 ? 6.294 23.089 35.542 1.00 27.75 11 ARG D O 1
ATOM 4980 N N . VAL D 1 14 ? 4.191 22.617 36.225 1.00 26.53 12 VAL D N 1
ATOM 4981 C CA . VAL D 1 14 ? 3.731 22.235 34.893 1.00 26.17 12 VAL D CA 1
ATOM 4982 C C . VAL D 1 14 ? 3.965 23.440 33.995 1.00 25.47 12 VAL D C 1
ATOM 4983 O O . VAL D 1 14 ? 3.797 24.580 34.429 1.00 26.82 12 VAL D O 1
ATOM 4987 N N . GLY D 1 15 ? 4.361 23.194 32.752 1.00 26.03 13 GLY D N 1
ATOM 4988 C CA . GLY D 1 15 ? 4.608 24.291 31.834 1.00 24.37 13 GLY D CA 1
ATOM 4989 C C . GLY D 1 15 ? 6.071 24.688 31.797 1.00 24.27 13 GLY D C 1
ATOM 4990 O O . GLY D 1 15 ? 6.503 25.420 30.906 1.00 25.26 13 GLY D O 1
ATOM 4991 N N . GLU D 1 16 ? 6.844 24.210 32.763 1.00 22.26 14 GLU D N 1
ATOM 4992 C CA . GLU D 1 16 ? 8.261 24.541 32.795 1.00 22.08 14 GLU D CA 1
ATOM 4993 C C . GLU D 1 16 ? 9.094 23.836 31.745 1.00 20.79 14 GLU D C 1
ATOM 4994 O O . GLU D 1 16 ? 8.769 22.737 31.286 1.00 19.51 14 GLU D O 1
ATOM 5000 N N . THR D 1 17 ? 10.179 24.494 31.367 1.00 19.79 15 THR D N 1
ATOM 5001 C CA . THR D 1 17 ? 11.129 23.929 30.430 1.00 19.72 15 THR D CA 1
ATOM 5002 C C . THR D 1 17 ? 12.395 23.891 31.252 1.00 18.85 15 THR D C 1
ATOM 5003 O O . THR D 1 17 ? 12.896 24.932 31.697 1.00 18.64 15 THR D O 1
ATOM 5007 N N . VAL D 1 18 ? 12.887 22.680 31.479 1.00 18.08 16 VAL D N 1
ATOM 5008 C CA . VAL D 1 18 ? 14.075 22.465 32.282 1.00 15.42 16 VAL D CA 1
ATOM 5009 C C . VAL D 1 18 ? 15.291 22.095 31.429 1.00 16.24 16 VAL D C 1
ATOM 5010 O O . VAL D 1 18 ? 15.243 21.155 30.639 1.00 14.66 16 VAL D O 1
ATOM 5014 N N . LEU D 1 19 ? 16.381 22.840 31.590 1.00 16.55 17 LEU D N 1
ATOM 5015 C CA . LEU D 1 19 ? 17.600 22.551 30.843 1.00 16.71 17 LEU D CA 1
ATOM 5016 C C . LEU D 1 19 ? 18.486 21.679 31.733 1.00 16.15 17 LEU D C 1
ATOM 5017 O O . LEU D 1 19 ? 18.916 22.108 32.804 1.00 18.54 17 LEU D O 1
ATOM 5022 N N . VAL D 1 20 ? 18.740 20.449 31.299 1.00 15.73 18 VAL D N 1
ATOM 5023 C CA . VAL D 1 20 ? 19.575 19.529 32.062 1.00 15.13 18 VAL D CA 1
ATOM 5024 C C . VAL D 1 20 ? 20.963 19.465 31.420 1.00 16.39 18 VAL D C 1
ATOM 5025 O O . VAL D 1 20 ? 21.180 18.770 30.425 1.00 17.37 18 VAL D O 1
ATOM 5029 N N . GLU D 1 21 ? 21.898 20.209 31.999 1.00 15.92 19 GLU D N 1
ATOM 5030 C CA . GLU D 1 21 ? 23.256 20.276 31.486 1.00 15.06 19 GLU D CA 1
ATOM 5031 C C . GLU D 1 21 ? 24.165 19.170 31.985 1.00 13.82 19 GLU D C 1
ATOM 5032 O O . GLU D 1 21 ? 24.252 18.921 33.182 1.00 14.98 19 GLU D O 1
ATOM 5038 N N . TYR D 1 22 ? 24.848 18.508 31.060 1.00 11.93 20 TYR D N 1
ATOM 5039 C CA . TYR D 1 22 ? 25.755 17.441 31.437 1.00 13.49 20 TYR D CA 1
ATOM 5040 C C . TYR D 1 22 ? 26.972 17.403 30.522 1.00 13.88 20 TYR D C 1
ATOM 5041 O O . TYR D 1 22 ? 27.065 18.173 29.560 1.00 10.98 20 TYR D O 1
ATOM 5050 N N . SER D 1 23 ? 27.905 16.509 30.837 1.00 15.09 21 SER D N 1
ATOM 5051 C CA . SER D 1 23 ? 29.106 16.329 30.030 1.00 17.29 21 SER D CA 1
ATOM 5052 C C . SER D 1 23 ? 29.261 14.835 29.759 1.00 18.18 21 SER D C 1
ATOM 5053 O O . SER D 1 23 ? 28.474 14.020 30.247 1.00 17.01 21 SER D O 1
ATOM 5056 N N . GLY D 1 24 ? 30.276 14.483 28.983 1.00 18.06 22 GLY D N 1
ATOM 5057 C CA . GLY D 1 24 ? 30.508 13.091 28.659 1.00 18.37 22 GLY D CA 1
ATOM 5058 C C . GLY D 1 24 ? 30.816 12.197 29.849 1.00 20.68 22 GLY D C 1
ATOM 5059 O O . GLY D 1 24 ? 30.567 10.993 29.784 1.00 22.78 22 GLY D O 1
ATOM 5060 N N . THR D 1 25 ? 31.357 12.756 30.930 1.00 19.30 23 THR D N 1
ATOM 5061 C CA . THR D 1 25 ? 31.671 11.939 32.100 1.00 18.78 23 THR D CA 1
ATOM 5062 C C . THR D 1 25 ? 30.536 11.871 33.117 1.00 17.97 23 THR D C 1
ATOM 5063 O O . THR D 1 25 ? 30.622 11.130 34.087 1.00 19.03 23 THR D O 1
ATOM 5067 N N . SER D 1 26 ? 29.473 12.635 32.887 1.00 17.63 24 SER D N 1
ATOM 5068 C CA . SER D 1 26 ? 28.327 12.663 33.798 1.00 18.70 24 SER D CA 1
ATOM 5069 C C . SER D 1 26 ? 27.499 11.375 33.873 1.00 18.82 24 SER D C 1
ATOM 5070 O O . SER D 1 26 ? 26.897 11.080 34.906 1.00 18.03 24 SER D O 1
ATOM 5073 N N . ARG D 1 27 ? 27.468 10.612 32.787 1.00 18.65 25 ARG D N 1
ATOM 5074 C CA . ARG D 1 27 ? 26.648 9.408 32.731 1.00 19.96 25 ARG D CA 1
ATOM 5075 C C . ARG D 1 27 ? 25.217 9.900 32.911 1.00 19.08 25 ARG D C 1
ATOM 5076 O O . ARG D 1 27 ? 24.476 9.401 33.751 1.00 21.17 25 ARG D O 1
ATOM 5084 N N . ALA D 1 28 ? 24.841 10.895 32.118 1.00 17.05 26 ALA D N 1
ATOM 5085 C CA . ALA D 1 28 ? 23.506 11.469 32.193 1.00 16.70 26 ALA D CA 1
ATOM 5086 C C . ALA D 1 28 ? 22.391 10.448 31.971 1.00 15.76 26 ALA D C 1
ATOM 5087 O O . ALA D 1 28 ? 21.249 10.681 32.373 1.00 15.60 26 ALA D O 1
ATOM 5089 N N . GLU D 1 29 ? 22.701 9.323 31.334 1.00 15.88 27 GLU D N 1
ATOM 5090 C CA . GLU D 1 29 ? 21.666 8.318 31.105 1.00 17.55 27 GLU D CA 1
ATOM 5091 C C . GLU D 1 29 ? 21.077 7.826 32.433 1.00 17.79 27 GLU D C 1
ATOM 5092 O O . GLU D 1 29 ? 19.948 7.340 32.471 1.00 16.86 27 GLU D O 1
ATOM 5098 N N . LEU D 1 30 ? 21.839 7.958 33.520 1.00 17.25 28 LEU D N 1
ATOM 5099 C CA . LEU D 1 30 ? 21.358 7.531 34.834 1.00 18.18 28 LEU D CA 1
ATOM 5100 C C . LEU D 1 30 ? 20.203 8.417 35.305 1.00 17.70 28 LEU D C 1
ATOM 5101 O O . LEU D 1 30 ? 19.234 7.930 35.882 1.00 18.55 28 LEU D O 1
ATOM 5106 N N . LEU D 1 31 ? 20.310 9.721 35.072 1.00 16.48 29 LEU D N 1
ATOM 5107 C CA . LEU D 1 31 ? 19.248 10.629 35.479 1.00 17.41 29 LEU D CA 1
ATOM 5108 C C . LEU D 1 31 ? 18.015 10.398 34.607 1.00 18.63 29 LEU D C 1
ATOM 5109 O O . LEU D 1 31 ? 16.879 10.524 35.069 1.00 17.35 29 LEU D O 1
ATOM 5114 N N . LEU D 1 32 ? 18.247 10.059 33.342 1.00 19.46 30 LEU D N 1
ATOM 5115 C CA . LEU D 1 32 ? 17.149 9.794 32.423 1.00 20.09 30 LEU D CA 1
ATOM 5116 C C . LEU D 1 32 ? 16.405 8.534 32.848 1.00 19.97 30 LEU D C 1
ATOM 5117 O O . LEU D 1 32 ? 15.172 8.494 32.815 1.00 20.91 30 LEU D O 1
ATOM 5122 N N . TYR D 1 33 ? 17.153 7.502 33.232 1.00 18.59 31 TYR D N 1
ATOM 5123 C CA . TYR D 1 33 ? 16.533 6.259 33.660 1.00 20.17 31 TYR D CA 1
ATOM 5124 C C . TYR D 1 33 ? 15.677 6.538 34.888 1.00 20.77 31 TYR D C 1
ATOM 5125 O O . TYR D 1 33 ? 14.533 6.106 34.966 1.00 21.76 31 TYR D O 1
ATOM 5134 N N . TYR D 1 34 ? 16.248 7.263 35.846 1.00 20.92 32 TYR D N 1
ATOM 5135 C CA . TYR D 1 34 ? 15.554 7.627 37.081 1.00 20.06 32 TYR D CA 1
ATOM 5136 C C . TYR D 1 34 ? 14.228 8.325 36.807 1.00 20.86 32 TYR D C 1
ATOM 5137 O O . TYR D 1 34 ? 13.227 8.054 37.462 1.00 23.01 32 TYR D O 1
ATOM 5146 N N . ILE D 1 35 ? 14.234 9.235 35.845 1.00 23.37 33 ILE D N 1
ATOM 5147 C CA . ILE D 1 35 ? 13.036 9.982 35.482 1.00 24.45 33 ILE D CA 1
ATOM 5148 C C . ILE D 1 35 ? 11.963 9.101 34.847 1.00 26.28 33 ILE D C 1
ATOM 5149 O O . ILE D 1 35 ? 10.775 9.269 35.125 1.00 27.62 33 ILE D O 1
ATOM 5154 N N . VAL D 1 36 ? 12.387 8.163 34.005 1.00 27.24 34 VAL D N 1
ATOM 5155 C CA . VAL D 1 36 ? 11.467 7.268 33.314 1.00 30.49 34 VAL D CA 1
ATOM 5156 C C . VAL D 1 36 ? 10.944 6.115 34.172 1.00 33.63 34 VAL D C 1
ATOM 5157 O O . VAL D 1 36 ? 9.747 5.821 34.171 1.00 34.15 34 VAL D O 1
ATOM 5161 N N . ASN D 1 37 ? 11.839 5.467 34.907 1.00 34.08 35 ASN D N 1
ATOM 5162 C CA . ASN D 1 37 ? 11.460 4.328 35.728 1.00 36.15 35 ASN D CA 1
ATOM 5163 C C . ASN D 1 37 ? 10.406 4.603 36.805 1.00 38.06 35 ASN D C 1
ATOM 5164 O O . ASN D 1 37 ? 10.547 5.511 37.626 1.00 38.14 35 ASN D O 1
ATOM 5169 N N . ASN D 1 38 ? 9.346 3.801 36.784 1.00 40.78 36 ASN D N 1
ATOM 5170 C CA . ASN D 1 38 ? 8.248 3.908 37.744 1.00 43.73 36 ASN D CA 1
ATOM 5171 C C . ASN D 1 38 ? 7.622 5.293 37.850 1.00 44.56 36 ASN D C 1
ATOM 5172 O O . ASN D 1 38 ? 7.139 5.676 38.916 1.00 45.52 36 ASN D O 1
ATOM 5177 N N . SER D 1 39 ? 7.623 6.039 36.749 1.00 44.71 37 SER D N 1
ATOM 5178 C CA . SER D 1 39 ? 7.043 7.379 36.745 1.00 45.61 37 SER D CA 1
ATOM 5179 C C . SER D 1 39 ? 5.521 7.280 36.847 1.00 46.08 37 SER D C 1
ATOM 5180 O O . SER D 1 39 ? 4.891 6.520 36.109 1.00 47.27 37 SER D O 1
ATOM 5183 N N . LYS D 1 40 ? 4.928 8.043 37.760 1.00 45.66 38 LYS D N 1
ATOM 5184 C CA . LYS D 1 40 ? 3.480 8.007 37.924 1.00 45.00 38 LYS D CA 1
ATOM 5185 C C . LYS D 1 40 ? 2.787 8.851 36.866 1.00 43.08 38 LYS D C 1
ATOM 5186 O O . LYS D 1 40 ? 1.585 8.723 36.645 1.00 44.14 38 LYS D O 1
ATOM 5192 N N . LEU D 1 41 ? 3.559 9.705 36.201 1.00 41.20 39 LEU D N 1
ATOM 5193 C CA . LEU D 1 41 ? 3.034 10.549 35.131 1.00 38.53 39 LEU D CA 1
ATOM 5194 C C . LEU D 1 41 ? 3.513 9.973 33.805 1.00 35.09 39 LEU D C 1
ATOM 5195 O O . LEU D 1 41 ? 4.633 9.477 33.708 1.00 35.09 39 LEU D O 1
ATOM 5200 N N . PRO D 1 42 ? 2.667 10.026 32.766 1.00 32.21 40 PRO D N 1
ATOM 5201 C CA . PRO D 1 42 ? 3.041 9.495 31.450 1.00 30.48 40 PRO D CA 1
ATOM 5202 C C . PRO D 1 42 ? 4.335 10.123 30.933 1.00 29.01 40 PRO D C 1
ATOM 5203 O O . PRO D 1 42 ? 4.577 11.318 31.116 1.00 27.72 40 PRO D O 1
ATOM 5207 N N . ILE D 1 43 ? 5.156 9.309 30.286 1.00 27.73 41 ILE D N 1
ATOM 5208 C CA . ILE D 1 43 ? 6.415 9.771 29.730 1.00 26.27 41 ILE D CA 1
ATOM 5209 C C . ILE D 1 43 ? 6.330 9.821 28.208 1.00 26.30 41 ILE D C 1
ATOM 5210 O O . ILE D 1 43 ? 5.803 8.906 27.575 1.00 26.78 41 ILE D O 1
ATOM 5215 N N . VAL D 1 44 ? 6.838 10.905 27.631 1.00 24.66 42 VAL D N 1
ATOM 5216 C CA . VAL D 1 44 ? 6.886 11.062 26.185 1.00 23.16 42 VAL D CA 1
ATOM 5217 C C . VAL D 1 44 ? 8.289 11.573 25.879 1.00 21.94 42 VAL D C 1
ATOM 5218 O O . VAL D 1 44 ? 8.664 12.671 26.288 1.00 20.76 42 VAL D O 1
ATOM 5222 N N . VAL D 1 45 ? 9.065 10.768 25.171 1.00 22.42 43 VAL D N 1
ATOM 5223 C CA . VAL D 1 45 ? 10.427 11.137 24.830 1.00 22.14 43 VAL D CA 1
ATOM 5224 C C . VAL D 1 45 ? 10.578 11.685 23.417 1.00 23.14 43 VAL D C 1
ATOM 5225 O O . VAL D 1 45 ? 10.157 11.044 22.453 1.00 23.83 43 VAL D O 1
ATOM 5229 N N . ASP D 1 46 ? 11.161 12.876 23.300 1.00 21.63 44 ASP D N 1
ATOM 5230 C CA . ASP D 1 46 ? 11.437 13.451 21.990 1.00 21.21 44 ASP D CA 1
ATOM 5231 C C . ASP D 1 46 ? 12.876 13.014 21.729 1.00 20.97 44 ASP D C 1
ATOM 5232 O O . ASP D 1 46 ? 13.805 13.466 22.405 1.00 19.75 44 ASP D O 1
ATOM 5237 N N . ASP D 1 47 ? 13.035 12.115 20.761 1.00 20.67 45 ASP D N 1
ATOM 5238 C CA . ASP D 1 47 ? 14.326 11.531 20.402 1.00 20.36 45 ASP D CA 1
ATOM 5239 C C . ASP D 1 47 ? 14.952 12.146 19.151 1.00 19.23 45 ASP D C 1
ATOM 5240 O O . ASP D 1 47 ? 14.576 11.820 18.032 1.00 21.31 45 ASP D O 1
ATOM 5245 N N . ILE D 1 48 ? 15.924 13.026 19.351 1.00 19.97 46 ILE D N 1
ATOM 5246 C CA . ILE D 1 48 ? 16.592 13.699 18.240 1.00 20.15 46 ILE D CA 1
ATOM 5247 C C . ILE D 1 48 ? 17.834 12.963 17.750 1.00 20.31 46 ILE D C 1
ATOM 5248 O O . ILE D 1 48 ? 18.754 12.707 18.518 1.00 20.70 46 ILE D O 1
ATOM 5253 N N . LEU D 1 49 ? 17.845 12.637 16.460 1.00 20.75 47 LEU D N 1
ATOM 5254 C CA . LEU D 1 49 ? 18.961 11.952 15.824 1.00 19.09 47 LEU D CA 1
ATOM 5255 C C . LEU D 1 49 ? 19.471 10.722 16.563 1.00 19.02 47 LEU D C 1
ATOM 5256 O O . LEU D 1 49 ? 20.667 10.583 16.819 1.00 19.29 47 LEU D O 1
ATOM 5261 N N . ASP D 1 50 ? 18.541 9.831 16.892 1.00 20.14 48 ASP D N 1
ATOM 5262 C CA . ASP D 1 50 ? 18.834 8.575 17.574 1.00 20.88 48 ASP D CA 1
ATOM 5263 C C . ASP D 1 50 ? 19.628 8.679 18.866 1.00 21.47 48 ASP D C 1
ATOM 5264 O O . ASP D 1 50 ? 20.426 7.795 19.182 1.00 23.91 48 ASP D O 1
ATOM 5269 N N . THR D 1 51 ? 19.404 9.747 19.620 1.00 20.17 49 THR D N 1
ATOM 5270 C CA . THR D 1 51 ? 20.102 9.931 20.883 1.00 18.85 49 THR D CA 1
ATOM 5271 C C . THR D 1 51 ? 19.507 9.030 21.965 1.00 17.62 49 THR D C 1
ATOM 5272 O O . THR D 1 51 ? 20.205 8.615 22.891 1.00 18.18 49 THR D O 1
ATOM 5276 N N . TYR D 1 52 ? 18.219 8.718 21.841 1.00 18.25 50 TYR D N 1
ATOM 5277 C CA . TYR D 1 52 ? 17.549 7.859 22.813 1.00 16.94 50 TYR D CA 1
ATOM 5278 C C . TYR D 1 52 ? 18.150 6.453 22.772 1.00 16.52 50 TYR D C 1
ATOM 5279 O O . TYR D 1 52 ? 18.270 5.784 23.792 1.00 17.12 50 TYR D O 1
ATOM 5288 N N . TYR D 1 53 ? 18.532 6.015 21.582 1.00 17.27 51 TYR D N 1
ATOM 5289 C CA . TYR D 1 53 ? 19.132 4.703 21.401 1.00 16.18 51 TYR D CA 1
ATOM 5290 C C . TYR D 1 53 ? 20.503 4.637 22.091 1.00 15.32 51 TYR D C 1
ATOM 5291 O O . TYR D 1 53 ? 20.899 3.587 22.606 1.00 14.01 51 TYR D O 1
ATOM 5300 N N . GLU D 1 54 ? 21.227 5.755 22.092 1.00 16.16 52 GLU D N 1
ATOM 5301 C CA . GLU D 1 54 ? 22.555 5.807 22.711 1.00 17.30 52 GLU D CA 1
ATOM 5302 C C . GLU D 1 54 ? 22.438 5.667 24.224 1.00 17.63 52 GLU D C 1
ATOM 5303 O O . GLU D 1 54 ? 23.198 4.921 24.843 1.00 18.39 52 GLU D O 1
ATOM 5309 N N . PHE D 1 55 ? 21.473 6.373 24.810 1.00 16.41 53 PHE D N 1
ATOM 5310 C CA . PHE D 1 55 ? 21.224 6.319 26.252 1.00 16.98 53 PHE D CA 1
ATOM 5311 C C . PHE D 1 55 ? 20.794 4.900 26.629 1.00 18.28 53 PHE D C 1
ATOM 5312 O O . PHE D 1 55 ? 21.316 4.296 27.575 1.00 16.45 53 PHE D O 1
ATOM 5320 N N . TYR D 1 56 ? 19.833 4.385 25.869 1.00 17.24 54 TYR D N 1
ATOM 5321 C CA . TYR D 1 56 ? 19.291 3.047 26.068 1.00 17.52 54 TYR D CA 1
ATOM 5322 C C . TYR D 1 56 ? 20.409 2.000 26.031 1.00 16.33 54 TYR D C 1
ATOM 5323 O O . TYR D 1 56 ? 20.497 1.130 26.894 1.00 16.12 54 TYR D O 1
ATOM 5332 N N . THR D 1 57 ? 21.264 2.106 25.024 1.00 16.07 55 THR D N 1
ATOM 5333 C CA . THR D 1 57 ? 22.375 1.181 24.839 1.00 18.64 55 THR D CA 1
ATOM 5334 C C . THR D 1 57 ? 23.386 1.215 25.991 1.00 18.49 55 THR D C 1
ATOM 5335 O O . THR D 1 57 ? 23.883 0.171 26.419 1.00 18.48 55 THR D O 1
ATOM 5339 N N . ARG D 1 58 ? 23.693 2.405 26.497 1.00 17.57 56 ARG D N 1
ATOM 5340 C CA . ARG D 1 58 ? 24.645 2.499 27.595 1.00 18.45 56 ARG D CA 1
ATOM 5341 C C . ARG D 1 58 ? 24.051 1.931 28.872 1.00 19.02 56 ARG D C 1
ATOM 5342 O O . ARG D 1 58 ? 24.756 1.307 29.656 1.00 19.64 56 ARG D O 1
ATOM 5350 N N . LEU D 1 59 ? 22.750 2.128 29.073 1.00 18.70 57 LEU D N 1
ATOM 5351 C CA . LEU D 1 59 ? 22.079 1.603 30.260 1.00 18.57 57 LEU D CA 1
ATOM 5352 C C . LEU D 1 59 ? 21.985 0.073 30.208 1.00 19.57 57 LEU D C 1
ATOM 5353 O O . LEU D 1 59 ? 22.204 -0.608 31.208 1.00 20.58 57 LEU D O 1
ATOM 5358 N N . LYS D 1 60 ? 21.672 -0.460 29.034 1.00 20.40 58 LYS D N 1
ATOM 5359 C CA . LYS D 1 60 ? 21.555 -1.901 28.856 1.00 21.18 58 LYS D CA 1
ATOM 5360 C C . LYS D 1 60 ? 22.885 -2.576 29.188 1.00 21.28 58 LYS D C 1
ATOM 5361 O O . LYS D 1 60 ? 22.927 -3.564 29.918 1.00 20.31 58 LYS D O 1
ATOM 5367 N N . VAL D 1 61 ? 23.974 -2.039 28.650 1.00 21.49 59 VAL D N 1
ATOM 5368 C CA . VAL D 1 61 ? 25.283 -2.618 28.921 1.00 22.69 59 VAL D CA 1
ATOM 5369 C C . VAL D 1 61 ? 25.617 -2.521 30.410 1.00 22.69 59 VAL D C 1
ATOM 5370 O O . VAL D 1 61 ? 26.317 -3.355 30.969 1.00 23.20 59 VAL D O 1
ATOM 5374 N N . ALA D 1 62 ? 25.100 -1.450 31.044 1.00 23.21 60 ALA D N 1
ATOM 5375 C CA . ALA D 1 62 ? 25.353 -1.260 32.467 1.00 23.43 60 ALA D CA 1
ATOM 5376 C C . ALA D 1 62 ? 24.512 -2.204 33.342 1.00 24.57 60 ALA D C 1
ATOM 5377 O O . ALA D 1 62 ? 24.571 -2.184 34.563 1.00 22.92 60 ALA D O 1
ATOM 5379 N N . GLY D 1 63 ? 23.654 -3.009 32.672 1.00 26.28 61 GLY D N 1
ATOM 5380 C CA . GLY D 1 63 ? 22.896 -4.029 33.398 1.00 25.65 61 GLY D CA 1
ATOM 5381 C C . GLY D 1 63 ? 21.536 -3.516 33.936 1.00 26.72 61 GLY D C 1
ATOM 5382 O O . GLY D 1 63 ? 20.913 -4.169 34.761 1.00 27.01 61 GLY D O 1
ATOM 5383 N N . PHE D 1 64 ? 21.067 -2.359 33.485 1.00 25.22 62 PHE D N 1
ATOM 5384 C CA . PHE D 1 64 ? 19.778 -1.858 33.945 1.00 24.84 62 PHE D CA 1
ATOM 5385 C C . PHE D 1 64 ? 18.648 -2.637 33.268 1.00 25.30 62 PHE D C 1
ATOM 5386 O O . PHE D 1 64 ? 18.830 -3.198 32.183 1.00 23.95 62 PHE D O 1
ATOM 5394 N N . ASP D 1 65 ? 17.490 -2.681 33.919 1.00 24.15 63 ASP D N 1
ATOM 5395 C CA . ASP D 1 65 ? 16.317 -3.333 33.344 1.00 26.46 63 ASP D CA 1
ATOM 5396 C C . ASP D 1 65 ? 15.761 -2.219 32.463 1.00 24.49 63 ASP D C 1
ATOM 5397 O O . ASP D 1 65 ? 15.136 -1.282 32.962 1.00 24.01 63 ASP D O 1
ATOM 5402 N N . VAL D 1 66 ? 15.995 -2.312 31.161 1.00 23.46 64 VAL D N 1
ATOM 5403 C CA . VAL D 1 66 ? 15.549 -1.268 30.245 1.00 23.80 64 VAL D CA 1
ATOM 5404 C C . VAL D 1 66 ? 14.147 -1.425 29.658 1.00 24.56 64 VAL D C 1
ATOM 5405 O O . VAL D 1 66 ? 13.791 -0.736 28.701 1.00 25.27 64 VAL D O 1
ATOM 5409 N N . ALA D 1 67 ? 13.353 -2.321 30.233 1.00 24.69 65 ALA D N 1
ATOM 5410 C CA . ALA D 1 67 ? 11.985 -2.525 29.765 1.00 26.73 65 ALA D CA 1
ATOM 5411 C C . ALA D 1 67 ? 11.205 -1.205 29.829 1.00 25.77 65 ALA D C 1
ATOM 5412 O O . ALA D 1 67 ? 10.486 -0.856 28.897 1.00 28.01 65 ALA D O 1
ATOM 5414 N N . PRO D 1 68 ? 11.338 -0.457 30.935 1.00 26.46 66 PRO D N 1
ATOM 5415 C CA . PRO D 1 68 ? 10.629 0.819 31.079 1.00 26.37 66 PRO D CA 1
ATOM 5416 C C . PRO D 1 68 ? 10.911 1.804 29.945 1.00 26.96 66 PRO D C 1
ATOM 5417 O O . PRO D 1 68 ? 10.050 2.615 29.595 1.00 26.09 66 PRO D O 1
ATOM 5421 N N . LEU D 1 69 ? 12.116 1.747 29.385 1.00 25.96 67 LEU D N 1
ATOM 5422 C CA . LEU D 1 69 ? 12.469 2.643 28.288 1.00 29.05 67 LEU D CA 1
ATOM 5423 C C . LEU D 1 69 ? 11.799 2.210 26.989 1.00 29.78 67 LEU D C 1
ATOM 5424 O O . LEU D 1 69 ? 11.543 3.029 26.107 1.00 29.78 67 LEU D O 1
ATOM 5429 N N . GLU D 1 70 ? 11.508 0.920 26.874 1.00 30.54 68 GLU D N 1
ATOM 5430 C CA . GLU D 1 70 ? 10.888 0.404 25.663 1.00 33.35 68 GLU D CA 1
ATOM 5431 C C . GLU D 1 70 ? 9.378 0.612 25.646 1.00 32.04 68 GLU D C 1
ATOM 5432 O O . GLU D 1 70 ? 8.758 0.526 24.589 1.00 30.53 68 GLU D O 1
ATOM 5438 N N . ASN D 1 71 ? 8.799 0.909 26.810 1.00 31.23 69 ASN D N 1
ATOM 5439 C CA . ASN D 1 71 ? 7.355 1.093 26.918 1.00 31.91 69 ASN D CA 1
ATOM 5440 C C . ASN D 1 71 ? 6.830 2.522 26.921 1.00 31.69 69 ASN D C 1
ATOM 5441 O O . ASN D 1 71 ? 5.615 2.725 26.969 1.00 32.84 69 ASN D O 1
ATOM 5446 N N . VAL D 1 72 ? 7.718 3.509 26.877 1.00 30.01 70 VAL D N 1
ATOM 5447 C CA . VAL D 1 72 ? 7.275 4.900 26.865 1.00 28.91 70 VAL D CA 1
ATOM 5448 C C . VAL D 1 72 ? 7.028 5.340 25.427 1.00 27.91 70 VAL D C 1
ATOM 5449 O O . VAL D 1 72 ? 7.617 4.791 24.495 1.00 27.07 70 VAL D O 1
ATOM 5453 N N . GLN D 1 73 ? 6.154 6.324 25.249 1.00 27.81 71 GLN D N 1
ATOM 5454 C CA . GLN D 1 73 ? 5.852 6.836 23.915 1.00 28.35 71 GLN D CA 1
ATOM 5455 C C . GLN D 1 73 ? 7.003 7.722 23.444 1.00 27.51 71 GLN D C 1
ATOM 5456 O O . GLN D 1 73 ? 7.577 8.477 24.228 1.00 26.75 71 GLN D O 1
ATOM 5462 N N . VAL D 1 74 ? 7.332 7.634 22.162 1.00 26.69 72 VAL D N 1
ATOM 5463 C CA . VAL D 1 74 ? 8.441 8.399 21.620 1.00 26.00 72 VAL D CA 1
ATOM 5464 C C . VAL D 1 74 ? 8.145 9.118 20.311 1.00 27.83 72 VAL D C 1
ATOM 5465 O O . VAL D 1 74 ? 7.467 8.582 19.432 1.00 29.89 72 VAL D O 1
ATOM 5469 N N . ILE D 1 75 ? 8.653 10.342 20.194 1.00 26.11 73 ILE D N 1
ATOM 5470 C CA . ILE D 1 75 ? 8.505 11.116 18.970 1.00 25.41 73 ILE D CA 1
ATOM 5471 C C . ILE D 1 75 ? 9.916 11.266 18.410 1.00 25.18 73 ILE D C 1
ATOM 5472 O O . ILE D 1 75 ? 10.751 11.956 18.997 1.00 27.16 73 ILE D O 1
ATOM 5477 N N . LYS D 1 76 ? 10.195 10.601 17.296 1.00 24.56 74 LYS D N 1
ATOM 5478 C CA . LYS D 1 76 ? 11.510 10.687 16.688 1.00 25.66 74 LYS D CA 1
ATOM 5479 C C . LYS D 1 76 ? 11.638 11.886 15.766 1.00 27.59 74 LYS D C 1
ATOM 5480 O O . LYS D 1 76 ? 10.705 12.244 15.044 1.00 28.07 74 LYS D O 1
ATOM 5494 N N . GLY D 1 78 ? 14.246 12.719 13.053 1.00 25.03 76 GLY D N 1
ATOM 5495 C CA . GLY D 1 78 ? 15.375 12.212 12.298 1.00 23.67 76 GLY D CA 1
ATOM 5496 C C . GLY D 1 78 ? 15.702 10.850 12.885 1.00 24.76 76 GLY D C 1
ATOM 5497 O O . GLY D 1 78 ? 14.910 10.319 13.660 1.00 21.93 76 GLY D O 1
ATOM 5498 N N . GLY D 1 79 ? 16.847 10.276 12.524 1.00 25.65 77 GLY D N 1
ATOM 5499 C CA . GLY D 1 79 ? 17.230 8.988 13.081 1.00 28.23 77 GLY D CA 1
ATOM 5500 C C . GLY D 1 79 ? 16.617 7.750 12.450 1.00 29.37 77 GLY D C 1
ATOM 5501 O O . GLY D 1 79 ? 15.573 7.823 11.809 1.00 29.89 77 GLY D O 1
ATOM 5502 N N . THR D 1 80 ? 17.269 6.606 12.648 1.00 30.16 78 THR D N 1
ATOM 5503 C CA . THR D 1 80 ? 16.810 5.335 12.092 1.00 32.41 78 THR D CA 1
ATOM 5504 C C . THR D 1 80 ? 16.744 4.209 13.130 1.00 33.75 78 THR D C 1
ATOM 5505 O O . THR D 1 80 ? 16.366 3.081 12.798 1.00 32.59 78 THR D O 1
ATOM 5509 N N . LYS D 1 81 ? 17.120 4.512 14.372 1.00 32.98 79 LYS D N 1
ATOM 5510 C CA . LYS D 1 81 ? 17.110 3.525 15.453 1.00 32.08 79 LYS D CA 1
ATOM 5511 C C . LYS D 1 81 ? 15.858 3.703 16.313 1.00 32.67 79 LYS D C 1
ATOM 5512 O O . LYS D 1 81 ? 15.734 4.682 17.055 1.00 32.20 79 LYS D O 1
ATOM 5518 N N . ASP D 1 82 ? 14.934 2.754 16.222 1.00 31.50 80 ASP D N 1
ATOM 5519 C CA . ASP D 1 82 ? 13.699 2.830 16.991 1.00 30.52 80 ASP D CA 1
ATOM 5520 C C . ASP D 1 82 ? 13.797 2.217 18.384 1.00 30.17 80 ASP D C 1
ATOM 5521 O O . ASP D 1 82 ? 14.170 1.055 18.542 1.00 32.04 80 ASP D O 1
ATOM 5526 N N . ILE D 1 83 ? 13.460 3.015 19.391 1.00 27.49 81 ILE D N 1
ATOM 5527 C CA . ILE D 1 83 ? 13.458 2.566 20.775 1.00 26.08 81 ILE D CA 1
ATOM 5528 C C . ILE D 1 83 ? 12.184 3.106 21.416 1.00 26.25 81 ILE D C 1
ATOM 5529 O O . ILE D 1 83 ? 11.918 4.308 21.356 1.00 26.51 81 ILE D O 1
ATOM 5534 N N . GLY D 1 84 ? 11.400 2.220 22.021 1.00 24.98 82 GLY D N 1
ATOM 5535 C CA . GLY D 1 84 ? 10.163 2.638 22.659 1.00 26.64 82 GLY D CA 1
ATOM 5536 C C . GLY D 1 84 ? 8.984 2.618 21.699 1.00 27.93 82 GLY D C 1
ATOM 5537 O O . GLY D 1 84 ? 9.116 2.189 20.550 1.00 26.63 82 GLY D O 1
ATOM 5538 N N . ARG D 1 85 ? 7.825 3.070 22.168 1.00 28.40 83 ARG D N 1
ATOM 5539 C CA . ARG D 1 85 ? 6.635 3.112 21.325 1.00 29.29 83 ARG D CA 1
ATOM 5540 C C . ARG D 1 85 ? 6.638 4.409 20.529 1.00 28.60 83 ARG D C 1
ATOM 5541 O O . ARG D 1 85 ? 6.208 5.452 21.022 1.00 28.40 83 ARG D O 1
ATOM 5549 N N . VAL D 1 86 ? 7.131 4.334 19.299 1.00 28.19 84 VAL D N 1
ATOM 5550 C CA . VAL D 1 86 ? 7.204 5.496 18.422 1.00 29.26 84 VAL D CA 1
ATOM 5551 C C . VAL D 1 86 ? 5.829 5.918 17.918 1.00 31.61 84 VAL D C 1
ATOM 5552 O O . VAL D 1 86 ? 5.228 5.231 17.091 1.00 32.39 84 VAL D O 1
ATOM 5556 N N . ILE D 1 87 ? 5.335 7.050 18.415 1.00 31.20 85 ILE D N 1
ATOM 5557 C CA . ILE D 1 87 ? 4.034 7.552 17.994 1.00 32.09 85 ILE D CA 1
ATOM 5558 C C . ILE D 1 87 ? 4.151 8.592 16.885 1.00 32.05 85 ILE D C 1
ATOM 5559 O O . ILE D 1 87 ? 3.141 9.082 16.389 1.00 34.16 85 ILE D O 1
ATOM 5564 N N . GLY D 1 88 ? 5.378 8.931 16.497 1.00 32.97 86 GLY D N 1
ATOM 5565 C CA . GLY D 1 88 ? 5.564 9.917 15.444 1.00 31.15 86 GLY D CA 1
ATOM 5566 C C . GLY D 1 88 ? 6.990 10.023 14.932 1.00 32.13 86 GLY D C 1
ATOM 5567 O O . GLY D 1 88 ? 7.941 9.792 15.677 1.00 28.34 86 GLY D O 1
ATOM 5568 N N . ARG D 1 89 ? 7.130 10.363 13.652 1.00 31.56 87 ARG D N 1
ATOM 5569 C CA . ARG D 1 89 ? 8.436 10.521 13.015 1.00 33.02 87 ARG D CA 1
ATOM 5570 C C . ARG D 1 89 ? 8.446 11.856 12.280 1.00 34.69 87 ARG D C 1
ATOM 5571 O O . ARG D 1 89 ? 7.626 12.090 11.390 1.00 36.02 87 ARG D O 1
ATOM 5579 N N . LEU D 1 90 ? 9.376 12.728 12.649 1.00 34.56 88 LEU D N 1
ATOM 5580 C CA . LEU D 1 90 ? 9.458 14.045 12.037 1.00 34.51 88 LEU D CA 1
ATOM 5581 C C . LEU D 1 90 ? 10.777 14.258 11.319 1.00 35.21 88 LEU D C 1
ATOM 5582 O O . LEU D 1 90 ? 11.844 13.936 11.845 1.00 35.31 88 LEU D O 1
ATOM 5587 N N . ASN D 1 91 ? 10.694 14.800 10.109 1.00 35.67 89 ASN D N 1
ATOM 5588 C CA . ASN D 1 91 ? 11.886 15.077 9.323 1.00 35.43 89 ASN D CA 1
ATOM 5589 C C . ASN D 1 91 ? 12.551 16.334 9.865 1.00 34.66 89 ASN D C 1
ATOM 5590 O O . ASN D 1 91 ? 11.899 17.197 10.454 1.00 32.65 89 ASN D O 1
ATOM 5595 N N . ILE D 1 92 ? 13.858 16.426 9.674 1.00 33.17 90 ILE D N 1
ATOM 5596 C CA . ILE D 1 92 ? 14.593 17.585 10.128 1.00 32.55 90 ILE D CA 1
ATOM 5597 C C . ILE D 1 92 ? 15.063 18.361 8.905 1.00 33.53 90 ILE D C 1
ATOM 5598 O O . ILE D 1 92 ? 15.661 17.798 7.988 1.00 35.05 90 ILE D O 1
ATOM 5603 N N . SER D 1 93 ? 14.752 19.651 8.889 1.00 33.41 91 SER D N 1
ATOM 5604 C CA . SER D 1 93 ? 15.129 20.531 7.792 1.00 32.58 91 SER D CA 1
ATOM 5605 C C . SER D 1 93 ? 15.722 21.788 8.410 1.00 28.44 91 SER D C 1
ATOM 5606 O O . SER D 1 93 ? 15.085 22.427 9.241 1.00 27.56 91 SER D O 1
ATOM 5609 N N . LYS D 1 94 ? 16.938 22.136 7.999 1.00 27.01 92 LYS D N 1
ATOM 5610 C CA . LYS D 1 94 ? 17.633 23.303 8.538 1.00 26.32 92 LYS D CA 1
ATOM 5611 C C . LYS D 1 94 ? 17.817 23.130 10.050 1.00 26.35 92 LYS D C 1
ATOM 5612 O O . LYS D 1 94 ? 17.876 24.098 10.810 1.00 25.00 92 LYS D O 1
ATOM 5618 N N . TYR D 1 95 ? 17.890 21.868 10.463 1.00 26.11 93 TYR D N 1
ATOM 5619 C CA . TYR D 1 95 ? 18.099 21.482 11.855 1.00 25.81 93 TYR D CA 1
ATOM 5620 C C . TYR D 1 95 ? 17.049 21.858 12.892 1.00 26.59 93 TYR D C 1
ATOM 5621 O O . TYR D 1 95 ? 17.357 22.043 14.068 1.00 26.27 93 TYR D O 1
ATOM 5630 N N . VAL D 1 96 ? 15.801 21.945 12.447 1.00 27.95 94 VAL D N 1
ATOM 5631 C CA . VAL D 1 96 ? 14.680 22.232 13.332 1.00 29.49 94 VAL D CA 1
ATOM 5632 C C . VAL D 1 96 ? 13.535 21.326 12.877 1.00 32.99 94 VAL D C 1
ATOM 5633 O O . VAL D 1 96 ? 13.659 20.633 11.866 1.00 34.02 94 VAL D O 1
ATOM 5637 N N . ILE D 1 97 ? 12.439 21.312 13.625 1.00 35.20 95 ILE D N 1
ATOM 5638 C CA . ILE D 1 97 ? 11.289 20.492 13.265 1.00 39.69 95 ILE D CA 1
ATOM 5639 C C . ILE D 1 97 ? 10.096 21.387 12.954 1.00 40.98 95 ILE D C 1
ATOM 5640 O O . ILE D 1 97 ? 9.958 22.471 13.521 1.00 41.12 95 ILE D O 1
ATOM 5645 N N . SER D 1 98 ? 9.236 20.933 12.051 1.00 42.45 96 SER D N 1
ATOM 5646 C CA . SER D 1 98 ? 8.051 21.697 11.703 1.00 44.70 96 SER D CA 1
ATOM 5647 C C . SER D 1 98 ? 7.151 21.775 12.927 1.00 45.75 96 SER D C 1
ATOM 5648 O O . SER D 1 98 ? 6.801 20.752 13.522 1.00 45.85 96 SER D O 1
ATOM 5651 N N . GLU D 1 99 ? 6.787 22.993 13.303 1.00 47.21 97 GLU D N 1
ATOM 5652 C CA . GLU D 1 99 ? 5.926 23.219 14.453 1.00 48.90 97 GLU D CA 1
ATOM 5653 C C . GLU D 1 99 ? 4.553 22.611 14.192 1.00 49.37 97 GLU D C 1
ATOM 5654 O O . GLU D 1 99 ? 3.966 21.980 15.068 1.00 49.61 97 GLU D O 1
ATOM 5660 N N . GLN D 1 100 ? 4.051 22.799 12.977 1.00 50.44 98 GLN D N 1
ATOM 5661 C CA . GLN D 1 100 ? 2.743 22.276 12.600 1.00 51.46 98 GLN D CA 1
ATOM 5662 C C . GLN D 1 100 ? 2.738 20.758 12.749 1.00 50.66 98 GLN D C 1
ATOM 5663 O O . GLN D 1 100 ? 1.851 20.189 13.392 1.00 49.19 98 GLN D O 1
ATOM 5669 N N . GLU D 1 101 ? 3.742 20.112 12.162 1.00 48.97 99 GLU D N 1
ATOM 5670 C CA . GLU D 1 101 ? 3.853 18.664 12.224 1.00 48.31 99 GLU D CA 1
ATOM 5671 C C . GLU D 1 101 ? 3.943 18.153 13.655 1.00 47.80 99 GLU D C 1
ATOM 5672 O O . GLU D 1 101 ? 3.368 17.116 13.980 1.00 48.11 99 GLU D O 1
ATOM 5678 N N . TYR D 1 102 ? 4.659 18.878 14.513 1.00 46.45 100 TYR D N 1
ATOM 5679 C CA . TYR D 1 102 ? 4.806 18.456 15.901 1.00 44.34 100 TYR D CA 1
ATOM 5680 C C . TYR D 1 102 ? 3.470 18.459 16.625 1.00 44.57 100 TYR D C 1
ATOM 5681 O O . TYR D 1 102 ? 3.118 17.484 17.282 1.00 42.77 100 TYR D O 1
ATOM 5698 N N . GLU D 1 104 ? 0.651 18.356 15.296 1.00 50.10 102 GLU D N 1
ATOM 5699 C CA . GLU D 1 104 ? -0.170 17.383 14.595 1.00 50.78 102 GLU D CA 1
ATOM 5700 C C . GLU D 1 104 ? 0.006 16.017 15.251 1.00 50.39 102 GLU D C 1
ATOM 5701 O O . GLU D 1 104 ? -0.903 15.184 15.236 1.00 50.74 102 GLU D O 1
ATOM 5707 N N . ILE D 1 105 ? 1.184 15.802 15.829 1.00 49.11 103 ILE D N 1
ATOM 5708 C CA . ILE D 1 105 ? 1.513 14.542 16.485 1.00 47.32 103 ILE D CA 1
ATOM 5709 C C . ILE D 1 105 ? 1.144 14.505 17.964 1.00 47.71 103 ILE D C 1
ATOM 5710 O O . ILE D 1 105 ? 0.708 13.472 18.464 1.00 47.88 103 ILE D O 1
ATOM 5715 N N . VAL D 1 106 ? 1.313 15.621 18.666 1.00 47.83 104 VAL D N 1
ATOM 5716 C CA . VAL D 1 106 ? 1.001 15.651 20.091 1.00 49.21 104 VAL D CA 1
ATOM 5717 C C . VAL D 1 106 ? -0.489 15.750 20.394 1.00 50.67 104 VAL D C 1
ATOM 5718 O O . VAL D 1 106 ? -0.886 15.807 21.559 1.00 50.22 104 VAL D O 1
ATOM 5722 N N . SER D 1 107 ? -1.311 15.764 19.351 1.00 53.26 105 SER D N 1
ATOM 5723 C CA . SER D 1 107 ? -2.758 15.849 19.531 1.00 55.63 105 SER D CA 1
ATOM 5724 C C . SER D 1 107 ? -3.329 14.486 19.917 1.00 56.76 105 SER D C 1
ATOM 5725 O O . SER D 1 107 ? -4.320 14.401 20.640 1.00 57.68 105 SER D O 1
ATOM 5728 N N . GLN D 1 108 ? -2.688 13.424 19.436 1.00 58.55 106 GLN D N 1
ATOM 5729 C CA . GLN D 1 108 ? -3.110 12.053 19.719 1.00 59.69 106 GLN D CA 1
ATOM 5730 C C . GLN D 1 108 ? -2.762 11.642 21.151 1.00 60.60 106 GLN D C 1
ATOM 5731 O O . GLN D 1 108 ? -2.690 10.450 21.461 1.00 60.80 106 GLN D O 1
ATOM 5737 N N . LEU D 1 109 ? -2.547 12.625 22.019 1.00 60.84 107 LEU D N 1
ATOM 5738 C CA . LEU D 1 109 ? -2.158 12.406 23.396 1.00 60.98 107 LEU D CA 1
ATOM 5739 C C . LEU D 1 109 ? -3.213 12.925 24.365 1.00 61.34 107 LEU D C 1
ATOM 5740 O O . LEU D 1 109 ? -3.873 13.933 24.146 1.00 61.23 107 LEU D O 1
ATOM 5745 N N . LYS D 1 110 ? -3.389 12.163 25.451 1.00 61.94 108 LYS D N 1
ATOM 5746 C CA . LYS D 1 110 ? -4.241 12.634 26.527 1.00 63.20 108 LYS D CA 1
ATOM 5747 C C . LYS D 1 110 ? -3.647 12.295 27.890 1.00 63.07 108 LYS D C 1
ATOM 5748 O O . LYS D 1 110 ? -2.534 11.806 28.024 1.00 64.01 108 LYS D O 1
ATOM 5754 N N . ASP D 1 111 ? -4.427 12.612 28.930 1.00 62.97 109 ASP D N 1
ATOM 5755 C CA . ASP D 1 111 ? -3.915 12.413 30.273 1.00 62.33 109 ASP D CA 1
ATOM 5756 C C . ASP D 1 111 ? -2.687 13.281 30.531 1.00 60.57 109 ASP D C 1
ATOM 5757 O O . ASP D 1 111 ? -1.622 12.804 30.904 1.00 61.89 109 ASP D O 1
ATOM 5762 N N . TYR D 1 112 ? -2.841 14.591 30.270 1.00 57.22 110 TYR D N 1
ATOM 5763 C CA . TYR D 1 112 ? -1.810 15.535 30.686 1.00 54.68 110 TYR D CA 1
ATOM 5764 C C . TYR D 1 112 ? -1.850 15.748 32.197 1.00 52.28 110 TYR D C 1
ATOM 5765 O O . TYR D 1 112 ? -2.863 15.540 32.852 1.00 52.82 110 TYR D O 1
ATOM 5774 N N . PRO D 1 113 ? -0.822 16.231 32.908 1.00 49.37 111 PRO D N 1
ATOM 5775 C CA . PRO D 1 113 ? 0.523 16.583 32.448 1.00 47.02 111 PRO D CA 1
ATOM 5776 C C . PRO D 1 113 ? 1.368 15.359 32.118 1.00 44.24 111 PRO D C 1
ATOM 5777 O O . PRO D 1 113 ? 1.083 14.243 32.555 1.00 44.41 111 PRO D O 1
ATOM 5781 N N . VAL D 1 114 ? 2.424 15.593 31.351 1.00 40.38 112 VAL D N 1
ATOM 5782 C CA . VAL D 1 114 ? 3.337 14.540 30.947 1.00 35.50 112 VAL D CA 1
ATOM 5783 C C . VAL D 1 114 ? 4.760 14.980 31.261 1.00 31.31 112 VAL D C 1
ATOM 5784 O O . VAL D 1 114 ? 5.035 16.172 31.348 1.00 30.57 112 VAL D O 1
ATOM 5788 N N . ILE D 1 115 ? 5.651 14.016 31.470 1.00 28.19 113 ILE D N 1
ATOM 5789 C CA . ILE D 1 115 ? 7.059 14.308 31.710 1.00 24.85 113 ILE D CA 1
ATOM 5790 C C . ILE D 1 115 ? 7.631 14.157 30.304 1.00 23.72 113 ILE D C 1
ATOM 5791 O O . ILE D 1 115 ? 7.514 13.094 29.696 1.00 21.59 113 ILE D O 1
ATOM 5796 N N . ASN D 1 116 ? 8.241 15.221 29.790 1.00 22.87 114 ASN D N 1
ATOM 5797 C CA . ASN D 1 116 ? 8.750 15.219 28.426 1.00 22.74 114 ASN D CA 1
ATOM 5798 C C . ASN D 1 116 ? 10.259 15.356 28.224 1.00 22.68 114 ASN D C 1
ATOM 5799 O O . ASN D 1 116 ? 10.759 16.448 27.944 1.00 22.60 114 ASN D O 1
ATOM 5804 N N . PRO D 1 117 ? 11.003 14.246 28.348 1.00 21.24 115 PRO D N 1
ATOM 5805 C CA . PRO D 1 117 ? 12.453 14.296 28.159 1.00 20.03 115 PRO D CA 1
ATOM 5806 C C . PRO D 1 117 ? 12.767 14.548 26.688 1.00 19.30 115 PRO D C 1
ATOM 5807 O O . PRO D 1 117 ? 12.227 13.873 25.813 1.00 21.98 115 PRO D O 1
ATOM 5811 N N . VAL D 1 118 ? 13.618 15.529 26.416 1.00 16.66 116 VAL D N 1
ATOM 5812 C CA . VAL D 1 118 ? 14.024 15.829 25.048 1.00 14.86 116 VAL D CA 1
ATOM 5813 C C . VAL D 1 118 ? 15.525 15.535 25.016 1.00 15.71 116 VAL D C 1
ATOM 5814 O O . VAL D 1 118 ? 16.291 16.110 25.793 1.00 16.76 116 VAL D O 1
ATOM 5818 N N . LEU D 1 119 ? 15.937 14.640 24.124 1.00 14.90 117 LEU D N 1
ATOM 5819 C CA . LEU D 1 119 ? 17.333 14.243 24.033 1.00 14.72 117 LEU D CA 1
ATOM 5820 C C . LEU D 1 119 ? 17.958 14.570 22.691 1.00 14.59 117 LEU D C 1
ATOM 5821 O O . LEU D 1 119 ? 17.316 14.418 21.646 1.00 16.63 117 LEU D O 1
ATOM 5826 N N . GLY D 1 120 ? 19.209 15.024 22.726 1.00 13.16 118 GLY D N 1
ATOM 5827 C CA . GLY D 1 120 ? 19.921 15.327 21.497 1.00 13.70 118 GLY D CA 1
ATOM 5828 C C . GLY D 1 120 ? 19.911 16.737 20.930 1.00 14.15 118 GLY D C 1
ATOM 5829 O O . GLY D 1 120 ? 20.408 16.942 19.823 1.00 14.56 118 GLY D O 1
ATOM 5830 N N . LEU D 1 121 ? 19.373 17.711 21.656 1.00 13.59 119 LEU D N 1
ATOM 5831 C CA . LEU D 1 121 ? 19.341 19.080 21.137 1.00 16.72 119 LEU D CA 1
ATOM 5832 C C . LEU D 1 121 ? 20.730 19.596 20.723 1.00 16.35 119 LEU D C 1
ATOM 5833 O O . LEU D 1 121 ? 20.863 20.264 19.695 1.00 16.04 119 LEU D O 1
ATOM 5838 N N . HIS D 1 122 ? 21.761 19.286 21.510 1.00 15.02 120 HIS D N 1
ATOM 5839 C CA . HIS D 1 122 ? 23.111 19.761 21.194 1.00 16.35 120 HIS D CA 1
ATOM 5840 C C . HIS D 1 122 ? 23.599 19.334 19.818 1.00 16.06 120 HIS D C 1
ATOM 5841 O O . HIS D 1 122 ? 24.475 19.973 19.244 1.00 14.33 120 HIS D O 1
ATOM 5848 N N . LYS D 1 123 ? 23.031 18.259 19.287 1.00 18.69 121 LYS D N 1
ATOM 5849 C CA . LYS D 1 123 ? 23.423 17.782 17.965 1.00 19.48 121 LYS D CA 1
ATOM 5850 C C . LYS D 1 123 ? 22.957 18.757 16.889 1.00 18.43 121 LYS D C 1
ATOM 5851 O O . LYS D 1 123 ? 23.694 19.053 15.947 1.00 17.68 121 LYS D O 1
ATOM 5857 N N . LEU D 1 124 ? 21.730 19.246 17.037 1.00 18.59 122 LEU D N 1
ATOM 5858 C CA . LEU D 1 124 ? 21.154 20.191 16.086 1.00 18.79 122 LEU D CA 1
ATOM 5859 C C . LEU D 1 124 ? 21.992 21.464 16.050 1.00 18.32 122 LEU D C 1
ATOM 5860 O O . LEU D 1 124 ? 22.191 22.064 14.997 1.00 19.68 122 LEU D O 1
ATOM 5865 N N . ILE D 1 125 ? 22.487 21.865 17.211 1.00 16.45 123 ILE D N 1
ATOM 5866 C CA . ILE D 1 125 ? 23.291 23.066 17.317 1.00 16.61 123 ILE D CA 1
ATOM 5867 C C . ILE D 1 125 ? 24.691 22.891 16.729 1.00 17.92 123 ILE D C 1
ATOM 5868 O O . ILE D 1 125 ? 25.199 23.783 16.048 1.00 18.48 123 ILE D O 1
ATOM 5873 N N . LEU D 1 126 ? 25.311 21.745 16.988 1.00 17.87 124 LEU D N 1
ATOM 5874 C CA . LEU D 1 126 ? 26.651 21.471 16.475 1.00 20.05 124 LEU D CA 1
ATOM 5875 C C . LEU D 1 126 ? 26.671 21.395 14.945 1.00 20.10 124 LEU D C 1
ATOM 5876 O O . LEU D 1 126 ? 27.639 21.794 14.310 1.00 21.46 124 LEU D O 1
ATOM 5881 N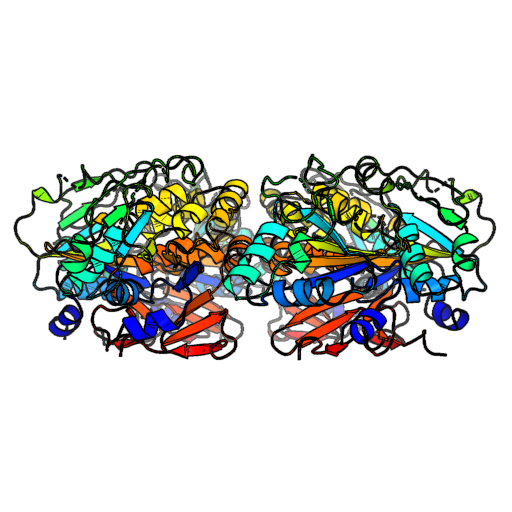 N . LEU D 1 127 ? 25.587 20.898 14.364 1.00 22.31 125 LEU D N 1
ATOM 5882 C CA . LEU D 1 127 ? 25.479 20.740 12.913 1.00 23.75 125 LEU D CA 1
ATOM 5883 C C . LEU D 1 127 ? 24.996 21.957 12.122 1.00 23.62 125 LEU D C 1
ATOM 5884 O O . LEU D 1 127 ? 25.451 22.188 11.002 1.00 24.25 125 LEU D O 1
ATOM 5889 N N . GLY D 1 128 ? 24.070 22.724 12.689 1.00 23.65 126 GLY D N 1
ATOM 5890 C CA . GLY D 1 128 ? 23.538 23.876 11.977 1.00 23.25 126 GLY D CA 1
ATOM 5891 C C . GLY D 1 128 ? 24.434 25.098 11.932 1.00 24.70 126 GLY D C 1
ATOM 5892 O O . GLY D 1 128 ? 25.421 25.179 12.665 1.00 24.74 126 GLY D O 1
ATOM 5893 N N . ASN D 1 129 ? 24.105 26.049 11.059 1.00 24.60 127 ASN D N 1
ATOM 5894 C CA . ASN D 1 129 ? 24.891 27.272 10.970 1.00 24.48 127 ASN D CA 1
ATOM 5895 C C . ASN D 1 129 ? 24.385 28.222 12.048 1.00 23.40 127 ASN D C 1
ATOM 5896 O O . ASN D 1 129 ? 23.447 27.889 12.780 1.00 22.33 127 ASN D O 1
ATOM 5901 N N . THR D 1 130 ? 24.994 29.398 12.156 1.00 23.09 128 THR D N 1
ATOM 5902 C CA . THR D 1 130 ? 24.596 30.342 13.193 1.00 23.18 128 THR D CA 1
ATOM 5903 C C . THR D 1 130 ? 23.118 30.724 13.168 1.00 22.30 128 THR D C 1
ATOM 5904 O O . THR D 1 130 ? 22.488 30.824 14.223 1.00 23.99 128 THR D O 1
ATOM 5908 N N . PHE D 1 131 ? 22.557 30.928 11.979 1.00 21.40 129 PHE D N 1
ATOM 5909 C CA . PHE D 1 131 ? 21.144 31.291 11.872 1.00 21.10 129 PHE D CA 1
ATOM 5910 C C . PHE D 1 131 ? 20.234 30.129 12.275 1.00 20.51 129 PHE D C 1
ATOM 5911 O O . PHE D 1 131 ? 19.184 30.338 12.880 1.00 18.72 129 PHE D O 1
ATOM 5919 N N . GLU D 1 132 ? 20.646 28.907 11.943 1.00 20.36 130 GLU D N 1
ATOM 5920 C CA . GLU D 1 132 ? 19.869 27.719 12.279 1.00 18.78 130 GLU D CA 1
ATOM 5921 C C . GLU D 1 132 ? 19.940 27.457 13.789 1.00 18.88 130 GLU D C 1
ATOM 5922 O O . GLU D 1 132 ? 18.974 26.976 14.386 1.00 17.99 130 GLU D O 1
ATOM 5928 N N . ASN D 1 133 ? 21.079 27.791 14.401 1.00 17.75 131 ASN D N 1
ATOM 5929 C CA . ASN D 1 133 ? 21.263 27.631 15.849 1.00 17.16 131 ASN D CA 1
ATOM 5930 C C . ASN D 1 133 ? 20.206 28.492 16.564 1.00 16.91 131 ASN D C 1
ATOM 5931 O O . ASN D 1 133 ? 19.552 28.049 17.510 1.00 16.14 131 ASN D O 1
ATOM 5936 N N . ILE D 1 134 ? 20.058 29.731 16.106 1.00 17.80 132 ILE D N 1
ATOM 5937 C CA . ILE D 1 134 ? 19.079 30.657 16.667 1.00 18.58 132 ILE D CA 1
ATOM 5938 C C . ILE D 1 134 ? 17.663 30.097 16.487 1.00 18.86 132 ILE D C 1
ATOM 5939 O O . ILE D 1 134 ? 16.823 30.204 17.385 1.00 20.08 132 ILE D O 1
ATOM 5944 N N . ASN D 1 135 ? 17.396 29.502 15.328 1.00 18.13 133 ASN D N 1
ATOM 5945 C CA . ASN D 1 135 ? 16.084 28.910 15.081 1.00 19.36 133 ASN D CA 1
ATOM 5946 C C . ASN D 1 135 ? 15.828 27.768 16.089 1.00 18.00 133 ASN D C 1
ATOM 5947 O O . ASN D 1 135 ? 14.703 27.582 16.552 1.00 15.51 133 ASN D O 1
ATOM 5952 N N . VAL D 1 136 ? 16.876 27.025 16.444 1.00 17.42 134 VAL D N 1
ATOM 5953 C CA . VAL D 1 136 ? 16.749 25.929 17.413 1.00 18.00 134 VAL D CA 1
ATOM 5954 C C . VAL D 1 136 ? 16.302 26.486 18.769 1.00 19.08 134 VAL D C 1
ATOM 5955 O O . VAL D 1 136 ? 15.389 25.950 19.410 1.00 19.85 134 VAL D O 1
ATOM 5959 N N . VAL D 1 137 ? 16.959 27.558 19.208 1.00 16.77 135 VAL D N 1
ATOM 5960 C CA . VAL D 1 137 ? 16.613 28.200 20.472 1.00 16.16 135 VAL D CA 1
ATOM 5961 C C . VAL D 1 137 ? 15.167 28.696 20.392 1.00 17.62 135 VAL D C 1
ATOM 5962 O O . VAL D 1 137 ? 14.410 28.593 21.356 1.00 16.11 135 VAL D O 1
ATOM 5966 N N . LYS D 1 138 ? 14.795 29.236 19.237 1.00 20.54 136 LYS D N 1
ATOM 5967 C CA . LYS D 1 138 ? 13.442 29.733 19.012 1.00 24.36 136 LYS D CA 1
ATOM 5968 C C . LYS D 1 138 ? 12.466 28.562 19.135 1.00 25.04 136 LYS D C 1
ATOM 5969 O O . LYS D 1 138 ? 11.382 28.697 19.703 1.00 25.40 136 LYS D O 1
ATOM 5983 N N . VAL D 1 140 ? 12.816 25.986 20.979 1.00 23.96 138 VAL D N 1
ATOM 5984 C CA . VAL D 1 140 ? 12.697 25.701 22.411 1.00 21.66 138 VAL D CA 1
ATOM 5985 C C . VAL D 1 140 ? 11.810 26.702 23.157 1.00 22.14 138 VAL D C 1
ATOM 5986 O O . VAL D 1 140 ? 10.965 26.301 23.951 1.00 22.30 138 VAL D O 1
ATOM 5990 N N . SER D 1 141 ? 11.993 27.998 22.905 1.00 21.60 139 SER D N 1
ATOM 5991 C CA . SER D 1 141 ? 11.190 29.002 23.597 1.00 23.25 139 SER D CA 1
ATOM 5992 C C . SER D 1 141 ? 9.713 28.988 23.195 1.00 23.03 139 SER D C 1
ATOM 5993 O O . SER D 1 141 ? 8.861 29.386 23.980 1.00 22.62 139 SER D O 1
ATOM 5996 N N . ASN D 1 142 ? 9.406 28.528 21.985 1.00 23.41 140 ASN D N 1
ATOM 5997 C CA . ASN D 1 142 ? 8.007 28.473 21.544 1.00 25.83 140 ASN D CA 1
ATOM 5998 C C . ASN D 1 142 ? 7.151 27.611 22.454 1.00 25.54 140 ASN D C 1
ATOM 5999 O O . ASN D 1 142 ? 5.949 27.821 22.556 1.00 27.47 140 ASN D O 1
ATOM 6004 N N . TYR D 1 143 ? 7.769 26.643 23.117 1.00 24.85 141 TYR D N 1
ATOM 6005 C CA . TYR D 1 143 ? 7.018 25.734 23.962 1.00 25.38 141 TYR D CA 1
ATOM 6006 C C . TYR D 1 143 ? 7.012 26.019 25.452 1.00 25.44 141 TYR D C 1
ATOM 6007 O O . TYR D 1 143 ? 6.243 25.412 26.191 1.00 25.10 141 TYR D O 1
ATOM 6016 N N . VAL D 1 144 ? 7.861 26.937 25.902 1.00 26.41 142 VAL D N 1
ATOM 6017 C CA . VAL D 1 144 ? 7.900 27.282 27.322 1.00 25.55 142 VAL D CA 1
ATOM 6018 C C . VAL D 1 144 ? 6.520 27.766 27.772 1.00 26.51 142 VAL D C 1
ATOM 6019 O O . VAL D 1 144 ? 5.900 28.582 27.100 1.00 27.53 142 VAL D O 1
ATOM 6023 N N . GLY D 1 145 ? 6.035 27.253 28.899 1.00 26.64 143 GLY D N 1
ATOM 6024 C CA . GLY D 1 145 ? 4.746 27.700 29.403 1.00 28.17 143 GLY D CA 1
ATOM 6025 C C . GLY D 1 145 ? 3.521 26.836 29.153 1.00 28.44 143 GLY D C 1
ATOM 6026 O O . GLY D 1 145 ? 2.505 27.014 29.820 1.00 27.68 143 GLY D O 1
ATOM 6027 N N . ARG D 1 146 ? 3.594 25.913 28.201 1.00 29.26 144 ARG D N 1
ATOM 6028 C CA . ARG D 1 146 ? 2.455 25.053 27.920 1.00 31.50 144 ARG D CA 1
ATOM 6029 C C . ARG D 1 146 ? 2.303 24.021 29.030 1.00 31.33 144 ARG D C 1
ATOM 6030 O O . ARG D 1 146 ? 3.156 23.155 29.226 1.00 30.02 144 ARG D O 1
ATOM 6038 N N . GLU D 1 147 ? 1.196 24.134 29.756 1.00 32.68 145 GLU D N 1
ATOM 6039 C CA . GLU D 1 147 ? 0.911 23.274 30.896 1.00 34.49 145 GLU D CA 1
ATOM 6040 C C . GLU D 1 147 ? 0.668 21.792 30.620 1.00 33.09 145 GLU D C 1
ATOM 6041 O O . GLU D 1 147 ? 0.515 21.013 31.556 1.00 33.87 145 GLU D O 1
ATOM 6047 N N . GLU D 1 148 ? 0.651 21.393 29.353 1.00 31.07 146 GLU D N 1
ATOM 6048 C CA . GLU D 1 148 ? 0.432 19.990 29.026 1.00 32.29 146 GLU D CA 1
ATOM 6049 C C . GLU D 1 148 ? 1.631 19.129 29.427 1.00 32.26 146 GLU D C 1
ATOM 6050 O O . GLU D 1 148 ? 1.541 17.896 29.441 1.00 30.81 146 GLU D O 1
ATOM 6056 N N . ARG D 1 149 ? 2.746 19.771 29.771 1.00 29.12 147 ARG D N 1
ATOM 6057 C CA . ARG D 1 149 ? 3.931 19.018 30.156 1.00 27.21 147 ARG D CA 1
ATOM 6058 C C . ARG D 1 149 ? 5.016 19.811 30.870 1.00 26.63 147 ARG D C 1
ATOM 6059 O O . ARG D 1 149 ? 4.949 21.036 31.020 1.00 26.33 147 ARG D O 1
ATOM 6067 N N . ILE D 1 150 ? 6.018 19.063 31.313 1.00 24.98 148 ILE D N 1
ATOM 6068 C CA . ILE D 1 150 ? 7.202 19.608 31.944 1.00 23.36 148 ILE D CA 1
ATOM 6069 C C . ILE D 1 150 ? 8.292 18.974 31.094 1.00 21.01 148 ILE D C 1
ATOM 6070 O O . ILE D 1 150 ? 8.428 17.755 31.069 1.00 20.90 148 ILE D O 1
ATOM 6075 N N . ALA D 1 151 ? 9.036 19.803 30.373 1.00 18.77 149 ALA D N 1
ATOM 6076 C CA . ALA D 1 151 ? 10.092 19.325 29.488 1.00 17.44 149 ALA D CA 1
ATOM 6077 C C . ALA D 1 151 ? 11.473 19.362 30.128 1.00 17.57 149 ALA D C 1
ATOM 6078 O O . ALA D 1 151 ? 11.817 20.296 30.853 1.00 17.60 149 ALA D O 1
ATOM 6080 N N . PHE D 1 152 ? 12.256 18.325 29.860 1.00 18.64 150 PHE D N 1
ATOM 6081 C CA . PHE D 1 152 ? 13.615 18.224 30.372 1.00 16.11 150 PHE D CA 1
ATOM 6082 C C . PHE D 1 152 ? 14.540 18.103 29.172 1.00 15.53 150 PHE D C 1
ATOM 6083 O O . PHE D 1 152 ? 14.622 17.050 28.547 1.00 15.51 150 PHE D O 1
ATOM 6091 N N . TYR D 1 153 ? 15.223 19.188 28.838 1.00 16.07 151 TYR D N 1
ATOM 6092 C CA . TYR D 1 153 ? 16.145 19.165 27.718 1.00 16.14 151 TYR D CA 1
ATOM 6093 C C . TYR D 1 153 ? 17.533 18.736 28.165 1.00 17.16 151 TYR D C 1
ATOM 6094 O O . TYR D 1 153 ? 18.271 19.509 28.781 1.00 16.70 151 TYR D O 1
ATOM 6103 N N . PHE D 1 154 ? 17.875 17.487 27.864 1.00 17.06 152 PHE D N 1
ATOM 6104 C CA . PHE D 1 154 ? 19.182 16.941 28.207 1.00 16.35 152 PHE D CA 1
ATOM 6105 C C . PHE D 1 154 ? 20.171 17.428 27.164 1.00 16.54 152 PHE D C 1
ATOM 6106 O O . PHE D 1 154 ? 20.112 16.997 26.013 1.00 16.11 152 PHE D O 1
ATOM 6114 N N . VAL D 1 155 ? 21.074 18.324 27.544 1.00 14.86 153 VAL D N 1
ATOM 6115 C CA . VAL D 1 155 ? 22.036 18.818 26.568 1.00 15.29 153 VAL D CA 1
ATOM 6116 C C . VAL D 1 155 ? 23.468 18.677 27.035 1.00 15.12 153 VAL D C 1
ATOM 6117 O O . VAL D 1 155 ? 23.778 18.918 28.205 1.00 13.21 153 VAL D O 1
ATOM 6121 N N . ASN D 1 156 ? 24.339 18.272 26.118 1.00 15.18 154 ASN D N 1
ATOM 6122 C CA . ASN D 1 156 ? 25.744 18.145 26.447 1.00 16.93 154 ASN D CA 1
ATOM 6123 C C . ASN D 1 156 ? 26.251 19.587 26.429 1.00 18.07 154 ASN D C 1
ATOM 6124 O O . ASN D 1 156 ? 26.445 20.179 25.369 1.00 17.65 154 ASN D O 1
ATOM 6129 N N . ARG D 1 157 ? 26.434 20.145 27.619 1.00 18.29 155 ARG D N 1
ATOM 6130 C CA . ARG D 1 157 ? 26.869 21.525 27.787 1.00 20.74 155 ARG D CA 1
ATOM 6131 C C . ARG D 1 157 ? 28.115 21.913 27.001 1.00 19.19 155 ARG D C 1
ATOM 6132 O O . ARG D 1 157 ? 28.126 22.945 26.329 1.00 16.93 155 ARG D O 1
ATOM 6140 N N . ASN D 1 158 ? 29.160 21.095 27.095 1.00 18.74 156 ASN D N 1
ATOM 6141 C CA . ASN D 1 158 ? 30.412 21.381 26.402 1.00 20.06 156 ASN D CA 1
ATOM 6142 C C . ASN D 1 158 ? 30.272 21.425 24.889 1.00 17.92 156 ASN D C 1
ATOM 6143 O O . ASN D 1 158 ? 30.923 22.236 24.233 1.00 18.82 156 ASN D O 1
ATOM 6148 N N . VAL D 1 159 ? 29.424 20.561 24.338 1.00 15.07 157 VAL D N 1
ATOM 6149 C CA . VAL D 1 159 ? 29.207 20.531 22.899 1.00 15.22 157 VAL D CA 1
ATOM 6150 C C . VAL D 1 159 ? 28.686 21.894 22.433 1.00 16.65 157 VAL D C 1
ATOM 6151 O O . VAL D 1 159 ? 29.174 22.438 21.447 1.00 17.25 157 VAL D O 1
ATOM 6155 N N . ILE D 1 160 ? 27.717 22.453 23.156 1.00 17.08 158 ILE D N 1
ATOM 6156 C CA . ILE D 1 160 ? 27.144 23.753 22.796 1.00 16.68 158 ILE D CA 1
ATOM 6157 C C . ILE D 1 160 ? 28.064 24.944 23.068 1.00 19.59 158 ILE D C 1
ATOM 6158 O O . ILE D 1 160 ? 28.275 25.781 22.196 1.00 19.59 158 ILE D O 1
ATOM 6163 N N . GLU D 1 161 ? 28.601 25.028 24.280 1.00 22.95 159 GLU D N 1
ATOM 6164 C CA . GLU D 1 161 ? 29.463 26.147 24.642 1.00 27.08 159 GLU D CA 1
ATOM 6165 C C . GLU D 1 161 ? 30.760 26.243 23.847 1.00 28.13 159 GLU D C 1
ATOM 6166 O O . GLU D 1 161 ? 31.222 27.342 23.548 1.00 28.98 159 GLU D O 1
ATOM 6172 N N . LYS D 1 162 ? 31.350 25.102 23.509 1.00 28.18 160 LYS D N 1
ATOM 6173 C CA . LYS D 1 162 ? 32.592 25.101 22.748 1.00 29.44 160 LYS D CA 1
ATOM 6174 C C . LYS D 1 162 ? 32.318 25.281 21.258 1.00 29.36 160 LYS D C 1
ATOM 6175 O O . LYS D 1 162 ? 33.226 25.595 20.490 1.00 31.40 160 LYS D O 1
ATOM 6181 N N . HIS D 1 163 ? 31.069 25.078 20.842 1.00 27.90 161 HIS D N 1
ATOM 6182 C CA . HIS D 1 163 ? 30.729 25.272 19.433 1.00 25.83 161 HIS D CA 1
ATOM 6183 C C . HIS D 1 163 ? 30.257 26.708 19.220 1.00 25.87 161 HIS D C 1
ATOM 6184 O O . HIS D 1 163 ? 30.617 27.348 18.231 1.00 27.27 161 HIS D O 1
ATOM 6191 N N . SER D 1 164 ? 29.450 27.208 20.153 1.00 23.54 162 SER D N 1
ATOM 6192 C CA . SER D 1 164 ? 28.932 28.569 20.074 1.00 23.28 162 SER D CA 1
ATOM 6193 C C . SER D 1 164 ? 28.412 29.017 21.431 1.00 23.85 162 SER D C 1
ATOM 6194 O O . SER D 1 164 ? 27.244 28.817 21.771 1.00 22.81 162 SER D O 1
ATOM 6197 N N . SER D 1 165 ? 29.297 29.631 22.200 1.00 22.90 163 SER D N 1
ATOM 6198 C CA . SER D 1 165 ? 28.978 30.105 23.536 1.00 23.63 163 SER D CA 1
ATOM 6199 C C . SER D 1 165 ? 27.687 30.943 23.619 1.00 22.86 163 SER D C 1
ATOM 6200 O O . SER D 1 165 ? 26.905 30.796 24.560 1.00 22.56 163 SER D O 1
ATOM 6203 N N . PRO D 1 166 ? 27.451 31.836 22.641 1.00 20.95 164 PRO D N 1
ATOM 6204 C CA . PRO D 1 166 ? 26.241 32.672 22.652 1.00 19.84 164 PRO D CA 1
ATOM 6205 C C . PRO D 1 166 ? 24.926 31.885 22.668 1.00 19.79 164 PRO D C 1
ATOM 6206 O O . PRO D 1 166 ? 23.942 32.313 23.279 1.00 19.40 164 PRO D O 1
ATOM 6210 N N . ILE D 1 167 ? 24.904 30.743 21.986 1.00 18.84 165 ILE D N 1
ATOM 6211 C CA . ILE D 1 167 ? 23.700 29.925 21.940 1.00 16.94 165 ILE D CA 1
ATOM 6212 C C . ILE D 1 167 ? 23.381 29.354 23.319 1.00 18.37 165 ILE D C 1
ATOM 6213 O O . ILE D 1 167 ? 22.219 29.315 23.728 1.00 16.56 165 ILE D O 1
ATOM 6218 N N . LEU D 1 168 ? 24.410 28.906 24.034 1.00 16.73 166 LEU D N 1
ATOM 6219 C CA . LEU D 1 168 ? 24.191 28.366 25.366 1.00 17.95 166 LEU D CA 1
ATOM 6220 C C . LEU D 1 168 ? 23.526 29.438 26.235 1.00 17.64 166 LEU D C 1
ATOM 6221 O O . LEU D 1 168 ? 22.561 29.156 26.946 1.00 17.33 166 LEU D O 1
ATOM 6226 N N . ASP D 1 169 ? 24.039 30.665 26.162 1.00 17.29 167 ASP D N 1
ATOM 6227 C CA . ASP D 1 169 ? 23.481 31.773 26.933 1.00 19.60 167 ASP D CA 1
ATOM 6228 C C . ASP D 1 169 ? 22.021 32.044 26.553 1.00 18.49 167 ASP D C 1
ATOM 6229 O O . ASP D 1 169 ? 21.188 32.286 27.427 1.00 17.00 167 ASP D O 1
ATOM 6234 N N . LEU D 1 170 ? 21.715 32.009 25.258 1.00 15.22 168 LEU D N 1
ATOM 6235 C CA . LEU D 1 170 ? 20.344 32.230 24.810 1.00 17.95 168 LEU D CA 1
ATOM 6236 C C . LEU D 1 170 ? 19.463 31.105 25.361 1.00 18.42 168 LEU D C 1
ATOM 6237 O O . LEU D 1 170 ? 18.366 31.351 25.875 1.00 18.05 168 LEU D O 1
ATOM 6242 N N . LEU D 1 171 ? 19.956 29.873 25.257 1.00 17.70 169 LEU D N 1
ATOM 6243 C CA . LEU D 1 171 ? 19.227 28.709 25.750 1.00 18.40 169 LEU D CA 1
ATOM 6244 C C . LEU D 1 171 ? 18.922 28.812 27.233 1.00 18.90 169 LEU D C 1
ATOM 6245 O O . LEU D 1 171 ? 17.791 28.566 27.656 1.00 19.47 169 LEU D O 1
ATOM 6250 N N . GLU D 1 172 ? 19.934 29.153 28.028 1.00 17.44 170 GLU D N 1
ATOM 6251 C CA . GLU D 1 172 ? 19.738 29.260 29.462 1.00 17.50 170 GLU D CA 1
ATOM 6252 C C . GLU D 1 172 ? 18.746 30.368 29.793 1.00 16.55 170 GLU D C 1
ATOM 6253 O O . GLU D 1 172 ? 18.031 30.290 30.789 1.00 15.65 170 GLU D O 1
ATOM 6259 N N . GLU D 1 173 ? 18.696 31.390 28.947 1.00 15.55 171 GLU D N 1
ATOM 6260 C CA . GLU D 1 173 ? 17.788 32.506 29.166 1.00 17.84 171 GLU D CA 1
ATOM 6261 C C . GLU D 1 173 ? 16.315 32.157 28.938 1.00 17.69 171 GLU D C 1
ATOM 6262 O O . GLU D 1 173 ? 15.456 32.600 29.696 1.00 19.05 171 GLU D O 1
ATOM 6268 N N . VAL D 1 174 ? 16.021 31.374 27.901 1.00 16.30 172 VAL D N 1
ATOM 6269 C CA . VAL D 1 174 ? 14.628 31.044 27.605 1.00 17.50 172 VAL D CA 1
ATOM 6270 C C . VAL D 1 174 ? 13.994 29.970 28.478 1.00 16.92 172 VAL D C 1
ATOM 6271 O O . VAL D 1 174 ? 12.775 29.922 28.597 1.00 16.50 172 VAL D O 1
ATOM 6275 N N . VAL D 1 175 ? 14.801 29.118 29.103 1.00 16.35 173 VAL D N 1
ATOM 6276 C CA . VAL D 1 175 ? 14.229 28.078 29.948 1.00 15.29 173 VAL D CA 1
ATOM 6277 C C . VAL D 1 175 ? 13.869 28.636 31.323 1.00 16.28 173 VAL D C 1
ATOM 6278 O O . VAL D 1 175 ? 14.286 29.736 31.684 1.00 18.01 173 VAL D O 1
ATOM 6282 N N . THR D 1 176 ? 13.079 27.881 32.079 1.00 17.82 174 THR D N 1
ATOM 6283 C CA . THR D 1 176 ? 12.645 28.314 33.401 1.00 17.52 174 THR D CA 1
ATOM 6284 C C . THR D 1 176 ? 13.500 27.742 34.518 1.00 17.43 174 THR D C 1
ATOM 6285 O O . THR D 1 176 ? 13.623 28.346 35.582 1.00 17.65 174 THR D O 1
ATOM 6289 N N . SER D 1 177 ? 14.083 26.574 34.284 1.00 15.68 175 SER D N 1
ATOM 6290 C CA . SER D 1 177 ? 14.956 25.962 35.276 1.00 16.20 175 SER D CA 1
ATOM 6291 C C . SER D 1 177 ? 16.169 25.353 34.593 1.00 15.65 175 SER D C 1
ATOM 6292 O O . SER D 1 177 ? 16.075 24.859 33.465 1.00 14.83 175 SER D O 1
ATOM 6295 N N . ILE D 1 178 ? 17.309 25.405 35.273 1.00 13.45 176 ILE D N 1
ATOM 6296 C CA . ILE D 1 178 ? 18.540 24.829 34.744 1.00 14.88 176 ILE D CA 1
ATOM 6297 C C . ILE D 1 178 ? 19.196 23.952 35.800 1.00 16.52 176 ILE D C 1
ATOM 6298 O O . ILE D 1 178 ? 19.421 24.381 36.933 1.00 18.15 176 ILE D O 1
ATOM 6303 N N . LEU D 1 179 ? 19.493 22.716 35.428 1.00 15.38 177 LEU D N 1
ATOM 6304 C CA . LEU D 1 179 ? 20.146 21.797 36.335 1.00 15.39 177 LEU D CA 1
ATOM 6305 C C . LEU D 1 179 ? 21.479 21.428 35.711 1.00 17.56 177 LEU D C 1
ATOM 6306 O O . LEU D 1 179 ? 21.590 21.301 34.485 1.00 17.23 177 LEU D O 1
ATOM 6311 N N . GLU D 1 180 ? 22.498 21.270 36.541 1.00 18.27 178 GLU D N 1
ATOM 6312 C CA . GLU D 1 180 ? 23.794 20.872 36.022 1.00 21.56 178 GLU D CA 1
ATOM 6313 C C . GLU D 1 180 ? 24.291 19.644 36.779 1.00 20.92 178 GLU D C 1
ATOM 6314 O O . GLU D 1 180 ? 24.463 19.678 38.002 1.00 19.10 178 GLU D O 1
ATOM 6320 N N . ILE D 1 181 ? 24.506 18.556 36.049 1.00 19.13 179 ILE D N 1
ATOM 6321 C CA . ILE D 1 181 ? 24.994 17.326 36.653 1.00 20.85 179 ILE D CA 1
ATOM 6322 C C . ILE D 1 181 ? 26.493 17.422 36.936 1.00 22.12 179 ILE D C 1
ATOM 6323 O O . ILE D 1 181 ? 27.288 17.623 36.019 1.00 23.06 179 ILE D O 1
ATOM 6328 N N . THR D 1 182 ? 26.872 17.306 38.207 1.00 22.98 180 THR D N 1
ATOM 6329 C CA . THR D 1 182 ? 28.282 17.342 38.590 1.00 23.99 180 THR D CA 1
ATOM 6330 C C . THR D 1 182 ? 28.580 16.069 39.362 1.00 24.50 180 THR D C 1
ATOM 6331 O O . THR D 1 182 ? 27.676 15.285 39.649 1.00 23.67 180 THR D O 1
ATOM 6335 N N . ASP D 1 183 ? 29.845 15.863 39.701 1.00 26.88 181 ASP D N 1
ATOM 6336 C CA . ASP D 1 183 ? 30.235 14.673 40.444 1.00 30.19 181 ASP D CA 1
ATOM 6337 C C . ASP D 1 183 ? 29.619 14.648 41.838 1.00 29.46 181 ASP D C 1
ATOM 6338 O O . ASP D 1 183 ? 29.320 13.582 42.364 1.00 30.77 181 ASP D O 1
ATOM 6343 N N . SER D 1 184 ? 29.414 15.821 42.429 1.00 28.35 182 SER D N 1
ATOM 6344 C CA . SER D 1 184 ? 28.857 15.899 43.777 1.00 29.36 182 SER D CA 1
ATOM 6345 C C . SER D 1 184 ? 27.329 15.903 43.841 1.00 28.33 182 SER D C 1
ATOM 6346 O O . SER D 1 184 ? 26.750 15.843 44.925 1.00 27.42 182 SER D O 1
ATOM 6349 N N . GLY D 1 185 ? 26.679 15.972 42.686 1.00 26.62 183 GLY D N 1
ATOM 6350 C CA . GLY D 1 185 ? 25.229 15.986 42.662 1.00 24.87 183 GLY D CA 1
ATOM 6351 C C . GLY D 1 185 ? 24.718 16.921 41.585 1.00 23.75 183 GLY D C 1
ATOM 6352 O O . GLY D 1 185 ? 25.470 17.325 40.698 1.00 23.17 183 GLY D O 1
ATOM 6353 N N . ILE D 1 186 ? 23.442 17.280 41.667 1.00 22.03 184 ILE D N 1
ATOM 6354 C CA . ILE D 1 186 ? 22.848 18.163 40.675 1.00 20.98 184 ILE D CA 1
ATOM 6355 C C . ILE D 1 186 ? 22.692 19.586 41.202 1.00 20.84 184 ILE D C 1
ATOM 6356 O O . ILE D 1 186 ? 22.008 19.826 42.196 1.00 20.29 184 ILE D O 1
ATOM 6361 N N . ILE D 1 187 ? 23.348 20.526 40.534 1.00 19.71 185 ILE D N 1
ATOM 6362 C CA . ILE D 1 187 ? 23.277 21.925 40.920 1.00 21.46 185 ILE D CA 1
ATOM 6363 C C . ILE D 1 187 ? 22.065 22.570 40.253 1.00 21.93 185 ILE D C 1
ATOM 6364 O O . ILE D 1 187 ? 21.838 22.403 39.053 1.00 21.33 185 ILE D O 1
ATOM 6369 N N . ILE D 1 188 ? 21.280 23.295 41.037 1.00 21.30 186 ILE D N 1
ATOM 6370 C CA . ILE D 1 188 ? 20.125 23.983 40.499 1.00 21.53 186 ILE D CA 1
ATOM 6371 C C . ILE D 1 188 ? 20.610 25.395 40.223 1.00 21.73 186 ILE D C 1
ATOM 6372 O O . ILE D 1 188 ? 20.585 26.239 41.114 1.00 23.16 186 ILE D O 1
ATOM 6377 N N . LYS D 1 189 ? 21.070 25.638 38.996 1.00 20.31 187 LYS D N 1
ATOM 6378 C CA . LYS D 1 189 ? 21.580 26.948 38.593 1.00 20.36 187 LYS D CA 1
ATOM 6379 C C . LYS D 1 189 ? 20.491 28.007 38.474 1.00 20.38 187 LYS D C 1
ATOM 6380 O O . LYS D 1 189 ? 20.732 29.186 38.735 1.00 19.99 187 LYS D O 1
ATOM 6386 N N . LYS D 1 190 ? 19.298 27.595 38.056 1.00 18.61 188 LYS D N 1
ATOM 6387 C CA . LYS D 1 190 ? 18.186 28.533 37.919 1.00 18.46 188 LYS D CA 1
ATOM 6388 C C . LYS D 1 190 ? 16.892 27.810 38.241 1.00 18.93 188 LYS D C 1
ATOM 6389 O O . LYS D 1 190 ? 16.739 26.624 37.936 1.00 17.57 188 LYS D O 1
ATOM 6395 N N . SER D 1 191 ? 15.960 28.533 38.851 1.00 20.99 189 SER D N 1
ATOM 6396 C CA . SER D 1 191 ? 14.678 27.949 39.230 1.00 22.17 189 SER D CA 1
ATOM 6397 C C . SER D 1 191 ? 13.625 29.031 39.480 1.00 23.06 189 SER D C 1
ATOM 6398 O O . SER D 1 191 ? 13.927 30.178 39.771 1.00 23.15 189 SER D O 1
ATOM 6401 N N . ILE D 1 192 ? 12.352 28.637 39.304 1.00 25.80 190 ILE D N 1
ATOM 6402 C CA . ILE D 1 192 ? 11.264 29.566 39.620 1.00 28.70 190 ILE D CA 1
ATOM 6403 C C . ILE D 1 192 ? 11.167 29.761 41.129 1.00 30.48 190 ILE D C 1
ATOM 6404 O O . ILE D 1 192 ? 10.742 30.792 41.637 1.00 30.83 190 ILE D O 1
ATOM 6409 N N . LYS D 1 193 ? 11.516 28.679 41.847 1.00 32.65 191 LYS D N 1
ATOM 6410 C CA . LYS D 1 193 ? 11.498 28.717 43.302 1.00 37.24 191 LYS D CA 1
ATOM 6411 C C . LYS D 1 193 ? 12.833 29.217 43.847 1.00 40.05 191 LYS D C 1
ATOM 6412 O O . LYS D 1 193 ? 13.833 28.512 43.852 1.00 40.94 191 LYS D O 1
ATOM 6418 N N . ASP D 1 194 ? 12.836 30.458 44.324 1.00 43.75 192 ASP D N 1
ATOM 6419 C CA . ASP D 1 194 ? 14.038 31.071 44.885 1.00 46.85 192 ASP D CA 1
ATOM 6420 C C . ASP D 1 194 ? 14.552 30.320 46.116 1.00 47.29 192 ASP D C 1
ATOM 6421 O O . ASP D 1 194 ? 15.635 30.611 46.626 1.00 46.78 192 ASP D O 1
ATOM 6426 N N . GLU D 1 195 ? 13.769 29.349 46.580 1.00 47.99 193 GLU D N 1
ATOM 6427 C CA . GLU D 1 195 ? 14.115 28.545 47.752 1.00 48.73 193 GLU D CA 1
ATOM 6428 C C . GLU D 1 195 ? 15.148 27.456 47.445 1.00 47.38 193 GLU D C 1
ATOM 6429 O O . GLU D 1 195 ? 15.784 26.925 48.354 1.00 47.00 193 GLU D O 1
ATOM 6435 N N . ILE D 1 196 ? 15.311 27.124 46.167 1.00 45.46 194 ILE D N 1
ATOM 6436 C CA . ILE D 1 196 ? 16.247 26.076 45.774 1.00 42.58 194 ILE D CA 1
ATOM 6437 C C . ILE D 1 196 ? 17.365 26.539 44.843 1.00 40.85 194 ILE D C 1
ATOM 6438 O O . ILE D 1 196 ? 18.244 25.753 44.490 1.00 41.17 194 ILE D O 1
ATOM 6443 N N . ALA D 1 197 ? 17.340 27.807 44.449 1.00 38.76 195 ALA D N 1
ATOM 6444 C CA . ALA D 1 197 ? 18.361 28.329 43.546 1.00 36.34 195 ALA D CA 1
ATOM 6445 C C . ALA D 1 197 ? 19.752 28.285 44.169 1.00 34.59 195 ALA D C 1
ATOM 6446 O O . ALA D 1 197 ? 19.973 28.819 45.251 1.00 36.03 195 ALA D O 1
ATOM 6448 N N . GLY D 1 198 ? 20.688 27.649 43.473 1.00 31.59 196 GLY D N 1
ATOM 6449 C CA . GLY D 1 198 ? 22.045 27.550 43.971 1.00 27.46 196 GLY D CA 1
ATOM 6450 C C . GLY D 1 198 ? 22.265 26.316 44.830 1.00 25.13 196 GLY D C 1
ATOM 6451 O O . GLY D 1 198 ? 23.396 26.020 45.214 1.00 24.77 196 GLY D O 1
ATOM 6452 N N . LYS D 1 199 ? 21.186 25.597 45.126 1.00 22.40 197 LYS D N 1
ATOM 6453 C CA . LYS D 1 199 ? 21.260 24.387 45.945 1.00 23.02 197 LYS D CA 1
ATOM 6454 C C . LYS D 1 199 ? 21.601 23.156 45.111 1.00 21.81 197 LYS D C 1
ATOM 6455 O O . LYS D 1 199 ? 21.336 23.106 43.906 1.00 20.96 197 LYS D O 1
ATOM 6461 N N . ILE D 1 200 ? 22.169 22.157 45.774 1.00 19.88 198 ILE D N 1
ATOM 6462 C CA . ILE D 1 200 ? 22.547 20.914 45.128 1.00 20.54 198 ILE D CA 1
ATOM 6463 C C . ILE D 1 200 ? 21.794 19.744 45.748 1.00 21.47 198 ILE D C 1
ATOM 6464 O O . ILE D 1 200 ? 21.765 19.593 46.970 1.00 24.96 198 ILE D O 1
ATOM 6469 N N . VAL D 1 201 ? 21.182 18.920 44.901 1.00 20.88 199 VAL D N 1
ATOM 6470 C CA . VAL D 1 201 ? 20.432 17.755 45.361 1.00 19.19 199 VAL D CA 1
ATOM 6471 C C . VAL D 1 201 ? 21.002 16.475 44.745 1.00 19.28 199 VAL D C 1
ATOM 6472 O O . VAL D 1 201 ? 21.655 16.523 43.707 1.00 18.74 199 VAL D O 1
ATOM 6476 N N . SER D 1 202 ? 20.765 15.341 45.397 1.00 20.33 200 SER D N 1
ATOM 6477 C CA . SER D 1 202 ? 21.240 14.043 44.908 1.00 23.50 200 SER D CA 1
ATOM 6478 C C . SER D 1 202 ? 20.068 13.074 44.960 1.00 24.29 200 SER D C 1
ATOM 6479 O O . SER D 1 202 ? 20.024 12.191 45.815 1.00 24.39 200 SER D O 1
ATOM 6482 N N . PRO D 1 203 ? 19.107 13.225 44.035 1.00 25.04 201 PRO D N 1
ATOM 6483 C CA . PRO D 1 203 ? 17.906 12.390 43.944 1.00 26.31 201 PRO D CA 1
ATOM 6484 C C . PRO D 1 203 ? 18.117 10.918 43.599 1.00 28.72 201 PRO D C 1
ATOM 6485 O O . PRO D 1 203 ? 17.211 10.105 43.785 1.00 30.09 201 PRO D O 1
ATOM 6489 N N . LEU D 1 204 ? 19.295 10.569 43.093 1.00 30.33 202 LEU D N 1
ATOM 6490 C CA . LEU D 1 204 ? 19.555 9.181 42.738 1.00 34.24 202 LEU D CA 1
ATOM 6491 C C . LEU D 1 204 ? 19.897 8.308 43.942 1.00 36.46 202 LEU D C 1
ATOM 6492 O O . LEU D 1 204 ? 19.907 7.081 43.835 1.00 37.50 202 LEU D O 1
ATOM 6497 N N . LEU D 1 205 ? 20.175 8.930 45.085 1.00 37.87 203 LEU D N 1
ATOM 6498 C CA . LEU D 1 205 ? 20.498 8.166 46.290 1.00 40.60 203 LEU D CA 1
ATOM 6499 C C . LEU D 1 205 ? 19.231 7.622 46.951 1.00 41.67 203 LEU D C 1
ATOM 6500 O O . LEU D 1 205 ? 18.291 8.414 47.180 1.00 41.42 203 LEU D O 1
ATOM 6513 N N . ASN E 1 4 ? 11.228 50.693 46.690 1.00 70.78 2 ASN E N 1
ATOM 6514 C CA . ASN E 1 4 ? 9.997 50.976 45.964 1.00 68.16 2 ASN E CA 1
ATOM 6515 C C . ASN E 1 4 ? 10.234 51.595 44.592 1.00 66.13 2 ASN E C 1
ATOM 6516 O O . ASN E 1 4 ? 11.255 52.235 44.350 1.00 65.55 2 ASN E O 1
ATOM 6521 N N . SER E 1 5 ? 9.269 51.391 43.703 1.00 64.14 3 SER E N 1
ATOM 6522 C CA . SER E 1 5 ? 9.308 51.906 42.338 1.00 62.36 3 SER E CA 1
ATOM 6523 C C . SER E 1 5 ? 9.933 53.289 42.197 1.00 61.24 3 SER E C 1
ATOM 6524 O O . SER E 1 5 ? 11.005 53.449 41.612 1.00 60.79 3 SER E O 1
ATOM 6527 N N . GLU E 1 6 ? 9.235 54.284 42.731 1.00 60.08 4 GLU E N 1
ATOM 6528 C CA . GLU E 1 6 ? 9.662 55.674 42.666 1.00 57.95 4 GLU E CA 1
ATOM 6529 C C . GLU E 1 6 ? 11.110 55.914 43.081 1.00 54.82 4 GLU E C 1
ATOM 6530 O O . GLU E 1 6 ? 11.821 56.683 42.437 1.00 54.11 4 GLU E O 1
ATOM 6536 N N . LYS E 1 7 ? 11.546 55.262 44.153 1.00 51.08 5 LYS E N 1
ATOM 6537 C CA . LYS E 1 7 ? 12.915 55.433 44.624 1.00 48.46 5 LYS E CA 1
ATOM 6538 C C . LYS E 1 7 ? 13.908 54.959 43.558 1.00 45.64 5 LYS E C 1
ATOM 6539 O O . LYS E 1 7 ? 14.886 55.646 43.255 1.00 45.04 5 LYS E O 1
ATOM 6545 N N . PHE E 1 8 ? 13.642 53.782 42.997 1.00 40.96 6 PHE E N 1
ATOM 6546 C CA . PHE E 1 8 ? 14.488 53.189 41.966 1.00 36.58 6 PHE E CA 1
ATOM 6547 C C . PHE E 1 8 ? 14.580 54.093 40.740 1.00 34.73 6 PHE E C 1
ATOM 6548 O O . PHE E 1 8 ? 15.660 54.297 40.191 1.00 32.92 6 PHE E O 1
ATOM 6556 N N . PHE E 1 9 ? 13.438 54.628 40.318 1.00 32.31 7 PHE E N 1
ATOM 6557 C CA . PHE E 1 9 ? 13.384 55.502 39.156 1.00 31.93 7 PHE E CA 1
ATOM 6558 C C . PHE E 1 9 ? 14.119 56.826 39.347 1.00 31.29 7 PHE E C 1
ATOM 6559 O O . PHE E 1 9 ? 14.569 57.434 38.375 1.00 30.51 7 PHE E O 1
ATOM 6567 N N . LYS E 1 10 ? 14.247 57.265 40.596 1.00 30.89 8 LYS E N 1
ATOM 6568 C CA . LYS E 1 10 ? 14.932 58.525 40.883 1.00 31.28 8 LYS E CA 1
ATOM 6569 C C . LYS E 1 10 ? 16.429 58.423 40.593 1.00 29.84 8 LYS E C 1
ATOM 6570 O O . LYS E 1 10 ? 17.171 59.396 40.652 1.00 30.46 8 LYS E O 1
ATOM 6576 N N . LEU E 1 11 ? 16.885 57.183 40.324 1.00 29.14 9 LEU E N 1
ATOM 6577 C CA . LEU E 1 11 ? 18.295 57.006 39.993 1.00 28.67 9 LEU E CA 1
ATOM 6578 C C . LEU E 1 11 ? 18.606 57.546 38.596 1.00 27.68 9 LEU E C 1
ATOM 6579 O O . LEU E 1 11 ? 19.747 57.777 38.223 1.00 27.81 9 LEU E O 1
ATOM 6584 N N . PHE E 1 12 ? 17.529 57.683 37.791 1.00 25.60 10 PHE E N 1
ATOM 6585 C CA . PHE E 1 12 ? 17.687 58.138 36.410 1.00 26.04 10 PHE E CA 1
ATOM 6586 C C . PHE E 1 12 ? 16.849 59.399 36.126 1.00 27.34 10 PHE E C 1
ATOM 6587 O O . PHE E 1 12 ? 15.891 59.699 36.825 1.00 28.35 10 PHE E O 1
ATOM 6595 N N . ARG E 1 13 ? 17.204 60.132 35.076 1.00 27.29 11 ARG E N 1
ATOM 6596 C CA . ARG E 1 13 ? 16.443 61.323 34.707 1.00 27.99 11 ARG E CA 1
ATOM 6597 C C . ARG E 1 13 ? 15.908 61.146 33.295 1.00 26.81 11 ARG E C 1
ATOM 6598 O O . ARG E 1 13 ? 16.408 60.305 32.546 1.00 27.42 11 ARG E O 1
ATOM 6606 N N . VAL E 1 14 ? 14.887 61.916 32.932 1.00 24.85 12 VAL E N 1
ATOM 6607 C CA . VAL E 1 14 ? 14.317 61.790 31.598 1.00 24.64 12 VAL E CA 1
ATOM 6608 C C . VAL E 1 14 ? 15.396 62.073 30.565 1.00 23.97 12 VAL E C 1
ATOM 6609 O O . VAL E 1 14 ? 16.286 62.891 30.791 1.00 22.81 12 VAL E O 1
ATOM 6613 N N . GLY E 1 15 ? 15.325 61.370 29.441 1.00 25.10 13 GLY E N 1
ATOM 6614 C CA . GLY E 1 15 ? 16.308 61.560 28.392 1.00 23.85 13 GLY E CA 1
ATOM 6615 C C . GLY E 1 15 ? 17.421 60.535 28.471 1.00 22.97 13 GLY E C 1
ATOM 6616 O O . GLY E 1 15 ? 18.170 60.345 27.512 1.00 23.47 13 GLY E O 1
ATOM 6617 N N . GLU E 1 16 ? 17.535 59.870 29.614 1.00 22.70 14 GLU E N 1
ATOM 6618 C CA . GLU E 1 16 ? 18.577 58.862 29.790 1.00 23.03 14 GLU E CA 1
ATOM 6619 C C . GLU E 1 16 ? 18.298 57.572 29.036 1.00 20.67 14 GLU E C 1
ATOM 6620 O O . GLU E 1 16 ? 17.149 57.234 28.752 1.00 20.47 14 GLU E O 1
ATOM 6626 N N . THR E 1 17 ? 19.376 56.862 28.728 1.00 20.09 15 THR E N 1
ATOM 6627 C CA . THR E 1 17 ? 19.319 55.560 28.077 1.00 18.15 15 THR E CA 1
ATOM 6628 C C . THR E 1 17 ? 20.068 54.680 29.066 1.00 17.53 15 THR E C 1
ATOM 6629 O O . THR E 1 17 ? 21.246 54.908 29.340 1.00 18.46 15 THR E O 1
ATOM 6633 N N . VAL E 1 18 ? 19.379 53.694 29.622 1.00 17.39 16 VAL E N 1
ATOM 6634 C CA . VAL E 1 18 ? 19.984 52.809 30.602 1.00 17.34 16 VAL E CA 1
ATOM 6635 C C . VAL E 1 18 ? 20.202 51.412 30.041 1.00 18.12 16 VAL E C 1
ATOM 6636 O O . VAL E 1 18 ? 19.267 50.778 29.555 1.00 18.95 16 VAL E O 1
A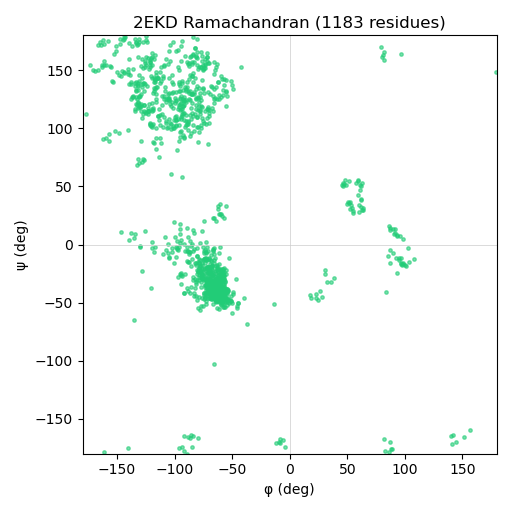TOM 6640 N N . LEU E 1 19 ? 21.439 50.934 30.108 1.00 17.47 17 LEU E N 1
ATOM 6641 C CA . LEU E 1 19 ? 21.752 49.596 29.624 1.00 17.51 17 LEU E CA 1
ATOM 6642 C C . LEU E 1 19 ? 21.617 48.643 30.812 1.00 17.55 17 LEU E C 1
ATOM 6643 O O . LEU E 1 19 ? 22.290 48.813 31.825 1.00 18.59 17 LEU E O 1
ATOM 6648 N N . VAL E 1 20 ? 20.721 47.667 30.694 1.00 15.70 18 VAL E N 1
ATOM 6649 C CA . VAL E 1 20 ? 20.513 46.684 31.750 1.00 16.21 18 VAL E CA 1
ATOM 6650 C C . VAL E 1 20 ? 21.114 45.351 31.289 1.00 15.80 18 VAL E C 1
ATOM 6651 O O . VAL E 1 20 ? 20.504 44.607 30.511 1.00 15.76 18 VAL E O 1
ATOM 6655 N N . GLU E 1 21 ? 22.313 45.061 31.779 1.00 16.00 19 GLU E N 1
ATOM 6656 C CA . GLU E 1 21 ? 23.028 43.846 31.416 1.00 15.06 19 GLU E CA 1
ATOM 6657 C C . GLU E 1 21 ? 22.675 42.652 32.294 1.00 13.55 19 GLU E C 1
ATOM 6658 O O . GLU E 1 21 ? 22.686 42.735 33.527 1.00 13.98 19 GLU E O 1
ATOM 6664 N N . TYR E 1 22 ? 22.368 41.533 31.650 1.00 12.37 20 TYR E N 1
ATOM 6665 C CA . TYR E 1 22 ? 22.012 40.323 32.377 1.00 14.00 20 TYR E CA 1
ATOM 6666 C C . TYR E 1 22 ? 22.549 39.072 31.688 1.00 14.64 20 TYR E C 1
ATOM 6667 O O . TYR E 1 22 ? 23.184 39.153 30.635 1.00 13.79 20 TYR E O 1
ATOM 6676 N N . SER E 1 23 ? 22.298 37.919 32.299 1.00 15.28 21 SER E N 1
ATOM 6677 C CA . SER E 1 23 ? 22.725 36.645 31.740 1.00 17.48 21 SER E CA 1
ATOM 6678 C C . SER E 1 23 ? 21.540 35.691 31.829 1.00 16.76 21 SER E C 1
ATOM 6679 O O . SER E 1 23 ? 20.515 36.026 32.417 1.00 16.06 21 SER E O 1
ATOM 6682 N N . GLY E 1 24 ? 21.687 34.501 31.256 1.00 17.64 22 GLY E N 1
ATOM 6683 C CA . GLY E 1 24 ? 20.609 33.531 31.282 1.00 18.72 22 GLY E CA 1
ATOM 6684 C C . GLY E 1 24 ? 20.122 33.148 32.666 1.00 21.09 22 GLY E C 1
ATOM 6685 O O . GLY E 1 24 ? 18.930 32.926 32.858 1.00 23.46 22 GLY E O 1
ATOM 6686 N N . THR E 1 25 ? 21.030 33.082 33.636 1.00 20.39 23 THR E N 1
ATOM 6687 C CA . THR E 1 25 ? 20.666 32.700 34.999 1.00 20.89 23 THR E CA 1
ATOM 6688 C C . THR E 1 25 ? 20.174 33.840 35.880 1.00 22.68 23 THR E C 1
ATOM 6689 O O . THR E 1 25 ? 19.828 33.618 37.042 1.00 25.47 23 THR E O 1
ATOM 6693 N N . SER E 1 26 ? 20.142 35.055 35.340 1.00 21.93 24 SER E N 1
ATOM 6694 C CA . SER E 1 26 ? 19.722 36.226 36.110 1.00 22.36 24 SER E CA 1
ATOM 6695 C C . SER E 1 26 ? 18.216 36.370 36.340 1.00 22.27 24 SER E C 1
ATOM 6696 O O . SER E 1 26 ? 17.797 36.997 37.320 1.00 22.94 24 SER E O 1
ATOM 6699 N N . ARG E 1 27 ? 17.412 35.792 35.447 1.00 21.21 25 ARG E N 1
ATOM 6700 C CA . ARG E 1 27 ? 15.953 35.909 35.516 1.00 19.65 25 ARG E CA 1
ATOM 6701 C C . ARG E 1 27 ? 15.636 37.401 35.439 1.00 18.13 25 ARG E C 1
ATOM 6702 O O . ARG E 1 27 ? 14.956 37.952 36.303 1.00 16.67 25 ARG E O 1
ATOM 6710 N N . ALA E 1 28 ? 16.148 38.039 34.390 1.00 15.41 26 ALA E N 1
ATOM 6711 C CA . ALA E 1 28 ? 15.960 39.464 34.168 1.00 15.65 26 ALA E CA 1
ATOM 6712 C C . ALA E 1 28 ? 14.491 39.855 34.067 1.00 16.04 26 ALA E C 1
ATOM 6713 O O . ALA E 1 28 ? 14.150 41.021 34.266 1.00 15.90 26 ALA E O 1
ATOM 6715 N N . GLU E 1 29 ? 13.627 38.889 33.750 1.00 16.52 27 GLU E N 1
ATOM 6716 C CA . GLU E 1 29 ? 12.195 39.158 33.648 1.00 18.22 27 GLU E CA 1
ATOM 6717 C C . GLU E 1 29 ? 11.653 39.722 34.970 1.00 18.23 27 GLU E C 1
ATOM 6718 O O . GLU E 1 29 ? 10.676 40.466 34.981 1.00 20.00 27 GLU E O 1
ATOM 6724 N N . LEU E 1 30 ? 12.292 39.376 36.082 1.00 18.02 28 LEU E N 1
ATOM 6725 C CA . LEU E 1 30 ? 11.853 39.877 37.379 1.00 18.95 28 LEU E CA 1
ATOM 6726 C C . LEU E 1 30 ? 12.022 41.398 37.465 1.00 18.71 28 LEU E C 1
ATOM 6727 O O . LEU E 1 30 ? 11.178 42.096 38.027 1.00 17.31 28 LEU E O 1
ATOM 6732 N N . LEU E 1 31 ? 13.118 41.907 36.913 1.00 19.32 29 LEU E N 1
ATOM 6733 C CA . LEU E 1 31 ? 13.361 43.341 36.928 1.00 19.23 29 LEU E CA 1
ATOM 6734 C C . LEU E 1 31 ? 12.390 44.034 35.974 1.00 18.18 29 LEU E C 1
ATOM 6735 O O . LEU E 1 31 ? 11.853 45.094 36.290 1.00 18.34 29 LEU E O 1
ATOM 6740 N N . LEU E 1 32 ? 12.165 43.438 34.806 1.00 18.89 30 LEU E N 1
ATOM 6741 C CA . LEU E 1 32 ? 11.236 44.022 33.846 1.00 17.92 30 LEU E CA 1
ATOM 6742 C C . LEU E 1 32 ? 9.846 44.097 34.472 1.00 17.41 30 LEU E C 1
ATOM 6743 O O . LEU E 1 32 ? 9.140 45.084 34.300 1.00 16.09 30 LEU E O 1
ATOM 6748 N N . TYR E 1 33 ? 9.451 43.051 35.193 1.00 16.73 31 TYR E N 1
ATOM 6749 C CA . TYR E 1 33 ? 8.140 43.046 35.827 1.00 18.40 31 TYR E CA 1
ATOM 6750 C C . TYR E 1 33 ? 8.061 44.171 36.845 1.00 19.42 31 TYR E C 1
ATOM 6751 O O . TYR E 1 33 ? 7.059 44.874 36.924 1.00 17.97 31 TYR E O 1
ATOM 6760 N N . TYR E 1 34 ? 9.130 44.327 37.625 1.00 19.87 32 TYR E N 1
ATOM 6761 C CA . TYR E 1 34 ? 9.219 45.360 38.658 1.00 19.76 32 TYR E CA 1
ATOM 6762 C C . TYR E 1 34 ? 9.013 46.755 38.075 1.00 21.08 32 TYR E C 1
ATOM 6763 O O . TYR E 1 34 ? 8.265 47.567 38.624 1.00 20.58 32 TYR E O 1
ATOM 6772 N N . ILE E 1 35 ? 9.688 47.025 36.962 1.00 20.45 33 ILE E N 1
ATOM 6773 C CA . ILE E 1 35 ? 9.595 48.319 36.294 1.00 21.40 33 ILE E CA 1
ATOM 6774 C C . ILE E 1 35 ? 8.218 48.569 35.678 1.00 21.99 33 ILE E C 1
ATOM 6775 O O . ILE E 1 35 ? 7.724 49.693 35.689 1.00 22.98 33 ILE E O 1
ATOM 6780 N N . VAL E 1 36 ? 7.602 47.526 35.141 1.00 23.59 34 VAL E N 1
ATOM 6781 C CA . VAL E 1 36 ? 6.296 47.669 34.514 1.00 26.74 34 VAL E CA 1
ATOM 6782 C C . VAL E 1 36 ? 5.180 47.807 35.545 1.00 28.56 34 VAL E C 1
ATOM 6783 O O . VAL E 1 36 ? 4.400 48.747 35.492 1.00 29.41 34 VAL E O 1
ATOM 6787 N N . ASN E 1 37 ? 5.115 46.872 36.483 1.00 30.37 35 ASN E N 1
ATOM 6788 C CA . ASN E 1 37 ? 4.084 46.891 37.511 1.00 34.81 35 ASN E CA 1
ATOM 6789 C C . ASN E 1 37 ? 4.132 48.146 38.376 1.00 38.07 35 ASN E C 1
ATOM 6790 O O . ASN E 1 37 ? 3.097 48.683 38.764 1.00 39.82 35 ASN E O 1
ATOM 6795 N N . ASN E 1 38 ? 5.340 48.610 38.675 1.00 41.96 36 ASN E N 1
ATOM 6796 C CA . ASN E 1 38 ? 5.527 49.785 39.520 1.00 45.24 36 ASN E CA 1
ATOM 6797 C C . ASN E 1 38 ? 5.896 51.045 38.746 1.00 46.37 36 ASN E C 1
ATOM 6798 O O . ASN E 1 38 ? 6.955 51.627 38.973 1.00 48.57 36 ASN E O 1
ATOM 6803 N N . SER E 1 39 ? 5.021 51.479 37.847 1.00 47.03 37 SER E N 1
ATOM 6804 C CA . SER E 1 39 ? 5.326 52.674 37.073 1.00 45.93 37 SER E CA 1
ATOM 6805 C C . SER E 1 39 ? 4.150 53.655 37.055 1.00 45.31 37 SER E C 1
ATOM 6806 O O . SER E 1 39 ? 3.033 53.335 36.672 1.00 46.08 37 SER E O 1
ATOM 6809 N N . LYS E 1 40 ? 4.428 54.879 37.534 1.00 44.53 38 LYS E N 1
ATOM 6810 C CA . LYS E 1 40 ? 3.408 55.916 37.470 1.00 43.73 38 LYS E CA 1
ATOM 6811 C C . LYS E 1 40 ? 3.328 56.520 36.062 1.00 42.29 38 LYS E C 1
ATOM 6812 O O . LYS E 1 40 ? 2.356 57.157 35.672 1.00 43.61 38 LYS E O 1
ATOM 6818 N N . LEU E 1 41 ? 4.428 56.325 35.302 1.00 39.52 39 LEU E N 1
ATOM 6819 C CA . LEU E 1 41 ? 4.452 56.767 33.910 1.00 36.55 39 LEU E CA 1
ATOM 6820 C C . LEU E 1 41 ? 3.897 55.688 32.975 1.00 34.95 39 LEU E C 1
ATOM 6821 O O . LEU E 1 41 ? 3.936 54.500 33.263 1.00 35.81 39 LEU E O 1
ATOM 6826 N N . PRO E 1 42 ? 3.397 56.078 31.795 1.00 31.97 40 PRO E N 1
ATOM 6827 C CA . PRO E 1 42 ? 2.931 55.050 30.862 1.00 30.16 40 PRO E CA 1
ATOM 6828 C C . PRO E 1 42 ? 4.123 54.205 30.412 1.00 28.16 40 PRO E C 1
ATOM 6829 O O . PRO E 1 42 ? 5.256 54.689 30.362 1.00 24.75 40 PRO E O 1
ATOM 6833 N N . ILE E 1 43 ? 3.862 52.942 30.097 1.00 27.34 41 ILE E N 1
ATOM 6834 C CA . ILE E 1 43 ? 4.908 52.039 29.646 1.00 25.40 41 ILE E CA 1
ATOM 6835 C C . ILE E 1 43 ? 4.753 51.757 28.158 1.00 24.75 41 ILE E C 1
ATOM 6836 O O . ILE E 1 43 ? 3.655 51.461 27.687 1.00 24.03 41 ILE E O 1
ATOM 6841 N N . VAL E 1 44 ? 5.859 51.867 27.428 1.00 23.66 42 VAL E N 1
ATOM 6842 C CA . VAL E 1 44 ? 5.887 51.586 25.999 1.00 23.73 42 VAL E CA 1
ATOM 6843 C C . VAL E 1 44 ? 7.074 50.652 25.777 1.00 24.66 42 VAL E C 1
ATOM 6844 O O . VAL E 1 44 ? 8.221 51.011 26.045 1.00 24.64 42 VAL E O 1
ATOM 6848 N N . VAL E 1 45 ? 6.792 49.452 25.292 1.00 23.85 43 VAL E N 1
ATOM 6849 C CA . VAL E 1 45 ? 7.832 48.462 25.075 1.00 22.45 43 VAL E CA 1
ATOM 6850 C C . VAL E 1 45 ? 8.240 48.252 23.626 1.00 23.12 43 VAL E C 1
ATOM 6851 O O . VAL E 1 45 ? 7.391 48.075 22.749 1.00 23.14 43 VAL E O 1
ATOM 6855 N N . ASP E 1 46 ? 9.544 48.290 23.377 1.00 21.04 44 ASP E N 1
ATOM 6856 C CA . ASP E 1 46 ? 10.051 48.013 22.040 1.00 21.48 44 ASP E CA 1
ATOM 6857 C C . ASP E 1 46 ? 10.380 46.523 22.112 1.00 19.88 44 ASP E C 1
ATOM 6858 O O . ASP E 1 46 ? 11.300 46.097 22.814 1.00 18.81 44 ASP E O 1
ATOM 6863 N N . ASP E 1 47 ? 9.573 45.738 21.411 1.00 20.05 45 ASP E N 1
ATOM 6864 C CA . ASP E 1 47 ? 9.677 44.288 21.399 1.00 19.77 45 ASP E CA 1
ATOM 6865 C C . ASP E 1 47 ? 10.366 43.770 20.148 1.00 20.58 45 ASP E C 1
ATOM 6866 O O . ASP E 1 47 ? 9.759 43.674 19.092 1.00 22.24 45 ASP E O 1
ATOM 6871 N N . ILE E 1 48 ? 11.646 43.438 20.283 1.00 20.11 46 ILE E N 1
ATOM 6872 C CA . ILE E 1 48 ? 12.436 42.926 19.171 1.00 19.21 46 ILE E CA 1
ATOM 6873 C C . ILE E 1 48 ? 12.443 41.396 19.146 1.00 19.40 46 ILE E C 1
ATOM 6874 O O . ILE E 1 48 ? 12.736 40.746 20.152 1.00 19.62 46 ILE E O 1
ATOM 6879 N N . LEU E 1 49 ? 12.108 40.839 17.987 1.00 21.02 47 LEU E N 1
ATOM 6880 C CA . LEU E 1 49 ? 12.080 39.401 17.758 1.00 19.65 47 LEU E CA 1
ATOM 6881 C C . LEU E 1 49 ? 11.403 38.564 18.844 1.00 20.62 47 LEU E C 1
ATOM 6882 O O . LEU E 1 49 ? 11.968 37.577 19.339 1.00 21.22 47 LEU E O 1
ATOM 6887 N N . ASP E 1 50 ? 10.188 38.971 19.200 1.00 18.93 48 ASP E N 1
ATOM 6888 C CA . ASP E 1 50 ? 9.363 38.286 20.190 1.00 19.78 48 ASP E CA 1
ATOM 6889 C C . ASP E 1 50 ? 9.971 38.059 21.563 1.00 19.69 48 ASP E C 1
ATOM 6890 O O . ASP E 1 50 ? 9.607 37.111 22.259 1.00 21.22 48 ASP E O 1
ATOM 6895 N N . THR E 1 51 ? 10.877 38.941 21.963 1.00 17.72 49 THR E N 1
ATOM 6896 C CA . THR E 1 51 ? 11.516 38.826 23.259 1.00 17.22 49 THR E CA 1
ATOM 6897 C C . THR E 1 51 ? 10.529 39.138 24.392 1.00 17.12 49 THR E C 1
ATOM 6898 O O . THR E 1 51 ? 10.617 38.567 25.481 1.00 15.48 49 THR E O 1
ATOM 6902 N N . TYR E 1 52 ? 9.575 40.025 24.133 1.00 17.61 50 TYR E N 1
ATOM 6903 C CA . TYR E 1 52 ? 8.587 40.367 25.157 1.00 18.28 50 TYR E CA 1
ATOM 6904 C C . TYR E 1 52 ? 7.763 39.121 25.497 1.00 17.44 50 TYR E C 1
ATOM 6905 O O . TYR E 1 52 ? 7.479 38.845 26.666 1.00 17.36 50 TYR E O 1
ATOM 6914 N N . TYR E 1 53 ? 7.404 38.359 24.466 1.00 17.35 51 TYR E N 1
ATOM 6915 C CA . TYR E 1 53 ? 6.638 37.127 24.636 1.00 16.99 51 TYR E CA 1
ATOM 6916 C C . TYR E 1 53 ? 7.385 36.138 25.530 1.00 16.19 51 TYR E C 1
ATOM 6917 O O . TYR E 1 53 ? 6.777 35.469 26.365 1.00 14.86 51 TYR E O 1
ATOM 6926 N N . GLU E 1 54 ? 8.701 36.040 25.340 1.00 16.59 52 GLU E N 1
ATOM 6927 C CA . GLU E 1 54 ? 9.527 35.134 26.139 1.00 16.81 52 GLU E CA 1
ATOM 6928 C C . GLU E 1 54 ? 9.526 35.554 27.607 1.00 15.57 52 GLU E C 1
ATOM 6929 O O . GLU E 1 54 ? 9.314 34.722 28.490 1.00 16.77 52 GLU E O 1
ATOM 6935 N N . PHE E 1 55 ? 9.753 36.841 27.866 1.00 15.97 53 PHE E N 1
ATOM 6936 C CA . PHE E 1 55 ? 9.752 37.363 29.238 1.00 15.88 53 PHE E CA 1
ATOM 6937 C C . PHE E 1 55 ? 8.377 37.130 29.860 1.00 18.10 53 PHE E C 1
ATOM 6938 O O . PHE E 1 55 ? 8.258 36.734 31.021 1.00 16.48 53 PHE E O 1
ATOM 6946 N N . TYR E 1 56 ? 7.344 37.403 29.068 1.00 18.22 54 TYR E N 1
ATOM 6947 C CA . TYR E 1 56 ? 5.959 37.236 29.480 1.00 18.50 54 TYR E CA 1
ATOM 6948 C C . TYR E 1 56 ? 5.700 35.791 29.901 1.00 18.41 54 TYR E C 1
ATOM 6949 O O . TYR E 1 56 ? 5.169 35.525 30.980 1.00 18.69 54 TYR E O 1
ATOM 6958 N N . THR E 1 57 ? 6.081 34.859 29.039 1.00 17.82 55 THR E N 1
ATOM 6959 C CA . THR E 1 57 ? 5.884 33.445 29.311 1.00 20.24 55 THR E CA 1
ATOM 6960 C C . THR E 1 57 ? 6.581 32.963 30.593 1.00 20.36 55 THR E C 1
ATOM 6961 O O . THR E 1 57 ? 6.012 32.186 31.359 1.00 20.69 55 THR E O 1
ATOM 6965 N N . ARG E 1 58 ? 7.805 33.422 30.829 1.00 19.09 56 ARG E N 1
ATOM 6966 C CA . ARG E 1 58 ? 8.546 33.003 32.013 1.00 20.41 56 ARG E CA 1
ATOM 6967 C C . ARG E 1 58 ? 7.911 33.518 33.295 1.00 20.77 56 ARG E C 1
ATOM 6968 O O . ARG E 1 58 ? 7.859 32.812 34.304 1.00 18.09 56 ARG E O 1
ATOM 6976 N N . LEU E 1 59 ? 7.435 34.755 33.254 1.00 20.94 57 LEU E N 1
ATOM 6977 C CA . LEU E 1 59 ? 6.789 35.345 34.414 1.00 22.72 57 LEU E CA 1
ATOM 6978 C C . LEU E 1 59 ? 5.465 34.608 34.674 1.00 23.59 57 LEU E C 1
ATOM 6979 O O . LEU E 1 59 ? 5.123 34.314 35.821 1.00 24.78 57 LEU E O 1
ATOM 6984 N N . LYS E 1 60 ? 4.739 34.294 33.604 1.00 23.21 58 LYS E N 1
ATOM 6985 C CA . LYS E 1 60 ? 3.457 33.601 33.720 1.00 24.23 58 LYS E CA 1
ATOM 6986 C C . LYS E 1 60 ? 3.606 32.240 34.399 1.00 24.74 58 LYS E C 1
ATOM 6987 O O . LYS E 1 60 ? 2.904 31.937 35.369 1.00 25.01 58 LYS E O 1
ATOM 6993 N N . VAL E 1 61 ? 4.526 31.425 33.896 1.00 24.64 59 VAL E N 1
ATOM 6994 C CA . VAL E 1 61 ? 4.766 30.106 34.468 1.00 24.69 59 VAL E CA 1
ATOM 6995 C C . VAL E 1 61 ? 5.236 30.225 35.914 1.00 24.20 59 VAL E C 1
ATOM 6996 O O . VAL E 1 61 ? 5.001 29.333 36.726 1.00 22.46 59 VAL E O 1
ATOM 7000 N N . ALA E 1 62 ? 5.905 31.330 36.231 1.00 24.60 60 ALA E N 1
ATOM 7001 C CA . ALA E 1 62 ? 6.402 31.557 37.586 1.00 24.67 60 ALA E CA 1
ATOM 7002 C C . ALA E 1 62 ? 5.272 31.914 38.559 1.00 23.91 60 ALA E C 1
ATOM 7003 O O . ALA E 1 62 ? 5.478 31.937 39.771 1.00 24.86 60 ALA E O 1
ATOM 7005 N N . GLY E 1 63 ? 4.087 32.204 38.027 1.00 24.60 61 GLY E N 1
ATOM 7006 C CA . GLY E 1 63 ? 2.959 32.533 38.882 1.00 23.88 61 GLY E CA 1
ATOM 7007 C C . GLY E 1 63 ? 2.624 34.011 38.980 1.00 25.20 61 GLY E C 1
ATOM 7008 O O . GLY E 1 63 ? 1.659 34.386 39.641 1.00 25.15 61 GLY E O 1
ATOM 7009 N N . PHE E 1 64 ? 3.417 34.857 38.331 1.00 26.10 62 PHE E N 1
ATOM 7010 C CA . PHE E 1 64 ? 3.164 36.290 38.366 1.00 25.09 62 PHE E CA 1
ATOM 7011 C C . PHE E 1 64 ? 1.832 36.636 37.715 1.00 26.38 62 PHE E C 1
ATOM 7012 O O . PHE E 1 64 ? 1.320 35.886 36.884 1.00 26.94 62 PHE E O 1
ATOM 7020 N N . ASP E 1 65 ? 1.269 37.771 38.113 1.00 26.75 63 ASP E N 1
ATOM 7021 C CA . ASP E 1 65 ? 0.028 38.254 37.531 1.00 28.18 63 ASP E CA 1
ATOM 7022 C C . ASP E 1 65 ? 0.501 39.089 36.345 1.00 27.76 63 ASP E C 1
ATOM 7023 O O . ASP E 1 65 ? 0.983 40.210 36.514 1.00 26.16 63 ASP E O 1
ATOM 7028 N N . VAL E 1 66 ? 0.374 38.527 35.148 1.00 27.07 64 VAL E N 1
ATOM 7029 C CA . VAL E 1 66 ? 0.837 39.196 33.943 1.00 27.95 64 VAL E CA 1
ATOM 7030 C C . VAL E 1 66 ? -0.123 40.197 33.314 1.00 29.25 64 VAL E C 1
ATOM 7031 O O . VAL E 1 66 ? 0.094 40.648 32.187 1.00 28.29 64 VAL E O 1
ATOM 7035 N N . ALA E 1 67 ? -1.173 40.565 34.042 1.00 29.17 65 ALA E N 1
ATOM 7036 C CA . ALA E 1 67 ? -2.133 41.533 33.522 1.00 27.86 65 ALA E CA 1
ATOM 7037 C C . ALA E 1 67 ? -1.446 42.852 33.160 1.00 27.94 65 ALA E C 1
ATOM 7038 O O . ALA E 1 67 ? -1.680 43.399 32.089 1.00 28.94 65 ALA E O 1
ATOM 7040 N N . PRO E 1 68 ? -0.585 43.380 34.052 1.00 28.10 66 PRO E N 1
ATOM 7041 C CA . PRO E 1 68 ? 0.123 44.642 33.796 1.00 27.02 66 PRO E CA 1
ATOM 7042 C C . PRO E 1 68 ? 0.954 44.633 32.513 1.00 27.36 66 PRO E C 1
ATOM 7043 O O . PRO E 1 68 ? 1.161 45.675 31.895 1.00 27.17 66 PRO E O 1
ATOM 7047 N N . LEU E 1 69 ? 1.445 43.456 32.133 1.00 28.71 67 LEU E N 1
ATOM 7048 C CA . LEU E 1 69 ? 2.257 43.307 30.928 1.00 26.91 67 LEU E CA 1
ATOM 7049 C C . LEU E 1 69 ? 1.353 43.326 29.702 1.00 27.07 67 LEU E C 1
ATOM 7050 O O . LEU E 1 69 ? 1.736 43.797 28.630 1.00 26.01 67 LEU E O 1
ATOM 7055 N N . GLU E 1 70 ? 0.142 42.818 29.875 1.00 26.39 68 GLU E N 1
ATOM 7056 C CA . GLU E 1 70 ? -0.819 42.770 28.792 1.00 29.68 68 GLU E CA 1
ATOM 7057 C C . GLU E 1 70 ? -1.408 44.142 28.494 1.00 29.32 68 GLU E C 1
ATOM 7058 O O . GLU E 1 70 ? -1.906 44.376 27.397 1.00 29.98 68 GLU E O 1
ATOM 7064 N N . ASN E 1 71 ? -1.324 45.060 29.451 1.00 30.68 69 ASN E N 1
ATOM 7065 C CA . ASN E 1 71 ? -1.889 46.394 29.253 1.00 33.86 69 ASN E CA 1
ATOM 7066 C C . ASN E 1 71 ? -0.941 47.495 28.773 1.00 32.70 69 ASN E C 1
ATOM 7067 O O . ASN E 1 71 ? -1.368 48.637 28.608 1.00 35.00 69 ASN E O 1
ATOM 7072 N N . VAL E 1 72 ? 0.330 47.173 28.538 1.00 29.96 70 VAL E N 1
ATOM 7073 C CA . VAL E 1 72 ? 1.276 48.187 28.062 1.00 27.23 70 VAL E CA 1
ATOM 7074 C C . VAL E 1 72 ? 1.201 48.316 26.540 1.00 26.43 70 VAL E C 1
ATOM 7075 O O . VAL E 1 72 ? 0.770 47.390 25.859 1.00 26.88 70 VAL E O 1
ATOM 7079 N N . GLN E 1 73 ? 1.623 49.459 26.007 1.00 25.47 71 GLN E N 1
ATOM 7080 C CA . GLN E 1 73 ? 1.622 49.662 24.556 1.00 25.88 71 GLN E CA 1
ATOM 7081 C C . GLN E 1 73 ? 2.915 49.064 24.001 1.00 25.50 71 GLN E C 1
ATOM 7082 O O . GLN E 1 73 ? 3.979 49.205 24.606 1.00 25.67 71 GLN E O 1
ATOM 7088 N N . VAL E 1 74 ? 2.834 48.405 22.850 1.00 24.21 72 VAL E N 1
ATOM 7089 C CA . VAL E 1 74 ? 4.012 47.768 22.288 1.00 23.66 72 VAL E CA 1
ATOM 7090 C C . VAL E 1 74 ? 4.309 48.030 20.824 1.00 24.11 72 VAL E C 1
ATOM 7091 O O . VAL E 1 74 ? 3.416 48.021 19.977 1.00 25.28 72 VAL E O 1
ATOM 7095 N N . ILE E 1 75 ? 5.586 48.254 20.537 1.00 22.55 73 ILE E N 1
ATOM 7096 C CA . ILE E 1 75 ? 6.037 48.458 19.173 1.00 24.41 73 ILE E CA 1
ATOM 7097 C C . ILE E 1 75 ? 6.851 47.216 18.839 1.00 25.57 73 ILE E C 1
ATOM 7098 O O . ILE E 1 75 ? 7.909 46.987 19.421 1.00 25.19 73 ILE E O 1
ATOM 7103 N N . LYS E 1 76 ? 6.347 46.399 17.920 1.00 27.03 74 LYS E N 1
ATOM 7104 C CA . LYS E 1 76 ? 7.045 45.177 17.544 1.00 29.21 74 LYS E CA 1
ATOM 7105 C C . LYS E 1 76 ? 7.986 45.345 16.364 1.00 31.02 74 LYS E C 1
ATOM 7106 O O . LYS E 1 76 ? 7.658 46.004 15.377 1.00 30.32 74 LYS E O 1
ATOM 7120 N N . GLY E 1 78 ? 9.758 42.834 13.996 1.00 31.40 76 GLY E N 1
ATOM 7121 C CA . GLY E 1 78 ? 9.844 41.439 13.603 1.00 30.47 76 GLY E CA 1
ATOM 7122 C C . GLY E 1 78 ? 9.014 40.626 14.583 1.00 30.41 76 GLY E C 1
ATOM 7123 O O . GLY E 1 78 ? 8.286 41.195 15.397 1.00 29.09 76 GLY E O 1
ATOM 7124 N N . GLY E 1 79 ? 9.114 39.303 14.521 1.00 31.91 77 GLY E N 1
ATOM 7125 C CA . GLY E 1 79 ? 8.355 38.469 15.440 1.00 32.39 77 GLY E CA 1
ATOM 7126 C C . GLY E 1 79 ? 6.904 38.243 15.047 1.00 33.24 77 GLY E C 1
ATOM 7127 O O . GLY E 1 79 ? 6.344 38.986 14.241 1.00 32.72 77 GLY E O 1
ATOM 7128 N N . THR E 1 80 ? 6.287 37.225 15.641 1.00 33.08 78 THR E N 1
ATOM 7129 C CA . THR E 1 80 ? 4.901 36.882 15.345 1.00 34.30 78 THR E CA 1
ATOM 7130 C C . THR E 1 80 ? 4.030 36.712 16.588 1.00 35.44 78 THR E C 1
ATOM 7131 O O . THR E 1 80 ? 2.835 36.446 16.473 1.00 37.06 78 THR E O 1
ATOM 7135 N N . LYS E 1 81 ? 4.624 36.852 17.769 1.00 35.66 79 LYS E N 1
ATOM 7136 C CA . LYS E 1 81 ? 3.882 36.706 19.022 1.00 35.27 79 LYS E CA 1
ATOM 7137 C C . LYS E 1 81 ? 3.486 38.053 19.599 1.00 35.02 79 LYS E C 1
ATOM 7138 O O . LYS E 1 81 ? 4.340 38.805 20.076 1.00 35.08 79 LYS E O 1
ATOM 7144 N N . ASP E 1 82 ? 2.190 38.349 19.578 1.00 34.61 80 ASP E N 1
ATOM 7145 C CA . ASP E 1 82 ? 1.702 39.612 20.107 1.00 32.92 80 ASP E CA 1
ATOM 7146 C C . ASP E 1 82 ? 1.355 39.536 21.587 1.00 31.77 80 ASP E C 1
ATOM 7147 O O . ASP E 1 82 ? 0.537 38.719 22.007 1.00 33.11 80 ASP E O 1
ATOM 7152 N N . ILE E 1 83 ? 1.995 40.394 22.373 1.00 29.96 81 ILE E N 1
ATOM 7153 C CA . ILE E 1 83 ? 1.742 40.480 23.804 1.00 27.97 81 ILE E CA 1
ATOM 7154 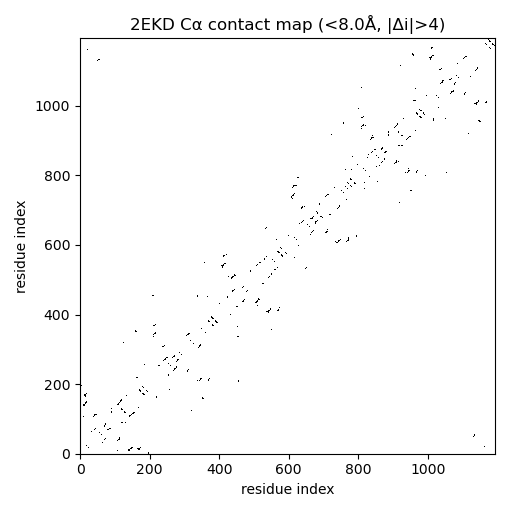C C . ILE E 1 83 ? 1.570 41.972 24.051 1.00 26.46 81 ILE E C 1
ATOM 7155 O O . ILE E 1 83 ? 2.372 42.776 23.570 1.00 25.25 81 ILE E O 1
ATOM 7160 N N . GLY E 1 84 ? 0.521 42.339 24.782 1.00 25.47 82 GLY E N 1
ATOM 7161 C CA . GLY E 1 84 ? 0.268 43.740 25.065 1.00 26.18 82 GLY E CA 1
ATOM 7162 C C . GLY E 1 84 ? -0.455 44.424 23.918 1.00 28.20 82 GLY E C 1
ATOM 7163 O O . GLY E 1 84 ? -0.803 43.781 22.920 1.00 26.87 82 GLY E O 1
ATOM 7164 N N . ARG E 1 85 ? -0.688 45.727 24.057 1.00 28.31 83 ARG E N 1
ATOM 7165 C CA . ARG E 1 85 ? -1.367 46.489 23.020 1.00 29.54 83 ARG E CA 1
ATOM 7166 C C . ARG E 1 85 ? -0.383 46.922 21.943 1.00 28.35 83 ARG E C 1
ATOM 7167 O O . ARG E 1 85 ? 0.325 47.915 22.095 1.00 26.73 83 ARG E O 1
ATOM 7175 N N . VAL E 1 86 ? -0.339 46.163 20.855 1.00 28.37 84 VAL E N 1
ATOM 7176 C CA . VAL E 1 86 ? 0.558 46.470 19.751 1.00 28.02 84 VAL E CA 1
ATOM 7177 C C . VAL E 1 86 ? 0.053 47.697 18.999 1.00 29.35 84 VAL E C 1
ATOM 7178 O O . VAL E 1 86 ? -1.031 47.680 18.415 1.00 29.65 84 VAL E O 1
ATOM 7182 N N . ILE E 1 87 ? 0.842 48.765 19.022 1.00 29.53 85 ILE E N 1
ATOM 7183 C CA . ILE E 1 87 ? 0.469 50.000 18.347 1.00 29.69 85 ILE E CA 1
ATOM 7184 C C . ILE E 1 87 ? 1.317 50.226 17.102 1.00 30.26 85 ILE E C 1
ATOM 7185 O O . ILE E 1 87 ? 1.230 51.277 16.472 1.00 30.49 85 ILE E O 1
ATOM 7190 N N . GLY E 1 88 ? 2.134 49.238 16.751 1.00 29.87 86 GLY E N 1
ATOM 7191 C CA . GLY E 1 88 ? 2.979 49.375 15.581 1.00 30.31 86 GLY E CA 1
ATOM 7192 C C . GLY E 1 88 ? 3.858 48.166 15.325 1.00 31.55 86 GLY E C 1
ATOM 7193 O O . GLY E 1 88 ? 4.273 47.476 16.255 1.00 29.98 86 GLY E O 1
ATOM 7194 N N . ARG E 1 89 ? 4.138 47.913 14.050 1.00 31.65 87 ARG E N 1
ATOM 7195 C CA . ARG E 1 89 ? 4.971 46.792 13.648 1.00 32.28 87 ARG E CA 1
ATOM 7196 C C . ARG E 1 89 ? 5.987 47.265 12.619 1.00 34.02 87 ARG E C 1
ATOM 7197 O O . ARG E 1 89 ? 5.633 47.953 11.662 1.00 34.23 87 ARG E O 1
ATOM 7205 N N . LEU E 1 90 ? 7.245 46.888 12.816 1.00 36.24 88 LEU E N 1
ATOM 7206 C CA . LEU E 1 90 ? 8.311 47.280 11.903 1.00 39.79 88 LEU E CA 1
ATOM 7207 C C . LEU E 1 90 ? 9.138 46.093 11.424 1.00 42.49 88 LEU E C 1
ATOM 7208 O O . LEU E 1 90 ? 9.395 45.152 12.172 1.00 41.96 88 LEU E O 1
ATOM 7213 N N . ASN E 1 91 ? 9.552 46.147 10.165 1.00 46.29 89 ASN E N 1
ATOM 7214 C CA . ASN E 1 91 ? 10.367 45.089 9.592 1.00 51.80 89 ASN E CA 1
ATOM 7215 C C . ASN E 1 91 ? 11.830 45.387 9.904 1.00 54.39 89 ASN E C 1
ATOM 7216 O O . ASN E 1 91 ? 12.235 46.549 9.962 1.00 54.78 89 ASN E O 1
ATOM 7221 N N . ILE E 1 92 ? 12.617 44.339 10.116 1.00 57.20 90 ILE E N 1
ATOM 7222 C CA . ILE E 1 92 ? 14.042 44.512 10.362 1.00 60.22 90 ILE E CA 1
ATOM 7223 C C . ILE E 1 92 ? 14.794 44.221 9.080 1.00 63.11 90 ILE E C 1
ATOM 7224 O O . ILE E 1 92 ? 14.858 43.093 8.609 1.00 63.54 90 ILE E O 1
ATOM 7229 N N . SER E 1 93 ? 15.302 45.307 8.462 1.00 66.00 91 SER E N 1
ATOM 7230 C CA . SER E 1 93 ? 16.019 45.135 7.213 1.00 69.18 91 SER E CA 1
ATOM 7231 C C . SER E 1 93 ? 17.307 44.343 7.427 1.00 70.47 91 SER E C 1
ATOM 7232 O O . SER E 1 93 ? 17.320 43.120 7.531 1.00 70.75 91 SER E O 1
ATOM 7235 N N . LYS E 1 94 ? 18.430 45.081 7.449 1.00 72.10 92 LYS E N 1
ATOM 7236 C CA . LYS E 1 94 ? 19.709 44.433 7.695 1.00 73.61 92 LYS E CA 1
ATOM 7237 C C . LYS E 1 94 ? 20.083 44.475 9.177 1.00 74.34 92 LYS E C 1
ATOM 7238 O O . LYS E 1 94 ? 21.118 44.988 9.570 1.00 74.44 92 LYS E O 1
ATOM 7244 N N . TYR E 1 95 ? 19.193 43.913 9.989 1.00 74.57 93 TYR E N 1
ATOM 7245 C CA . TYR E 1 95 ? 19.389 43.845 11.428 1.00 75.27 93 TYR E CA 1
ATOM 7246 C C . TYR E 1 95 ? 19.530 45.237 12.031 1.00 75.17 93 TYR E C 1
ATOM 7247 O O . TYR E 1 95 ? 20.380 45.484 12.887 1.00 75.52 93 TYR E O 1
ATOM 7256 N N . VAL E 1 96 ? 18.671 46.137 11.559 1.00 75.09 94 VAL E N 1
ATOM 7257 C CA . VAL E 1 96 ? 18.613 47.525 12.008 1.00 74.38 94 VAL E CA 1
ATOM 7258 C C . VAL E 1 96 ? 17.162 47.965 11.831 1.00 73.76 94 VAL E C 1
ATOM 7259 O O . VAL E 1 96 ? 16.382 47.281 11.166 1.00 73.57 94 VAL E O 1
ATOM 7263 N N . ILE E 1 97 ? 16.794 49.098 12.415 1.00 72.88 95 ILE E N 1
ATOM 7264 C CA . ILE E 1 97 ? 15.421 49.574 12.292 1.00 72.45 95 ILE E CA 1
ATOM 7265 C C . ILE E 1 97 ? 15.369 50.986 11.727 1.00 71.79 95 ILE E C 1
ATOM 7266 O O . ILE E 1 97 ? 16.148 51.853 12.126 1.00 72.54 95 ILE E O 1
ATOM 7271 N N . SER E 1 98 ? 14.450 51.210 10.792 1.00 70.57 96 SER E N 1
ATOM 7272 C CA . SER E 1 98 ? 14.295 52.522 10.175 1.00 69.46 96 SER E CA 1
ATOM 7273 C C . SER E 1 98 ? 13.779 53.523 11.201 1.00 68.06 96 SER E C 1
ATOM 7274 O O . SER E 1 98 ? 12.676 53.372 11.732 1.00 67.70 96 SER E O 1
ATOM 7277 N N . GLU E 1 99 ? 14.580 54.549 11.470 1.00 66.20 97 GLU E N 1
ATOM 7278 C CA . GLU E 1 99 ? 14.214 55.570 12.441 1.00 64.32 97 GLU E CA 1
ATOM 7279 C C . GLU E 1 99 ? 13.035 56.440 12.016 1.00 62.57 97 GLU E C 1
ATOM 7280 O O . GLU E 1 99 ? 12.267 56.898 12.859 1.00 62.22 97 GLU E O 1
ATOM 7286 N N . GLN E 1 100 ? 12.887 56.667 10.714 1.00 60.72 98 GLN E N 1
ATOM 7287 C CA . GLN E 1 100 ? 11.779 57.477 10.220 1.00 58.63 98 GLN E CA 1
ATOM 7288 C C . GLN E 1 100 ? 10.466 56.731 10.441 1.00 55.96 98 GLN E C 1
ATOM 7289 O O . GLN E 1 100 ? 9.443 57.334 10.769 1.00 55.00 98 GLN E O 1
ATOM 7295 N N . GLU E 1 101 ? 10.502 55.415 10.260 1.00 53.29 99 GLU E N 1
ATOM 7296 C CA . GLU E 1 101 ? 9.316 54.589 10.452 1.00 51.66 99 GLU E CA 1
ATOM 7297 C C . GLU E 1 101 ? 9.010 54.444 11.936 1.00 49.31 99 GLU E C 1
ATOM 7298 O O . GLU E 1 101 ? 7.850 54.381 12.333 1.00 48.57 99 GLU E O 1
ATOM 7304 N N . TYR E 1 102 ? 10.054 54.392 12.757 1.00 47.94 100 TYR E N 1
ATOM 7305 C CA . TYR E 1 102 ? 9.861 54.263 14.193 1.00 47.42 100 TYR E CA 1
ATOM 7306 C C . TYR E 1 102 ? 9.180 55.508 14.751 1.00 47.60 100 TYR E C 1
ATOM 7307 O O . TYR E 1 102 ? 8.227 55.412 15.522 1.00 46.51 100 TYR E O 1
ATOM 7324 N N . GLU E 1 104 ? 7.369 57.623 13.144 1.00 50.25 102 GLU E N 1
ATOM 7325 C CA . GLU E 1 104 ? 6.026 57.765 12.600 1.00 50.38 102 GLU E CA 1
ATOM 7326 C C . GLU E 1 104 ? 5.043 56.979 13.461 1.00 49.17 102 GLU E C 1
ATOM 7327 O O . GLU E 1 104 ? 3.852 57.287 13.506 1.00 49.33 102 GLU E O 1
ATOM 7333 N N . ILE E 1 105 ? 5.551 55.960 14.147 1.00 47.63 103 ILE E N 1
ATOM 7334 C CA . ILE E 1 105 ? 4.714 55.132 15.006 1.00 45.46 103 ILE E CA 1
ATOM 7335 C C . ILE E 1 105 ? 4.524 55.768 16.381 1.00 44.55 103 ILE E C 1
ATOM 7336 O O . ILE E 1 105 ? 3.409 55.807 16.902 1.00 41.66 103 ILE E O 1
ATOM 7341 N N . VAL E 1 106 ? 5.613 56.275 16.955 1.00 44.45 104 VAL E N 1
ATOM 7342 C CA . VAL E 1 106 ? 5.568 56.898 18.277 1.00 45.74 104 VAL E CA 1
ATOM 7343 C C . VAL E 1 106 ? 4.894 58.268 18.277 1.00 46.36 104 VAL E C 1
ATOM 7344 O O . VAL E 1 106 ? 4.679 58.867 19.331 1.00 46.79 104 VAL E O 1
ATOM 7348 N N . SER E 1 107 ? 4.558 58.762 17.092 1.00 47.56 105 SER E N 1
ATOM 7349 C CA . SER E 1 107 ? 3.902 60.058 16.976 1.00 46.98 105 SER E CA 1
ATOM 7350 C C . SER E 1 107 ? 2.450 59.966 17.440 1.00 46.97 105 SER E C 1
ATOM 7351 O O . SER E 1 107 ? 1.799 60.985 17.660 1.00 47.84 105 SER E O 1
ATOM 7354 N N . GLN E 1 108 ? 1.946 58.743 17.594 1.00 46.33 106 GLN E N 1
ATOM 7355 C CA . GLN E 1 108 ? 0.569 58.543 18.033 1.00 46.21 106 GLN E CA 1
ATOM 7356 C C . GLN E 1 108 ? 0.447 58.596 19.552 1.00 46.01 106 GLN E C 1
ATOM 7357 O O . GLN E 1 108 ? -0.659 58.542 20.092 1.00 46.16 106 GLN E O 1
ATOM 7363 N N . LEU E 1 109 ? 1.583 58.689 20.238 1.00 45.43 107 LEU E N 1
ATOM 7364 C CA . LEU E 1 109 ? 1.589 58.754 21.698 1.00 45.56 107 LEU E CA 1
ATOM 7365 C C . LEU E 1 109 ? 1.306 60.187 22.136 1.00 45.31 107 LEU E C 1
ATOM 7366 O O . LEU E 1 109 ? 1.890 61.131 21.606 1.00 45.33 107 LEU E O 1
ATOM 7371 N N . LYS E 1 110 ? 0.417 60.350 23.109 1.00 45.33 108 LYS E N 1
ATOM 7372 C CA . LYS E 1 110 ? 0.058 61.686 23.566 1.00 45.84 108 LYS E CA 1
ATOM 7373 C C . LYS E 1 110 ? 0.225 61.893 25.070 1.00 44.39 108 LYS E C 1
ATOM 7374 O O . LYS E 1 110 ? -0.236 62.895 25.616 1.00 44.75 108 LYS E O 1
ATOM 7380 N N . ASP E 1 111 ? 0.891 60.956 25.739 1.00 42.54 109 ASP E N 1
ATOM 7381 C CA . ASP E 1 111 ? 1.105 61.057 27.183 1.00 39.88 109 ASP E CA 1
ATOM 7382 C C . ASP E 1 111 ? 2.585 60.853 27.522 1.00 38.28 109 ASP E C 1
ATOM 7383 O O . ASP E 1 111 ? 3.016 59.730 27.783 1.00 36.43 109 ASP E O 1
ATOM 7388 N N . TYR E 1 112 ? 3.355 61.941 27.519 1.00 36.92 110 TYR E N 1
ATOM 7389 C CA . TYR E 1 112 ? 4.788 61.890 27.818 1.00 35.56 110 TYR E CA 1
ATOM 7390 C C . TYR E 1 112 ? 5.103 62.527 29.171 1.00 34.36 110 TYR E C 1
ATOM 7391 O O . TYR E 1 112 ? 4.370 63.396 29.638 1.00 35.52 110 TYR E O 1
ATOM 7400 N N . PRO E 1 113 ? 6.207 62.111 29.816 1.00 32.78 111 PRO E N 1
ATOM 7401 C CA . PRO E 1 113 ? 7.184 61.103 29.384 1.00 31.51 111 PRO E CA 1
ATOM 7402 C C . PRO E 1 113 ? 6.733 59.672 29.698 1.00 30.30 111 PRO E C 1
ATOM 7403 O O . PRO E 1 113 ? 5.774 59.460 30.441 1.00 28.86 111 PRO E O 1
ATOM 7407 N N . VAL E 1 114 ? 7.441 58.694 29.138 1.00 28.66 112 VAL E N 1
ATOM 7408 C CA . VAL E 1 114 ? 7.111 57.290 29.359 1.00 25.30 112 VAL E CA 1
ATOM 7409 C C . VAL E 1 114 ? 8.351 56.482 29.719 1.00 25.65 112 VAL E C 1
ATOM 7410 O O . VAL E 1 114 ? 9.475 56.929 29.504 1.00 26.26 112 VAL E O 1
ATOM 7414 N N . ILE E 1 115 ? 8.141 55.305 30.300 1.00 25.35 113 ILE E N 1
ATOM 7415 C CA . ILE E 1 115 ? 9.244 54.416 30.624 1.00 22.83 113 ILE E CA 1
ATOM 7416 C C . ILE E 1 115 ? 9.259 53.505 29.402 1.00 22.80 113 ILE E C 1
ATOM 7417 O O . ILE E 1 115 ? 8.233 52.916 29.044 1.00 22.74 113 ILE E O 1
ATOM 7422 N N . ASN E 1 116 ? 10.419 53.402 28.764 1.00 19.52 114 ASN E N 1
ATOM 7423 C CA . ASN E 1 116 ? 10.567 52.633 27.534 1.00 17.68 114 ASN E CA 1
ATOM 7424 C C . ASN E 1 116 ? 11.508 51.418 27.624 1.00 19.65 114 ASN E C 1
ATOM 7425 O O . ASN E 1 116 ? 12.714 51.546 27.420 1.00 18.99 114 ASN E O 1
ATOM 7430 N N . PRO E 1 117 ? 10.971 50.227 27.951 1.00 18.70 115 PRO E N 1
ATOM 7431 C CA . PRO E 1 117 ? 11.859 49.064 28.024 1.00 18.68 115 PRO E CA 1
ATOM 7432 C C . PRO E 1 117 ? 12.080 48.562 26.597 1.00 19.69 115 PRO E C 1
ATOM 7433 O O . PRO E 1 117 ? 11.137 48.504 25.806 1.00 19.73 115 PRO E O 1
ATOM 7437 N N . VAL E 1 118 ? 13.318 48.223 26.264 1.00 18.31 116 VAL E N 1
ATOM 7438 C CA . VAL E 1 118 ? 13.639 47.710 24.937 1.00 17.00 116 VAL E CA 1
ATOM 7439 C C . VAL E 1 118 ? 14.195 46.303 25.138 1.00 17.88 116 VAL E C 1
ATOM 7440 O O . VAL E 1 118 ? 15.251 46.120 25.754 1.00 18.25 116 VAL E O 1
ATOM 7444 N N . LEU E 1 119 ? 13.485 45.310 24.620 1.00 17.29 117 LEU E N 1
ATOM 7445 C CA . LEU E 1 119 ? 13.898 43.927 24.792 1.00 17.19 117 LEU E CA 1
ATOM 7446 C C . LEU E 1 119 ? 14.391 43.268 23.504 1.00 16.84 117 LEU E C 1
ATOM 7447 O O . LEU E 1 119 ? 13.869 43.533 22.423 1.00 19.33 117 LEU E O 1
ATOM 7452 N N . GLY E 1 120 ? 15.413 42.424 23.636 1.00 17.11 118 GLY E N 1
ATOM 7453 C CA . GLY E 1 120 ? 15.957 41.699 22.497 1.00 13.47 118 GLY E CA 1
ATOM 7454 C C . GLY E 1 120 ? 17.022 42.342 21.627 1.00 15.67 118 GLY E C 1
ATOM 7455 O O . GLY E 1 120 ? 17.271 41.859 20.525 1.00 13.02 118 GLY E O 1
ATOM 7456 N N . LEU E 1 121 ? 17.671 43.406 22.090 1.00 15.07 119 LEU E N 1
ATOM 7457 C CA . LEU E 1 121 ? 18.684 44.045 21.252 1.00 16.68 119 LEU E CA 1
ATOM 7458 C C . LEU E 1 121 ? 19.860 43.109 20.933 1.00 17.27 119 LEU E C 1
ATOM 7459 O O . LEU E 1 121 ? 20.390 43.125 19.819 1.00 16.57 119 LEU E O 1
ATOM 7464 N N . HIS E 1 122 ? 20.265 42.293 21.905 1.00 15.79 120 HIS E N 1
ATOM 7465 C CA . HIS E 1 122 ? 21.374 41.368 21.688 1.00 17.05 120 HIS E CA 1
ATOM 7466 C C . HIS E 1 122 ? 21.104 40.378 20.556 1.00 18.16 120 HIS E C 1
ATOM 7467 O O . HIS E 1 122 ? 22.040 39.820 19.982 1.00 18.80 120 HIS E O 1
ATOM 7474 N N . LYS E 1 123 ? 19.834 40.161 20.229 1.00 20.93 121 LYS E N 1
ATOM 7475 C CA . LYS E 1 123 ? 19.490 39.244 19.146 1.00 21.85 121 LYS E CA 1
ATOM 7476 C C . LYS E 1 123 ? 19.831 39.866 17.793 1.00 22.74 121 LYS E C 1
ATOM 7477 O O . LYS E 1 123 ? 20.368 39.196 16.916 1.00 23.96 121 LYS E O 1
ATOM 7483 N N . LEU E 1 124 ? 19.514 41.145 17.622 1.00 23.31 122 LEU E N 1
ATOM 7484 C CA . LEU E 1 124 ? 19.825 41.839 16.373 1.00 25.19 122 LEU E CA 1
ATOM 7485 C C . LEU E 1 124 ? 21.329 41.843 16.137 1.00 24.54 122 LEU E C 1
ATOM 7486 O O . LEU E 1 124 ? 21.796 41.773 15.003 1.00 25.13 122 LEU E O 1
ATOM 7491 N N . ILE E 1 125 ? 22.083 41.929 17.225 1.00 23.24 123 ILE E N 1
ATOM 7492 C CA . ILE E 1 125 ? 23.532 41.962 17.149 1.00 22.00 123 ILE E CA 1
ATOM 7493 C C . ILE E 1 125 ? 24.123 40.596 16.834 1.00 23.49 123 ILE E C 1
ATOM 7494 O O . ILE E 1 125 ? 25.049 40.483 16.030 1.00 21.98 123 ILE E O 1
ATOM 7499 N N . LEU E 1 126 ? 23.585 39.557 17.463 1.00 23.21 124 LEU E N 1
ATOM 7500 C CA . LEU E 1 126 ? 24.079 38.209 17.228 1.00 25.57 124 LEU E CA 1
ATOM 7501 C C . LEU E 1 126 ? 23.917 37.851 15.750 1.00 26.33 124 LEU E C 1
ATOM 7502 O O . LEU E 1 126 ? 24.686 37.066 15.201 1.00 26.02 124 LEU E O 1
ATOM 7507 N N . LEU E 1 127 ? 22.914 38.456 15.121 1.00 28.27 125 LEU E N 1
ATOM 7508 C CA . LEU E 1 127 ? 22.586 38.222 13.719 1.00 30.22 125 LEU E CA 1
ATOM 7509 C C . LEU E 1 127 ? 23.415 39.017 12.714 1.00 30.96 125 LEU E C 1
ATOM 7510 O O . LEU E 1 127 ? 23.629 38.561 11.588 1.00 31.84 125 LEU E O 1
ATOM 7515 N N . GLY E 1 128 ? 23.871 40.202 13.107 1.00 29.05 126 GLY E N 1
ATOM 7516 C CA . GLY E 1 128 ? 24.621 41.021 12.177 1.00 28.69 126 GLY E CA 1
ATOM 7517 C C . GLY E 1 128 ? 26.132 40.967 12.257 1.00 27.97 126 GLY E C 1
ATOM 7518 O O . GLY E 1 128 ? 26.709 40.423 13.201 1.00 26.97 126 GLY E O 1
ATOM 7519 N N . ASN E 1 129 ? 26.776 41.524 11.237 1.00 26.82 127 ASN E N 1
ATOM 7520 C CA . ASN E 1 129 ? 28.226 41.579 11.210 1.00 26.49 127 ASN E CA 1
ATOM 7521 C C . ASN E 1 129 ? 28.640 42.908 11.841 1.00 24.85 127 ASN E C 1
ATOM 7522 O O . ASN E 1 129 ? 27.792 43.686 12.296 1.00 23.69 127 ASN E O 1
ATOM 7527 N N . THR E 1 130 ? 29.938 43.169 11.871 1.00 24.67 128 THR E N 1
ATOM 7528 C CA . THR E 1 130 ? 30.439 44.398 12.468 1.00 25.28 128 THR E CA 1
ATOM 7529 C C . THR E 1 130 ? 29.754 45.649 11.924 1.00 25.79 128 THR E C 1
ATOM 7530 O O . THR E 1 130 ? 29.314 46.504 12.697 1.00 24.48 128 THR E O 1
ATOM 7534 N N . PHE E 1 131 ? 29.644 45.746 10.600 1.00 26.29 129 PHE E N 1
ATOM 7535 C CA . PHE E 1 131 ? 29.021 46.906 9.967 1.00 28.09 129 PHE E CA 1
ATOM 7536 C C . PHE E 1 131 ? 27.567 47.098 10.386 1.00 27.97 129 PHE E C 1
ATOM 7537 O O . PHE E 1 131 ? 27.130 48.221 10.646 1.00 27.77 129 PHE E O 1
ATOM 7545 N N . GLU E 1 132 ? 26.815 46.005 10.437 1.00 27.28 130 GLU E N 1
ATOM 7546 C CA . GLU E 1 132 ? 25.413 46.072 10.834 1.00 28.62 130 GLU E CA 1
ATOM 7547 C C . GLU E 1 132 ? 25.322 46.331 12.337 1.00 27.74 130 GLU E C 1
ATOM 7548 O O . GLU E 1 132 ? 24.418 47.025 12.803 1.00 27.97 130 GLU E O 1
ATOM 7554 N N . ASN E 1 133 ? 26.267 45.777 13.092 1.00 26.16 131 ASN E N 1
ATOM 7555 C CA . ASN E 1 133 ? 26.285 45.969 14.543 1.00 26.65 131 ASN E CA 1
ATOM 7556 C C . ASN E 1 133 ? 26.512 47.442 14.895 1.00 26.16 131 ASN E C 1
ATOM 7557 O O . ASN E 1 133 ? 25.873 47.978 15.799 1.00 26.35 131 ASN E O 1
ATOM 7562 N N . ILE E 1 134 ? 27.419 48.095 14.173 1.00 26.55 132 ILE E N 1
ATOM 7563 C CA . ILE E 1 134 ? 27.702 49.511 14.401 1.00 24.96 132 ILE E CA 1
ATOM 7564 C C . ILE E 1 134 ? 26.446 50.347 14.140 1.00 24.98 132 ILE E C 1
ATOM 7565 O O . ILE E 1 134 ? 26.207 51.340 14.825 1.00 25.61 132 ILE E O 1
ATOM 7570 N N . ASN E 1 135 ? 25.643 49.947 13.156 1.00 24.74 133 ASN E N 1
ATOM 7571 C CA . ASN E 1 135 ? 24.416 50.680 12.854 1.00 25.51 133 ASN E CA 1
ATOM 7572 C C . ASN E 1 135 ? 23.406 50.545 13.993 1.00 23.98 133 ASN E C 1
ATOM 7573 O O . ASN E 1 135 ? 22.617 51.453 14.238 1.00 23.77 133 ASN E O 1
ATOM 7578 N N . VAL E 1 136 ? 23.427 49.407 14.680 1.00 22.98 134 VAL E N 1
ATOM 7579 C CA . VAL E 1 136 ? 22.516 49.183 15.797 1.00 22.58 134 VAL E CA 1
ATOM 7580 C C . VAL E 1 136 ? 22.888 50.104 16.958 1.00 22.67 134 VAL E C 1
ATOM 7581 O O . VAL E 1 136 ? 22.016 50.674 17.615 1.00 21.98 134 VAL E O 1
ATOM 7585 N N . VAL E 1 137 ? 24.187 50.251 17.208 1.00 23.19 135 VAL E N 1
ATOM 7586 C CA . VAL E 1 137 ? 24.647 51.123 18.280 1.00 22.79 135 VAL E CA 1
ATOM 7587 C C . VAL E 1 137 ? 24.317 52.564 17.887 1.00 23.43 135 VAL E C 1
ATOM 7588 O O . VAL E 1 137 ? 23.966 53.384 18.733 1.00 20.66 135 VAL E O 1
ATOM 7592 N N . LYS E 1 138 ? 24.419 52.860 16.593 1.00 25.26 136 LYS E N 1
ATOM 7593 C CA . LYS E 1 138 ? 24.119 54.198 16.085 1.00 29.10 136 LYS E CA 1
ATOM 7594 C C . LYS E 1 138 ? 22.655 54.540 16.382 1.00 28.73 136 LYS E C 1
ATOM 7595 O O . LYS E 1 138 ? 22.339 55.642 16.826 1.00 28.48 136 LYS E O 1
ATOM 7609 N N . VAL E 1 140 ? 20.867 53.376 18.709 1.00 26.86 138 VAL E N 1
ATOM 7610 C CA . VAL E 1 140 ? 20.772 53.570 20.148 1.00 24.92 138 VAL E CA 1
ATOM 7611 C C . VAL E 1 140 ? 21.226 54.966 20.578 1.00 25.31 138 VAL E C 1
ATOM 7612 O O . VAL E 1 140 ? 20.553 55.618 21.388 1.00 24.05 138 VAL E O 1
ATOM 7616 N N . SER E 1 141 ? 22.353 55.432 20.041 1.00 23.12 139 SER E N 1
ATOM 7617 C CA . SER E 1 141 ? 22.848 56.747 20.430 1.00 24.81 139 SER E CA 1
ATOM 7618 C C . SER E 1 141 ? 22.064 57.908 19.827 1.00 24.53 139 SER E C 1
ATOM 7619 O O . SER E 1 141 ? 22.231 59.047 20.253 1.00 24.85 139 SER E O 1
ATOM 7622 N N . ASN E 1 142 ? 21.213 57.633 18.843 1.00 24.83 140 ASN E N 1
ATOM 7623 C CA . ASN E 1 142 ? 20.411 58.703 18.249 1.00 27.08 140 ASN E CA 1
ATOM 7624 C C . ASN E 1 142 ? 19.223 59.077 19.123 1.00 26.61 140 ASN E C 1
ATOM 7625 O O . ASN E 1 142 ? 18.588 60.102 18.902 1.00 26.82 140 ASN E O 1
ATOM 7630 N N . TYR E 1 143 ? 18.921 58.250 20.116 1.00 26.28 141 TYR E N 1
ATOM 7631 C CA . TYR E 1 143 ? 17.792 58.524 20.990 1.00 26.90 141 TYR E CA 1
ATOM 7632 C C . TYR E 1 143 ? 18.212 59.026 22.364 1.00 26.47 141 TYR E C 1
ATOM 7633 O O . TYR E 1 143 ? 17.382 59.508 23.143 1.00 25.69 141 TYR E O 1
ATOM 7642 N N . VAL E 1 144 ? 19.503 58.922 22.658 1.00 24.27 142 VAL E N 1
ATOM 7643 C CA . VAL E 1 144 ? 20.014 59.392 23.938 1.00 24.11 142 VAL E CA 1
ATOM 7644 C C . VAL E 1 144 ? 19.666 60.872 24.089 1.00 24.16 142 VAL E C 1
ATOM 7645 O O . VAL E 1 144 ? 19.781 61.648 23.140 1.00 23.06 142 VAL E O 1
ATOM 7649 N N . GLY E 1 145 ? 19.218 61.254 25.277 1.00 24.33 143 GLY E N 1
ATOM 7650 C CA . GLY E 1 145 ? 18.876 62.642 25.503 1.00 27.03 143 GLY E CA 1
ATOM 7651 C C . GLY E 1 145 ? 17.431 63.058 25.292 1.00 27.32 143 GLY E C 1
ATOM 7652 O O . GLY E 1 145 ? 17.009 64.052 25.878 1.00 29.83 143 GLY E O 1
ATOM 7653 N N . ARG E 1 146 ? 16.661 62.341 24.476 1.00 27.68 144 ARG E N 1
ATOM 7654 C CA . ARG E 1 146 ? 15.277 62.759 24.271 1.00 28.60 144 ARG E CA 1
ATOM 7655 C C . ARG E 1 146 ? 14.443 62.536 25.525 1.00 27.90 144 ARG E C 1
ATOM 7656 O O . ARG E 1 146 ? 14.240 61.412 25.985 1.00 27.25 144 ARG E O 1
ATOM 7664 N N . GLU E 1 147 ? 13.969 63.646 26.074 1.00 27.35 145 GLU E N 1
ATOM 7665 C CA . GLU E 1 147 ? 13.241 63.659 27.345 1.00 28.46 145 GLU E CA 1
ATOM 7666 C C . GLU E 1 147 ? 11.808 63.079 27.287 1.00 26.94 145 GLU E C 1
ATOM 7667 O O . GLU E 1 147 ? 11.081 63.090 28.269 1.00 26.01 145 GLU E O 1
ATOM 7673 N N . GLU E 1 148 ? 11.383 62.585 26.094 1.00 26.72 146 GLU E N 1
ATOM 7674 C CA . GLU E 1 148 ? 10.056 61.975 26.047 1.00 27.55 146 GLU E CA 1
ATOM 7675 C C . GLU E 1 148 ? 10.018 60.655 26.843 1.00 26.11 146 GLU E C 1
ATOM 7676 O O . GLU E 1 148 ? 8.964 60.103 27.127 1.00 27.22 146 GLU E O 1
ATOM 7682 N N . ARG E 1 149 ? 11.226 60.133 27.172 1.00 24.06 147 ARG E N 1
ATOM 7683 C CA . ARG E 1 149 ? 11.256 58.849 27.873 1.00 21.56 147 ARG E CA 1
ATOM 7684 C C . ARG E 1 149 ? 12.584 58.557 28.587 1.00 21.40 147 ARG E C 1
ATOM 7685 O O . ARG E 1 149 ? 13.570 59.266 28.453 1.00 21.21 147 ARG E O 1
ATOM 7693 N N . ILE E 1 150 ? 12.550 57.465 29.345 1.00 20.17 148 ILE E N 1
ATOM 7694 C CA . ILE E 1 150 ? 13.725 56.919 30.018 1.00 20.18 148 ILE E CA 1
ATOM 7695 C C . ILE E 1 150 ? 13.745 55.517 29.426 1.00 20.11 148 ILE E C 1
ATOM 7696 O O . ILE E 1 150 ? 12.814 54.737 29.651 1.00 19.74 148 ILE E O 1
ATOM 7701 N N . ALA E 1 151 ? 14.779 55.203 28.650 1.00 18.99 149 ALA E N 1
ATOM 7702 C CA . ALA E 1 151 ? 14.863 53.894 28.025 1.00 20.35 149 ALA E CA 1
ATOM 7703 C C . ALA E 1 151 ? 15.720 52.905 28.805 1.00 20.16 149 ALA E C 1
ATOM 7704 O O . ALA E 1 151 ? 16.788 53.251 29.320 1.00 19.47 149 ALA E O 1
ATOM 7706 N N . PHE E 1 152 ? 15.223 51.673 28.884 1.00 19.06 150 PHE E N 1
ATOM 7707 C CA . PHE E 1 152 ? 15.899 50.578 29.567 1.00 17.99 150 PHE E CA 1
ATOM 7708 C C . PHE E 1 152 ? 16.170 49.471 28.558 1.00 18.96 150 PHE E C 1
ATOM 7709 O O . PHE E 1 152 ? 15.262 48.727 28.187 1.00 18.94 150 PHE E O 1
ATOM 7717 N N . TYR E 1 153 ? 17.417 49.368 28.106 1.00 18.95 151 TYR E N 1
ATOM 7718 C CA . TYR E 1 153 ? 17.791 48.338 27.152 1.00 16.96 151 TYR E CA 1
ATOM 7719 C C . TYR E 1 153 ? 18.249 47.068 27.862 1.00 17.11 151 TYR E C 1
ATOM 7720 O O . TYR E 1 153 ? 19.368 47.001 28.370 1.00 17.75 151 TYR E O 1
ATOM 7729 N N . PHE E 1 154 ? 17.379 46.065 27.900 1.00 17.34 152 PHE E N 1
ATOM 7730 C CA . PHE E 1 154 ? 17.714 44.793 28.536 1.00 16.58 152 PHE E CA 1
ATOM 7731 C C . PHE E 1 154 ? 18.527 43.992 27.532 1.00 15.87 152 PHE E C 1
ATOM 7732 O O . PHE E 1 154 ? 18.029 43.659 26.464 1.00 14.91 152 PHE E O 1
ATOM 7740 N N . VAL E 1 155 ? 19.780 43.695 27.860 1.00 15.29 153 VAL E N 1
ATOM 7741 C CA . VAL E 1 155 ? 20.601 42.925 26.941 1.00 15.90 153 VAL E CA 1
ATOM 7742 C C . VAL E 1 155 ? 21.329 41.772 27.616 1.00 16.44 153 VAL E C 1
ATOM 7743 O O . VAL E 1 155 ? 21.864 41.918 28.721 1.00 15.31 153 VAL E O 1
ATOM 7747 N N . ASN E 1 156 ? 21.321 40.616 26.957 1.00 15.67 154 ASN E N 1
ATOM 7748 C CA . ASN E 1 156 ? 22.028 39.459 27.479 1.00 17.33 154 ASN E CA 1
ATOM 7749 C C . ASN E 1 156 ? 23.482 39.812 27.197 1.00 17.45 154 ASN E C 1
ATOM 7750 O O . ASN E 1 156 ? 23.929 39.763 26.054 1.00 15.06 154 ASN E O 1
ATOM 7755 N N . ARG E 1 157 ? 24.201 40.197 28.244 1.00 18.14 155 ARG E N 1
ATOM 7756 C CA . ARG E 1 157 ? 25.594 40.602 28.126 1.00 20.66 155 ARG E CA 1
ATOM 7757 C C . ARG E 1 157 ? 26.530 39.601 27.438 1.00 20.13 155 ARG E C 1
ATOM 7758 O O . ARG E 1 157 ? 27.315 39.986 26.568 1.00 18.93 155 ARG E O 1
ATOM 7766 N N . ASN E 1 158 ? 26.454 38.330 27.824 1.00 18.09 156 ASN E N 1
ATOM 7767 C CA . ASN E 1 158 ? 27.329 37.311 27.243 1.00 19.95 156 ASN E CA 1
ATOM 7768 C C . ASN E 1 158 ? 27.114 37.088 25.752 1.00 20.74 156 ASN E C 1
ATOM 7769 O O . ASN E 1 158 ? 28.070 36.835 25.007 1.00 20.10 156 ASN E O 1
ATOM 7774 N N . VAL E 1 159 ? 25.862 37.163 25.314 1.00 17.60 157 VAL E N 1
ATOM 7775 C CA . VAL E 1 159 ? 25.573 36.969 23.909 1.00 16.57 157 VAL E CA 1
ATOM 7776 C C . VAL E 1 159 ? 26.326 38.008 23.084 1.00 16.82 157 VAL E C 1
ATOM 7777 O O . VAL E 1 159 ? 27.003 37.659 22.125 1.00 17.19 157 VAL E O 1
ATOM 7781 N N . ILE E 1 160 ? 26.242 39.277 23.474 1.00 16.16 158 ILE E N 1
ATOM 7782 C CA . ILE E 1 160 ? 26.928 40.339 22.737 1.00 16.95 158 ILE E CA 1
ATOM 7783 C C . ILE E 1 160 ? 28.456 40.255 22.858 1.00 18.85 158 ILE E C 1
ATOM 7784 O O . ILE E 1 160 ? 29.174 40.350 21.865 1.00 17.45 158 ILE E O 1
ATOM 7789 N N . GLU E 1 161 ? 28.944 40.074 24.078 1.00 19.90 159 GLU E N 1
ATOM 7790 C CA . GLU E 1 161 ? 30.374 40.002 24.327 1.00 23.88 159 GLU E CA 1
ATOM 7791 C C . GLU E 1 161 ? 31.074 38.895 23.553 1.00 24.50 159 GLU E C 1
ATOM 7792 O O . GLU E 1 161 ? 32.150 39.099 23.002 1.00 24.22 159 GLU E O 1
ATOM 7798 N N . LYS E 1 162 ? 30.469 37.720 23.506 1.00 26.00 160 LYS E N 1
ATOM 7799 C CA . LYS E 1 162 ? 31.082 36.617 22.785 1.00 28.08 160 LYS E CA 1
ATOM 7800 C C . LYS E 1 162 ? 30.969 36.809 21.277 1.00 27.38 160 LYS E C 1
ATOM 7801 O O . LYS E 1 162 ? 31.881 36.458 20.535 1.00 30.93 160 LYS E O 1
ATOM 7807 N N . HIS E 1 163 ? 29.871 37.400 20.823 1.00 27.50 161 HIS E N 1
ATOM 7808 C CA . HIS E 1 163 ? 29.691 37.639 19.397 1.00 25.87 161 HIS E CA 1
ATOM 7809 C C . HIS E 1 163 ? 30.582 38.771 18.888 1.00 26.92 161 HIS E C 1
ATOM 7810 O O . HIS E 1 163 ? 31.195 38.656 17.831 1.00 26.31 161 HIS E O 1
ATOM 7817 N N . SER E 1 164 ? 30.619 39.875 19.629 1.00 26.95 162 SER E N 1
ATOM 7818 C CA . SER E 1 164 ? 31.426 41.025 19.246 1.00 27.64 162 SER E CA 1
ATOM 7819 C C . SER E 1 164 ? 31.702 41.924 20.444 1.00 25.78 162 SER E C 1
ATOM 7820 O O . SER E 1 164 ? 30.926 42.830 20.759 1.00 26.06 162 SER E O 1
ATOM 7823 N N . SER E 1 165 ? 32.822 41.669 21.105 1.00 24.31 163 SER E N 1
ATOM 7824 C CA . SER E 1 165 ? 33.215 42.437 22.270 1.00 25.16 163 SER E CA 1
ATOM 7825 C C . SER E 1 165 ? 33.298 43.945 21.995 1.00 23.83 163 SER E C 1
ATOM 7826 O O . SER E 1 165 ? 32.871 44.752 22.822 1.00 23.59 163 SER E O 1
ATOM 7829 N N . PRO E 1 166 ? 33.852 44.348 20.837 1.00 22.51 164 PRO E N 1
ATOM 7830 C CA . PRO E 1 166 ? 33.932 45.787 20.559 1.00 22.71 164 PRO E CA 1
ATOM 7831 C C . PRO E 1 166 ? 32.560 46.455 20.623 1.00 21.90 164 PRO E C 1
ATOM 7832 O O . PRO E 1 166 ? 32.421 47.574 21.118 1.00 21.79 164 PRO E O 1
ATOM 7836 N N . ILE E 1 167 ? 31.547 45.755 20.127 1.00 21.09 165 ILE E N 1
ATOM 7837 C CA . ILE E 1 167 ? 30.188 46.279 20.118 1.00 20.04 165 ILE E CA 1
ATOM 7838 C C . ILE E 1 167 ? 29.638 46.543 21.520 1.00 20.70 165 ILE E C 1
ATOM 7839 O O . ILE E 1 167 ? 28.933 47.532 21.739 1.00 20.35 165 ILE E O 1
ATOM 7844 N N . LEU E 1 168 ? 29.953 45.663 22.468 1.00 20.47 166 LEU E N 1
ATOM 7845 C CA . LEU E 1 168 ? 29.480 45.850 23.836 1.00 21.40 166 LEU E CA 1
ATOM 7846 C C . LEU E 1 168 ? 30.135 47.103 24.416 1.00 21.53 166 LEU E C 1
ATOM 7847 O O . LEU E 1 168 ? 29.477 47.913 25.065 1.00 21.51 166 LEU E O 1
ATOM 7852 N N . ASP E 1 169 ? 31.431 47.265 24.165 1.00 22.01 167 ASP E N 1
ATOM 7853 C CA . ASP E 1 169 ? 32.146 48.427 24.668 1.00 23.86 167 ASP E CA 1
ATOM 7854 C C . ASP E 1 169 ? 31.577 49.720 24.108 1.00 22.42 167 ASP E C 1
ATOM 7855 O O . ASP E 1 169 ? 31.456 50.706 24.825 1.00 21.59 167 ASP E O 1
ATOM 7860 N N . LEU E 1 170 ? 31.232 49.718 22.825 1.00 23.11 168 LEU E N 1
ATOM 7861 C CA . LEU E 1 170 ? 30.651 50.906 22.213 1.00 23.17 168 LEU E CA 1
ATOM 7862 C C . LEU E 1 170 ? 29.301 51.177 22.871 1.00 22.61 168 LEU E C 1
ATOM 7863 O O . LEU E 1 170 ? 28.999 52.310 23.245 1.00 21.65 168 LEU E O 1
ATOM 7868 N N . LEU E 1 171 ? 28.493 50.129 23.005 1.00 21.86 169 LEU E N 1
ATOM 7869 C CA . LEU E 1 171 ? 27.177 50.255 23.626 1.00 21.60 169 LEU E CA 1
ATOM 7870 C C . LEU E 1 171 ? 27.269 50.898 25.008 1.00 20.38 169 LEU E C 1
ATOM 7871 O O . LEU E 1 171 ? 26.515 51.822 25.324 1.00 19.37 169 LEU E O 1
ATOM 7876 N N . GLU E 1 172 ? 28.190 50.406 25.833 1.00 19.03 170 GLU E N 1
ATOM 7877 C CA . GLU E 1 172 ? 28.341 50.949 27.175 1.00 20.77 170 GLU E CA 1
ATOM 7878 C C . GLU E 1 172 ? 28.767 52.414 27.128 1.00 20.58 170 GLU E C 1
ATOM 7879 O O . GLU E 1 172 ? 28.437 53.197 28.029 1.00 21.41 170 GLU E O 1
ATOM 7885 N N . GLU E 1 173 ? 29.472 52.783 26.062 1.00 18.40 171 GLU E N 1
ATOM 7886 C CA . GLU E 1 173 ? 29.959 54.145 25.890 1.00 18.52 171 GLU E CA 1
ATOM 7887 C C . GLU E 1 173 ? 28.879 55.167 25.547 1.00 18.53 171 GLU E C 1
ATOM 7888 O O . GLU E 1 173 ? 28.922 56.303 26.028 1.00 17.90 171 GLU E O 1
ATOM 7894 N N . VAL E 1 174 ? 27.921 54.774 24.709 1.00 18.07 172 VAL E N 1
ATOM 7895 C CA . VAL E 1 174 ? 26.872 55.695 24.280 1.00 16.01 172 VAL E CA 1
ATOM 7896 C C . VAL E 1 174 ? 25.722 55.884 25.265 1.00 17.08 172 VAL E C 1
ATOM 7897 O O . VAL E 1 174 ? 25.026 56.894 25.212 1.00 19.73 172 VAL E O 1
ATOM 7901 N N . VAL E 1 175 ? 25.518 54.928 26.165 1.00 16.54 173 VAL E N 1
ATOM 7902 C CA . VAL E 1 175 ? 24.442 55.054 27.144 1.00 15.90 173 VAL E CA 1
ATOM 7903 C C . VAL E 1 175 ? 24.890 55.939 28.301 1.00 15.60 173 VAL E C 1
ATOM 7904 O O . VAL E 1 175 ? 26.080 56.173 28.488 1.00 15.64 173 VAL E O 1
ATOM 7908 N N . THR E 1 176 ? 23.927 56.443 29.065 1.00 16.64 174 THR E N 1
ATOM 7909 C CA . THR E 1 176 ? 24.209 57.324 30.188 1.00 15.52 174 THR E CA 1
ATOM 7910 C C . THR E 1 176 ? 24.300 56.571 31.515 1.00 16.39 174 THR E C 1
ATOM 7911 O O . THR E 1 176 ? 24.938 57.030 32.462 1.00 16.81 174 THR E O 1
ATOM 7915 N N . SER E 1 177 ? 23.658 55.413 31.577 1.00 16.69 175 SER E N 1
ATOM 7916 C CA . SER E 1 177 ? 23.674 54.592 32.777 1.00 18.55 175 SER E CA 1
ATOM 7917 C C . SER E 1 177 ? 23.776 53.129 32.402 1.00 17.99 175 SER E C 1
ATOM 7918 O O . SER E 1 177 ? 23.279 52.699 31.354 1.00 18.34 175 SER E O 1
ATOM 7921 N N . ILE E 1 178 ? 24.432 52.367 33.263 1.00 16.38 176 ILE E N 1
ATOM 7922 C CA . ILE E 1 178 ? 24.615 50.951 33.030 1.00 15.69 176 ILE E CA 1
ATOM 7923 C C . ILE E 1 178 ? 24.361 50.198 34.319 1.00 17.61 176 ILE E C 1
ATOM 7924 O O . ILE E 1 178 ? 24.939 50.515 35.365 1.00 18.99 176 ILE E O 1
ATOM 7929 N N . LEU E 1 179 ? 23.483 49.207 34.239 1.00 16.25 177 LEU E N 1
ATOM 7930 C CA . LEU E 1 179 ? 23.158 48.382 35.385 1.00 15.93 177 LEU E CA 1
ATOM 7931 C C . LEU E 1 179 ? 23.511 46.957 35.003 1.00 17.83 177 LEU E C 1
ATOM 7932 O O . LEU E 1 179 ? 23.385 46.564 33.841 1.00 16.03 177 LEU E O 1
ATOM 7937 N N . GLU E 1 180 ? 23.978 46.186 35.970 1.00 19.60 178 GLU E N 1
ATOM 7938 C CA . GLU E 1 180 ? 24.299 44.798 35.691 1.00 22.15 178 GLU E CA 1
ATOM 7939 C C . GLU E 1 180 ? 23.710 43.932 36.786 1.00 19.13 178 GLU E C 1
ATOM 7940 O O . GLU E 1 180 ? 24.022 44.107 37.961 1.00 18.17 178 GLU E O 1
ATOM 7946 N N . ILE E 1 181 ? 22.842 43.009 36.396 1.00 19.74 179 ILE E N 1
ATOM 7947 C CA . ILE E 1 181 ? 22.213 42.114 37.353 1.00 21.82 179 ILE E CA 1
ATOM 7948 C C . ILE E 1 181 ? 23.165 40.994 37.754 1.00 22.53 179 ILE E C 1
ATOM 7949 O O . ILE E 1 181 ? 23.664 40.265 36.900 1.00 23.96 179 ILE E O 1
ATOM 7954 N N . THR E 1 182 ? 23.420 40.879 39.056 1.00 22.48 180 THR E N 1
ATOM 7955 C CA . THR E 1 182 ? 24.284 39.833 39.599 1.00 24.20 180 THR E CA 1
ATOM 7956 C C . THR E 1 182 ? 23.486 39.078 40.661 1.00 25.59 180 THR E C 1
ATOM 7957 O O . THR E 1 182 ? 22.354 39.448 40.972 1.00 23.03 180 THR E O 1
ATOM 7961 N N . ASP E 1 183 ? 24.079 38.029 41.223 1.00 28.51 181 ASP E N 1
ATOM 7962 C CA . ASP E 1 183 ? 23.404 37.242 42.248 1.00 31.20 181 ASP E CA 1
ATOM 7963 C C . ASP E 1 183 ? 23.223 37.983 43.573 1.00 29.56 181 ASP E C 1
ATOM 7964 O O . ASP E 1 183 ? 22.290 37.696 44.324 1.00 30.74 181 ASP E O 1
ATOM 7969 N N . SER E 1 184 ? 24.099 38.942 43.854 1.00 29.00 182 SER E N 1
ATOM 7970 C CA . SER E 1 184 ? 24.013 39.702 45.101 1.00 27.93 182 SER E CA 1
ATOM 7971 C C . SER E 1 184 ? 23.136 40.953 44.986 1.00 27.13 182 SER E C 1
ATOM 7972 O O . SER E 1 184 ? 22.745 41.541 46.000 1.00 26.14 182 SER E O 1
ATOM 7975 N N . GLY E 1 185 ? 22.826 41.348 43.752 1.00 25.50 183 GLY E N 1
ATOM 7976 C CA . GLY E 1 185 ? 21.997 42.520 43.515 1.00 22.73 183 GLY E CA 1
ATOM 7977 C C . GLY E 1 185 ? 22.340 43.178 42.186 1.00 23.34 183 GLY E C 1
ATOM 7978 O O . GLY E 1 185 ? 23.022 42.587 41.349 1.00 22.89 183 GLY E O 1
ATOM 7979 N N . ILE E 1 186 ? 21.877 44.406 41.983 1.00 22.58 184 ILE E N 1
ATOM 7980 C CA . ILE E 1 186 ? 22.168 45.114 40.744 1.00 21.79 184 ILE E CA 1
ATOM 7981 C C . ILE E 1 186 ? 23.311 46.108 40.933 1.00 21.32 184 ILE E C 1
ATOM 7982 O O . ILE E 1 186 ? 23.242 47.001 41.776 1.00 20.30 184 ILE E O 1
ATOM 7987 N N . ILE E 1 187 ? 24.374 45.948 40.155 1.00 20.53 185 ILE E N 1
ATOM 7988 C CA . ILE E 1 187 ? 25.486 46.866 40.273 1.00 22.02 185 ILE E CA 1
ATOM 7989 C C . ILE E 1 187 ? 25.324 48.035 39.311 1.00 22.31 185 ILE E C 1
ATOM 7990 O O . ILE E 1 187 ? 24.946 47.862 38.147 1.00 21.42 185 ILE E O 1
ATOM 7995 N N . ILE E 1 188 ? 25.582 49.233 39.821 1.00 20.56 186 ILE E N 1
ATOM 7996 C CA . ILE E 1 188 ? 25.504 50.441 39.021 1.00 21.07 186 ILE E CA 1
ATOM 7997 C C . ILE E 1 188 ? 26.911 50.668 38.463 1.00 20.81 186 ILE E C 1
ATOM 7998 O O . ILE E 1 188 ? 27.749 51.292 39.116 1.00 22.28 186 ILE E O 1
ATOM 8003 N N . LYS E 1 189 ? 27.175 50.144 37.269 1.00 18.45 187 LYS E N 1
ATOM 8004 C CA . LYS E 1 189 ? 28.493 50.288 36.656 1.00 19.84 187 LYS E CA 1
ATOM 8005 C C . LYS E 1 189 ? 28.774 51.708 36.180 1.00 18.81 187 LYS E C 1
ATOM 8006 O O . LYS E 1 189 ? 29.926 52.133 36.127 1.00 19.88 187 LYS E O 1
ATOM 8012 N N . LYS E 1 190 ? 27.721 52.432 35.822 1.00 17.54 188 LYS E N 1
ATOM 8013 C CA . LYS E 1 190 ? 27.867 53.797 35.339 1.00 18.59 188 LYS E CA 1
ATOM 8014 C C . LYS E 1 190 ? 26.603 54.597 35.600 1.00 20.03 188 LYS E C 1
ATOM 8015 O O . LYS E 1 190 ? 25.487 54.092 35.455 1.00 18.61 188 LYS E O 1
ATOM 8021 N N . SER E 1 191 ? 26.786 55.857 35.977 1.00 19.91 189 SER E N 1
ATOM 8022 C CA . SER E 1 191 ? 25.640 56.712 36.256 1.00 22.72 189 SER E CA 1
ATOM 8023 C C . SER E 1 191 ? 25.992 58.189 36.077 1.00 23.58 189 SER E C 1
ATOM 8024 O O . SER E 1 191 ? 27.140 58.605 36.175 1.00 24.52 189 SER E O 1
ATOM 8027 N N . ILE E 1 192 ? 24.959 58.985 35.753 1.00 26.70 190 ILE E N 1
ATOM 8028 C CA . ILE E 1 192 ? 25.165 60.425 35.701 1.00 28.29 190 ILE E CA 1
ATOM 8029 C C . ILE E 1 192 ? 25.479 60.966 37.098 1.00 30.04 190 ILE E C 1
ATOM 8030 O O . ILE E 1 192 ? 26.187 61.949 37.283 1.00 31.76 190 ILE E O 1
ATOM 8035 N N . LYS E 1 193 ? 24.878 60.291 38.097 1.00 31.27 191 LYS E N 1
ATOM 8036 C CA . LYS E 1 193 ? 25.139 60.644 39.486 1.00 33.98 191 LYS E CA 1
ATOM 8037 C C . LYS E 1 193 ? 26.488 60.093 39.947 1.00 35.17 191 LYS E C 1
ATOM 8038 O O . LYS E 1 193 ? 26.702 58.891 40.030 1.00 33.57 191 LYS E O 1
ATOM 8044 N N . ASP E 1 194 ? 27.402 61.001 40.260 1.00 37.47 192 ASP E N 1
ATOM 8045 C CA . ASP E 1 194 ? 28.721 60.612 40.737 1.00 40.18 192 ASP E CA 1
ATOM 8046 C C . ASP E 1 194 ? 28.602 59.919 42.097 1.00 40.43 192 ASP E C 1
ATOM 8047 O O . ASP E 1 194 ? 27.621 60.106 42.819 1.00 38.91 192 ASP E O 1
ATOM 8052 N N . GLU E 1 195 ? 29.608 59.118 42.432 1.00 43.27 193 GLU E N 1
ATOM 8053 C CA . GLU E 1 195 ? 29.696 58.424 43.724 1.00 46.77 193 GLU E CA 1
ATOM 8054 C C . GLU E 1 195 ? 28.913 57.090 43.788 1.00 46.13 193 GLU E C 1
ATOM 8055 O O . GLU E 1 195 ? 29.355 56.124 44.391 1.00 46.21 193 GLU E O 1
ATOM 8061 N N . ILE E 1 196 ? 27.689 57.061 43.200 1.00 46.01 194 ILE E N 1
ATOM 8062 C CA . ILE E 1 196 ? 26.921 55.805 43.265 1.00 44.33 194 ILE E CA 1
ATOM 8063 C C . ILE E 1 196 ? 27.480 54.751 42.312 1.00 42.91 194 ILE E C 1
ATOM 8064 O O . ILE E 1 196 ? 27.034 53.609 42.262 1.00 43.56 194 ILE E O 1
ATOM 8069 N N . ALA E 1 197 ? 28.449 55.183 41.488 1.00 39.79 195 ALA E N 1
ATOM 8070 C CA . ALA E 1 197 ? 29.066 54.236 40.580 1.00 38.01 195 ALA E CA 1
ATOM 8071 C C . ALA E 1 197 ? 29.851 53.189 41.358 1.00 36.68 195 ALA E C 1
ATOM 8072 O O . ALA E 1 197 ? 30.674 53.503 42.206 1.00 38.75 195 ALA E O 1
ATOM 8074 N N . GLY E 1 198 ? 29.578 51.922 41.071 1.00 34.18 196 GLY E N 1
ATOM 8075 C CA . GLY E 1 198 ? 30.244 50.852 41.783 1.00 30.08 196 GLY E CA 1
ATOM 8076 C C . GLY E 1 198 ? 29.365 50.311 42.895 1.00 27.71 196 GLY E C 1
ATOM 8077 O O . GLY E 1 198 ? 29.608 49.219 43.405 1.00 27.40 196 GLY E O 1
ATOM 8078 N N . LYS E 1 199 ? 28.338 51.070 43.266 1.00 25.18 197 LYS E N 1
ATOM 8079 C CA . LYS E 1 199 ? 27.424 50.656 44.322 1.00 25.06 197 LYS E CA 1
ATOM 8080 C C . LYS E 1 199 ? 26.440 49.603 43.818 1.00 24.90 197 LYS E C 1
ATOM 8081 O O . LYS E 1 199 ? 26.110 49.557 42.631 1.00 23.90 197 LYS E O 1
ATOM 8087 N N . ILE E 1 200 ? 25.973 48.766 44.738 1.00 23.85 198 ILE E N 1
ATOM 8088 C CA . ILE E 1 200 ? 25.032 47.701 44.423 1.00 22.30 198 ILE E CA 1
ATOM 8089 C C . ILE E 1 200 ? 23.712 47.894 45.169 1.00 22.51 198 ILE E C 1
ATOM 8090 O O . ILE E 1 200 ? 23.705 48.153 46.376 1.00 24.22 198 ILE E O 1
ATOM 8095 N N . VAL E 1 201 ? 22.598 47.775 44.451 1.00 20.26 199 VAL E N 1
ATOM 8096 C CA . VAL E 1 201 ? 21.286 47.907 45.067 1.00 20.51 199 VAL E CA 1
ATOM 8097 C C . VAL E 1 201 ? 20.441 46.649 44.864 1.00 22.37 199 VAL E C 1
ATOM 8098 O O . VAL E 1 201 ? 20.696 45.844 43.962 1.00 21.26 199 VAL E O 1
ATOM 8102 N N . SER E 1 202 ? 19.442 46.477 45.721 1.00 23.53 200 SER E N 1
ATOM 8103 C CA . SER E 1 202 ? 18.550 45.325 45.643 1.00 25.70 200 SER E CA 1
ATOM 8104 C C . SER E 1 202 ? 17.104 45.806 45.705 1.00 25.47 200 SER E C 1
ATOM 8105 O O . SER E 1 202 ? 16.408 45.586 46.692 1.00 24.00 200 SER E O 1
ATOM 8108 N N . PRO E 1 203 ? 16.636 46.469 44.640 1.00 26.77 201 PRO E N 1
ATOM 8109 C CA . PRO E 1 203 ? 15.263 46.982 44.586 1.00 28.68 201 PRO E CA 1
ATOM 8110 C C . PRO E 1 203 ? 14.160 45.921 44.680 1.00 30.57 201 PRO E C 1
ATOM 8111 O O . PRO E 1 203 ? 13.053 46.224 45.124 1.00 29.80 201 PRO E O 1
ATOM 8115 N N . LEU E 1 204 ? 14.453 44.687 44.274 1.00 32.20 202 LEU E N 1
ATOM 8116 C CA . LEU E 1 204 ? 13.451 43.622 44.332 1.00 35.61 202 LEU E CA 1
ATOM 8117 C C . LEU E 1 204 ? 13.356 42.962 45.705 1.00 37.69 202 LEU E C 1
ATOM 8118 O O . LEU E 1 204 ? 12.696 41.936 45.864 1.00 38.79 202 LEU E O 1
ATOM 8123 N N . LEU E 1 205 ? 14.010 43.552 46.695 1.00 39.62 203 LEU E N 1
ATOM 8124 C CA . LEU E 1 205 ? 13.993 43.002 48.042 1.00 42.99 203 LEU E CA 1
ATOM 8125 C C . LEU E 1 205 ? 12.762 43.485 48.811 1.00 44.94 203 LEU E C 1
ATOM 8126 O O . LEU E 1 205 ? 12.809 44.605 49.370 1.00 45.39 203 LEU E O 1
ATOM 8139 N N . ASN F 1 4 ? 43.235 73.581 37.081 1.00 51.95 2 ASN F N 1
ATOM 8140 C CA . ASN F 1 4 ? 42.440 74.065 35.962 1.00 50.98 2 ASN F CA 1
ATOM 8141 C C . ASN F 1 4 ? 43.193 73.705 34.687 1.00 49.00 2 ASN F C 1
ATOM 8142 O O . ASN F 1 4 ? 44.395 73.432 34.728 1.00 47.88 2 ASN F O 1
ATOM 8147 N N . SER F 1 5 ? 42.483 73.692 33.564 1.00 47.47 3 SER F N 1
ATOM 8148 C CA . SER F 1 5 ? 43.071 73.325 32.277 1.00 46.94 3 SER F CA 1
ATOM 8149 C C . SER F 1 5 ? 44.473 73.860 32.038 1.00 46.05 3 SER F C 1
ATOM 8150 O O . SER F 1 5 ? 45.349 73.121 31.589 1.00 46.72 3 SER F O 1
ATOM 8153 N N . GLU F 1 6 ? 44.679 75.141 32.329 1.00 45.24 4 GLU F N 1
ATOM 8154 C CA . GLU F 1 6 ? 45.978 75.775 32.134 1.00 44.42 4 GLU F CA 1
ATOM 8155 C C . GLU F 1 6 ? 47.128 74.906 32.650 1.00 41.89 4 GLU F C 1
ATOM 8156 O O . GLU F 1 6 ? 48.094 74.665 31.931 1.00 41.78 4 GLU F O 1
ATOM 8162 N N . LYS F 1 7 ? 47.021 74.433 33.888 1.00 39.48 5 LYS F N 1
ATOM 8163 C CA . LYS F 1 7 ? 48.064 73.592 34.474 1.00 38.67 5 LYS F CA 1
ATOM 8164 C C . LYS F 1 7 ? 48.124 72.223 33.791 1.00 37.82 5 LYS F C 1
ATOM 8165 O O . LYS F 1 7 ? 49.206 71.702 33.514 1.00 39.31 5 LYS F O 1
ATOM 8171 N N . PHE F 1 8 ? 46.956 71.646 33.528 1.00 33.76 6 PHE F N 1
ATOM 8172 C CA . PHE F 1 8 ? 46.863 70.347 32.873 1.00 30.04 6 PHE F CA 1
ATOM 8173 C C . PHE F 1 8 ? 47.594 70.345 31.525 1.00 28.72 6 PHE F C 1
ATOM 8174 O O . PHE F 1 8 ? 48.402 69.454 31.249 1.00 25.62 6 PHE F O 1
ATOM 8182 N N . PHE F 1 9 ? 47.313 71.342 30.689 1.00 27.69 7 PHE F N 1
ATOM 8183 C CA . PHE F 1 9 ? 47.951 71.415 29.378 1.00 28.95 7 PHE F CA 1
ATOM 8184 C C . PHE F 1 9 ? 49.467 71.568 29.474 1.00 28.61 7 PHE F C 1
ATOM 8185 O O . PHE F 1 9 ? 50.187 71.233 28.536 1.00 27.25 7 PHE F O 1
ATOM 8193 N N . LYS F 1 10 ? 49.941 72.072 30.611 1.00 30.04 8 LYS F N 1
ATOM 8194 C CA . LYS F 1 10 ? 51.369 72.266 30.845 1.00 30.39 8 LYS F CA 1
ATOM 8195 C C . LYS F 1 10 ? 52.127 70.934 30.973 1.00 29.98 8 LYS F C 1
ATOM 8196 O O . LYS F 1 10 ? 53.353 70.883 30.968 1.00 30.81 8 LYS F O 1
ATOM 8202 N N . LEU F 1 11 ? 51.361 69.831 31.138 1.00 28.38 9 LEU F N 1
ATOM 8203 C CA . LEU F 1 11 ? 51.994 68.509 31.144 1.00 28.01 9 LEU F CA 1
ATOM 8204 C C . LEU F 1 11 ? 52.487 68.132 29.746 1.00 28.13 9 LEU F C 1
ATOM 8205 O O . LEU F 1 11 ? 53.294 67.234 29.550 1.00 29.16 9 LEU F O 1
ATOM 8210 N N . PHE F 1 12 ? 51.910 68.824 28.742 1.00 26.73 10 PHE F N 1
ATOM 8211 C CA . PHE F 1 12 ? 52.263 68.537 27.360 1.00 27.54 10 PHE F CA 1
ATOM 8212 C C . PHE F 1 12 ? 52.901 69.751 26.672 1.00 29.24 10 PHE F C 1
ATOM 8213 O O . PHE F 1 12 ? 52.750 70.889 27.096 1.00 31.38 10 PHE F O 1
ATOM 8221 N N . ARG F 1 13 ? 53.628 69.502 25.591 1.00 30.00 11 ARG F N 1
ATOM 8222 C CA . ARG F 1 13 ? 54.240 70.592 24.843 1.00 30.61 11 ARG F CA 1
ATOM 8223 C C . ARG F 1 13 ? 53.718 70.596 23.410 1.00 28.70 11 ARG F C 1
ATOM 8224 O O . ARG F 1 13 ? 53.283 69.561 22.892 1.00 27.67 11 ARG F O 1
ATOM 8232 N N . VAL F 1 14 ? 53.745 71.768 22.782 1.00 25.24 12 VAL F N 1
ATOM 8233 C CA . VAL F 1 14 ? 53.259 71.905 21.421 1.00 24.12 12 VAL F CA 1
ATOM 8234 C C . VAL F 1 14 ? 53.865 70.875 20.491 1.00 21.82 12 VAL F C 1
ATOM 8235 O O . VAL F 1 14 ? 55.048 70.544 20.594 1.00 20.79 12 VAL F O 1
ATOM 8239 N N . GLY F 1 15 ? 53.036 70.365 19.584 1.00 21.04 13 GLY F N 1
ATOM 8240 C CA . GLY F 1 15 ? 53.497 69.376 18.630 1.00 17.31 13 GLY F CA 1
ATOM 8241 C C . GLY F 1 15 ? 53.236 67.955 19.091 1.00 18.28 13 GLY F C 1
ATOM 8242 O O . GLY F 1 15 ? 53.374 67.015 18.305 1.00 18.64 13 GLY F O 1
ATOM 8243 N N . GLU F 1 16 ? 52.863 67.785 20.358 1.00 15.50 14 GLU F N 1
ATOM 8244 C CA . GLU F 1 16 ? 52.596 66.444 20.869 1.00 17.14 14 GLU F CA 1
ATOM 8245 C C . GLU F 1 16 ? 51.279 65.855 20.393 1.00 16.92 14 GLU F C 1
ATOM 8246 O O . GLU F 1 16 ? 50.323 66.571 20.087 1.00 17.41 14 GLU F O 1
ATOM 8252 N N . THR F 1 17 ? 51.249 64.532 20.326 1.00 16.19 15 THR F N 1
ATOM 8253 C CA . THR F 1 17 ? 50.036 63.815 19.986 1.00 16.56 15 THR F CA 1
ATOM 8254 C C . THR F 1 17 ? 49.815 62.961 21.227 1.00 16.79 15 THR F C 1
ATOM 8255 O O . THR F 1 17 ? 50.631 62.099 21.561 1.00 17.15 15 THR F O 1
ATOM 8259 N N . VAL F 1 18 ? 48.721 63.235 21.924 1.00 16.21 16 VAL F N 1
ATOM 8260 C CA . VAL F 1 18 ? 48.394 62.530 23.148 1.00 15.89 16 VAL F CA 1
ATOM 8261 C C . VAL F 1 18 ? 47.235 61.566 22.952 1.00 17.21 16 VAL F C 1
ATOM 8262 O O . VAL F 1 18 ? 46.144 61.955 22.536 1.00 18.75 16 VAL F O 1
ATOM 8266 N N . LEU F 1 19 ? 47.476 60.300 23.253 1.00 16.59 17 LEU F N 1
ATOM 8267 C CA . LEU F 1 19 ? 46.436 59.303 23.128 1.00 17.63 17 LEU F CA 1
ATOM 8268 C C . LEU F 1 19 ? 45.712 59.255 24.471 1.00 18.69 17 LEU F C 1
ATOM 8269 O O . LEU F 1 19 ? 46.341 59.084 25.516 1.00 19.71 17 LEU F O 1
ATOM 8274 N N . VAL F 1 20 ? 44.398 59.443 24.439 1.00 17.30 18 VAL F N 1
ATOM 8275 C CA . VAL F 1 20 ? 43.580 59.399 25.645 1.00 16.67 18 VAL F CA 1
ATOM 8276 C C . VAL F 1 20 ? 42.726 58.131 25.570 1.00 17.18 18 VAL F C 1
ATOM 8277 O O . VAL F 1 20 ? 41.715 58.087 24.858 1.00 17.85 18 VAL F O 1
ATOM 8281 N N . GLU F 1 21 ? 43.149 57.101 26.297 1.00 14.71 19 GLU F N 1
ATOM 8282 C CA . GLU F 1 21 ? 42.448 55.828 26.305 1.00 14.60 19 GLU F CA 1
ATOM 8283 C C . GLU F 1 21 ? 41.359 55.779 27.366 1.00 14.44 19 GLU F C 1
ATOM 8284 O O . GLU F 1 21 ? 41.575 56.143 28.525 1.00 14.86 19 GLU F O 1
ATOM 8290 N N . TYR F 1 22 ? 40.179 55.328 26.964 1.00 13.39 20 TYR F N 1
ATOM 8291 C CA . TYR F 1 22 ? 39.065 55.235 27.894 1.00 14.86 20 TYR F CA 1
ATOM 8292 C C . TYR F 1 22 ? 38.217 54.005 27.576 1.00 14.80 20 TYR F C 1
ATOM 8293 O O . TYR F 1 22 ? 38.521 53.268 26.637 1.00 15.65 20 TYR F O 1
ATOM 8302 N N . SER F 1 23 ? 37.180 53.776 28.376 1.00 15.41 21 SER F N 1
ATOM 8303 C CA . SER F 1 23 ? 36.259 52.655 28.171 1.00 17.05 21 SER F CA 1
ATOM 8304 C C . SER F 1 23 ? 34.830 53.185 28.284 1.00 16.86 21 SER F C 1
ATOM 8305 O O . SER F 1 23 ? 34.621 54.332 28.681 1.00 18.65 21 SER F O 1
ATOM 8308 N N . GLY F 1 24 ? 33.853 52.345 27.955 1.00 16.50 22 GLY F N 1
ATOM 8309 C CA . GLY F 1 24 ? 32.463 52.752 28.036 1.00 15.51 22 GLY F CA 1
ATOM 8310 C C . GLY F 1 24 ? 32.018 53.234 29.412 1.00 17.99 22 GLY F C 1
ATOM 8311 O O . GLY F 1 24 ? 31.090 54.038 29.511 1.00 16.40 22 GLY F O 1
ATOM 8312 N N . THR F 1 25 ? 32.665 52.757 30.476 1.00 18.88 23 THR F N 1
ATOM 8313 C CA . THR F 1 25 ? 32.300 53.184 31.828 1.00 21.07 23 THR F CA 1
ATOM 8314 C C . THR F 1 25 ? 33.156 54.349 32.344 1.00 22.64 23 THR F C 1
ATOM 8315 O O . THR F 1 25 ? 32.999 54.770 33.486 1.00 24.05 23 THR F O 1
ATOM 8319 N N . SER F 1 26 ? 34.048 54.872 31.503 1.00 22.98 24 SER F N 1
ATOM 8320 C CA . SER F 1 26 ? 34.929 55.970 31.901 1.00 21.70 24 SER F CA 1
ATOM 8321 C C . SER F 1 26 ? 34.238 57.332 31.964 1.00 22.37 24 SER F C 1
ATOM 8322 O O . SER F 1 26 ? 34.643 58.201 32.739 1.00 21.44 24 SER F O 1
ATOM 8325 N N . ARG F 1 27 ? 33.201 57.518 31.152 1.00 22.17 25 ARG F N 1
ATOM 8326 C CA . ARG F 1 27 ? 32.518 58.804 31.079 1.00 22.29 25 ARG F CA 1
ATOM 8327 C C . ARG F 1 27 ? 33.563 59.823 30.610 1.00 21.74 25 ARG F C 1
ATOM 8328 O O . ARG F 1 27 ? 33.702 60.903 31.183 1.00 21.96 25 ARG F O 1
ATOM 8336 N N . ALA F 1 28 ? 34.297 59.452 29.565 1.00 19.87 26 ALA F N 1
ATOM 8337 C CA . ALA F 1 28 ? 35.344 60.290 28.990 1.00 19.17 26 ALA F CA 1
ATOM 8338 C C . ALA F 1 28 ? 34.859 61.681 28.587 1.00 17.88 26 ALA F C 1
ATOM 8339 O O . ALA F 1 28 ? 35.653 62.606 28.467 1.00 18.22 26 ALA F O 1
ATOM 8341 N N . GLU F 1 29 ? 33.558 61.833 28.372 1.00 17.42 27 GLU F N 1
ATOM 8342 C CA . GLU F 1 29 ? 33.019 63.131 27.995 1.00 18.74 27 GLU F CA 1
ATOM 8343 C C . GLU F 1 29 ? 33.348 64.194 29.061 1.00 19.98 27 GLU F C 1
ATOM 8344 O O . GLU F 1 29 ? 33.526 65.375 28.731 1.00 19.67 27 GLU F O 1
ATOM 8350 N N . LEU F 1 30 ? 33.432 63.775 30.326 1.00 18.06 28 LEU F N 1
ATOM 8351 C CA . LEU F 1 30 ? 33.743 64.701 31.419 1.00 20.32 28 LEU F CA 1
ATOM 8352 C C . LEU F 1 30 ? 35.124 65.331 31.233 1.00 19.78 28 LEU F C 1
ATOM 8353 O O . LEU F 1 30 ? 35.313 66.517 31.508 1.00 20.06 28 LEU F O 1
ATOM 8358 N N . LEU F 1 31 ? 36.082 64.534 30.768 1.00 19.14 29 LEU F N 1
ATOM 8359 C CA . LEU F 1 31 ? 37.439 65.026 30.546 1.00 20.85 29 LEU F CA 1
ATOM 8360 C C . LEU F 1 31 ? 37.446 65.956 29.343 1.00 20.28 29 LEU F C 1
ATOM 8361 O O . LEU F 1 31 ? 38.205 66.928 29.297 1.00 18.39 29 LEU F O 1
ATOM 8366 N N . LEU F 1 32 ? 36.602 65.644 28.365 1.00 20.28 30 LEU F N 1
ATOM 8367 C CA . LEU F 1 32 ? 36.500 66.469 27.174 1.00 20.51 30 LEU F CA 1
ATOM 8368 C C . LEU F 1 32 ? 35.936 67.827 27.569 1.00 20.22 30 LEU F C 1
ATOM 8369 O O . LEU F 1 32 ? 36.442 68.863 27.148 1.00 23.15 30 LEU F O 1
ATOM 8374 N N . TYR F 1 33 ? 34.871 67.814 28.365 1.00 19.79 31 TYR F N 1
ATOM 8375 C CA . TYR F 1 33 ? 34.247 69.053 28.803 1.00 20.74 31 TYR F CA 1
ATOM 8376 C C . TYR F 1 33 ? 35.286 69.896 29.530 1.00 21.44 31 TYR F C 1
ATOM 8377 O O . TYR F 1 33 ? 35.374 71.099 29.326 1.00 22.11 31 TYR F O 1
ATOM 8386 N N . TYR F 1 34 ? 36.063 69.242 30.385 1.00 22.30 32 TYR F N 1
ATOM 8387 C CA . TYR F 1 34 ? 37.105 69.904 31.156 1.00 21.51 32 TYR F CA 1
ATOM 8388 C C . TYR F 1 34 ? 38.115 70.596 30.244 1.00 22.64 32 TYR F C 1
ATOM 8389 O O . TYR F 1 34 ? 38.527 71.733 30.499 1.00 22.84 32 TYR F O 1
ATOM 8398 N N . ILE F 1 35 ? 38.500 69.918 29.171 1.00 22.74 33 ILE F N 1
ATOM 8399 C CA . ILE F 1 35 ? 39.457 70.479 28.226 1.00 22.23 33 ILE F CA 1
ATOM 8400 C C . ILE F 1 35 ? 38.886 71.661 27.424 1.00 24.89 33 ILE F C 1
ATOM 8401 O O . ILE F 1 35 ? 39.592 72.638 27.168 1.00 24.93 33 ILE F O 1
ATOM 8406 N N . VAL F 1 36 ? 37.615 71.580 27.035 1.00 25.29 34 VAL F N 1
AT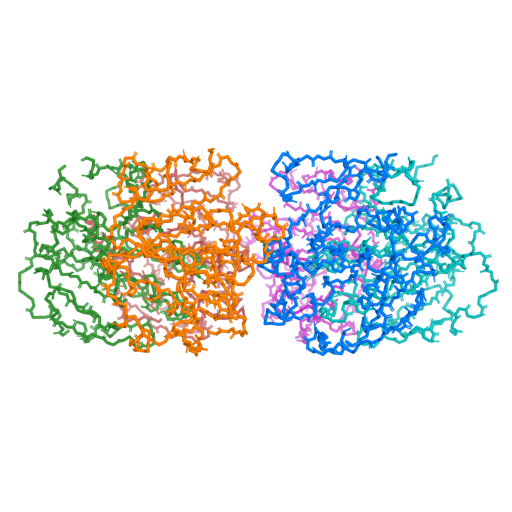OM 8407 C CA . VAL F 1 36 ? 36.996 72.649 26.243 1.00 27.26 34 VAL F CA 1
ATOM 8408 C C . VAL F 1 36 ? 36.601 73.867 27.105 1.00 29.08 34 VAL F C 1
ATOM 8409 O O . VAL F 1 36 ? 36.960 75.005 26.820 1.00 28.66 34 VAL F O 1
ATOM 8413 N N . ASN F 1 37 ? 35.766 73.595 28.149 1.00 31.69 35 ASN F N 1
ATOM 8414 C CA . ASN F 1 37 ? 35.338 74.678 29.040 1.00 34.84 35 ASN F CA 1
ATOM 8415 C C . ASN F 1 37 ? 36.556 75.474 29.524 1.00 37.01 35 ASN F C 1
ATOM 8416 O O . ASN F 1 37 ? 36.661 76.690 29.352 1.00 38.15 35 ASN F O 1
ATOM 8421 N N . ASN F 1 38 ? 37.469 74.728 30.201 1.00 40.02 36 ASN F N 1
ATOM 8422 C CA . ASN F 1 38 ? 38.754 75.217 30.669 1.00 42.81 36 ASN F CA 1
ATOM 8423 C C . ASN F 1 38 ? 39.721 75.401 29.504 1.00 43.46 36 ASN F C 1
ATOM 8424 O O . ASN F 1 38 ? 40.299 74.454 28.987 1.00 43.86 36 ASN F O 1
ATOM 8429 N N . SER F 1 39 ? 40.002 76.605 29.009 1.00 44.50 37 SER F N 1
ATOM 8430 C CA . SER F 1 39 ? 40.986 76.725 27.938 1.00 42.58 37 SER F CA 1
ATOM 8431 C C . SER F 1 39 ? 41.229 78.189 27.540 1.00 41.46 37 SER F C 1
ATOM 8432 O O . SER F 1 39 ? 40.357 78.880 27.027 1.00 42.19 37 SER F O 1
ATOM 8435 N N . LYS F 1 40 ? 42.454 78.664 27.832 1.00 39.56 38 LYS F N 1
ATOM 8436 C CA . LYS F 1 40 ? 42.833 79.993 27.358 1.00 37.23 38 LYS F CA 1
ATOM 8437 C C . LYS F 1 40 ? 43.186 79.963 25.862 1.00 35.31 38 LYS F C 1
ATOM 8438 O O . LYS F 1 40 ? 43.142 80.970 25.157 1.00 35.49 38 LYS F O 1
ATOM 8444 N N . LEU F 1 41 ? 43.589 78.756 25.401 1.00 33.14 39 LEU F N 1
ATOM 8445 C CA . LEU F 1 41 ? 43.948 78.575 23.994 1.00 31.27 39 LEU F CA 1
ATOM 8446 C C . LEU F 1 41 ? 42.725 78.218 23.152 1.00 29.91 39 LEU F C 1
ATOM 8447 O O . LEU F 1 41 ? 41.737 77.685 23.639 1.00 28.98 39 LEU F O 1
ATOM 8452 N N . PRO F 1 42 ? 42.798 78.521 21.848 1.00 28.12 40 PRO F N 1
ATOM 8453 C CA . PRO F 1 42 ? 41.696 78.208 20.932 1.00 27.38 40 PRO F CA 1
ATOM 8454 C C . PRO F 1 42 ? 41.491 76.691 20.837 1.00 26.17 40 PRO F C 1
ATOM 8455 O O . PRO F 1 42 ? 42.458 75.936 20.714 1.00 24.23 40 PRO F O 1
ATOM 8459 N N . ILE F 1 43 ? 40.232 76.259 20.892 1.00 25.07 41 ILE F N 1
ATOM 8460 C CA . ILE F 1 43 ? 39.885 74.842 20.805 1.00 23.81 41 ILE F CA 1
ATOM 8461 C C . ILE F 1 43 ? 39.365 74.466 19.416 1.00 24.70 41 ILE F C 1
ATOM 8462 O O . ILE F 1 43 ? 38.486 75.131 18.879 1.00 25.87 41 ILE F O 1
ATOM 8467 N N . VAL F 1 44 ? 39.909 73.399 18.842 1.00 24.43 42 VAL F N 1
ATOM 8468 C CA . VAL F 1 44 ? 39.453 72.908 17.548 1.00 22.94 42 VAL F CA 1
ATOM 8469 C C . VAL F 1 44 ? 39.252 71.400 17.674 1.00 22.80 42 VAL F C 1
ATOM 8470 O O . VAL F 1 44 ? 40.185 70.653 17.986 1.00 22.05 42 VAL F O 1
ATOM 8474 N N . VAL F 1 45 ? 38.023 70.963 17.436 1.00 21.24 43 VAL F N 1
ATOM 8475 C CA . VAL F 1 45 ? 37.673 69.556 17.535 1.00 19.78 43 VAL F CA 1
ATOM 8476 C C . VAL F 1 45 ? 37.581 68.866 16.170 1.00 21.92 43 VAL F C 1
ATOM 8477 O O . VAL F 1 45 ? 36.961 69.381 15.239 1.00 22.19 43 VAL F O 1
ATOM 8481 N N . ASP F 1 46 ? 38.225 67.712 16.049 1.00 22.04 44 ASP F N 1
ATOM 8482 C CA . ASP F 1 46 ? 38.141 66.930 14.823 1.00 23.16 44 ASP F CA 1
ATOM 8483 C C . ASP F 1 46 ? 37.085 65.878 15.164 1.00 22.36 44 ASP F C 1
ATOM 8484 O O . ASP F 1 46 ? 37.328 64.960 15.952 1.00 22.59 44 ASP F O 1
ATOM 8489 N N . ASP F 1 47 ? 35.904 66.047 14.586 1.00 21.28 45 ASP F N 1
ATOM 8490 C CA . ASP F 1 47 ? 34.775 65.169 14.848 1.00 20.88 45 ASP F CA 1
ATOM 8491 C C . ASP F 1 47 ? 34.617 64.057 13.814 1.00 19.57 45 ASP F C 1
ATOM 8492 O O . ASP F 1 47 ? 34.142 64.280 12.696 1.00 17.75 45 ASP F O 1
ATOM 8497 N N . ILE F 1 48 ? 35.030 62.853 14.197 1.00 18.68 46 ILE F N 1
ATOM 8498 C CA . ILE F 1 48 ? 34.935 61.705 13.307 1.00 19.44 46 ILE F CA 1
ATOM 8499 C C . ILE F 1 48 ? 33.631 60.950 13.530 1.00 18.58 46 ILE F C 1
ATOM 8500 O O . ILE F 1 48 ? 33.311 60.549 14.652 1.00 18.33 46 ILE F O 1
ATOM 8505 N N . LEU F 1 49 ? 32.883 60.776 12.445 1.00 19.70 47 LEU F N 1
ATOM 8506 C CA . LEU F 1 49 ? 31.617 60.053 12.462 1.00 18.00 47 LEU F CA 1
ATOM 8507 C C . LEU F 1 49 ? 30.650 60.426 13.581 1.00 18.57 47 LEU F C 1
ATOM 8508 O O . LEU F 1 49 ? 30.153 59.562 14.300 1.00 18.99 47 LEU F O 1
ATOM 8513 N N . ASP F 1 50 ? 30.383 61.722 13.712 1.00 18.76 48 ASP F N 1
ATOM 8514 C CA . ASP F 1 50 ? 29.452 62.243 14.716 1.00 20.28 48 ASP F CA 1
ATOM 8515 C C . ASP F 1 50 ? 29.710 61.864 16.175 1.00 20.74 48 ASP F C 1
ATOM 8516 O O . ASP F 1 50 ? 28.775 61.830 16.981 1.00 20.11 48 ASP F O 1
ATOM 8521 N N . THR F 1 51 ? 30.965 61.597 16.526 1.00 18.56 49 THR F N 1
ATOM 8522 C CA . THR F 1 51 ? 31.281 61.246 17.902 1.00 18.68 49 THR F CA 1
ATOM 8523 C C . THR F 1 51 ? 31.115 62.460 18.825 1.00 18.24 49 THR F C 1
ATOM 8524 O O . THR F 1 51 ? 30.761 62.314 19.995 1.00 18.59 49 THR F O 1
ATOM 8528 N N . TYR F 1 52 ? 31.350 63.659 18.295 1.00 18.58 50 TYR F N 1
ATOM 8529 C CA . TYR F 1 52 ? 31.210 64.870 19.098 1.00 18.75 50 TYR F CA 1
ATOM 8530 C C . TYR F 1 52 ? 29.757 65.009 19.550 1.00 18.80 50 TYR F C 1
ATOM 8531 O O . TYR F 1 52 ? 29.482 65.330 20.708 1.00 18.68 50 TYR F O 1
ATOM 8540 N N . TYR F 1 53 ? 28.827 64.742 18.639 1.00 19.71 51 TYR F N 1
ATOM 8541 C CA . TYR F 1 53 ? 27.407 64.798 18.968 1.00 20.09 51 TYR F CA 1
ATOM 8542 C C . TYR F 1 53 ? 27.096 63.868 20.153 1.00 19.87 51 TYR F C 1
ATOM 8543 O O . TYR F 1 53 ? 26.340 64.236 21.054 1.00 19.40 51 TYR F O 1
ATOM 8552 N N . GLU F 1 54 ? 27.676 62.666 20.149 1.00 18.78 52 GLU F N 1
ATOM 8553 C CA . GLU F 1 54 ? 27.442 61.701 21.232 1.00 17.92 52 GLU F CA 1
ATOM 8554 C C . GLU F 1 54 ? 27.991 62.210 22.568 1.00 17.29 52 GLU F C 1
ATOM 8555 O O . GLU F 1 54 ? 27.331 62.078 23.601 1.00 16.25 52 GLU F O 1
ATOM 8561 N N . PHE F 1 55 ? 29.193 62.788 22.553 1.00 16.52 53 PHE F N 1
ATOM 8562 C CA . PHE F 1 55 ? 29.787 63.334 23.781 1.00 17.61 53 PHE F CA 1
ATOM 8563 C C . PHE F 1 55 ? 28.935 64.497 24.274 1.00 18.39 53 PHE F C 1
ATOM 8564 O O . PHE F 1 55 ? 28.650 64.627 25.468 1.00 19.16 53 PHE F O 1
ATOM 8572 N N . TYR F 1 56 ? 28.532 65.342 23.333 1.00 19.19 54 TYR F N 1
ATOM 8573 C CA . TYR F 1 56 ? 27.703 66.509 23.617 1.00 19.68 54 TYR F CA 1
ATOM 8574 C C . TYR F 1 56 ? 26.377 66.119 24.270 1.00 18.83 54 TYR F C 1
ATOM 8575 O O . TYR F 1 56 ? 25.989 66.679 25.291 1.00 19.08 54 TYR F O 1
ATOM 8584 N N . THR F 1 57 ? 25.686 65.158 23.667 1.00 20.52 55 THR F N 1
ATOM 8585 C CA . THR F 1 57 ? 24.397 64.682 24.172 1.00 19.68 55 THR F CA 1
ATOM 8586 C C . THR F 1 57 ? 24.473 64.124 25.594 1.00 18.19 55 THR F C 1
ATOM 8587 O O . THR F 1 57 ? 23.605 64.388 26.418 1.00 16.77 55 THR F O 1
ATOM 8591 N N . ARG F 1 58 ? 25.508 63.339 25.876 1.00 18.91 56 ARG F N 1
ATOM 8592 C CA . ARG F 1 58 ? 25.670 62.743 27.198 1.00 17.54 56 ARG F CA 1
ATOM 8593 C C . ARG F 1 58 ? 25.903 63.812 28.251 1.00 17.37 56 ARG F C 1
ATOM 8594 O O . ARG F 1 58 ? 25.385 63.719 29.363 1.00 16.20 56 ARG F O 1
ATOM 8602 N N . LEU F 1 59 ? 26.686 64.825 27.893 1.00 17.75 57 LEU F N 1
ATOM 8603 C CA . LEU F 1 59 ? 26.982 65.924 28.804 1.00 19.98 57 LEU F CA 1
ATOM 8604 C C . LEU F 1 59 ? 25.711 66.739 29.037 1.00 21.02 57 LEU F C 1
ATOM 8605 O O . LEU F 1 59 ? 25.426 67.159 30.159 1.00 20.60 57 LEU F O 1
ATOM 8610 N N . LYS F 1 60 ? 24.949 66.937 27.965 1.00 22.45 58 LYS F N 1
ATOM 8611 C CA . LYS F 1 60 ? 23.705 67.698 28.018 1.00 23.90 58 LYS F CA 1
ATOM 8612 C C . LYS F 1 60 ? 22.695 67.041 28.949 1.00 24.77 58 LYS F C 1
ATOM 8613 O O . LYS F 1 60 ? 22.118 67.708 29.803 1.00 26.22 58 LYS F O 1
ATOM 8619 N N . VAL F 1 61 ? 22.477 65.737 28.794 1.00 25.93 59 VAL F N 1
ATOM 8620 C CA . VAL F 1 61 ? 21.531 65.040 29.664 1.00 24.95 59 VAL F CA 1
ATOM 8621 C C . VAL F 1 61 ? 22.061 65.015 31.098 1.00 24.00 59 VAL F C 1
ATOM 8622 O O . VAL F 1 61 ? 21.283 64.937 32.055 1.00 23.53 59 VAL F O 1
ATOM 8626 N N . ALA F 1 62 ? 23.383 65.083 31.240 1.00 22.25 60 ALA F N 1
ATOM 8627 C CA . ALA F 1 62 ? 24.015 65.070 32.559 1.00 24.37 60 ALA F CA 1
ATOM 8628 C C . ALA F 1 62 ? 23.811 66.390 33.299 1.00 25.43 60 ALA F C 1
ATOM 8629 O O . ALA F 1 62 ? 24.097 66.484 34.491 1.00 27.29 60 ALA F O 1
ATOM 8631 N N . GLY F 1 63 ? 23.327 67.406 32.585 1.00 26.71 61 GLY F N 1
ATOM 8632 C CA . GLY F 1 63 ? 23.081 68.701 33.198 1.00 26.96 61 GLY F CA 1
ATOM 8633 C C . GLY F 1 63 ? 24.164 69.751 33.000 1.00 29.13 61 GLY F C 1
ATOM 8634 O O . GLY F 1 63 ? 24.091 70.845 33.562 1.00 27.83 61 GLY F O 1
ATOM 8635 N N . PHE F 1 64 ? 25.182 69.435 32.210 1.00 29.94 62 PHE F N 1
ATOM 8636 C CA . PHE F 1 64 ? 26.246 70.402 31.981 1.00 30.61 62 PHE F CA 1
ATOM 8637 C C . PHE F 1 64 ? 25.787 71.528 31.059 1.00 31.27 62 PHE F C 1
ATOM 8638 O O . PHE F 1 64 ? 24.852 71.370 30.275 1.00 32.07 62 PHE F O 1
ATOM 8646 N N . ASP F 1 65 ? 26.438 72.676 31.175 1.00 31.69 63 ASP F N 1
ATOM 8647 C CA . ASP F 1 65 ? 26.143 73.797 30.301 1.00 32.15 63 ASP F CA 1
ATOM 8648 C C . ASP F 1 65 ? 26.990 73.485 29.071 1.00 31.08 63 ASP F C 1
ATOM 8649 O O . ASP F 1 65 ? 28.215 73.542 29.127 1.00 29.79 63 ASP F O 1
ATOM 8654 N N . VAL F 1 66 ? 26.335 73.140 27.969 1.00 30.24 64 VAL F N 1
ATOM 8655 C CA . VAL F 1 66 ? 27.041 72.778 26.749 1.00 29.60 64 VAL F CA 1
ATOM 8656 C C . VAL F 1 66 ? 27.239 73.891 25.725 1.00 29.90 64 VAL F C 1
ATOM 8657 O O . VAL F 1 66 ? 27.514 73.619 24.559 1.00 29.10 64 VAL F O 1
ATOM 8661 N N . ALA F 1 67 ? 27.100 75.143 26.148 1.00 30.93 65 ALA F N 1
ATOM 8662 C CA . ALA F 1 67 ? 27.315 76.255 25.228 1.00 30.29 65 ALA F CA 1
ATOM 8663 C C . ALA F 1 67 ? 28.796 76.285 24.808 1.00 29.72 65 ALA F C 1
ATOM 8664 O O . ALA F 1 67 ? 29.116 76.526 23.640 1.00 30.32 65 ALA F O 1
ATOM 8666 N N . PRO F 1 68 ? 29.720 76.041 25.755 1.00 28.30 66 PRO F N 1
ATOM 8667 C CA . PRO F 1 68 ? 31.147 76.048 25.414 1.00 28.36 66 PRO F CA 1
ATOM 8668 C C . PRO F 1 68 ? 31.468 75.041 24.300 1.00 29.38 66 PRO F C 1
ATOM 8669 O O . PRO F 1 68 ? 32.396 75.239 23.518 1.00 30.24 66 PRO F O 1
ATOM 8673 N N . LEU F 1 69 ? 30.702 73.955 24.237 1.00 28.61 67 LEU F N 1
ATOM 8674 C CA . LEU F 1 69 ? 30.926 72.942 23.214 1.00 29.05 67 LEU F CA 1
ATOM 8675 C C . LEU F 1 69 ? 30.308 73.359 21.884 1.00 29.93 67 LEU F C 1
ATOM 8676 O O . LEU F 1 69 ? 30.755 72.926 20.820 1.00 28.72 67 LEU F O 1
ATOM 8681 N N . GLU F 1 70 ? 29.281 74.202 21.949 1.00 30.29 68 GLU F N 1
ATOM 8682 C CA . GLU F 1 70 ? 28.598 74.669 20.746 1.00 32.11 68 GLU F CA 1
ATOM 8683 C C . GLU F 1 70 ? 29.356 75.791 20.045 1.00 31.56 68 GLU F C 1
ATOM 8684 O O . GLU F 1 70 ? 29.199 75.996 18.843 1.00 30.66 68 GLU F O 1
ATOM 8690 N N . ASN F 1 71 ? 30.191 76.504 20.791 1.00 32.01 69 ASN F N 1
ATOM 8691 C CA . ASN F 1 71 ? 30.922 77.629 20.224 1.00 33.47 69 ASN F CA 1
ATOM 8692 C C . ASN F 1 71 ? 32.370 77.398 19.808 1.00 32.46 69 ASN F C 1
ATOM 8693 O O . ASN F 1 71 ? 33.058 78.345 19.439 1.00 32.54 69 ASN F O 1
ATOM 8698 N N . VAL F 1 72 ? 32.843 76.156 19.857 1.00 30.82 70 VAL F N 1
ATOM 8699 C CA . VAL F 1 72 ? 34.215 75.890 19.444 1.00 29.68 70 VAL F CA 1
ATOM 8700 C C . VAL F 1 72 ? 34.202 75.562 17.960 1.00 28.58 70 VAL F C 1
ATOM 8701 O O . VAL F 1 72 ? 33.155 75.234 17.409 1.00 28.13 70 VAL F O 1
ATOM 8705 N N . GLN F 1 73 ? 35.359 75.653 17.311 1.00 27.25 71 GLN F N 1
ATOM 8706 C CA . GLN F 1 73 ? 35.446 75.344 15.891 1.00 27.56 71 GLN F CA 1
ATOM 8707 C C . GLN F 1 73 ? 35.571 73.829 15.715 1.00 26.83 71 GLN F C 1
ATOM 8708 O O . GLN F 1 73 ? 36.220 73.149 16.512 1.00 25.19 71 GLN F O 1
ATOM 8714 N N . VAL F 1 74 ? 34.948 73.308 14.665 1.00 26.21 72 VAL F N 1
ATOM 8715 C CA . VAL F 1 74 ? 34.952 71.877 14.409 1.00 24.75 72 VAL F CA 1
ATOM 8716 C C . VAL F 1 74 ? 35.245 71.490 12.962 1.00 23.84 72 VAL F C 1
ATOM 8717 O O . VAL F 1 74 ? 34.766 72.125 12.025 1.00 23.97 72 VAL F O 1
ATOM 8721 N N . ILE F 1 75 ? 36.048 70.445 12.798 1.00 23.74 73 ILE F N 1
ATOM 8722 C CA . ILE F 1 75 ? 36.378 69.911 11.484 1.00 23.45 73 ILE F CA 1
ATOM 8723 C C . ILE F 1 75 ? 35.741 68.525 11.470 1.00 25.26 73 ILE F C 1
ATOM 8724 O O . ILE F 1 75 ? 36.208 67.608 12.153 1.00 24.75 73 ILE F O 1
ATOM 8729 N N . LYS F 1 76 ? 34.660 68.381 10.710 1.00 25.96 74 LYS F N 1
ATOM 8730 C CA . LYS F 1 76 ? 33.952 67.112 10.638 1.00 27.84 74 LYS F CA 1
ATOM 8731 C C . LYS F 1 76 ? 34.565 66.151 9.637 1.00 28.25 74 LYS F C 1
ATOM 8732 O O . LYS F 1 76 ? 34.938 66.540 8.538 1.00 27.60 74 LYS F O 1
ATOM 8746 N N . GLY F 1 78 ? 33.211 63.038 8.123 1.00 33.22 76 GLY F N 1
ATOM 8747 C CA . GLY F 1 78 ? 32.058 62.175 7.950 1.00 31.90 76 GLY F CA 1
ATOM 8748 C C . GLY F 1 78 ? 31.031 62.678 8.948 1.00 32.51 76 GLY F C 1
ATOM 8749 O O . GLY F 1 78 ? 31.231 63.733 9.553 1.00 31.07 76 GLY F O 1
ATOM 8750 N N . GLY F 1 79 ? 29.938 61.947 9.133 1.00 33.50 77 GLY F N 1
ATOM 8751 C CA . GLY F 1 79 ? 28.937 62.378 10.091 1.00 35.02 77 GLY F CA 1
ATOM 8752 C C . GLY F 1 79 ? 27.766 63.139 9.499 1.00 36.31 77 GLY F C 1
ATOM 8753 O O . GLY F 1 79 ? 27.827 63.624 8.372 1.00 35.97 77 GLY F O 1
ATOM 8754 N N . THR F 1 80 ? 26.704 63.252 10.292 1.00 37.95 78 THR F N 1
ATOM 8755 C CA . THR F 1 80 ? 25.469 63.928 9.905 1.00 39.25 78 THR F CA 1
ATOM 8756 C C . THR F 1 80 ? 25.027 64.967 10.941 1.00 39.41 78 THR F C 1
ATOM 8757 O O . THR F 1 80 ? 24.277 65.894 10.624 1.00 39.47 78 THR F O 1
ATOM 8761 N N . LYS F 1 81 ? 25.490 64.805 12.178 1.00 39.26 79 LYS F N 1
ATOM 8762 C CA . LYS F 1 81 ? 25.123 65.716 13.255 1.00 39.03 79 LYS F CA 1
ATOM 8763 C C . LYS F 1 81 ? 26.085 66.879 13.444 1.00 38.81 79 LYS F C 1
ATOM 8764 O O . LYS F 1 81 ? 27.233 66.698 13.856 1.00 38.40 79 LYS F O 1
ATOM 8770 N N . ASP F 1 82 ? 25.593 68.078 13.158 1.00 37.80 80 ASP F N 1
ATOM 8771 C CA . ASP F 1 82 ? 26.382 69.293 13.288 1.00 36.53 80 ASP F CA 1
ATOM 8772 C C . ASP F 1 82 ? 26.344 69.890 14.694 1.00 35.81 80 ASP F C 1
ATOM 8773 O O . ASP F 1 82 ? 25.306 70.380 15.147 1.00 36.76 80 ASP F O 1
ATOM 8778 N N . ILE F 1 83 ? 27.483 69.842 15.378 1.00 32.88 81 ILE F N 1
ATOM 8779 C CA . ILE F 1 83 ? 27.616 70.408 16.716 1.00 31.47 81 ILE F CA 1
ATOM 8780 C C . ILE F 1 83 ? 28.845 71.309 16.688 1.00 31.50 81 ILE F C 1
ATOM 8781 O O . ILE F 1 83 ? 29.913 70.895 16.231 1.00 30.52 81 ILE F O 1
ATOM 8786 N N . GLY F 1 84 ? 28.686 72.541 17.163 1.00 30.25 82 GLY F N 1
ATOM 8787 C CA . GLY F 1 84 ? 29.790 73.482 17.166 1.00 30.43 82 GLY F CA 1
ATOM 8788 C C . GLY F 1 84 ? 29.866 74.251 15.860 1.00 30.09 82 GLY F C 1
ATOM 8789 O O . GLY F 1 84 ? 29.012 74.090 14.997 1.00 29.96 82 GLY F O 1
ATOM 8790 N N . ARG F 1 85 ? 30.887 75.089 15.714 1.00 30.66 83 ARG F N 1
ATOM 8791 C CA . ARG F 1 85 ? 31.064 75.882 14.501 1.00 29.40 83 ARG F CA 1
ATOM 8792 C C . ARG F 1 85 ? 31.871 75.090 13.485 1.00 29.00 83 ARG F C 1
ATOM 8793 O O . ARG F 1 85 ? 33.099 75.049 13.555 1.00 27.70 83 ARG F O 1
ATOM 8801 N N . VAL F 1 86 ? 31.180 74.462 12.540 1.00 28.93 84 VAL F N 1
ATOM 8802 C CA . VAL F 1 86 ? 31.886 73.677 11.530 1.00 30.10 84 VAL F CA 1
ATOM 8803 C C . VAL F 1 86 ? 32.648 74.569 10.543 1.00 31.32 84 VAL F C 1
ATOM 8804 O O . VAL F 1 86 ? 32.081 75.383 9.828 1.00 32.99 84 VAL F O 1
ATOM 8808 N N . ILE F 1 87 ? 33.987 74.422 10.547 1.00 29.51 85 ILE F N 1
ATOM 8809 C CA . ILE F 1 87 ? 34.792 75.209 9.617 1.00 29.22 85 ILE F CA 1
ATOM 8810 C C . ILE F 1 87 ? 35.247 74.382 8.414 1.00 30.15 85 ILE F C 1
ATOM 8811 O O . ILE F 1 87 ? 35.918 74.858 7.509 1.00 32.90 85 ILE F O 1
ATOM 8816 N N . GLY F 1 88 ? 34.890 73.084 8.437 1.00 30.00 86 GLY F N 1
ATOM 8817 C CA . GLY F 1 88 ? 35.304 72.216 7.340 1.00 29.55 86 GLY F CA 1
ATOM 8818 C C . GLY F 1 88 ? 34.679 70.824 7.449 1.00 31.12 86 GLY F C 1
ATOM 8819 O O . GLY F 1 88 ? 34.328 70.355 8.523 1.00 29.21 86 GLY F O 1
ATOM 8820 N N . ARG F 1 89 ? 34.562 70.180 6.294 1.00 31.05 87 ARG F N 1
ATOM 8821 C CA . ARG F 1 89 ? 34.017 68.833 6.205 1.00 33.11 87 ARG F CA 1
ATOM 8822 C C . ARG F 1 89 ? 34.967 68.013 5.341 1.00 33.79 87 ARG F C 1
ATOM 8823 O O . ARG F 1 89 ? 35.247 68.371 4.198 1.00 35.56 87 ARG F O 1
ATOM 8831 N N . LEU F 1 90 ? 35.480 66.924 5.896 1.00 33.98 88 LEU F N 1
ATOM 8832 C CA . LEU F 1 90 ? 36.405 66.073 5.164 1.00 35.37 88 LEU F CA 1
ATOM 8833 C C . LEU F 1 90 ? 35.776 64.735 4.811 1.00 37.15 88 LEU F C 1
ATOM 8834 O O . LEU F 1 90 ? 34.979 64.185 5.574 1.00 37.02 88 LEU F O 1
ATOM 8839 N N . ASN F 1 91 ? 36.145 64.215 3.648 1.00 40.01 89 ASN F N 1
ATOM 8840 C CA . ASN F 1 91 ? 35.627 62.940 3.181 1.00 43.49 89 ASN F CA 1
ATOM 8841 C C . ASN F 1 91 ? 36.458 61.770 3.696 1.00 44.83 89 ASN F C 1
ATOM 8842 O O . ASN F 1 91 ? 37.687 61.852 3.783 1.00 44.49 89 ASN F O 1
ATOM 8847 N N . ILE F 1 92 ? 35.772 60.681 4.029 1.00 45.47 90 ILE F N 1
ATOM 8848 C CA . ILE F 1 92 ? 36.420 59.475 4.524 1.00 47.81 90 ILE F CA 1
ATOM 8849 C C . ILE F 1 92 ? 36.394 58.376 3.466 1.00 49.73 90 ILE F C 1
ATOM 8850 O O . ILE F 1 92 ? 35.348 57.781 3.208 1.00 49.57 90 ILE F O 1
ATOM 8855 N N . SER F 1 93 ? 37.547 58.113 2.857 1.00 52.09 91 SER F N 1
ATOM 8856 C CA . SER F 1 93 ? 37.659 57.074 1.836 1.00 55.14 91 SER F CA 1
ATOM 8857 C C . SER F 1 93 ? 38.600 55.981 2.333 1.00 56.18 91 SER F C 1
ATOM 8858 O O . SER F 1 93 ? 39.742 56.257 2.705 1.00 55.84 91 SER F O 1
ATOM 8861 N N . LYS F 1 94 ? 38.116 54.742 2.332 1.00 58.13 92 LYS F N 1
ATOM 8862 C CA . LYS F 1 94 ? 38.900 53.603 2.803 1.00 59.71 92 LYS F CA 1
ATOM 8863 C C . LYS F 1 94 ? 39.205 53.771 4.287 1.00 60.65 92 LYS F C 1
ATOM 8864 O O . LYS F 1 94 ? 40.248 53.338 4.781 1.00 60.78 92 LYS F O 1
ATOM 8870 N N . TYR F 1 95 ? 38.276 54.416 4.986 1.00 61.15 93 TYR F N 1
ATOM 8871 C CA . TYR F 1 95 ? 38.390 54.654 6.418 1.00 61.67 93 TYR F CA 1
ATOM 8872 C C . TYR F 1 95 ? 39.600 55.504 6.790 1.00 62.01 93 TYR F C 1
ATOM 8873 O O . TYR F 1 95 ? 40.247 55.269 7.810 1.00 61.62 93 TYR F O 1
ATOM 8882 N N . VAL F 1 96 ? 39.892 56.499 5.958 1.00 62.50 94 VAL F N 1
ATOM 8883 C CA . VAL F 1 96 ? 41.013 57.399 6.198 1.00 63.28 94 VAL F CA 1
ATOM 8884 C C . VAL F 1 96 ? 40.727 58.760 5.561 1.00 64.49 94 VAL F C 1
ATOM 8885 O O . VAL F 1 96 ? 39.835 58.889 4.722 1.00 64.68 94 VAL F O 1
ATOM 8889 N N . ILE F 1 97 ? 41.482 59.774 5.972 1.00 65.68 95 ILE F N 1
ATOM 8890 C CA . ILE F 1 97 ? 41.312 61.120 5.442 1.00 66.98 95 ILE F CA 1
ATOM 8891 C C . ILE F 1 97 ? 42.540 61.573 4.660 1.00 67.59 95 ILE F C 1
ATOM 8892 O O . ILE F 1 97 ? 43.673 61.258 5.021 1.00 67.60 95 ILE F O 1
ATOM 8897 N N . SER F 1 98 ? 42.299 62.306 3.579 1.00 68.73 96 SER F N 1
ATOM 8898 C CA . SER F 1 98 ? 43.373 62.831 2.747 1.00 69.34 96 SER F CA 1
ATOM 8899 C C . SER F 1 98 ? 44.114 63.877 3.561 1.00 69.66 96 SER F C 1
ATOM 8900 O O . SER F 1 98 ? 43.492 64.706 4.224 1.00 69.68 96 SER F O 1
ATOM 8903 N N . GLU F 1 99 ? 45.441 63.844 3.518 1.00 70.58 97 GLU F N 1
ATOM 8904 C CA . GLU F 1 99 ? 46.223 64.815 4.269 1.00 71.30 97 GLU F CA 1
ATOM 8905 C C . GLU F 1 99 ? 46.401 66.115 3.493 1.00 70.65 97 GLU F C 1
ATOM 8906 O O . GLU F 1 99 ? 46.826 67.122 4.056 1.00 71.59 97 GLU F O 1
ATOM 8912 N N . GLN F 1 100 ? 46.066 66.095 2.207 1.00 69.93 98 GLN F N 1
ATOM 8913 C CA . GLN F 1 100 ? 46.189 67.288 1.373 1.00 69.75 98 GLN F CA 1
ATOM 8914 C C . GLN F 1 100 ? 45.004 68.226 1.576 1.00 68.68 98 GLN F C 1
ATOM 8915 O O . GLN F 1 100 ? 45.138 69.442 1.446 1.00 68.77 98 GLN F O 1
ATOM 8921 N N . GLU F 1 101 ? 43.845 67.653 1.890 1.00 67.37 99 GLU F N 1
ATOM 8922 C CA . GLU F 1 101 ? 42.632 68.436 2.103 1.00 66.22 99 GLU F CA 1
ATOM 8923 C C . GLU F 1 101 ? 42.580 69.023 3.508 1.00 64.54 99 GLU F C 1
ATOM 8924 O O . GLU F 1 101 ? 42.059 70.121 3.711 1.00 63.87 99 GLU F O 1
ATOM 8930 N N . TYR F 1 102 ? 43.116 68.282 4.473 1.00 63.33 100 TYR F N 1
ATOM 8931 C CA . TYR F 1 102 ? 43.136 68.719 5.866 1.00 62.17 100 TYR F CA 1
ATOM 8932 C C . TYR F 1 102 ? 43.883 70.046 5.996 1.00 62.61 100 TYR F C 1
ATOM 8933 O O . TYR F 1 102 ? 43.371 71.004 6.579 1.00 62.03 100 TYR F O 1
ATOM 8950 N N . GLU F 1 104 ? 44.358 72.255 3.891 1.00 63.42 102 GLU F N 1
ATOM 8951 C CA . GLU F 1 104 ? 43.606 73.320 3.244 1.00 62.76 102 GLU F CA 1
ATOM 8952 C C . GLU F 1 104 ? 42.549 73.895 4.185 1.00 60.87 102 GLU F C 1
ATOM 8953 O O . GLU F 1 104 ? 42.239 75.086 4.129 1.00 59.36 102 GLU F O 1
ATOM 8959 N N . ILE F 1 105 ? 42.002 73.044 5.051 1.00 59.17 103 ILE F N 1
ATOM 8960 C CA . ILE F 1 105 ? 40.981 73.467 6.004 1.00 57.34 103 ILE F CA 1
ATOM 8961 C C . ILE F 1 105 ? 41.556 74.232 7.192 1.00 57.10 103 ILE F C 1
ATOM 8962 O O . ILE F 1 105 ? 40.933 75.173 7.686 1.00 56.05 103 ILE F O 1
ATOM 8967 N N . VAL F 1 106 ? 42.735 73.829 7.657 1.00 56.66 104 VAL F N 1
ATOM 8968 C CA . VAL F 1 106 ? 43.355 74.500 8.796 1.00 57.45 104 VAL F CA 1
ATOM 8969 C C . VAL F 1 106 ? 44.158 75.726 8.378 1.00 58.42 104 VAL F C 1
ATOM 8970 O O . VAL F 1 106 ? 44.749 76.407 9.218 1.00 58.02 104 VAL F O 1
ATOM 8974 N N . SER F 1 107 ? 44.179 76.007 7.080 1.00 59.67 105 SER F N 1
ATOM 8975 C CA . SER F 1 107 ? 44.908 77.163 6.575 1.00 60.92 105 SER F CA 1
ATOM 8976 C C . SER F 1 107 ? 44.196 78.425 7.046 1.00 61.21 105 SER F C 1
ATOM 8977 O O . SER F 1 107 ? 44.817 79.471 7.229 1.00 61.36 105 SER F O 1
ATOM 8980 N N . GLN F 1 108 ? 42.886 78.315 7.245 1.00 61.68 106 GLN F N 1
ATOM 8981 C CA . GLN F 1 108 ? 42.083 79.445 7.694 1.00 62.32 106 GLN F CA 1
ATOM 8982 C C . GLN F 1 108 ? 42.295 79.744 9.175 1.00 62.21 106 GLN F C 1
ATOM 8983 O O . GLN F 1 108 ? 41.888 80.798 9.669 1.00 62.80 106 GLN F O 1
ATOM 8989 N N . LEU F 1 109 ? 42.930 78.815 9.883 1.00 61.34 107 LEU F N 1
ATOM 8990 C CA . LEU F 1 109 ? 43.194 78.993 11.306 1.00 60.17 107 LEU F CA 1
ATOM 8991 C C . LEU F 1 109 ? 44.349 79.967 11.515 1.00 59.95 107 LEU F C 1
ATOM 8992 O O . LEU F 1 109 ? 45.475 79.717 11.084 1.00 59.31 107 LEU F O 1
ATOM 8997 N N . LYS F 1 110 ? 44.056 81.078 12.183 1.00 60.18 108 LYS F N 1
ATOM 8998 C CA . LYS F 1 110 ? 45.050 82.110 12.446 1.00 59.97 108 LYS F CA 1
ATOM 8999 C C . LYS F 1 110 ? 45.726 81.961 13.807 1.00 59.09 108 LYS F C 1
ATOM 9000 O O . LYS F 1 110 ? 46.906 82.279 13.957 1.00 58.62 108 LYS F O 1
ATOM 9006 N N . ASP F 1 111 ? 44.972 81.480 14.793 1.00 58.33 109 ASP F N 1
ATOM 9007 C CA . ASP F 1 111 ? 45.487 81.289 16.151 1.00 57.58 109 ASP F CA 1
ATOM 9008 C C . ASP F 1 111 ? 46.281 80.002 16.337 1.00 56.02 109 ASP F C 1
ATOM 9009 O O . ASP F 1 111 ? 45.786 78.913 16.060 1.00 56.76 109 ASP F O 1
ATOM 9014 N N . TYR F 1 112 ? 47.508 80.141 16.827 1.00 53.50 110 TYR F N 1
ATOM 9015 C CA . TYR F 1 112 ? 48.388 79.005 17.081 1.00 50.71 110 TYR F CA 1
ATOM 9016 C C . TYR F 1 112 ? 49.090 79.291 18.401 1.00 47.02 110 TYR F C 1
ATOM 9017 O O . TYR F 1 112 ? 49.489 80.426 18.653 1.00 48.69 110 TYR F O 1
ATOM 9026 N N . PRO F 1 113 ? 49.234 78.276 19.273 1.00 43.44 111 PRO F N 1
ATOM 9027 C CA . PRO F 1 113 ? 48.801 76.881 19.132 1.00 39.11 111 PRO F CA 1
ATOM 9028 C C . PRO F 1 113 ? 47.356 76.667 19.581 1.00 34.91 111 PRO F C 1
ATOM 9029 O O . PRO F 1 113 ? 46.796 77.479 20.320 1.00 33.85 111 PRO F O 1
ATOM 9033 N N . VAL F 1 114 ? 46.759 75.565 19.141 1.00 30.74 112 VAL F N 1
ATOM 9034 C CA . VAL F 1 114 ? 45.386 75.251 19.520 1.00 27.56 112 VAL F CA 1
ATOM 9035 C C . VAL F 1 114 ? 45.321 73.891 20.210 1.00 25.01 112 VAL F C 1
ATOM 9036 O O . VAL F 1 114 ? 46.156 73.022 19.958 1.00 24.66 112 VAL F O 1
ATOM 9040 N N . ILE F 1 115 ? 44.349 73.721 21.099 1.00 23.88 113 ILE F N 1
ATOM 9041 C CA . ILE F 1 115 ? 44.154 72.441 21.770 1.00 23.25 113 ILE F CA 1
ATOM 9042 C C . ILE F 1 115 ? 43.258 71.723 20.769 1.00 23.42 113 ILE F C 1
ATOM 9043 O O . ILE F 1 115 ? 42.202 72.237 20.390 1.00 22.37 113 ILE F O 1
ATOM 9048 N N . ASN F 1 116 ? 43.693 70.545 20.335 1.00 22.60 114 ASN F N 1
ATOM 9049 C CA . ASN F 1 116 ? 42.992 69.792 19.300 1.00 20.66 114 ASN F CA 1
ATOM 9050 C C . ASN F 1 116 ? 42.454 68.417 19.707 1.00 19.91 114 ASN F C 1
ATOM 9051 O O . ASN F 1 116 ? 43.130 67.404 19.539 1.00 21.10 114 ASN F O 1
ATOM 9056 N N . PRO F 1 117 ? 41.234 68.366 20.260 1.00 18.74 115 PRO F N 1
ATOM 9057 C CA . PRO F 1 117 ? 40.677 67.069 20.652 1.00 18.60 115 PRO F CA 1
ATOM 9058 C C . PRO F 1 117 ? 40.166 66.353 19.407 1.00 17.87 115 PRO F C 1
ATOM 9059 O O . PRO F 1 117 ? 39.397 66.922 18.637 1.00 16.16 115 PRO F O 1
ATOM 9063 N N . VAL F 1 118 ? 40.610 65.118 19.206 1.00 17.95 116 VAL F N 1
ATOM 9064 C CA . VAL F 1 118 ? 40.180 64.309 18.066 1.00 16.07 116 VAL F CA 1
ATOM 9065 C C . VAL F 1 118 ? 39.317 63.190 18.638 1.00 16.65 116 VAL F C 1
ATOM 9066 O O . VAL F 1 118 ? 39.788 62.389 19.447 1.00 16.80 116 VAL F O 1
ATOM 9070 N N . LEU F 1 119 ? 38.058 63.133 18.215 1.00 16.73 117 LEU F N 1
ATOM 9071 C CA . LEU F 1 119 ? 37.130 62.136 18.726 1.00 15.75 117 LEU F CA 1
ATOM 9072 C C . LEU F 1 119 ? 36.656 61.115 17.690 1.00 17.68 117 LEU F C 1
ATOM 9073 O O . LEU F 1 119 ? 36.459 61.440 16.515 1.00 17.74 117 LEU F O 1
ATOM 9078 N N . GLY F 1 120 ? 36.486 59.875 18.145 1.00 16.82 118 GLY F N 1
ATOM 9079 C CA . GLY F 1 120 ? 35.995 58.812 17.290 1.00 16.30 118 GLY F CA 1
ATOM 9080 C C . GLY F 1 120 ? 36.951 57.990 16.448 1.00 17.65 118 GLY F C 1
ATOM 9081 O O . GLY F 1 120 ? 36.490 57.250 15.574 1.00 16.93 118 GLY F O 1
ATOM 9082 N N . LEU F 1 121 ? 38.257 58.083 16.692 1.00 16.46 119 LEU F N 1
ATOM 9083 C CA . LEU F 1 121 ? 39.219 57.318 15.888 1.00 16.69 119 LEU F CA 1
ATOM 9084 C C . LEU F 1 121 ? 38.988 55.799 15.893 1.00 16.97 119 LEU F C 1
ATOM 9085 O O . LEU F 1 121 ? 39.172 55.133 14.862 1.00 14.40 119 LEU F O 1
ATOM 9090 N N . HIS F 1 122 ? 38.610 55.250 17.046 1.00 15.26 120 HIS F N 1
ATOM 9091 C CA . HIS F 1 122 ? 38.368 53.809 17.151 1.00 16.36 120 HIS F CA 1
ATOM 9092 C C . HIS F 1 122 ? 37.305 53.316 16.161 1.00 17.44 120 HIS F C 1
ATOM 9093 O O . HIS F 1 122 ? 37.317 52.149 15.765 1.00 17.64 120 HIS F O 1
ATOM 9100 N N . LYS F 1 123 ? 36.396 54.200 15.754 1.00 18.03 121 LYS F N 1
ATOM 9101 C CA . LYS F 1 123 ? 35.356 53.817 14.798 1.00 20.34 121 LYS F CA 1
ATOM 9102 C C . LYS F 1 123 ? 35.961 53.519 13.426 1.00 20.16 121 LYS F C 1
ATOM 9103 O O . LYS F 1 123 ? 35.590 52.536 12.780 1.00 20.54 121 LYS F O 1
ATOM 9109 N N . LEU F 1 124 ? 36.890 54.363 12.986 1.00 19.30 122 LEU F N 1
ATOM 9110 C CA . LEU F 1 124 ? 37.544 54.167 11.691 1.00 21.03 122 LEU F CA 1
ATOM 9111 C C . LEU F 1 124 ? 38.285 52.843 11.676 1.00 21.24 122 LEU F C 1
ATOM 9112 O O . LEU F 1 124 ? 38.355 52.158 10.651 1.00 21.64 122 LEU F O 1
ATOM 9117 N N . ILE F 1 125 ? 38.851 52.501 12.824 1.00 19.14 123 ILE F N 1
ATOM 9118 C CA . ILE F 1 125 ? 39.609 51.279 12.971 1.00 19.25 123 ILE F CA 1
ATOM 9119 C C . ILE F 1 125 ? 38.698 50.059 13.030 1.00 20.22 123 ILE F C 1
ATOM 9120 O O . ILE F 1 125 ? 38.986 49.038 12.408 1.00 19.19 123 ILE F O 1
ATOM 9125 N N . LEU F 1 126 ? 37.603 50.167 13.779 1.00 20.14 124 LEU F N 1
ATOM 9126 C CA . LEU F 1 126 ? 36.664 49.059 13.901 1.00 20.31 124 LEU F CA 1
ATOM 9127 C C . LEU F 1 126 ? 36.076 48.700 12.536 1.00 22.02 124 LEU F C 1
ATOM 9128 O O . LEU F 1 126 ? 35.806 47.531 12.260 1.00 25.02 124 LEU F O 1
ATOM 9133 N N . LEU F 1 127 ? 35.893 49.706 11.687 1.00 20.84 125 LEU F N 1
ATOM 9134 C CA . LEU F 1 127 ? 35.317 49.509 10.359 1.00 23.35 125 LEU F CA 1
ATOM 9135 C C . LEU F 1 127 ? 36.261 48.963 9.291 1.00 23.65 125 LEU F C 1
ATOM 9136 O O . LEU F 1 127 ? 35.808 48.383 8.306 1.00 22.10 125 LEU F O 1
ATOM 9141 N N . GLY F 1 128 ? 37.566 49.146 9.472 1.00 22.45 126 GLY F N 1
ATOM 9142 C CA . GLY F 1 128 ? 38.496 48.681 8.463 1.00 20.21 126 GLY F CA 1
ATOM 9143 C C . GLY F 1 128 ? 39.293 47.427 8.759 1.00 19.67 126 GLY F C 1
ATOM 9144 O O . GLY F 1 128 ? 39.343 46.945 9.898 1.00 20.36 126 GLY F O 1
ATOM 9145 N N . ASN F 1 129 ? 39.913 46.891 7.713 1.00 18.29 127 ASN F N 1
ATOM 9146 C CA . ASN F 1 129 ? 40.740 45.707 7.856 1.00 20.46 127 ASN F CA 1
ATOM 9147 C C . ASN F 1 129 ? 42.146 46.143 8.295 1.00 19.30 127 ASN F C 1
ATOM 9148 O O . ASN F 1 129 ? 42.383 47.320 8.566 1.00 21.23 127 ASN F O 1
ATOM 9153 N N . THR F 1 130 ? 43.075 45.202 8.368 1.00 19.47 128 THR F N 1
ATOM 9154 C CA . THR F 1 130 ? 44.427 45.516 8.799 1.00 20.51 128 THR F CA 1
ATOM 9155 C C . THR F 1 130 ? 45.102 46.593 7.951 1.00 21.73 128 THR F C 1
ATOM 9156 O O . THR F 1 130 ? 45.734 47.512 8.487 1.00 21.35 128 THR F O 1
ATOM 9160 N N . PHE F 1 131 ? 44.966 46.479 6.632 1.00 22.27 129 PHE F N 1
ATOM 9161 C CA . PHE F 1 131 ? 45.569 47.436 5.708 1.00 22.42 129 PHE F CA 1
ATOM 9162 C C . PHE F 1 131 ? 45.015 48.844 5.894 1.00 21.53 129 PHE F C 1
ATOM 9163 O O . PHE F 1 131 ? 45.767 49.815 5.881 1.00 23.44 129 PHE F O 1
ATOM 9171 N N . GLU F 1 132 ? 43.701 48.957 6.061 1.00 20.87 130 GLU F N 1
ATOM 9172 C CA . GLU F 1 132 ? 43.080 50.264 6.250 1.00 20.54 130 GLU F CA 1
ATOM 9173 C C . GLU F 1 132 ? 43.415 50.813 7.638 1.00 18.59 130 GLU F C 1
ATOM 9174 O O . GLU F 1 132 ? 43.557 52.023 7.817 1.00 18.38 130 GLU F O 1
ATOM 9180 N N . ASN F 1 133 ? 43.551 49.921 8.614 1.00 17.14 131 ASN F N 1
ATOM 9181 C CA . ASN F 1 133 ? 43.895 50.322 9.979 1.00 18.83 131 ASN F CA 1
ATOM 9182 C C . ASN F 1 133 ? 45.277 50.968 9.973 1.00 19.52 131 ASN F C 1
ATOM 9183 O O . ASN F 1 133 ? 45.493 52.019 10.579 1.00 21.35 131 ASN F O 1
ATOM 9188 N N . ILE F 1 134 ? 46.218 50.331 9.287 1.00 20.04 132 ILE F N 1
ATOM 9189 C CA . ILE F 1 134 ? 47.570 50.860 9.200 1.00 20.67 132 ILE F CA 1
ATOM 9190 C C . ILE F 1 134 ? 47.542 52.278 8.603 1.00 21.55 132 ILE F C 1
ATOM 9191 O O . ILE F 1 134 ? 48.308 53.149 9.019 1.00 22.12 132 ILE F O 1
ATOM 9196 N N . ASN F 1 135 ? 46.661 52.515 7.637 1.00 21.18 133 ASN F N 1
ATOM 9197 C CA . ASN F 1 135 ? 46.572 53.848 7.044 1.00 22.17 133 ASN F CA 1
ATOM 9198 C C . ASN F 1 135 ? 46.036 54.844 8.067 1.00 21.01 133 ASN F C 1
ATOM 9199 O O . ASN F 1 135 ? 46.426 56.010 8.071 1.00 19.96 133 ASN F O 1
ATOM 9204 N N . VAL F 1 136 ? 45.149 54.382 8.942 1.00 20.98 134 VAL F N 1
ATOM 9205 C CA . VAL F 1 136 ? 44.605 55.250 9.980 1.00 20.61 134 VAL F CA 1
ATOM 9206 C C . VAL F 1 136 ? 45.745 55.651 10.915 1.00 20.25 134 VAL F C 1
ATOM 9207 O O . VAL F 1 136 ? 45.873 56.820 11.292 1.00 18.64 134 VAL F O 1
ATOM 9211 N N . VAL F 1 137 ? 46.576 54.680 11.281 1.00 18.51 135 VAL F N 1
ATOM 9212 C CA . VAL F 1 137 ? 47.697 54.966 12.156 1.00 20.41 135 VAL F CA 1
ATOM 9213 C C . VAL F 1 137 ? 48.663 55.958 11.489 1.00 21.56 135 VAL F C 1
ATOM 9214 O O . VAL F 1 137 ? 49.163 56.869 12.146 1.00 19.93 135 VAL F O 1
ATOM 9218 N N . LYS F 1 138 ? 48.914 55.791 10.191 1.00 24.19 136 LYS F N 1
ATOM 9219 C CA . LYS F 1 138 ? 49.817 56.698 9.473 1.00 28.52 136 LYS F CA 1
ATOM 9220 C C . LYS F 1 138 ? 49.245 58.105 9.544 1.00 28.76 136 LYS F C 1
ATOM 9221 O O . LYS F 1 138 ? 49.974 59.083 9.661 1.00 29.43 136 LYS F O 1
ATOM 9235 N N . VAL F 1 140 ? 47.690 59.346 11.922 1.00 25.26 138 VAL F N 1
ATOM 9236 C CA . VAL F 1 140 ? 48.016 59.912 13.224 1.00 22.67 138 VAL F CA 1
ATOM 9237 C C . VAL F 1 140 ? 49.498 60.286 13.314 1.00 22.83 138 VAL F C 1
ATOM 9238 O O . VAL F 1 140 ? 49.840 61.353 13.805 1.00 22.53 138 VAL F O 1
ATOM 9242 N N . SER F 1 141 ? 50.382 59.422 12.828 1.00 21.87 139 SER F N 1
ATOM 9243 C CA . SER F 1 141 ? 51.803 59.726 12.917 1.00 22.85 139 SER F CA 1
ATOM 9244 C C . SER F 1 141 ? 52.268 60.853 11.997 1.00 21.80 139 SER F C 1
ATOM 9245 O O . SER F 1 141 ? 53.283 61.478 12.267 1.00 20.98 139 SER F O 1
ATOM 9248 N N . ASN F 1 142 ? 51.533 61.123 10.923 1.00 22.69 140 ASN F N 1
ATOM 9249 C CA . ASN F 1 142 ? 51.929 62.190 10.001 1.00 23.60 140 ASN F CA 1
ATOM 9250 C C . ASN F 1 142 ? 51.840 63.595 10.597 1.00 23.45 140 ASN F C 1
ATOM 9251 O O . ASN F 1 142 ? 52.495 64.514 10.113 1.00 23.56 140 ASN F O 1
ATOM 9256 N N . TYR F 1 143 ? 51.041 63.767 11.645 1.00 23.85 141 TYR F N 1
ATOM 9257 C CA . TYR F 1 143 ? 50.890 65.081 12.251 1.00 26.01 141 TYR F CA 1
ATOM 9258 C C . TYR F 1 143 ? 51.616 65.233 13.576 1.00 27.59 141 TYR F C 1
ATOM 9259 O O . TYR F 1 143 ? 51.558 66.294 14.200 1.00 27.11 141 TYR F O 1
ATOM 9268 N N . VAL F 1 144 ? 52.293 64.173 14.007 1.00 27.14 142 VAL F N 1
ATOM 9269 C CA . VAL F 1 144 ? 53.051 64.225 15.246 1.00 27.84 142 VAL F CA 1
ATOM 9270 C C . VAL F 1 144 ? 54.190 65.223 15.049 1.00 29.06 142 VAL F C 1
ATOM 9271 O O . VAL F 1 144 ? 55.008 65.075 14.140 1.00 30.24 142 VAL F O 1
ATOM 9275 N N . GLY F 1 145 ? 54.233 66.252 15.885 1.00 29.90 143 GLY F N 1
ATOM 9276 C CA . GLY F 1 145 ? 55.293 67.229 15.752 1.00 30.98 143 GLY F CA 1
ATOM 9277 C C . GLY F 1 145 ? 54.915 68.596 15.204 1.00 31.89 143 GLY F C 1
ATOM 9278 O O . GLY F 1 145 ? 55.733 69.510 15.276 1.00 32.78 143 GLY F O 1
ATOM 9279 N N . ARG F 1 146 ? 53.719 68.768 14.641 1.00 33.40 144 ARG F N 1
ATOM 9280 C CA . ARG F 1 146 ? 53.370 70.096 14.142 1.00 35.67 144 ARG F CA 1
ATOM 9281 C C . ARG F 1 146 ? 52.986 70.951 15.337 1.00 35.14 144 ARG F C 1
ATOM 9282 O O . ARG F 1 146 ? 52.007 70.686 16.045 1.00 34.14 144 ARG F O 1
ATOM 9290 N N . GLU F 1 147 ? 53.802 71.973 15.557 1.00 34.36 145 GLU F N 1
ATOM 9291 C CA . GLU F 1 147 ? 53.656 72.881 16.679 1.00 33.83 145 GLU F CA 1
ATOM 9292 C C . GLU F 1 147 ? 52.428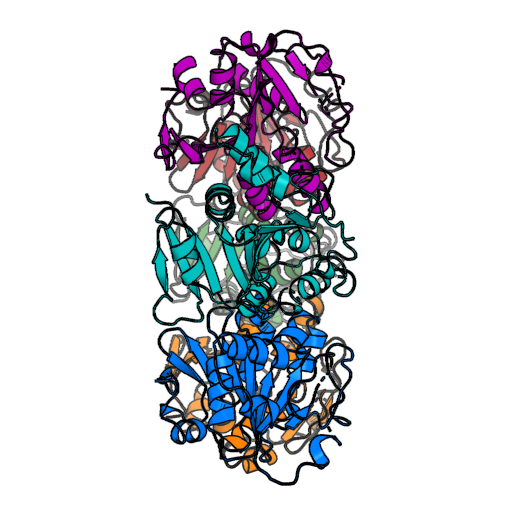 73.774 16.708 1.00 31.61 145 GLU F C 1
ATOM 9293 O O . GLU F 1 147 ? 52.209 74.480 17.687 1.00 31.65 145 GLU F O 1
ATOM 9299 N N . GLU F 1 148 ? 51.617 73.755 15.658 1.00 29.71 146 GLU F N 1
ATOM 9300 C CA . GLU F 1 148 ? 50.425 74.592 15.679 1.00 28.97 146 GLU F CA 1
ATOM 9301 C C . GLU F 1 148 ? 49.398 74.070 16.681 1.00 25.14 146 GLU F C 1
ATOM 9302 O O . GLU F 1 148 ? 48.443 74.774 17.010 1.00 24.18 146 GLU F O 1
ATOM 9308 N N . ARG F 1 149 ? 49.589 72.849 17.179 1.00 20.92 147 ARG F N 1
ATOM 9309 C CA . ARG F 1 149 ? 48.632 72.307 18.132 1.00 19.30 147 ARG F CA 1
ATOM 9310 C C . ARG F 1 149 ? 49.154 71.189 19.025 1.00 19.02 147 ARG F C 1
ATOM 9311 O O . ARG F 1 149 ? 50.284 70.722 18.881 1.00 19.05 147 ARG F O 1
ATOM 9319 N N . ILE F 1 150 ? 48.296 70.789 19.958 1.00 20.14 148 ILE F N 1
ATOM 9320 C CA . ILE F 1 150 ? 48.536 69.674 20.866 1.00 21.45 148 ILE F CA 1
ATOM 9321 C C . ILE F 1 150 ? 47.260 68.874 20.644 1.00 21.10 148 ILE F C 1
ATOM 9322 O O . ILE F 1 150 ? 46.172 69.340 20.989 1.00 20.22 148 ILE F O 1
ATOM 9327 N N . ALA F 1 151 ? 47.389 67.695 20.040 1.00 20.31 149 ALA F N 1
ATOM 9328 C CA . ALA F 1 151 ? 46.234 66.851 19.755 1.00 18.88 149 ALA F CA 1
ATOM 9329 C C . ALA F 1 151 ? 45.966 65.822 20.856 1.00 19.80 149 ALA F C 1
ATOM 9330 O O . ALA F 1 151 ? 46.891 65.215 21.404 1.00 19.06 149 ALA F O 1
ATOM 9332 N N . PHE F 1 152 ? 44.690 65.642 21.178 1.00 17.92 150 PHE F N 1
ATOM 9333 C CA . PHE F 1 152 ? 44.274 64.676 22.185 1.00 18.13 150 PHE F CA 1
ATOM 9334 C C . PHE F 1 152 ? 43.322 63.699 21.500 1.00 17.03 150 PHE F C 1
ATOM 9335 O O . PHE F 1 152 ? 42.166 64.035 21.257 1.00 18.47 150 PHE F O 1
ATOM 9343 N N . TYR F 1 153 ? 43.808 62.507 21.170 1.00 16.93 151 TYR F N 1
ATOM 9344 C CA . TYR F 1 153 ? 42.962 61.505 20.526 1.00 16.61 151 TYR F CA 1
ATOM 9345 C C . TYR F 1 153 ? 42.242 60.657 21.566 1.00 17.12 151 TYR F C 1
ATOM 9346 O O . TYR F 1 153 ? 42.861 59.821 22.227 1.00 16.61 151 TYR F O 1
ATOM 9355 N N . PHE F 1 154 ? 40.939 60.891 21.720 1.00 17.34 152 PHE F N 1
ATOM 9356 C CA . PHE F 1 154 ? 40.121 60.130 22.662 1.00 15.59 152 PHE F CA 1
ATOM 9357 C C . PHE F 1 154 ? 39.738 58.826 21.976 1.00 16.25 152 PHE F C 1
ATOM 9358 O O . PHE F 1 154 ? 38.980 58.836 21.006 1.00 18.29 152 PHE F O 1
ATOM 9366 N N . VAL F 1 155 ? 40.256 57.707 22.465 1.00 15.88 153 VAL F N 1
ATOM 9367 C CA . VAL F 1 155 ? 39.932 56.423 21.859 1.00 15.62 153 VAL F CA 1
ATOM 9368 C C . VAL F 1 155 ? 39.421 55.417 22.880 1.00 15.57 153 VAL F C 1
ATOM 9369 O O . VAL F 1 155 ? 39.921 55.345 24.003 1.00 15.04 153 VAL F O 1
ATOM 9373 N N . ASN F 1 156 ? 38.401 54.662 22.486 1.00 15.27 154 ASN F N 1
ATOM 9374 C CA . ASN F 1 156 ? 37.857 53.621 23.338 1.00 15.67 154 ASN F CA 1
ATOM 9375 C C . ASN F 1 156 ? 38.833 52.463 23.124 1.00 15.92 154 ASN F C 1
ATOM 9376 O O . ASN F 1 156 ? 38.779 51.771 22.113 1.00 16.00 154 ASN F O 1
ATOM 9381 N N . ARG F 1 157 ? 39.736 52.288 24.082 1.00 19.73 155 ARG F N 1
ATOM 9382 C CA . ARG F 1 157 ? 40.783 51.270 24.039 1.00 21.42 155 ARG F CA 1
ATOM 9383 C C . ARG F 1 157 ? 40.337 49.842 23.716 1.00 20.05 155 ARG F C 1
ATOM 9384 O O . ARG F 1 157 ? 40.910 49.199 22.841 1.00 20.43 155 ARG F O 1
ATOM 9392 N N . ASN F 1 158 ? 39.326 49.353 24.424 1.00 19.64 156 ASN F N 1
ATOM 9393 C CA . ASN F 1 158 ? 38.824 47.999 24.216 1.00 20.28 156 ASN F CA 1
ATOM 9394 C C . ASN F 1 158 ? 38.330 47.747 22.801 1.00 20.11 156 ASN F C 1
ATOM 9395 O O . ASN F 1 158 ? 38.508 46.652 22.265 1.00 21.44 156 ASN F O 1
ATOM 9400 N N . VAL F 1 159 ? 37.696 48.749 22.205 1.00 16.80 157 VAL F N 1
ATOM 9401 C CA . VAL F 1 159 ? 37.207 48.620 20.847 1.00 17.25 157 VAL F CA 1
ATOM 9402 C C . VAL F 1 159 ? 38.375 48.361 19.893 1.00 19.90 157 VAL F C 1
ATOM 9403 O O . VAL F 1 159 ? 38.279 47.505 19.017 1.00 20.84 157 VAL F O 1
ATOM 9407 N N . ILE F 1 160 ? 39.477 49.093 20.056 1.00 19.64 158 ILE F N 1
ATOM 9408 C CA . ILE F 1 160 ? 40.635 48.894 19.182 1.00 21.02 158 ILE F CA 1
ATOM 9409 C C . ILE F 1 160 ? 41.358 47.596 19.554 1.00 22.62 158 ILE F C 1
ATOM 9410 O O . ILE F 1 160 ? 41.692 46.783 18.693 1.00 22.26 158 ILE F O 1
ATOM 9415 N N . GLU F 1 161 ? 41.587 47.411 20.848 1.00 24.15 159 GLU F N 1
ATOM 9416 C CA . GLU F 1 161 ? 42.271 46.227 21.359 1.00 27.31 159 GLU F CA 1
ATOM 9417 C C . GLU F 1 161 ? 41.613 44.920 20.907 1.00 26.78 159 GLU F C 1
ATOM 9418 O O . GLU F 1 161 ? 42.286 44.016 20.408 1.00 26.00 159 GLU F O 1
ATOM 9424 N N . LYS F 1 162 ? 40.297 44.830 21.062 1.00 27.18 160 LYS F N 1
ATOM 9425 C CA . LYS F 1 162 ? 39.569 43.622 20.687 1.00 29.09 160 LYS F CA 1
ATOM 9426 C C . LYS F 1 162 ? 39.379 43.442 19.179 1.00 28.73 160 LYS F C 1
ATOM 9427 O O . LYS F 1 162 ? 39.193 42.321 18.708 1.00 31.14 160 LYS F O 1
ATOM 9433 N N . HIS F 1 163 ? 39.426 44.534 18.422 1.00 27.04 161 HIS F N 1
ATOM 9434 C CA . HIS F 1 163 ? 39.287 44.449 16.969 1.00 25.69 161 HIS F CA 1
ATOM 9435 C C . HIS F 1 163 ? 40.632 44.033 16.372 1.00 25.96 161 HIS F C 1
ATOM 9436 O O . HIS F 1 163 ? 40.697 43.137 15.533 1.00 27.12 161 HIS F O 1
ATOM 9443 N N . SER F 1 164 ? 41.700 44.702 16.803 1.00 24.53 162 SER F N 1
ATOM 9444 C CA . SER F 1 164 ? 43.047 44.396 16.338 1.00 24.71 162 SER F CA 1
ATOM 9445 C C . SER F 1 164 ? 44.098 44.860 17.337 1.00 23.87 162 SER F C 1
ATOM 9446 O O . SER F 1 164 ? 44.521 46.018 17.330 1.00 22.00 162 SER F O 1
ATOM 9449 N N . SER F 1 165 ? 44.518 43.941 18.196 1.00 23.97 163 SER F N 1
ATOM 9450 C CA . SER F 1 165 ? 45.514 44.236 19.215 1.00 25.08 163 SER F CA 1
ATOM 9451 C C . SER F 1 165 ? 46.796 44.852 18.628 1.00 24.23 163 SER F C 1
ATOM 9452 O O . SER F 1 165 ? 47.378 45.761 19.222 1.00 23.86 163 SER F O 1
ATOM 9455 N N . PRO F 1 166 ? 47.264 44.355 17.467 1.00 22.82 164 PRO F N 1
ATOM 9456 C CA . PRO F 1 166 ? 48.482 44.925 16.874 1.00 22.93 164 PRO F CA 1
ATOM 9457 C C . PRO F 1 166 ? 48.327 46.421 16.593 1.00 21.81 164 PRO F C 1
ATOM 9458 O O . PRO F 1 166 ? 49.233 47.214 16.853 1.00 22.40 164 PRO F O 1
ATOM 9462 N N . ILE F 1 167 ? 47.167 46.798 16.067 1.00 20.58 165 ILE F N 1
ATOM 9463 C CA . ILE F 1 167 ? 46.886 48.188 15.744 1.00 19.54 165 ILE F CA 1
ATOM 9464 C C . ILE F 1 167 ? 46.999 49.097 16.968 1.00 20.22 165 ILE F C 1
ATOM 9465 O O . ILE F 1 167 ? 47.518 50.210 16.877 1.00 19.79 165 ILE F O 1
ATOM 9470 N N . LEU F 1 168 ? 46.511 48.627 18.112 1.00 18.50 166 LEU F N 1
ATOM 9471 C CA . LEU F 1 168 ? 46.592 49.423 19.324 1.00 19.77 166 LEU F CA 1
ATOM 9472 C C . LEU F 1 168 ? 48.060 49.685 19.671 1.00 18.98 166 LEU F C 1
ATOM 9473 O O . LEU F 1 168 ? 48.440 50.812 19.979 1.00 16.81 166 LEU F O 1
ATOM 9478 N N . ASP F 1 169 ? 48.880 48.641 19.614 1.00 19.19 167 ASP F N 1
ATOM 9479 C CA . ASP F 1 169 ? 50.300 48.774 19.921 1.00 23.07 167 ASP F CA 1
ATOM 9480 C C . ASP F 1 169 ? 50.999 49.737 18.961 1.00 21.76 167 ASP F C 1
ATOM 9481 O O . ASP F 1 169 ? 51.894 50.476 19.356 1.00 20.86 167 ASP F O 1
ATOM 9486 N N . LEU F 1 170 ? 50.601 49.708 17.694 1.00 20.06 168 LEU F N 1
ATOM 9487 C CA . LEU F 1 170 ? 51.188 50.597 16.706 1.00 20.12 168 LEU F CA 1
ATOM 9488 C C . LEU F 1 170 ? 50.808 52.038 17.036 1.00 19.38 168 LEU F C 1
ATOM 9489 O O . LEU F 1 170 ? 51.632 52.942 16.936 1.00 18.39 168 LEU F O 1
ATOM 9494 N N . LEU F 1 171 ? 49.549 52.234 17.422 1.00 18.49 169 LEU F N 1
ATOM 9495 C CA . LEU F 1 171 ? 49.029 53.553 17.769 1.00 19.84 169 LEU F CA 1
ATOM 9496 C C . LEU F 1 171 ? 49.752 54.136 18.982 1.00 20.22 169 LEU F C 1
ATOM 9497 O O . LEU F 1 171 ? 50.127 55.313 18.986 1.00 19.65 169 LEU F O 1
ATOM 9502 N N . GLU F 1 172 ? 49.922 53.318 20.019 1.00 19.09 170 GLU F N 1
ATOM 9503 C CA . GLU F 1 172 ? 50.592 53.769 21.232 1.00 18.25 170 GLU F CA 1
ATOM 9504 C C . GLU F 1 172 ? 52.049 54.105 20.934 1.00 17.94 170 GLU F C 1
ATOM 9505 O O . GLU F 1 172 ? 52.650 54.944 21.604 1.00 18.29 170 GLU F O 1
ATOM 9511 N N . GLU F 1 173 ? 52.601 53.464 19.910 1.00 14.97 171 GLU F N 1
ATOM 9512 C CA . GLU F 1 173 ? 53.986 53.696 19.521 1.00 14.70 171 GLU F CA 1
ATOM 9513 C C . GLU F 1 173 ? 54.220 55.069 18.874 1.00 14.86 171 GLU F C 1
ATOM 9514 O O . GLU F 1 173 ? 55.173 55.766 19.216 1.00 14.55 171 GLU F O 1
ATOM 9520 N N . VAL F 1 174 ? 53.349 55.454 17.942 1.00 15.19 172 VAL F N 1
ATOM 9521 C CA . VAL F 1 174 ? 53.510 56.714 17.228 1.00 13.99 172 VAL F CA 1
ATOM 9522 C C . VAL F 1 174 ? 53.189 57.988 17.990 1.00 15.02 172 VAL F C 1
ATOM 9523 O O . VAL F 1 174 ? 53.651 59.065 17.606 1.00 15.30 172 VAL F O 1
ATOM 9527 N N . VAL F 1 175 ? 52.402 57.891 19.059 1.00 14.06 173 VAL F N 1
ATOM 9528 C CA . VAL F 1 175 ? 52.074 59.086 19.821 1.00 12.90 173 VAL F CA 1
ATOM 9529 C C . VAL F 1 175 ? 53.199 59.442 20.795 1.00 14.08 173 VAL F C 1
ATOM 9530 O O . VAL F 1 175 ? 54.047 58.599 21.101 1.00 14.28 173 VAL F O 1
ATOM 9534 N N . THR F 1 176 ? 53.208 60.686 21.272 1.00 13.49 174 THR F N 1
ATOM 9535 C CA . THR F 1 176 ? 54.237 61.150 22.205 1.00 14.95 174 THR F CA 1
ATOM 9536 C C . THR F 1 176 ? 53.870 60.955 23.679 1.00 15.90 174 THR F C 1
ATOM 9537 O O . THR F 1 176 ? 54.750 60.863 24.533 1.00 14.45 174 THR F O 1
ATOM 9541 N N . SER F 1 177 ? 52.576 60.912 23.979 1.00 15.34 175 SER F N 1
ATOM 9542 C CA . SER F 1 177 ? 52.124 60.705 25.353 1.00 17.03 175 SER F CA 1
ATOM 9543 C C . SER F 1 177 ? 50.860 59.861 25.359 1.00 15.57 175 SER F C 1
ATOM 9544 O O . SER F 1 177 ? 50.049 59.920 24.426 1.00 13.57 175 SER F O 1
ATOM 9547 N N . ILE F 1 178 ? 50.701 59.067 26.409 1.00 14.12 176 ILE F N 1
ATOM 9548 C CA . ILE F 1 178 ? 49.521 58.226 26.540 1.00 15.90 176 ILE F CA 1
ATOM 9549 C C . ILE F 1 178 ? 48.903 58.404 27.914 1.00 16.85 176 ILE F C 1
ATOM 9550 O O . ILE F 1 178 ? 49.591 58.304 28.929 1.00 18.32 176 ILE F O 1
ATOM 9555 N N . LEU F 1 179 ? 47.607 58.688 27.930 1.00 16.99 177 LEU F N 1
ATOM 9556 C CA . LEU F 1 179 ? 46.865 58.844 29.168 1.00 18.42 177 LEU F CA 1
ATOM 9557 C C . LEU F 1 179 ? 45.808 57.757 29.211 1.00 20.11 177 LEU F C 1
ATOM 9558 O O . LEU F 1 179 ? 45.194 57.436 28.189 1.00 20.31 177 LEU F O 1
ATOM 9563 N N . GLU F 1 180 ? 45.602 57.174 30.383 1.00 19.70 178 GLU F N 1
ATOM 9564 C CA . GLU F 1 180 ? 44.581 56.153 30.507 1.00 22.93 178 GLU F CA 1
ATOM 9565 C C . GLU F 1 180 ? 43.643 56.536 31.644 1.00 22.30 178 GLU F C 1
ATOM 9566 O O . GLU F 1 180 ? 44.069 56.694 32.792 1.00 21.12 178 GLU F O 1
ATOM 9572 N N . ILE F 1 181 ? 42.368 56.705 31.314 1.00 19.74 179 ILE F N 1
ATOM 9573 C CA . ILE F 1 181 ? 41.382 57.065 32.312 1.00 22.49 179 ILE F CA 1
ATOM 9574 C C . ILE F 1 181 ? 40.931 55.856 33.121 1.00 23.11 179 ILE F C 1
ATOM 9575 O O . ILE F 1 181 ? 40.525 54.840 32.555 1.00 22.88 179 ILE F O 1
ATOM 9580 N N . THR F 1 182 ? 41.016 55.967 34.445 1.00 23.67 180 THR F N 1
ATOM 9581 C CA . THR F 1 182 ? 40.578 54.894 35.341 1.00 24.10 180 THR F CA 1
ATOM 9582 C C . THR F 1 182 ? 39.742 55.536 36.435 1.00 24.27 180 THR F C 1
ATOM 9583 O O . THR F 1 182 ? 39.660 56.757 36.511 1.00 23.56 180 THR F O 1
ATOM 9587 N N . ASP F 1 183 ? 39.129 54.714 37.281 1.00 28.17 181 ASP F N 1
ATOM 9588 C CA . ASP F 1 183 ? 38.293 55.218 38.369 1.00 31.34 181 ASP F CA 1
ATOM 9589 C C . ASP F 1 183 ? 39.043 56.032 39.415 1.00 30.32 181 ASP F C 1
ATOM 9590 O O . ASP F 1 183 ? 38.482 56.953 39.997 1.00 29.83 181 ASP F O 1
ATOM 9595 N N . SER F 1 184 ? 40.306 55.698 39.657 1.00 30.40 182 SER F N 1
ATOM 9596 C CA . SER F 1 184 ? 41.085 56.423 40.655 1.00 30.06 182 SER F CA 1
ATOM 9597 C C . SER F 1 184 ? 41.811 57.622 40.056 1.00 28.56 182 SER F C 1
ATOM 9598 O O . SER F 1 184 ? 42.479 58.374 40.766 1.00 27.58 182 SER F O 1
ATOM 9601 N N . GLY F 1 185 ? 41.675 57.804 38.746 1.00 26.97 183 GLY F N 1
ATOM 9602 C CA . GLY F 1 185 ? 42.332 58.927 38.101 1.00 25.02 183 GLY F CA 1
ATOM 9603 C C . GLY F 1 185 ? 42.915 58.610 36.737 1.00 24.50 183 GLY F C 1
ATOM 9604 O O . GLY F 1 185 ? 42.707 57.529 36.181 1.00 22.62 183 GLY F O 1
ATOM 9605 N N . ILE F 1 186 ? 43.663 59.564 36.199 1.00 23.57 184 ILE F N 1
ATOM 9606 C CA . ILE F 1 186 ? 44.271 59.405 34.888 1.00 22.09 184 ILE F CA 1
ATOM 9607 C C . ILE F 1 186 ? 45.715 58.933 35.002 1.00 22.83 184 ILE F C 1
ATOM 9608 O O . ILE F 1 186 ? 46.553 59.598 35.617 1.00 22.53 184 ILE F O 1
ATOM 9613 N N . ILE F 1 187 ? 46.005 57.775 34.417 1.00 21.82 185 ILE F N 1
ATOM 9614 C CA . ILE F 1 187 ? 47.358 57.245 34.463 1.00 22.58 185 ILE F CA 1
ATOM 9615 C C . ILE F 1 187 ? 48.142 57.739 33.260 1.00 22.44 185 ILE F C 1
ATOM 9616 O O . ILE F 1 187 ? 47.648 57.717 32.132 1.00 20.88 185 ILE F O 1
ATOM 9621 N N . ILE F 1 188 ? 49.361 58.197 33.512 1.00 21.75 186 ILE F N 1
ATOM 9622 C CA . ILE F 1 188 ? 50.235 58.665 32.449 1.00 21.10 186 ILE F CA 1
ATOM 9623 C C . ILE F 1 188 ? 51.130 57.488 32.092 1.00 21.21 186 ILE F C 1
ATOM 9624 O O . ILE F 1 188 ? 52.199 57.320 32.669 1.00 22.18 186 ILE F O 1
ATOM 9629 N N . LYS F 1 189 ? 50.668 56.664 31.156 1.00 20.12 187 LYS F N 1
ATOM 9630 C CA . LYS F 1 189 ? 51.411 55.487 30.716 1.00 20.94 187 LYS F CA 1
ATOM 9631 C C . LYS F 1 189 ? 52.694 55.830 29.969 1.00 18.88 187 LYS F C 1
ATOM 9632 O O . LYS F 1 189 ? 53.650 55.061 29.989 1.00 18.30 187 LYS F O 1
ATOM 9638 N N . LYS F 1 190 ? 52.700 56.966 29.282 1.00 18.18 188 LYS F N 1
ATOM 9639 C CA . LYS F 1 190 ? 53.878 57.376 28.524 1.00 19.19 188 LYS F CA 1
ATOM 9640 C C . LYS F 1 190 ? 53.952 58.889 28.471 1.00 20.28 188 LYS F C 1
ATOM 9641 O O . LYS F 1 190 ? 52.925 59.576 28.482 1.00 20.04 188 LYS F O 1
ATOM 9647 N N . SER F 1 191 ? 55.170 59.413 28.423 1.00 21.41 189 SER F N 1
ATOM 9648 C CA . SER F 1 191 ? 55.331 60.860 28.369 1.00 23.85 189 SER F CA 1
ATOM 9649 C C . SER F 1 191 ? 56.732 61.263 27.898 1.00 25.18 189 SER F C 1
ATOM 9650 O O . SER F 1 191 ? 57.697 60.517 27.998 1.00 27.32 189 SER F O 1
ATOM 9653 N N . ILE F 1 192 ? 56.814 62.478 27.322 1.00 26.62 190 ILE F N 1
ATOM 9654 C CA . ILE F 1 192 ? 58.118 63.021 26.958 1.00 29.79 190 ILE F CA 1
ATOM 9655 C C . ILE F 1 192 ? 58.894 63.440 28.208 1.00 30.25 190 ILE F C 1
ATOM 9656 O O . ILE F 1 192 ? 60.120 63.448 28.259 1.00 29.90 190 ILE F O 1
ATOM 9661 N N . LYS F 1 193 ? 58.116 63.842 29.232 1.00 31.37 191 LYS F N 1
ATOM 9662 C CA . LYS F 1 193 ? 58.708 64.280 30.489 1.00 34.27 191 LYS F CA 1
ATOM 9663 C C . LYS F 1 193 ? 58.787 63.127 31.492 1.00 34.89 191 LYS F C 1
ATOM 9664 O O . LYS F 1 193 ? 57.829 62.804 32.182 1.00 34.73 191 LYS F O 1
ATOM 9670 N N . ASP F 1 194 ? 59.962 62.513 31.560 1.00 38.06 192 ASP F N 1
ATOM 9671 C CA . ASP F 1 194 ? 60.234 61.390 32.455 1.00 41.01 192 ASP F CA 1
ATOM 9672 C C . ASP F 1 194 ? 59.751 61.602 33.895 1.00 40.44 192 ASP F C 1
ATOM 9673 O O . ASP F 1 194 ? 59.406 60.648 34.591 1.00 39.59 192 ASP F O 1
ATOM 9678 N N . GLU F 1 195 ? 59.735 62.857 34.326 1.00 40.59 193 GLU F N 1
ATOM 9679 C CA . GLU F 1 195 ? 59.312 63.230 35.673 1.00 41.93 193 GLU F CA 1
ATOM 9680 C C . GLU F 1 195 ? 57.862 62.845 35.986 1.00 40.73 193 GLU F C 1
ATOM 9681 O O . GLU F 1 195 ? 57.537 62.523 37.131 1.00 40.98 193 GLU F O 1
ATOM 9687 N N . ILE F 1 196 ? 56.998 62.872 34.972 1.00 37.99 194 ILE F N 1
ATOM 9688 C CA . ILE F 1 196 ? 55.587 62.545 35.160 1.00 36.61 194 ILE F CA 1
ATOM 9689 C C . ILE F 1 196 ? 55.183 61.136 34.728 1.00 35.04 194 ILE F C 1
ATOM 9690 O O . ILE F 1 196 ? 54.114 60.654 35.101 1.00 35.42 194 ILE F O 1
ATOM 9695 N N . ALA F 1 197 ? 56.030 60.474 33.948 1.00 33.43 195 ALA F N 1
ATOM 9696 C CA . ALA F 1 197 ? 55.723 59.127 33.469 1.00 31.66 195 ALA F CA 1
ATOM 9697 C C . ALA F 1 197 ? 55.415 58.158 34.600 1.00 31.75 195 ALA F C 1
ATOM 9698 O O . ALA F 1 197 ? 56.149 58.087 35.587 1.00 34.51 195 ALA F O 1
ATOM 9700 N N . GLY F 1 198 ? 54.324 57.412 34.449 1.00 30.19 196 GLY F N 1
ATOM 9701 C CA . GLY F 1 198 ? 53.933 56.444 35.456 1.00 26.94 196 GLY F CA 1
ATOM 9702 C C . GLY F 1 198 ? 53.111 57.034 36.585 1.00 26.10 196 GLY F C 1
ATOM 9703 O O . GLY F 1 198 ? 52.564 56.305 37.412 1.00 27.73 196 GLY F O 1
ATOM 9704 N N . LYS F 1 199 ? 53.022 58.357 36.631 1.00 25.24 197 LYS F N 1
ATOM 9705 C CA . LYS F 1 199 ? 52.254 59.019 37.677 1.00 23.15 197 LYS F CA 1
ATOM 9706 C C . LYS F 1 199 ? 50.774 59.066 37.322 1.00 24.40 197 LYS F C 1
ATOM 9707 O O . LYS F 1 199 ? 50.391 58.989 36.151 1.00 20.99 197 LYS F O 1
ATOM 9713 N N . ILE F 1 200 ? 49.948 59.198 38.351 1.00 24.69 198 ILE F N 1
ATOM 9714 C CA . ILE F 1 200 ? 48.510 59.275 38.177 1.00 24.45 198 ILE F CA 1
ATOM 9715 C C . ILE F 1 200 ? 48.074 60.638 38.674 1.00 23.84 198 ILE F C 1
ATOM 9716 O O . ILE F 1 200 ? 48.517 61.086 39.731 1.00 23.10 198 ILE F O 1
ATOM 9721 N N . VAL F 1 201 ? 47.228 61.310 37.900 1.00 22.51 199 VAL F N 1
ATOM 9722 C CA . VAL F 1 201 ? 46.733 62.620 38.290 1.00 21.50 199 VAL F CA 1
ATOM 9723 C C . VAL F 1 201 ? 45.211 62.620 38.282 1.00 22.07 199 VAL F C 1
ATOM 9724 O O . VAL F 1 201 ? 44.586 61.740 37.687 1.00 21.97 199 VAL F O 1
ATOM 9728 N N . SER F 1 202 ? 44.620 63.590 38.974 1.00 23.14 200 SER F N 1
ATOM 9729 C CA . SER F 1 202 ? 43.165 63.736 39.029 1.00 22.87 200 SER F CA 1
ATOM 9730 C C . SER F 1 202 ? 42.822 65.205 38.771 1.00 24.26 200 SER F C 1
ATOM 9731 O O . SER F 1 202 ? 42.352 65.913 39.652 1.00 22.42 200 SER F O 1
ATOM 9734 N N . PRO F 1 203 ? 43.051 65.674 37.540 1.00 27.48 201 PRO F N 1
ATOM 9735 C CA . PRO F 1 203 ? 42.777 67.063 37.162 1.00 30.04 201 PRO F CA 1
ATOM 9736 C C . PRO F 1 203 ? 41.343 67.559 37.349 1.00 33.64 201 PRO F C 1
ATOM 9737 O O . PRO F 1 203 ? 41.126 68.759 37.509 1.00 34.19 201 PRO F O 1
ATOM 9741 N N . LEU F 1 204 ? 40.368 66.653 37.340 1.00 37.03 202 LEU F N 1
ATOM 9742 C CA . LEU F 1 204 ? 38.973 67.058 37.499 1.00 42.16 202 LEU F CA 1
ATOM 9743 C C . LEU F 1 204 ? 38.596 67.414 38.937 1.00 45.90 202 LEU F C 1
ATOM 9744 O O . LEU F 1 204 ? 37.413 67.567 39.258 1.00 46.82 202 LEU F O 1
ATOM 9749 N N . LEU F 1 205 ? 39.595 67.544 39.803 1.00 48.84 203 LEU F N 1
ATOM 9750 C CA . LEU F 1 205 ? 39.340 67.901 41.196 1.00 52.84 203 LEU F CA 1
ATOM 9751 C C . LEU F 1 205 ? 39.572 69.392 41.436 1.00 54.90 203 LEU F C 1
ATOM 9752 O O . LEU F 1 205 ? 40.660 69.909 41.180 1.00 54.93 203 LEU F O 1
ATOM 9757 N N . ASN F 1 206 ? 38.541 70.070 41.933 1.00 58.46 204 ASN F N 1
ATOM 9758 C CA . ASN F 1 206 ? 38.604 71.506 42.209 1.00 61.74 204 ASN F CA 1
ATOM 9759 C C . ASN F 1 206 ? 39.174 71.801 43.593 1.00 62.36 204 ASN F C 1
ATOM 9760 O O . ASN F 1 206 ? 40.275 72.388 43.662 1.00 63.51 204 ASN F O 1
#

Solvent-accessible surface area: 45072 Å² total

Secondary structure (DSSP, 8-state):
--HHHHTTS-TT-EEEEEE-TTS-THHHHHHHHHH-SS-BEEEE-TTHHHHHHHHHHHTT---HHHHTSEEE---S---SEEEE----BTTB--TTT--GGGG--S-SEEEEEE-HHHHHHHS-HHHHHHHH--GGGTT-TTEEEEEEEEHHHHHHH-HHHHHHHHHHSSEEEEEETTEEEEEE-SSTTTTT-EE-TT-/-HHHHHTTS-TT-EEEEEE-TTS-THHHHHHHHTT-SS-BEEEE-TTHHHHHHHHHHHTT---HHHHHSEEE---S---SEEEE----BTTB--TTT---GGG--S-SEEEEEE-HHHHHHHS-HHHHHHHH--TTTTT-TTEEEEEEEEHHHHHHH-HHHHHHHHHHSSEEEEEETTEEEEEE-SSTTTTT-EE-TT-/-HHHHGGGS-TT-EEEEEE-TTS-THHHHHHHHHH-SS-BEEEE-TTHHHHHHHHHHHTT---HHHHHSEEE---S---SEEEE----TTSS--TTT---GGG--S-SEEEEEE-HHHHHHHS-HHHHHHHH--TTTTT-TTEEEEEEEEHHHHHHH-HHHHHHHHHHSSEEEEE-SS-EEEEE-SSTTTTT-EE-TT-/-HHHHGGGS-TT-EEEEEE-TTS-THHHHHHHHTT-SS-BEEEE-TTHHHHHHHHHHHTT---HHHHSSEEE---S---SEEEE----BTTB--TTT---GGG--S--EEEEEE-HHHHHHHS-HHHHHHHH--GGGTT-TTEEEEEEEEHHHHHHHHHHHHHHHHHHSSEEEEEETTEEEEEE-S-TTTTT-EE-TT-/-HHHHHTTS-TT-EEEEEE-GGG-THHHHHHHHHT-SS-BEEEE-TTHHHHHHHHHHHTT---HHHHTSEEE---S---SEEEE----SSSS--TTT---GGG--S-SEEEEEE-HHHHHHHS-HHHHHHHH--TTTTT-TTEEEEEEEEHHHHHHH-HHHHHHHHHHSSEEEEE-SS-EEEEE-SSTT-TT-EE-TT-/-HHHHHTTS-TT-EEEEEE-TTT-THHHHHHHHHS-SSPBEEEE-TTHHHHHHHHHHHTT---HHHHSSEEE---S---SEEEE---BSSS-B-TTT---GGG--S-SEEEEEE-HHHHHHHS-HHHHHHHH--GGGTT-TTEEEEEEEEHHHHHHH-HHHHHHHHHHSSEEEEEETTEEEEEE-SSTTTTT-EE-TT--

Radius of gyration: 34.69 Å; Cα contacts (8 Å, |Δi|>4): 2525; chains: 6; bounding box: 90×99×54 Å

Foldseek 3Di:
DQVVVPVLDAQLFAEEEEEAPPQLCLLVVCSCLVRDPFAEEEEEEACQLVVSQVVCVVVVDDCVSFQDGEYAYPYDDDGHHDQYYFDADLLHTDVVVCCSCVPDDRFQYEYEYEDLLVSQLPHDPVSLVVSLCCLVRRRPRSYYYYYYDHVCSNCVRPVVSSVSNVVSGAWYWYRDPVAIATCHHPDPVRHGPGDHVVD/DLVVVVVQDAQLFAEEEEEAPVLLCLVVVCSNQPPHPAAEEEEEEACQLVVSLVVCVVVVDDCVSFQDHEYAYPYDDDGHNDQYYFDADLLDTDPVRCCRCVVPDRFQYEYEYEDLLVSCLPHDPVSLVVSLCSLVRRRPSRYYYYYYDHLVSNCVSPVVSVVSNVVSGAWYWYRDPVAIATCHHPPPVRHRHGDHVVD/DLVVVPVLDAFLFAEEEEEAPVQLCLLVVCSNLVPDPAAEEEEEEACQLVVSLVVVVVVVHPCPSFQDGEYAYPHDDDGHHDQYYFDQDQLATDPVRVCRCVPDDRFQYEYEYEDLLVSQLPHDPVSLVVSLCSLVRRRDRRYHYYYYDHLVSNCVRPVVSSVSNVVRGAWYWYRDPVAIATCHHPPPPRHRPGDHPPD/DLVVVCVLDAQLFAEEEEEAPVLLCLLVVCVNQPPHPFAEEEEEEANQLVVSLVVCVVVVHPCVSFQDGEYEYPYDDDGHNDQYYFDADLLATDPVRVCRCVPDDDDDYEYEYEDLLVSLLPHDPVSLVVSLCSLVRRRDRRYHYYYYDHVCSNCVRPVVSSVSNVVSGAWYWYRDPVAIATCHHPDPVRHRHGDHVSD/DQVVVPVQDAFLFAEEEEEAPPLLCLLVVCVNQVRDPFAEEEEEEANQLVVSLVVCVVVPHDCPSFQDHEYEYPYDDDGHNDQYYFDQDLLAGDPVRCCSCVPDDGFQHEYEYPDNLVSQLRHDPVSLVRRLCCLVRRRDRRYHYYYYDHVVSNCVSPVVSVVSNVVSGAWYWYRDPVAIATCHHPDPPSHRPGDHVVD/DLVVVCVQDAFLFAEEEEEAPPLLCLLVVCCNQVDDPFAAEEEEEACQLVVSLVVCVVVPHDCVSFQDGEYEYPYDDDGHHDQYYFDADLLATDPVVCVSCVPPDGFAYEYEYEDLLVSQLPHDPVSLVRSLVSLVRRRDRRYHYYYYDHLCSNCVSPVVSSVSNVVSGAWYWYRDPVAIATCHHPDPVCHRHGDHVVDD

Sequence (1195 aa):
NSEKFFKLFRVGETVLVEYSGTSRAELLLYYIVNNSKLPIVVDDILDTYYEFYTRLKVAGFDVAPLENVQVIKGGTKDIGRVIGRLNISKYVISEQEYEIVSQLKDYPVINPVLGLHKLILLGNTFENINVVKVSNYVGREERIAFYFVNRNVIEKHSSPILDLLEEVVTSILEITDSGIIIKKSIKDEIAGKIVSPLLNSEKFFKLFRVGETVLVEYSGTSRAELLLYYIVNNSKLPIVVDDILDTYYEFYTRLKVAGFDVAPLENVQVIKGGTKDIGRVIGRLNISKYVISEQEYEIVSQLKDYPVINPVLGLHKLILLGNTFENINVVKVSNYVGREERIAFYFVNRNVIEKHSSPILDLLEEVVTSILEITDSGIIIKKSIKDEIAGKIVSPLLNSEKFFKLFRVGETVLVEYSGTSRAELLLYYIVNNSKLPIVVDDILDTYYEFYTRLKVAGFDVAPLENVQVIKGGTKDIGRVIGRLNISKYVISEQEYEIVSQLKDYPVINPVLGLHKLILLGNTFENINVVKVSNYVGREERIAFYFVNRNVIEKHSSPILDLLEEVVTSILEITDSGIIIKKSIKDEIAGKIVSPLLNSEKFFKLFRVGETVLVEYSGTSRAELLLYYIVNNSKLPIVVDDILDTYYEFYTRLKVAGFDVAPLENVQVIKGGTKDIGRVIGRLNISKYVISEQEYEIVSQLKDYPVINPVLGLHKLILLGNTFENINVVKVSNYVGREERIAFYFVNRNVIEKHSSPILDLLEEVVTSILEITDSGIIIKKSIKDEIAGKIVSPLLNSEKFFKLFRVGETVLVEYSGTSRAELLLYYIVNNSKLPIVVDDILDTYYEFYTRLKVAGFDVAPLENVQVIKGGTKDIGRVIGRLNISKYVISEQEYEIVSQLKDYPVINPVLGLHKLILLGNTFENINVVKVSNYVGREERIAFYFVNRNVIEKHSSPILDLLEEVVTSILEITDSGIIIKKSIKDEIAGKIVSPLLNSEKFFKLFRVGETVLVEYSGTSRAELLLYYIVNNSKLPIVVDDILDTYYEFYTRLKVAGFDVAPLENVQVIKGGTKDIGRVIGRLNISKYVISEQEYEIVSQLKDYPVINPVLGLHKLILLGNTFENINVVKVSNYVGREERIAFYFVNRNVIEKHSSPILDLLEEVVTSILEITDSGIIIKKSIKDEIAGKIVSPLLN

B-factor: mean 30.82, std 13.74, range [7.89, 84.68]

InterPro domains:
  IPR005489 Protein of unknown function DUF257 [PF03192] (8-199)

Organism: Pyrococcus horikoshii (strain ATCC 700860 / DSM 12428 / JCM 9974 / NBRC 100139 / OT-3) (NCBI:txid70601)

CATH classification: 3.40.50.11570